Protein 8GO9 (pdb70)

Radius of gyration: 50.5 Å; Cα contacts (8 Å, |Δi|>4): 3661; chains: 8; bounding box: 167×71×104 Å

Solvent-accessible surface area: 73003 Å² total

Nearest PDB structures (foldseek):
  8go9-assembly1_F  TM=1.003E+00  e=4.851E-69  Bos taurus
  8j8v-assembly1_F  TM=9.963E-01  e=6.528E-62  Bos taurus
  8j8r-assembly1_A  TM=9.821E-01  e=1.612E-58  Bos taurus
  8as2-assembly1_A  TM=9.523E-01  e=1.683E-49  Homo sapiens
  7srs-assembly1_C  TM=9.488E-01  e=3.362E-49  Homo sapiens

GO terms:
  GO:0002029 desensitization of G protein-coupled receptor signaling pathway (P, IDA)
  GO:0001664 G protein-coupled receptor binding (F, IDA)
  GO:0005547 phosphatidylinositol-3,4,5-trisphosphate binding (F, IDA)
  GO:0000822 inositol hexakisphosphate binding (F, IDA)
  GO:0002029 desensitization of G protein-coupled receptor signaling pathway (P, TAS)
  GO:0002031 G protein-coupled receptor internalization (P, TAS)
  GO:0031623 receptor internalization (P, TAS)
  GO:0035091 phosphatidylinositol binding (F, IMP)
  GO:0031623 receptor internalization (P, IMP)

InterPro domains:
  IPR000698 Arrestin [PR00309] (25-47)
  IPR000698 Arrestin [PR00309] (62-80)
  IPR000698 Arrestin [PR00309] (156-173)
  IPR000698 Arrestin [PR00309] (281-299)
  IPR000698 Arrestin [PR00309] (394-408)
  IPR000698 Arrestin [PTHR11792] (8-417)
  IPR011021 Arrestin-like, N-terminal [PF00339] (20-174)
  IPR011022 Arrestin-like, C-terminal domain [PF02752] (195-348)
  IPR011022 Arrestin-like, C-terminal domain [SM01017] (194-349)
  IPR014752 Arrestin-like, C-terminal domain superfamily [G3DSA:2.60.40.640] (181-397)
  IPR014753 Arrestin, N-terminal [G3DSA:2.60.40.840] (1-177)
  IPR014756 Immunoglobulin E-set [SSF81296] (7-176)
  IPR014756 Immunoglobulin E-set [SSF81296] (178-403)
  IPR017864 Arrestin, conserved site [PS00295] (62-80)

Secondary structure (DSSP, 8-state):
-----EEEE-TTSS-EEEES-SEEEE-SS-B--EEEEEE--HHHHSSSEEEEEEEEEEE-S-SS--SSS----EEEEEEEEE-SS---S-SSS--HHHHHHHHHH-TTEEEEEE---SS----EEEPPPSSS-S---EEEEEEEEEEESSTTSPP-TTT-EEEEEEEEE---SS--PPPEEEEEE--SSSS--EEEEEE-S-SEE-TT--EEEEEEEEE-SS--EEEEEEEEEEEEEEESSS-EEEEEEEEEEEE---B-TTEEEEEEEEE---STT-SS-TT-EEEPPSSS----BPPP----SS------EEEEEEEEEEEEEESSS--EEEEEEEEE-PPPP---HHHHHHHHHHHHHH-/-EEEEE--EEE-TT-EEEEEEEEESS-SSSEEEEEEEE-TTS-EEEEEEEETTTTEEEE-TTSTTTEEEEEETTTTEEEEEEES--GGG-EEEEE-BEESSS-----B----EEEEE-S---B--EEEEE---EEEEEEEEEBSS--EEESTTTT--TTEEEPPPEE-TTS-EEEEEEEE-S---EEEETTTTEEEE-----/----EEEE-SEEEE-TT--EEEEEEESS--SS-EEEEEE-TTS--EEEEETTTEEPTT--TTEEEEEETTEEEEEESS--TT--SEEEEEE-SSSSPB-----EEEE---------EEEPPPHHHHHTTEEEEEEEEEEESSS----------SEEEEE----TTTS-EEEEEEEEEEHHHHHH-/-EEEEE--EEE-TT-EEEEEEEEESS-SSSEEEEEEEE-TTS-EEEEEEEETTTTEEEE-TTSTTTEEEEEETTTTEEEEEEES--GGG-EEEEE-BEESSS-----B----EEEEE-S---B--EEEEE---EEEEEEEEEBSS--EEESTTTT--TTEEEPPPEE-TTS-EEEEEEEE-S---EEEETTTTEEEE-----/----EEEE-SEEEE-TT--EEEEEEESS--SS-EEEEEE-TTS--EEEEETTTEEPTT--TTEEEEEETTEEEEEESS--TT--SEEEEEE-SSSSPB-----EEEE---------EEEPPPHHHHHTTEEEEEEEEEEESSS----------SEEEEE----TTTS-EEEEEEEEEEHHHHHH-/-----EEEE-TTSS-EEEES-SEEEE-SS-B--EEEEEE--HHHHSSSEEEEEEEEEEE-S-SS--SSS----EEEEEEEEE-SS---S-SSS--HHHHHHHHHH-TTEEEEEE---SS----EEEPPPSSS-S---EEEEEEEEEEESSTTSPP-TTT-EEEEEEEEE---SS--PPPEEEEEE--SSSS--EEEEEE-S-SEE-TT--EEEEEEEEE-SS--EEEEEEEEEEEEEEESSS-EEEEEEEEEEEE---B-TTEEEEEEEEE---STT-SS-TT-EEEPPSSS----BPPP----SS------EEEEEEEEEEEEEESSS--EEEEEEEEE-PPPP---HHHHHHHHHHHHHH-/------/------

Structure (mmCIF, N/CA/C/O backbone):
data_8GO9
#
_entry.id   8GO9
#
_cell.length_a   1.00
_cell.length_b   1.00
_cell.length_c   1.00
_cell.angle_alpha   90.00
_cell.angle_beta   90.00
_cell.angle_gamma   90.00
#
_symmetry.space_group_name_H-M   'P 1'
#
loop_
_entity.id
_entity.type
_entity.pdbx_description
1 polymer Beta-arrestin-2
2 polymer 'Fab30 Heavy Chain'
3 polymer 'Fab30 Light Chain'
4 polymer 'Atypical chemokine receptor 2'
#
loop_
_atom_site.group_PDB
_atom_site.id
_atom_site.type_symbol
_atom_site.label_atom_id
_atom_site.label_alt_id
_atom_site.label_comp_id
_atom_site.label_asym_id
_atom_site.label_entity_id
_atom_site.label_seq_id
_atom_site.pdbx_PDB_ins_code
_atom_site.Cartn_x
_atom_site.Cartn_y
_atom_site.Cartn_z
_atom_site.occupancy
_atom_site.B_iso_or_equiv
_atom_site.auth_seq_id
_atom_site.auth_comp_id
_atom_site.auth_asym_id
_atom_site.auth_atom_id
_atom_site.pdbx_PDB_model_num
ATOM 1 N N . PRO A 1 5 ? 224.575 218.737 192.338 1.00 94.77 5 PRO A N 1
ATOM 2 C CA . PRO A 1 5 ? 223.874 219.971 192.697 1.00 94.77 5 PRO A CA 1
ATOM 3 C C . PRO A 1 5 ? 222.367 219.771 192.815 1.00 94.77 5 PRO A C 1
ATOM 4 O O . PRO A 1 5 ? 221.619 220.746 192.883 1.00 94.77 5 PRO A O 1
ATOM 8 N N . GLY A 1 6 ? 221.931 218.514 192.837 1.00 86.12 6 GLY A N 1
ATOM 9 C CA . GLY A 1 6 ? 220.520 218.206 192.955 1.00 86.12 6 GLY A CA 1
ATOM 10 C C . GLY A 1 6 ? 220.158 217.593 194.291 1.00 86.12 6 GLY A C 1
ATOM 11 O O . GLY A 1 6 ? 220.627 216.502 194.629 1.00 86.12 6 GLY A O 1
ATOM 12 N N . THR A 1 7 ? 219.324 218.286 195.060 1.00 76.07 7 THR A N 1
ATOM 13 C CA . THR A 1 7 ? 218.921 217.790 196.367 1.00 76.07 7 THR A CA 1
ATOM 14 C C . THR A 1 7 ? 217.989 216.591 196.224 1.00 76.07 7 THR A C 1
ATOM 15 O O . THR A 1 7 ? 217.273 216.440 195.231 1.00 76.07 7 THR A O 1
ATOM 19 N N . ARG A 1 8 ? 218.007 215.732 197.237 1.00 48.17 8 ARG A N 1
ATOM 20 C CA . ARG A 1 8 ? 217.168 214.545 197.270 1.00 48.17 8 ARG A CA 1
ATOM 21 C C . ARG A 1 8 ? 215.855 214.837 197.987 1.00 48.17 8 ARG A C 1
ATOM 22 O O . ARG A 1 8 ? 215.722 215.820 198.720 1.00 48.17 8 ARG A O 1
ATOM 30 N N . VAL A 1 9 ? 214.877 213.962 197.763 1.00 42.64 9 VAL A N 1
ATOM 31 C CA . VAL A 1 9 ? 213.567 214.084 198.389 1.00 42.64 9 VAL A CA 1
ATOM 32 C C . VAL A 1 9 ? 213.028 212.683 198.638 1.00 42.64 9 VAL A C 1
ATOM 33 O O . VAL A 1 9 ? 213.336 211.739 197.904 1.00 42.64 9 VAL A O 1
ATOM 37 N N . PHE A 1 10 ? 212.235 212.546 199.696 1.00 35.68 10 PHE A N 1
ATOM 38 C CA . PHE A 1 10 ? 211.674 211.266 200.101 1.00 35.68 10 PHE A CA 1
ATOM 39 C C . PHE A 1 10 ? 210.185 211.230 199.789 1.00 35.68 10 PHE A C 1
ATOM 40 O O . PHE A 1 10 ? 209.475 212.224 199.970 1.00 35.68 10 PHE A O 1
ATOM 48 N N . LYS A 1 11 ? 209.716 210.077 199.319 1.00 45.01 11 LYS A N 1
ATOM 49 C CA . LYS A 1 11 ? 208.328 209.938 198.908 1.00 45.01 11 LYS A CA 1
ATOM 50 C C . LYS A 1 11 ? 207.841 208.531 199.218 1.00 45.01 11 LYS A C 1
ATOM 51 O O . LYS A 1 11 ? 208.624 207.581 199.290 1.00 45.01 11 LYS A O 1
ATOM 57 N N . LYS A 1 12 ? 206.528 208.413 199.399 1.00 51.19 12 LYS A N 1
ATOM 58 C CA . LYS A 1 12 ? 205.885 207.127 199.618 1.00 51.19 12 LYS A CA 1
ATOM 59 C C . LYS A 1 12 ? 204.510 207.159 198.971 1.00 51.19 12 LYS A C 1
ATOM 60 O O . LYS A 1 12 ? 203.777 208.142 199.108 1.00 51.19 12 LYS A O 1
ATOM 66 N N . SER A 1 13 ? 204.166 206.082 198.274 1.00 70.82 13 SER A N 1
ATOM 67 C CA . SER A 1 13 ? 202.932 206.010 197.509 1.00 70.82 13 SER A CA 1
ATOM 68 C C . SER A 1 13 ? 201.886 205.175 198.236 1.00 70.82 13 SER A C 1
ATOM 69 O O . SER A 1 13 ? 202.209 204.263 199.001 1.00 70.82 13 SER A O 1
ATOM 72 N N . SER A 1 14 ? 200.619 205.503 197.985 1.00 79.28 14 SER A N 1
ATOM 73 C CA . SER A 1 14 ? 199.512 204.735 198.523 1.00 79.28 14 SER A CA 1
ATOM 74 C C . SER A 1 14 ? 199.486 203.346 197.888 1.00 79.28 14 SER A C 1
ATOM 75 O O . SER A 1 14 ? 200.010 203.147 196.790 1.00 79.28 14 SER A O 1
ATOM 78 N N . PRO A 1 15 ? 198.897 202.360 198.574 1.00 83.33 15 PRO A N 1
ATOM 79 C CA . PRO A 1 15 ? 198.788 201.022 197.969 1.00 83.33 15 PRO A CA 1
ATOM 80 C C . PRO A 1 15 ? 198.098 201.020 196.616 1.00 83.33 15 PRO A C 1
ATOM 81 O O . PRO A 1 15 ? 198.458 200.211 195.752 1.00 83.33 15 PRO A O 1
ATOM 85 N N . ASN A 1 16 ? 197.119 201.898 196.400 1.00 86.15 16 ASN A N 1
ATOM 86 C CA . ASN A 1 16 ? 196.508 202.036 195.085 1.00 86.15 16 ASN A CA 1
ATOM 87 C C . ASN A 1 16 ? 197.336 202.889 194.133 1.00 86.15 16 ASN A C 1
ATOM 88 O O . ASN A 1 16 ? 197.088 202.856 192.923 1.00 86.15 16 ASN A O 1
ATOM 93 N N . GLY A 1 17 ? 198.308 203.644 194.646 1.00 83.56 17 GLY A N 1
ATOM 94 C CA . GLY A 1 17 ? 199.158 204.476 193.824 1.00 83.56 17 GLY A CA 1
ATOM 95 C C . GLY A 1 17 ? 198.625 205.862 193.535 1.00 83.56 17 GLY A C 1
ATOM 96 O O . GLY A 1 17 ? 199.335 206.663 192.915 1.00 83.56 17 GLY A O 1
ATOM 97 N N . LYS A 1 18 ? 197.400 206.173 193.960 1.00 84.18 18 LYS A N 1
ATOM 98 C CA . LYS A 1 18 ? 196.819 207.481 193.684 1.00 84.18 18 LYS A CA 1
ATOM 99 C C . LYS A 1 18 ? 197.384 208.567 194.594 1.00 84.18 18 LYS A C 1
ATOM 100 O O . LYS A 1 18 ? 197.558 209.710 194.159 1.00 84.18 18 LYS A O 1
ATOM 106 N N . LEU A 1 19 ? 197.674 208.233 195.848 1.00 72.71 19 LEU A N 1
ATOM 107 C CA . LEU A 1 19 ? 198.119 209.206 196.837 1.00 72.71 19 LEU A CA 1
ATOM 108 C C . LEU A 1 19 ? 199.611 209.036 197.095 1.00 72.71 19 LEU A C 1
ATOM 109 O O . LEU A 1 19 ? 200.079 207.922 197.353 1.00 72.71 19 LEU A O 1
ATOM 114 N N . THR A 1 20 ? 200.350 210.141 197.026 1.00 61.02 20 THR A N 1
ATOM 115 C CA . THR A 1 20 ? 201.782 210.142 197.287 1.00 61.02 20 THR A CA 1
ATOM 116 C C . THR A 1 20 ? 202.140 211.399 198.065 1.00 61.02 20 THR A C 1
ATOM 117 O O . THR A 1 20 ? 201.606 212.478 197.793 1.00 61.02 20 THR A O 1
ATOM 121 N N . VAL A 1 21 ? 203.043 211.255 199.033 1.00 50.41 21 VAL A N 1
ATOM 122 C CA . VAL A 1 21 ? 203.449 212.346 199.912 1.00 50.41 21 VAL A CA 1
ATOM 123 C C . VAL A 1 21 ? 204.938 212.589 199.723 1.00 50.41 21 VAL A C 1
ATOM 124 O O . VAL A 1 21 ? 205.739 211.651 199.796 1.00 50.41 21 VAL A O 1
ATOM 128 N N . TYR A 1 22 ? 205.306 213.845 199.485 1.00 48.77 22 TYR A N 1
ATOM 129 C CA . TYR A 1 22 ? 206.696 214.244 199.311 1.00 48.77 22 TYR A CA 1
ATOM 130 C C . TYR A 1 22 ? 207.171 214.965 200.564 1.00 48.77 22 TYR A C 1
ATOM 131 O O . TYR A 1 22 ? 206.517 215.904 201.029 1.00 48.77 22 TYR A O 1
ATOM 140 N N . LEU A 1 23 ? 208.304 214.527 201.106 1.00 30.78 23 LEU A N 1
ATOM 141 C CA . LEU A 1 23 ? 208.896 215.142 202.285 1.00 30.78 23 LEU A CA 1
ATOM 142 C C . LEU A 1 23 ? 210.342 215.509 201.996 1.00 30.78 23 LEU A C 1
ATOM 143 O O . LEU A 1 23 ? 211.110 214.688 201.485 1.00 30.78 23 LEU A O 1
ATOM 148 N N . GLY A 1 24 ? 210.710 216.747 202.332 1.00 28.16 24 GLY A N 1
ATOM 149 C CA . GLY A 1 24 ? 212.062 217.213 202.083 1.00 28.16 24 GLY A CA 1
ATOM 150 C C . GLY A 1 24 ? 213.105 216.628 203.012 1.00 28.16 24 GLY A C 1
ATOM 151 O O . GLY A 1 24 ? 214.282 216.572 202.645 1.00 28.16 24 GLY A O 1
ATOM 152 N N . LYS A 1 25 ? 212.702 216.186 204.201 1.00 23.76 25 LYS A N 1
ATOM 153 C CA . LYS A 1 25 ? 213.635 215.659 205.187 1.00 23.76 25 LYS A CA 1
ATOM 154 C C . LYS A 1 25 ? 212.948 214.555 205.978 1.00 23.76 25 LYS A C 1
ATOM 155 O O . LYS A 1 25 ? 211.728 214.381 205.915 1.00 23.76 25 LYS A O 1
ATOM 161 N N . ARG A 1 26 ? 213.750 213.806 206.732 1.00 24.12 26 ARG A N 1
ATOM 162 C CA . ARG A 1 26 ? 213.237 212.820 207.674 1.00 24.12 26 ARG A CA 1
ATOM 163 C C . ARG A 1 26 ? 213.664 213.064 209.112 1.00 24.12 26 ARG A C 1
ATOM 164 O O . ARG A 1 26 ? 212.975 212.592 210.024 1.00 24.12 26 ARG A O 1
ATOM 172 N N . ASP A 1 27 ? 214.764 213.775 209.349 1.00 24.68 27 ASP A N 1
ATOM 173 C CA . ASP A 1 27 ? 215.206 214.146 210.688 1.00 24.68 27 ASP A CA 1
ATOM 174 C C . ASP A 1 27 ? 215.043 215.654 210.832 1.00 24.68 27 ASP A C 1
ATOM 175 O O . ASP A 1 27 ? 215.637 216.423 210.070 1.00 24.68 27 ASP A O 1
ATOM 180 N N . PHE A 1 28 ? 214.244 216.074 211.809 1.00 22.37 28 PHE A N 1
ATOM 181 C CA . PHE A 1 28 ? 213.957 217.488 212.042 1.00 22.37 28 PHE A CA 1
ATOM 182 C C . PHE A 1 28 ? 214.708 217.927 213.293 1.00 22.37 28 PHE A C 1
ATOM 183 O O . PHE A 1 28 ? 214.331 217.579 214.415 1.00 22.37 28 PHE A O 1
ATOM 191 N N . VAL A 1 29 ? 215.777 218.699 213.093 1.00 24.00 29 VAL A N 1
ATOM 192 C CA . VAL A 1 29 ? 216.641 219.093 214.197 1.00 24.00 29 VAL A CA 1
ATOM 193 C C . VAL A 1 29 ? 215.939 220.122 215.070 1.00 24.00 29 VAL A C 1
ATOM 194 O O . VAL A 1 29 ? 215.278 221.044 214.575 1.00 24.00 29 VAL A O 1
ATOM 198 N N . ASP A 1 30 ? 216.077 219.964 216.383 1.00 30.67 30 ASP A N 1
ATOM 199 C CA . ASP A 1 30 ? 215.556 220.914 217.355 1.00 30.67 30 ASP A CA 1
ATOM 200 C C . ASP A 1 30 ? 216.688 221.827 217.810 1.00 30.67 30 ASP A C 1
ATOM 201 O O . ASP A 1 30 ? 217.784 221.354 218.126 1.00 30.67 30 ASP A O 1
ATOM 206 N N . HIS A 1 31 ? 216.420 223.133 217.842 1.00 31.37 31 HIS A N 1
ATOM 207 C CA . HIS A 1 31 ? 217.431 224.133 218.160 1.00 31.37 31 HIS A CA 1
ATOM 208 C C . HIS A 1 31 ? 217.276 224.702 219.567 1.00 31.37 31 HIS A C 1
ATOM 209 O O . HIS A 1 31 ? 217.775 225.799 219.840 1.00 31.37 31 HIS A O 1
ATOM 216 N N . LEU A 1 32 ? 216.574 223.990 220.452 1.00 37.16 32 LEU A N 1
ATOM 217 C CA . LEU A 1 32 ? 216.346 224.362 221.848 1.00 37.16 32 LEU A CA 1
ATOM 218 C C . LEU A 1 32 ? 215.455 225.592 221.985 1.00 37.16 32 LEU A C 1
ATOM 219 O O . LEU A 1 32 ? 215.108 225.975 223.107 1.00 37.16 32 LEU A O 1
ATOM 224 N N . ASP A 1 33 ? 215.077 226.220 220.874 1.00 40.07 33 ASP A N 1
ATOM 225 C CA . ASP A 1 33 ? 214.119 227.317 220.879 1.00 40.07 33 ASP A CA 1
ATOM 226 C C . ASP A 1 33 ? 213.043 227.194 219.812 1.00 40.07 33 ASP A C 1
ATOM 227 O O . ASP A 1 33 ? 211.981 227.811 219.963 1.00 40.07 33 ASP A O 1
ATOM 232 N N . LYS A 1 34 ? 213.275 226.428 218.750 1.00 36.70 34 LYS A N 1
ATOM 233 C CA . LYS A 1 34 ? 212.283 226.199 217.712 1.00 36.70 34 LYS A CA 1
ATOM 234 C C . LYS A 1 34 ? 212.613 224.885 217.022 1.00 36.70 34 LYS A C 1
ATOM 235 O O . LYS A 1 34 ? 213.738 224.385 217.105 1.00 36.70 34 LYS A O 1
ATOM 241 N N . VAL A 1 35 ? 211.617 224.332 216.339 1.00 34.89 35 VAL A N 1
ATOM 242 C CA . VAL A 1 35 ? 211.752 223.075 215.615 1.00 34.89 35 VAL A CA 1
ATOM 243 C C . VAL A 1 35 ? 211.626 223.365 214.128 1.00 34.89 35 VAL A C 1
ATOM 244 O O . VAL A 1 35 ? 210.818 224.206 213.718 1.00 34.89 35 VAL A O 1
ATOM 248 N N . ASP A 1 36 ? 212.433 222.682 213.325 1.00 36.55 36 ASP A N 1
ATOM 249 C CA . ASP A 1 36 ? 212.368 222.848 211.882 1.00 36.55 36 ASP A CA 1
ATOM 250 C C . ASP A 1 36 ? 210.983 222.452 211.385 1.00 36.55 36 ASP A C 1
ATOM 251 O O . ASP A 1 36 ? 210.532 221.330 211.659 1.00 36.55 36 ASP A O 1
ATOM 256 N N . PRO A 1 37 ? 210.279 223.327 210.671 1.00 38.66 37 PRO A N 1
ATOM 257 C CA . PRO A 1 37 ? 208.897 223.025 210.286 1.00 38.66 37 PRO A CA 1
ATOM 258 C C . PRO A 1 37 ? 208.813 221.851 209.324 1.00 38.66 37 PRO A C 1
ATOM 259 O O . PRO A 1 37 ? 209.720 221.600 208.527 1.00 38.66 37 PRO A O 1
ATOM 263 N N . VAL A 1 38 ? 207.698 221.129 209.412 1.00 40.71 38 VAL A N 1
ATOM 264 C CA . VAL A 1 38 ? 207.451 219.967 208.557 1.00 40.71 38 VAL A CA 1
ATOM 265 C C . VAL A 1 38 ? 206.730 220.487 207.317 1.00 40.71 38 VAL A C 1
ATOM 266 O O . VAL A 1 38 ? 205.510 220.648 207.298 1.00 40.71 38 VAL A O 1
ATOM 270 N N . ASP A 1 39 ? 207.500 220.753 206.267 1.00 59.23 39 ASP A N 1
ATOM 271 C CA . ASP A 1 39 ? 206.960 221.217 204.996 1.00 59.23 39 ASP A CA 1
ATOM 272 C C . ASP A 1 39 ? 206.993 220.085 203.977 1.00 59.23 39 ASP A C 1
ATOM 273 O O . ASP A 1 39 ? 208.018 219.415 203.815 1.00 59.23 39 ASP A O 1
ATOM 278 N N . GLY A 1 40 ? 205.867 219.868 203.302 1.00 56.67 40 GLY A N 1
ATOM 279 C CA . GLY A 1 40 ? 205.758 218.789 202.344 1.00 56.67 40 GLY A CA 1
ATOM 280 C C . GLY A 1 40 ? 204.731 219.085 201.273 1.00 56.67 40 GLY A C 1
ATOM 281 O O . GLY A 1 40 ? 204.098 220.143 201.270 1.00 56.67 40 GLY A O 1
ATOM 282 N N . VAL A 1 41 ? 204.568 218.139 200.353 1.00 57.07 41 VAL A N 1
ATOM 283 C CA . VAL A 1 41 ? 203.657 218.281 199.224 1.00 57.07 41 VAL A CA 1
ATOM 284 C C . VAL A 1 41 ? 202.916 216.965 199.025 1.00 57.07 41 VAL A C 1
ATOM 285 O O . VAL A 1 41 ? 203.522 215.889 199.054 1.00 57.07 41 VAL A O 1
ATOM 289 N N . VAL A 1 42 ? 201.603 217.053 198.825 1.00 64.21 42 VAL A N 1
ATOM 290 C CA . VAL A 1 42 ? 200.746 215.891 198.621 1.00 64.21 42 VAL A CA 1
ATOM 291 C C . VAL A 1 42 ? 200.259 215.895 197.179 1.00 64.21 42 VAL A C 1
ATOM 292 O O . VAL A 1 42 ? 199.716 216.900 196.702 1.00 64.21 42 VAL A O 1
ATOM 296 N N . LEU A 1 43 ? 200.453 214.776 196.488 1.00 74.16 43 LEU A N 1
ATOM 297 C CA . LEU A 1 43 ? 200.001 214.608 195.114 1.00 74.16 43 LEU A CA 1
ATOM 298 C C . LEU A 1 43 ? 198.759 213.729 195.097 1.00 74.16 43 LEU A C 1
ATOM 299 O O . LEU A 1 43 ? 198.773 212.615 195.632 1.00 74.16 43 LEU A O 1
ATOM 304 N N . VAL A 1 44 ? 197.690 214.229 194.483 1.00 91.33 44 VAL A N 1
ATOM 305 C CA . VAL A 1 44 ? 196.421 213.510 194.428 1.00 91.33 44 VAL A CA 1
ATOM 306 C C . VAL A 1 44 ? 195.718 213.872 193.128 1.00 91.33 44 VAL A C 1
ATOM 307 O O . VAL A 1 44 ? 195.824 215.001 192.641 1.00 91.33 44 VAL A O 1
ATOM 311 N N . ASP A 1 45 ? 195.012 212.898 192.556 1.00 117.25 45 ASP A N 1
ATOM 312 C CA . ASP A 1 45 ? 194.244 213.122 191.339 1.00 117.25 45 ASP A CA 1
ATOM 313 C C . ASP A 1 45 ? 192.829 213.548 191.706 1.00 117.25 45 ASP A C 1
ATOM 314 O O . ASP A 1 45 ? 192.120 212.782 192.373 1.00 117.25 45 ASP A O 1
ATOM 319 N N . PRO A 1 46 ? 192.384 214.744 191.312 1.00 124.35 46 PRO A N 1
ATOM 320 C CA . PRO A 1 46 ? 191.023 215.173 191.677 1.00 124.35 46 PRO A CA 1
ATOM 321 C C . PRO A 1 46 ? 189.932 214.269 191.134 1.00 124.35 46 PRO A C 1
ATOM 322 O O . PRO A 1 46 ? 188.880 214.135 191.772 1.00 124.35 46 PRO A O 1
ATOM 326 N N . ASP A 1 47 ? 190.146 213.644 189.974 1.00 126.57 47 ASP A N 1
ATOM 327 C CA . ASP A 1 47 ? 189.114 212.789 189.395 1.00 126.57 47 ASP A CA 1
ATOM 328 C C . ASP A 1 47 ? 188.873 211.539 190.233 1.00 126.57 47 ASP A C 1
ATOM 329 O O . ASP A 1 47 ? 187.777 210.968 190.186 1.00 126.57 47 ASP A O 1
ATOM 334 N N . TYR A 1 48 ? 189.876 211.097 190.993 1.00 114.53 48 TYR A N 1
ATOM 335 C CA . TYR A 1 48 ? 189.725 209.890 191.800 1.00 114.53 48 TYR A CA 1
ATOM 336 C C . TYR A 1 48 ? 188.677 210.078 192.891 1.00 114.53 48 TYR A C 1
ATOM 337 O O . TYR A 1 48 ? 187.745 209.276 193.021 1.00 114.53 48 TYR A O 1
ATOM 346 N N . LEU A 1 49 ? 188.817 211.135 193.693 1.00 119.81 49 LEU A N 1
ATOM 347 C CA . LEU A 1 49 ? 187.898 211.343 194.808 1.00 119.81 49 LEU A CA 1
ATOM 348 C C . LEU A 1 49 ? 186.691 212.177 194.388 1.00 119.81 49 LEU A C 1
ATOM 349 O O . LEU A 1 49 ? 185.543 211.769 194.592 1.00 119.81 49 LEU A O 1
ATOM 354 N N . LYS A 1 50 ? 186.938 213.385 193.871 1.00 129.17 50 LYS A N 1
ATOM 355 C CA . LYS A 1 50 ? 185.984 214.278 193.209 1.00 129.17 50 LYS A CA 1
ATOM 356 C C . LYS A 1 50 ? 184.821 214.683 194.111 1.00 129.17 50 LYS A C 1
ATOM 357 O O . LYS A 1 50 ? 183.963 215.472 193.701 1.00 129.17 50 LYS A O 1
ATOM 363 N N . ASP A 1 51 ? 184.776 214.157 195.335 1.00 124.14 51 ASP A N 1
ATOM 364 C CA . ASP A 1 51 ? 183.813 214.619 196.331 1.00 124.14 51 ASP A CA 1
ATOM 365 C C . ASP A 1 51 ? 184.373 214.721 197.741 1.00 124.14 51 ASP A C 1
ATOM 366 O O . ASP A 1 51 ? 183.728 215.346 198.590 1.00 124.14 51 ASP A O 1
ATOM 371 N N . ARG A 1 52 ? 185.534 214.142 198.030 1.00 109.17 52 ARG A N 1
ATOM 372 C CA . ARG A 1 52 ? 186.077 214.082 199.375 1.00 109.17 52 ARG A CA 1
ATOM 373 C C . ARG A 1 52 ? 187.110 215.188 199.578 1.00 109.17 52 ARG A C 1
ATOM 374 O O . ARG A 1 52 ? 187.303 216.060 198.725 1.00 109.17 52 ARG A O 1
ATOM 382 N N . LYS A 1 53 ? 187.786 215.154 200.724 1.00 97.99 53 LYS A N 1
ATOM 383 C CA . LYS A 1 53 ? 188.821 216.117 201.060 1.00 97.99 53 LYS A CA 1
ATOM 384 C C . LYS A 1 53 ? 190.084 215.373 201.468 1.00 97.99 53 LYS A C 1
ATOM 385 O O . LYS A 1 53 ? 190.025 214.253 201.983 1.00 97.99 53 LYS A O 1
ATOM 391 N N . VAL A 1 54 ? 191.230 216.007 201.233 1.00 87.73 54 VAL A N 1
ATOM 392 C CA . VAL A 1 54 ? 192.532 215.423 201.534 1.00 87.73 54 VAL A CA 1
ATOM 393 C C . VAL A 1 54 ? 193.003 215.970 202.873 1.00 87.73 54 VAL A C 1
ATOM 394 O O . VAL A 1 54 ? 193.076 217.190 203.064 1.00 87.73 54 VAL A O 1
ATOM 398 N N . PHE A 1 55 ? 193.324 215.071 203.799 1.00 78.73 55 PHE A N 1
ATOM 399 C CA . PHE A 1 55 ? 193.762 215.436 205.137 1.00 78.73 55 PHE A CA 1
ATOM 400 C C . PHE A 1 55 ? 195.129 214.831 205.422 1.00 78.73 55 PHE A C 1
ATOM 401 O O . PHE A 1 55 ? 195.409 213.690 205.041 1.00 78.73 55 PHE A O 1
ATOM 409 N N . VAL A 1 56 ? 195.978 215.605 206.094 1.00 53.68 56 VAL A N 1
ATOM 410 C CA . VAL A 1 56 ? 197.283 215.142 206.548 1.00 53.68 56 VAL A CA 1
ATOM 411 C C . VAL A 1 56 ? 197.372 215.370 208.050 1.00 53.68 56 VAL A C 1
ATOM 412 O O . VAL A 1 56 ? 197.023 216.448 208.544 1.00 53.68 56 VAL A O 1
ATOM 416 N N . THR A 1 57 ? 197.823 214.350 208.776 1.00 42.13 57 THR A N 1
ATOM 417 C CA . THR A 1 57 ? 197.838 214.371 210.232 1.00 42.13 57 THR A CA 1
ATOM 418 C C . THR A 1 57 ? 199.249 214.141 210.749 1.00 42.13 57 THR A C 1
ATOM 419 O O . THR A 1 57 ? 199.958 213.252 210.267 1.00 42.13 57 THR A O 1
ATOM 423 N N . LEU A 1 58 ? 199.649 214.945 211.730 1.00 30.70 58 LEU A N 1
ATOM 424 C CA . LEU A 1 58 ? 200.898 214.763 212.456 1.00 30.70 58 LEU A CA 1
ATOM 425 C C . LEU A 1 58 ? 200.579 214.266 213.858 1.00 30.70 58 LEU A C 1
ATOM 426 O O . LEU A 1 58 ? 199.755 214.863 214.558 1.00 30.70 58 LEU A O 1
ATOM 431 N N . THR A 1 59 ? 201.226 213.177 214.264 1.00 26.27 59 THR A N 1
ATOM 432 C CA . THR A 1 59 ? 200.931 212.556 215.548 1.00 26.27 59 THR A CA 1
ATOM 433 C C . THR A 1 59 ? 202.210 212.067 216.208 1.00 26.27 59 THR A C 1
ATOM 434 O O . THR A 1 59 ? 203.106 211.547 215.535 1.00 26.27 59 THR A O 1
ATOM 438 N N . VAL A 1 60 ? 202.295 212.258 217.522 1.00 21.36 60 VAL A N 1
ATOM 439 C CA . VAL A 1 60 ? 203.331 211.663 218.356 1.00 21.36 60 VAL A CA 1
ATOM 440 C C . VAL A 1 60 ? 202.638 210.860 219.450 1.00 21.36 60 VAL A C 1
ATOM 441 O O . VAL A 1 60 ? 201.708 211.354 220.097 1.00 21.36 60 VAL A O 1
ATOM 445 N N . ALA A 1 61 ? 203.062 209.612 219.626 1.00 16.80 61 ALA A N 1
ATOM 446 C CA . ALA A 1 61 ? 202.361 208.685 220.500 1.00 16.80 61 ALA A CA 1
ATOM 447 C C . ALA A 1 61 ? 203.340 207.958 221.407 1.00 16.80 61 ALA A C 1
ATOM 448 O O . ALA A 1 61 ? 204.470 207.660 221.008 1.00 16.80 61 ALA A O 1
ATOM 450 N N . PHE A 1 62 ? 202.894 207.678 222.630 1.00 18.96 62 PHE A N 1
ATOM 451 C CA . PHE A 1 62 ? 203.654 206.882 223.591 1.00 18.96 62 PHE A CA 1
ATOM 452 C C . PHE A 1 62 ? 203.211 205.435 223.420 1.00 18.96 62 PHE A C 1
ATOM 453 O O . PHE A 1 62 ? 202.448 204.896 224.221 1.00 18.96 62 PHE A O 1
ATOM 461 N N . ARG A 1 63 ? 203.703 204.798 222.362 1.00 22.55 63 ARG A N 1
ATOM 462 C CA . ARG A 1 63 ? 203.249 203.477 221.954 1.00 22.55 63 ARG A CA 1
ATOM 463 C C . ARG A 1 63 ? 203.961 202.380 222.731 1.00 22.55 63 ARG A C 1
ATOM 464 O O . ARG A 1 63 ? 205.147 202.491 223.049 1.00 22.55 63 ARG A O 1
ATOM 472 N N . TYR A 1 64 ? 203.221 201.318 223.031 1.00 23.45 64 TYR A N 1
ATOM 473 C CA . TYR A 1 64 ? 203.760 200.074 223.555 1.00 23.45 64 TYR A CA 1
ATOM 474 C C . TYR A 1 64 ? 203.576 198.977 222.510 1.00 23.45 64 TYR A C 1
ATOM 475 O O . TYR A 1 64 ? 203.014 199.198 221.436 1.00 23.45 64 TYR A O 1
ATOM 484 N N . GLY A 1 65 ? 204.086 197.789 222.810 1.00 27.15 65 GLY A N 1
ATOM 485 C CA . GLY A 1 65 ? 203.842 196.639 221.961 1.00 27.15 65 GLY A CA 1
ATOM 486 C C . GLY A 1 65 ? 204.554 196.722 220.625 1.00 27.15 65 GLY A C 1
ATOM 487 O O . GLY A 1 65 ? 205.244 197.694 220.313 1.00 27.15 65 GLY A O 1
ATOM 488 N N . ARG A 1 66 ? 204.366 195.683 219.816 1.00 55.24 66 ARG A N 1
ATOM 489 C CA . ARG A 1 66 ? 205.024 195.566 218.525 1.00 55.24 66 ARG A CA 1
ATOM 490 C C . ARG A 1 66 ? 204.220 196.326 217.470 1.00 55.24 66 ARG A C 1
ATOM 491 O O . ARG A 1 66 ? 203.235 197.003 217.774 1.00 55.24 66 ARG A O 1
ATOM 499 N N . GLU A 1 67 ? 204.638 196.221 216.209 1.00 68.35 67 GLU A N 1
ATOM 500 C CA . GLU A 1 67 ? 203.917 196.844 215.106 1.00 68.35 67 GLU A CA 1
ATOM 501 C C . GLU A 1 67 ? 202.766 195.981 214.603 1.00 68.35 67 GLU A C 1
ATOM 502 O O . GLU A 1 67 ? 201.685 196.502 214.311 1.00 68.35 67 GLU A O 1
ATOM 508 N N . ASP A 1 68 ? 202.976 194.671 214.496 1.00 73.10 68 ASP A N 1
ATOM 509 C CA . ASP A 1 68 ? 201.939 193.760 214.032 1.00 73.10 68 ASP A CA 1
ATOM 510 C C . ASP A 1 68 ? 201.066 193.329 215.211 1.00 73.10 68 ASP A C 1
ATOM 511 O O . ASP A 1 68 ? 201.114 193.908 216.300 1.00 73.10 68 ASP A O 1
ATOM 516 N N . CYS A 1 69 ? 200.253 192.296 215.002 1.00 66.62 69 CYS A N 1
ATOM 517 C CA . CYS A 1 69 ? 199.306 191.821 216.011 1.00 66.62 69 CYS A CA 1
ATOM 518 C C . CYS A 1 69 ? 200.061 191.041 217.083 1.00 66.62 69 CYS A C 1
ATOM 519 O O . CYS A 1 69 ? 200.396 189.867 216.914 1.00 66.62 69 CYS A O 1
ATOM 522 N N . ASP A 1 70 ? 200.338 191.707 218.201 1.00 49.48 70 ASP A N 1
ATOM 523 C CA . ASP A 1 70 ? 200.933 191.038 219.346 1.00 49.48 70 ASP A CA 1
ATOM 524 C C . ASP A 1 70 ? 199.907 190.119 220.010 1.00 49.48 70 ASP A C 1
ATOM 525 O O . ASP A 1 70 ? 198.696 190.253 219.824 1.00 49.48 70 ASP A O 1
ATOM 530 N N . VAL A 1 71 ? 200.411 189.179 220.807 1.00 33.40 71 VAL A N 1
ATOM 531 C CA . VAL A 1 71 ? 199.570 188.152 221.411 1.00 33.40 71 VAL A CA 1
ATOM 532 C C . VAL A 1 71 ? 199.584 188.372 222.921 1.00 33.40 71 VAL A C 1
ATOM 533 O O . VAL A 1 71 ? 199.468 187.428 223.709 1.00 33.40 71 VAL A O 1
ATOM 537 N N . LEU A 1 72 ? 199.722 189.628 223.332 1.00 34.06 72 LEU A N 1
ATOM 538 C CA . LEU A 1 72 ? 199.793 189.978 224.745 1.00 34.06 72 LEU A CA 1
ATOM 539 C C . LEU A 1 72 ? 199.237 191.392 224.907 1.00 34.06 72 LEU A C 1
ATOM 540 O O . LEU A 1 72 ? 198.543 191.896 224.016 1.00 34.06 72 LEU A O 1
ATOM 545 N N . GLY A 1 73 ? 199.516 192.018 226.051 1.00 26.54 73 GLY A N 1
ATOM 546 C CA . GLY A 1 73 ? 199.116 193.394 226.282 1.00 26.54 73 GLY A CA 1
ATOM 547 C C . GLY A 1 73 ? 199.604 194.310 225.179 1.00 26.54 73 GLY A C 1
ATOM 548 O O . GLY A 1 73 ? 200.808 194.552 225.047 1.00 26.54 73 GLY A O 1
ATOM 549 N N . LEU A 1 74 ? 198.676 194.822 224.381 1.00 23.34 74 LEU A N 1
ATOM 550 C CA . LEU A 1 74 ? 198.997 195.480 223.125 1.00 23.34 74 LEU A CA 1
ATOM 551 C C . LEU A 1 74 ? 199.198 196.982 223.351 1.00 23.34 74 LEU A C 1
ATOM 552 O O . LEU A 1 74 ? 199.281 197.454 224.489 1.00 23.34 74 LEU A O 1
ATOM 557 N N . SER A 1 75 ? 199.273 197.735 222.257 1.00 27.54 75 SER A N 1
ATOM 558 C CA . SER A 1 75 ? 199.836 199.084 222.234 1.00 27.54 75 SER A CA 1
ATOM 559 C C . SER A 1 75 ? 198.955 200.082 222.980 1.00 27.54 75 SER A C 1
ATOM 560 O O . SER A 1 75 ? 197.983 200.624 222.452 1.00 27.54 75 SER A O 1
ATOM 563 N N . PHE A 1 76 ? 199.322 200.329 224.235 1.00 26.42 76 PHE A N 1
ATOM 564 C CA . PHE A 1 76 ? 198.856 201.529 224.914 1.00 26.42 76 PHE A CA 1
ATOM 565 C C . PHE A 1 76 ? 199.331 202.743 224.128 1.00 26.42 76 PHE A C 1
ATOM 566 O O . PHE A 1 76 ? 200.536 202.946 223.960 1.00 26.42 76 PHE A O 1
ATOM 574 N N . ARG A 1 77 ? 198.393 203.546 223.635 1.00 25.05 77 ARG A N 1
ATOM 575 C CA . ARG A 1 77 ? 198.681 204.530 222.594 1.00 25.05 77 ARG A CA 1
ATOM 576 C C . ARG A 1 77 ? 198.235 205.922 223.028 1.00 25.05 77 ARG A C 1
ATOM 577 O O . ARG A 1 77 ? 197.512 206.617 222.311 1.00 25.05 77 ARG A O 1
ATOM 585 N N . LYS A 1 78 ? 198.646 206.333 224.224 1.00 22.92 78 LYS A N 1
ATOM 586 C CA . LYS A 1 78 ? 198.427 207.706 224.659 1.00 22.92 78 LYS A CA 1
ATOM 587 C C . LYS A 1 78 ? 199.077 208.671 223.676 1.00 22.92 78 LYS A C 1
ATOM 588 O O . LYS A 1 78 ? 200.235 208.495 223.287 1.00 22.92 78 LYS A O 1
ATOM 594 N N . ASP A 1 79 ? 198.327 209.694 223.278 1.00 27.82 79 ASP A N 1
ATOM 595 C CA . ASP A 1 79 ? 198.771 210.650 222.274 1.00 27.82 79 ASP A CA 1
ATOM 596 C C . ASP A 1 79 ? 199.211 211.943 222.946 1.00 27.82 79 ASP A C 1
ATOM 597 O O . ASP A 1 79 ? 198.510 212.464 223.820 1.00 27.82 79 ASP A O 1
ATOM 602 N N . LEU A 1 80 ? 200.369 212.457 222.532 1.00 27.55 80 LEU A N 1
ATOM 603 C CA . LEU A 1 80 ? 200.924 213.674 223.107 1.00 27.55 80 LEU A CA 1
ATOM 604 C C . LEU A 1 80 ? 200.645 214.919 222.276 1.00 27.55 80 LEU A C 1
ATOM 605 O O . LEU A 1 80 ? 200.599 216.018 222.837 1.00 27.55 80 LEU A O 1
ATOM 610 N N . PHE A 1 81 ? 200.458 214.777 220.964 1.00 30.89 81 PHE A N 1
ATOM 611 C CA . PHE A 1 81 ? 200.182 215.919 220.102 1.00 30.89 81 PHE A CA 1
ATOM 612 C C . PHE A 1 81 ? 199.528 215.472 218.801 1.00 30.89 81 PHE A C 1
ATOM 613 O O . PHE A 1 81 ? 200.055 214.601 218.101 1.00 30.89 81 PHE A O 1
ATOM 621 N N . ILE A 1 82 ? 198.382 216.062 218.470 1.00 29.34 82 ILE A N 1
ATOM 622 C CA . ILE A 1 82 ? 197.636 215.732 217.262 1.00 29.34 82 ILE A CA 1
ATOM 623 C C . ILE A 1 82 ? 197.404 217.012 216.473 1.00 29.34 82 ILE A C 1
ATOM 624 O O . ILE A 1 82 ? 196.956 218.018 217.034 1.00 29.34 82 ILE A O 1
ATOM 629 N N . ALA A 1 83 ? 197.707 216.974 215.178 1.00 32.63 83 ALA A N 1
ATOM 630 C CA . ALA A 1 83 ? 197.492 218.105 214.289 1.00 32.63 83 ALA A CA 1
ATOM 631 C C . ALA A 1 83 ? 196.772 217.637 213.033 1.00 32.63 83 ALA A C 1
ATOM 632 O O . ALA A 1 83 ? 196.949 216.502 212.583 1.00 32.63 83 ALA A O 1
ATOM 634 N N . ASN A 1 84 ? 195.952 218.524 212.473 1.00 44.80 84 ASN A N 1
ATOM 635 C CA . ASN A 1 84 ? 195.178 218.231 211.274 1.00 44.80 84 ASN A CA 1
ATOM 636 C C . ASN A 1 84 ? 195.344 219.364 210.274 1.00 44.80 84 ASN A C 1
ATOM 637 O O . ASN A 1 84 ? 195.318 220.540 210.649 1.00 44.80 84 ASN A O 1
ATOM 642 N N . TYR A 1 85 ? 195.511 219.005 209.003 1.00 52.57 85 TYR A N 1
ATOM 643 C CA . TYR A 1 85 ? 195.696 219.976 207.935 1.00 52.57 85 TYR A CA 1
ATOM 644 C C . TYR A 1 85 ? 195.026 219.461 206.671 1.00 52.57 85 TYR A C 1
ATOM 645 O O . TYR A 1 85 ? 195.062 218.260 206.387 1.00 52.57 85 TYR A O 1
ATOM 654 N N . GLN A 1 86 ? 194.416 220.371 205.918 1.00 71.63 86 GLN A N 1
ATOM 655 C CA . GLN A 1 86 ? 193.707 220.036 204.691 1.00 71.63 86 GLN A CA 1
ATOM 656 C C . GLN A 1 86 ? 194.510 220.513 203.488 1.00 71.63 86 GLN A C 1
ATOM 657 O O . GLN A 1 86 ? 194.902 221.683 203.423 1.00 71.63 86 GLN A O 1
ATOM 663 N N . ALA A 1 87 ? 194.750 219.607 202.541 1.00 78.76 87 ALA A N 1
ATOM 664 C CA . ALA A 1 87 ? 195.516 219.934 201.342 1.00 78.76 87 ALA A CA 1
ATOM 665 C C . ALA A 1 87 ? 194.605 220.321 200.179 1.00 78.76 87 ALA A C 1
ATOM 666 O O . ALA A 1 87 ? 194.702 221.432 199.649 1.00 78.76 87 ALA A O 1
ATOM 668 N N . PHE A 1 88 ? 193.716 219.412 199.774 1.00 89.27 88 PHE A N 1
ATOM 669 C CA . PHE A 1 88 ? 192.784 219.657 198.686 1.00 89.27 88 PHE A CA 1
ATOM 670 C C . PHE A 1 88 ? 191.380 219.241 199.112 1.00 89.27 88 PHE A C 1
ATOM 671 O O . PHE A 1 88 ? 191.179 218.085 199.511 1.00 89.27 88 PHE A O 1
ATOM 679 N N . PRO A 1 89 ? 190.387 220.146 199.048 1.00 91.17 89 PRO A N 1
ATOM 680 C CA . PRO A 1 89 ? 190.430 221.544 198.596 1.00 91.17 89 PRO A CA 1
ATOM 681 C C . PRO A 1 89 ? 191.314 222.431 199.472 1.00 91.17 89 PRO A C 1
ATOM 682 O O . PRO A 1 89 ? 191.484 222.137 200.655 1.00 91.17 89 PRO A O 1
ATOM 686 N N . PRO A 1 90 ? 191.867 223.503 198.898 1.00 93.23 90 PRO A N 1
ATOM 687 C CA . PRO A 1 90 ? 192.898 224.266 199.615 1.00 93.23 90 PRO A CA 1
ATOM 688 C C . PRO A 1 90 ? 192.351 225.099 200.762 1.00 93.23 90 PRO A C 1
ATOM 689 O O . PRO A 1 90 ? 191.136 225.213 200.953 1.00 93.23 90 PRO A O 1
ATOM 693 N N . THR A 1 91 ? 193.264 225.685 201.530 1.00 109.49 91 THR A N 1
ATOM 694 C CA . THR A 1 91 ? 192.964 226.502 202.697 1.00 109.49 91 THR A CA 1
ATOM 695 C C . THR A 1 91 ? 193.565 227.888 202.481 1.00 109.49 91 THR A C 1
ATOM 696 O O . THR A 1 91 ? 194.225 228.111 201.457 1.00 109.49 91 THR A O 1
ATOM 700 N N . PRO A 1 92 ? 193.340 228.857 203.391 1.00 123.81 92 PRO A N 1
ATOM 701 C CA . PRO A 1 92 ? 194.026 230.152 203.269 1.00 123.81 92 PRO A CA 1
ATOM 702 C C . PRO A 1 92 ? 195.533 230.043 203.073 1.00 123.81 92 PRO A C 1
ATOM 703 O O . PRO A 1 92 ? 196.150 229.030 203.418 1.00 123.81 92 PRO A O 1
ATOM 707 N N . ASN A 1 93 ? 196.123 231.100 202.514 1.00 133.69 93 ASN A N 1
ATOM 708 C CA . ASN A 1 93 ? 197.545 231.081 202.173 1.00 133.69 93 ASN A CA 1
ATOM 709 C C . ASN A 1 93 ? 198.481 230.774 203.341 1.00 133.69 93 ASN A C 1
ATOM 710 O O . ASN A 1 93 ? 199.436 230.005 203.133 1.00 133.69 93 ASN A O 1
ATOM 715 N N . PRO A 1 94 ? 198.304 231.321 204.546 1.00 131.34 94 PRO A N 1
ATOM 716 C CA . PRO A 1 94 ? 199.276 231.069 205.626 1.00 131.34 94 PRO A CA 1
ATOM 717 C C . PRO A 1 94 ? 199.356 229.593 205.975 1.00 131.34 94 PRO A C 1
ATOM 718 O O . PRO A 1 94 ? 198.479 228.806 205.587 1.00 131.34 94 PRO A O 1
ATOM 722 N N . PRO A 1 95 ? 200.393 229.170 206.722 1.00 119.69 95 PRO A N 1
ATOM 723 C CA . PRO A 1 95 ? 201.515 229.990 207.190 1.00 119.69 95 PRO A CA 1
ATOM 724 C C . PRO A 1 95 ? 202.887 229.755 206.538 1.00 119.69 95 PRO A C 1
ATOM 725 O O . PRO A 1 95 ? 203.203 228.651 206.094 1.00 119.69 95 PRO A O 1
ATOM 729 N N . ARG A 1 96 ? 203.686 230.819 206.484 1.00 128.47 96 ARG A N 1
ATOM 730 C CA . ARG A 1 96 ? 203.126 232.160 206.383 1.00 128.47 96 ARG A CA 1
ATOM 731 C C . ARG A 1 96 ? 202.883 232.447 204.871 1.00 128.47 96 ARG A C 1
ATOM 732 O O . ARG A 1 96 ? 201.738 232.660 204.473 1.00 128.47 96 ARG A O 1
ATOM 740 N N . PRO A 1 97 ? 203.932 232.462 204.040 1.00 116.70 97 PRO A N 1
ATOM 741 C CA . PRO A 1 97 ? 203.768 232.030 202.646 1.00 116.70 97 PRO A CA 1
ATOM 742 C C . PRO A 1 97 ? 204.103 230.556 202.497 1.00 116.70 97 PRO A C 1
ATOM 743 O O . PRO A 1 97 ? 204.558 229.916 203.456 1.00 116.70 97 PRO A O 1
ATOM 747 N N . PRO A 1 98 ? 203.893 229.976 201.315 1.00 97.07 98 PRO A N 1
ATOM 748 C CA . PRO A 1 98 ? 204.527 228.686 201.014 1.00 97.07 98 PRO A CA 1
ATOM 749 C C . PRO A 1 98 ? 206.043 228.829 200.970 1.00 97.07 98 PRO A C 1
ATOM 750 O O . PRO A 1 98 ? 206.578 229.880 200.612 1.00 97.07 98 PRO A O 1
ATOM 754 N N . THR A 1 99 ? 206.736 227.756 201.344 1.00 87.99 99 THR A N 1
ATOM 755 C CA . THR A 1 99 ? 208.186 227.778 201.457 1.00 87.99 99 THR A CA 1
ATOM 756 C C . THR A 1 99 ? 208.847 227.536 200.101 1.00 87.99 99 THR A C 1
ATOM 757 O O . THR A 1 99 ? 208.195 227.215 199.105 1.00 87.99 99 THR A O 1
ATOM 761 N N . ARG A 1 100 ? 210.173 227.703 200.074 1.00 86.31 100 ARG A N 1
ATOM 762 C CA . ARG A 1 100 ? 210.933 227.514 198.841 1.00 86.31 100 ARG A CA 1
ATOM 763 C C . ARG A 1 100 ? 210.881 226.066 198.369 1.00 86.31 100 ARG A C 1
ATOM 764 O O . ARG A 1 100 ? 210.723 225.798 197.172 1.00 86.31 100 ARG A O 1
ATOM 772 N N . LEU A 1 101 ? 211.029 225.117 199.297 1.00 77.47 101 LEU A N 1
ATOM 773 C CA . LEU A 1 101 ? 210.982 223.707 198.926 1.00 77.47 101 LEU A CA 1
ATOM 774 C C . LEU A 1 101 ? 209.614 223.335 198.371 1.00 77.47 101 LEU A C 1
ATOM 775 O O . LEU A 1 101 ? 209.513 222.579 197.396 1.00 77.47 101 LEU A O 1
ATOM 780 N N . GLN A 1 102 ? 208.547 223.860 198.978 1.00 79.34 102 GLN A N 1
ATOM 781 C CA . GLN A 1 102 ? 207.207 223.622 198.455 1.00 79.34 102 GLN A CA 1
ATOM 782 C C . GLN A 1 102 ? 207.052 224.203 197.056 1.00 79.34 102 GLN A C 1
ATOM 783 O O . GLN A 1 102 ? 206.429 223.585 196.187 1.00 79.34 102 GLN A O 1
ATOM 789 N N . GLU A 1 103 ? 207.606 225.395 196.821 1.00 88.63 103 GLU A N 1
ATOM 790 C CA . GLU A 1 103 ? 207.534 225.992 195.491 1.00 88.63 103 GLU A CA 1
ATOM 791 C C . GLU A 1 103 ? 208.268 225.141 194.461 1.00 88.63 103 GLU A C 1
ATOM 792 O O . GLU A 1 103 ? 207.770 224.932 193.348 1.00 88.63 103 GLU A O 1
ATOM 798 N N . ARG A 1 104 ? 209.456 224.643 194.813 1.00 83.94 104 ARG A N 1
ATOM 799 C CA . ARG A 1 104 ? 210.197 223.789 193.890 1.00 83.94 104 ARG A CA 1
ATOM 800 C C . ARG A 1 104 ? 209.444 222.496 193.608 1.00 83.94 104 ARG A C 1
ATOM 801 O O . ARG A 1 104 ? 209.406 222.028 192.464 1.00 83.94 104 ARG A O 1
ATOM 809 N N . LEU A 1 105 ? 208.838 221.902 194.638 1.00 82.33 105 LEU A N 1
ATOM 810 C CA . LEU A 1 105 ? 208.074 220.675 194.433 1.00 82.33 105 LEU A CA 1
ATOM 811 C C . LEU A 1 105 ? 206.849 220.925 193.559 1.00 82.33 105 LEU A C 1
ATOM 812 O O . LEU A 1 105 ? 206.505 220.093 192.711 1.00 82.33 105 LEU A O 1
ATOM 817 N N . LEU A 1 106 ? 206.175 222.061 193.757 1.00 87.43 106 LEU A N 1
ATOM 818 C CA . LEU A 1 106 ? 205.043 222.415 192.905 1.00 87.43 106 LEU A CA 1
ATOM 819 C C . LEU A 1 106 ? 205.478 222.609 191.459 1.00 87.43 106 LEU A C 1
ATOM 820 O O . LEU A 1 106 ? 204.789 222.169 190.531 1.00 87.43 106 LEU A O 1
ATOM 825 N N . ARG A 1 107 ? 206.617 223.273 191.248 1.00 90.02 107 ARG A N 1
ATOM 826 C CA . ARG A 1 107 ? 207.130 223.445 189.893 1.00 90.02 107 ARG A CA 1
ATOM 827 C C . ARG A 1 107 ? 207.462 222.101 189.258 1.00 90.02 107 ARG A C 1
ATOM 828 O O . ARG A 1 107 ? 207.186 221.879 188.073 1.00 90.02 107 ARG A O 1
ATOM 836 N N . LYS A 1 108 ? 207.964 221.171 190.063 1.00 91.48 108 LYS A N 1
ATOM 837 C CA . LYS A 1 108 ? 208.377 219.847 189.537 1.00 91.48 108 LYS A CA 1
ATOM 838 C C . LYS A 1 108 ? 207.150 219.002 189.221 1.00 91.48 108 LYS A C 1
ATOM 839 O O . LYS A 1 108 ? 207.205 218.218 188.261 1.00 91.48 108 LYS A O 1
ATOM 845 N N . LEU A 1 109 ? 206.088 219.151 190.004 1.00 91.14 109 LEU A N 1
ATOM 846 C CA . LEU A 1 109 ? 204.890 218.334 189.832 1.00 91.14 109 LEU A CA 1
ATOM 847 C C . LEU A 1 109 ? 203.846 219.020 188.954 1.00 91.14 109 LEU A C 1
ATOM 848 O O . LEU A 1 109 ? 203.466 218.490 187.906 1.00 91.14 109 LEU A O 1
ATOM 853 N N . GLY A 1 110 ? 203.373 220.195 189.369 1.00 98.03 110 GLY A N 1
ATOM 854 C CA . GLY A 1 110 ? 202.380 220.928 188.611 1.00 98.03 110 GLY A CA 1
ATOM 855 C C . GLY A 1 110 ? 201.135 221.216 189.430 1.00 98.03 110 GLY A C 1
ATOM 856 O O . GLY A 1 110 ? 201.204 221.422 190.648 1.00 98.03 110 GLY A O 1
ATOM 857 N N . GLN A 1 111 ? 199.987 221.231 188.748 1.00 97.86 111 GLN A N 1
ATOM 858 C CA . GLN A 1 111 ? 198.729 221.568 189.406 1.00 97.86 111 GLN A CA 1
ATOM 859 C C . GLN A 1 111 ? 198.251 220.466 190.342 1.00 97.86 111 GLN A C 1
ATOM 860 O O . GLN A 1 111 ? 197.498 220.746 191.282 1.00 97.86 111 GLN A O 1
ATOM 866 N N . HIS A 1 112 ? 198.669 219.223 190.113 1.00 100.44 112 HIS A N 1
ATOM 867 C CA . HIS A 1 112 ? 198.217 218.090 190.911 1.00 100.44 112 HIS A CA 1
ATOM 868 C C . HIS A 1 112 ? 198.937 217.976 192.249 1.00 100.44 112 HIS A C 1
ATOM 869 O O . HIS A 1 112 ? 198.853 216.925 192.893 1.00 100.44 112 HIS A O 1
ATOM 876 N N . ALA A 1 113 ? 199.636 219.022 192.679 1.00 84.27 113 ALA A N 1
ATOM 877 C CA . ALA A 1 113 ? 200.367 219.024 193.936 1.00 84.27 113 ALA A CA 1
ATOM 878 C C . ALA A 1 113 ? 199.747 220.033 194.893 1.00 84.27 113 ALA A C 1
ATOM 879 O O . ALA A 1 113 ? 199.397 221.148 194.493 1.00 84.27 113 ALA A O 1
ATOM 881 N N . HIS A 1 114 ? 199.610 219.636 196.160 1.00 75.76 114 HIS A N 1
ATOM 882 C CA . HIS A 1 114 ? 199.025 220.492 197.180 1.00 75.76 114 HIS A CA 1
ATOM 883 C C . HIS A 1 114 ? 199.920 220.457 198.415 1.00 75.76 114 HIS A C 1
ATOM 884 O O . HIS A 1 114 ? 200.153 219.371 198.977 1.00 75.76 114 HIS A O 1
ATOM 891 N N . PRO A 1 115 ? 200.429 221.601 198.859 1.00 64.85 115 PRO A N 1
ATOM 892 C CA . PRO A 1 115 ? 201.349 221.613 199.999 1.00 64.85 115 PRO A CA 1
ATOM 893 C C . PRO A 1 115 ? 200.620 221.537 201.333 1.00 64.85 115 PRO A C 1
ATOM 894 O O . PRO A 1 115 ? 199.415 221.774 201.438 1.00 64.85 115 PRO A O 1
ATOM 898 N N . PHE A 1 116 ? 201.390 221.195 202.364 1.00 50.43 116 PHE A N 1
ATOM 899 C CA . PHE A 1 116 ? 200.903 221.194 203.735 1.00 50.43 116 PHE A CA 1
ATOM 900 C C . PHE A 1 116 ? 202.036 221.634 204.651 1.00 50.43 116 PHE A C 1
ATOM 901 O O . PHE A 1 116 ? 203.214 221.454 204.332 1.00 50.43 116 PHE A O 1
ATOM 909 N N . PHE A 1 117 ? 201.668 222.208 205.794 1.00 51.83 117 PHE A N 1
ATOM 910 C CA . PHE A 1 117 ? 202.636 222.814 206.697 1.00 51.83 117 PHE A CA 1
ATOM 911 C C . PHE A 1 117 ? 202.319 222.408 208.128 1.00 51.83 117 PHE A C 1
ATOM 912 O O . PHE A 1 117 ? 201.154 222.420 208.536 1.00 51.83 117 PHE A O 1
ATOM 920 N N . PHE A 1 118 ? 203.355 222.053 208.884 1.00 37.80 118 PHE A N 1
ATOM 921 C CA . PHE A 1 118 ? 203.207 221.671 210.283 1.00 37.80 118 PHE A CA 1
ATOM 922 C C . PHE A 1 118 ? 204.324 222.303 211.097 1.00 37.80 118 PHE A C 1
ATOM 923 O O . PHE A 1 118 ? 205.482 222.304 210.669 1.00 37.80 118 PHE A O 1
ATOM 931 N N . THR A 1 119 ? 203.976 222.834 212.266 1.00 34.32 119 THR A N 1
ATOM 932 C CA . THR A 1 119 ? 204.938 223.431 213.187 1.00 34.32 119 THR A CA 1
ATOM 933 C C . THR A 1 119 ? 204.972 222.589 214.456 1.00 34.32 119 THR A C 1
ATOM 934 O O . THR A 1 119 ? 203.985 222.532 215.197 1.00 34.32 119 THR A O 1
ATOM 938 N N . ILE A 1 120 ? 206.102 221.941 214.704 1.00 34.36 120 ILE A N 1
ATOM 939 C CA . ILE A 1 120 ? 206.239 221.104 215.901 1.00 34.36 120 ILE A CA 1
ATOM 940 C C . ILE A 1 120 ? 206.455 221.999 217.117 1.00 34.36 120 ILE A C 1
ATOM 941 O O . ILE A 1 120 ? 207.376 222.835 217.112 1.00 34.36 120 ILE A O 1
ATOM 946 N N . PRO A 1 121 ? 205.646 221.874 218.165 1.00 37.36 121 PRO A N 1
ATOM 947 C CA . PRO A 1 121 ? 205.847 222.704 219.357 1.00 37.36 121 PRO A CA 1
ATOM 948 C C . PRO A 1 121 ? 207.123 222.327 220.093 1.00 37.36 121 PRO A C 1
ATOM 949 O O . PRO A 1 121 ? 207.636 221.211 219.985 1.00 37.36 121 PRO A O 1
ATOM 953 N N . GLN A 1 122 ? 207.639 223.296 220.852 1.00 46.44 122 GLN A N 1
ATOM 954 C CA . GLN A 1 122 ? 208.867 223.074 221.608 1.00 46.44 122 GLN A CA 1
ATOM 955 C C . GLN A 1 122 ? 208.661 222.052 222.719 1.00 46.44 122 GLN A C 1
ATOM 956 O O . GLN A 1 122 ? 209.583 221.304 223.063 1.00 46.44 122 GLN A O 1
ATOM 962 N N . ASN A 1 123 ? 207.458 222.005 223.293 1.00 56.39 123 ASN A N 1
ATOM 963 C CA . ASN A 1 123 ? 207.174 221.153 224.448 1.00 56.39 123 ASN A CA 1
ATOM 964 C C . ASN A 1 123 ? 206.845 219.735 223.978 1.00 56.39 123 ASN A C 1
ATOM 965 O O . ASN A 1 123 ? 205.731 219.229 224.127 1.00 56.39 123 ASN A O 1
ATOM 970 N N . LEU A 1 124 ? 207.852 219.086 223.397 1.00 39.43 124 LEU A N 1
ATOM 971 C CA . LEU A 1 124 ? 207.698 217.723 222.916 1.00 39.43 124 LEU A CA 1
ATOM 972 C C . LEU A 1 124 ? 208.982 216.942 223.150 1.00 39.43 124 LEU A C 1
ATOM 973 O O . LEU A 1 124 ? 210.077 217.509 223.072 1.00 39.43 124 LEU A O 1
ATOM 978 N N . PRO A 1 125 ? 208.877 215.649 223.439 1.00 29.91 125 PRO A N 1
ATOM 979 C CA . PRO A 1 125 ? 210.073 214.828 223.645 1.00 29.91 125 PRO A CA 1
ATOM 980 C C . PRO A 1 125 ? 210.725 214.424 222.330 1.00 29.91 125 PRO A C 1
ATOM 981 O O . PRO A 1 125 ? 210.148 214.543 221.248 1.00 29.91 125 PRO A O 1
ATOM 985 N N . SER A 1 126 ? 211.954 213.933 222.449 1.00 19.25 126 SER A N 1
ATOM 986 C CA . SER A 1 126 ? 212.688 213.397 221.314 1.00 19.25 126 SER A CA 1
ATOM 987 C C . SER A 1 126 ? 212.358 211.920 221.120 1.00 19.25 126 SER A C 1
ATOM 988 O O . SER A 1 126 ? 211.855 211.247 222.022 1.00 19.25 126 SER A O 1
ATOM 991 N N . SER A 1 127 ? 212.654 211.419 219.923 1.00 11.71 127 SER A N 1
ATOM 992 C CA . SER A 1 127 ? 212.323 210.043 219.569 1.00 11.71 127 SER A CA 1
ATOM 993 C C . SER A 1 127 ? 213.325 209.089 220.208 1.00 11.71 127 SER A C 1
ATOM 994 O O . SER A 1 127 ? 214.513 209.108 219.873 1.00 11.71 127 SER A O 1
ATOM 997 N N . VAL A 1 128 ? 212.847 208.252 221.127 1.00 9.60 128 VAL A N 1
ATOM 998 C CA . VAL A 1 128 ? 213.660 207.236 221.782 1.00 9.60 128 VAL A CA 1
ATOM 999 C C . VAL A 1 128 ? 212.888 205.922 221.782 1.00 9.60 128 VAL A C 1
ATOM 1000 O O . VAL A 1 128 ? 211.731 205.865 221.361 1.00 9.60 128 VAL A O 1
ATOM 1004 N N . THR A 1 129 ? 213.533 204.859 222.257 1.00 8.19 129 THR A N 1
ATOM 1005 C CA . THR A 1 129 ? 212.913 203.536 222.267 1.00 8.19 129 THR A CA 1
ATOM 1006 C C . THR A 1 129 ? 213.562 202.696 223.354 1.00 8.19 129 THR A C 1
ATOM 1007 O O . THR A 1 129 ? 214.788 202.556 223.376 1.00 8.19 129 THR A O 1
ATOM 1011 N N . LEU A 1 130 ? 212.748 202.146 224.251 1.00 10.28 130 LEU A N 1
ATOM 1012 C CA . LEU A 1 130 ? 213.252 201.239 225.272 1.00 10.28 130 LEU A CA 1
ATOM 1013 C C . LEU A 1 130 ? 213.662 199.913 224.641 1.00 10.28 130 LEU A C 1
ATOM 1014 O O . LEU A 1 130 ? 212.980 199.394 223.754 1.00 10.28 130 LEU A O 1
ATOM 1019 N N . GLN A 1 131 ? 214.782 199.369 225.100 1.00 14.74 131 GLN A N 1
ATOM 1020 C CA . GLN A 1 131 ? 215.292 198.132 224.519 1.00 14.74 131 GLN A CA 1
ATOM 1021 C C . GLN A 1 131 ? 214.465 196.944 224.998 1.00 14.74 131 GLN A C 1
ATOM 1022 O O . GLN A 1 131 ? 214.245 196.796 226.204 1.00 14.74 131 GLN A O 1
ATOM 1028 N N . PRO A 1 132 ? 213.993 196.089 224.095 1.00 22.66 132 PRO A N 1
ATOM 1029 C CA . PRO A 1 132 ? 213.235 194.908 224.519 1.00 22.66 132 PRO A CA 1
ATOM 1030 C C . PRO A 1 132 ? 214.112 193.916 225.264 1.00 22.66 132 PRO A C 1
ATOM 1031 O O . PRO A 1 132 ? 215.330 193.863 225.080 1.00 22.66 132 PRO A O 1
ATOM 1035 N N . GLY A 1 133 ? 213.473 193.121 226.117 1.00 42.19 133 GLY A N 1
ATOM 1036 C CA . GLY A 1 133 ? 214.158 192.075 226.837 1.00 42.19 133 GLY A CA 1
ATOM 1037 C C . GLY A 1 133 ? 214.073 190.742 226.122 1.00 42.19 133 GLY A C 1
ATOM 1038 O O . GLY A 1 133 ? 213.205 190.523 225.271 1.00 42.19 133 GLY A O 1
ATOM 1039 N N . PRO A 1 134 ? 214.987 189.826 226.449 1.00 48.37 134 PRO A N 1
ATOM 1040 C CA . PRO A 1 134 ? 214.946 188.496 225.819 1.00 48.37 134 PRO A CA 1
ATOM 1041 C C . PRO A 1 134 ? 213.671 187.726 226.109 1.00 48.37 134 PRO A C 1
ATOM 1042 O O . PRO A 1 134 ? 213.218 186.952 225.256 1.00 48.37 134 PRO A O 1
ATOM 1046 N N . GLU A 1 135 ? 213.080 187.906 227.292 1.00 55.65 135 GLU A N 1
ATOM 1047 C CA . GLU A 1 135 ? 211.856 187.182 227.616 1.00 55.65 135 GLU A CA 1
ATOM 1048 C C . GLU A 1 135 ? 210.656 187.755 226.872 1.00 55.65 135 GLU A C 1
ATOM 1049 O O . GLU A 1 135 ? 209.699 187.028 226.582 1.00 55.65 135 GLU A O 1
ATOM 1055 N N . ASP A 1 136 ? 210.684 189.046 226.556 1.00 49.60 136 ASP A N 1
ATOM 1056 C CA . ASP A 1 136 ? 209.598 189.673 225.822 1.00 49.60 136 ASP A CA 1
ATOM 1057 C C . ASP A 1 136 ? 209.763 189.433 224.323 1.00 49.60 136 ASP A C 1
ATOM 1058 O O . ASP A 1 136 ? 210.778 188.911 223.856 1.00 49.60 136 ASP A O 1
ATOM 1063 N N . THR A 1 137 ? 208.740 189.815 223.560 1.00 50.12 137 THR A N 1
ATOM 1064 C CA . THR A 1 137 ? 208.742 189.657 222.114 1.00 50.12 137 THR A CA 1
ATOM 1065 C C . THR A 1 137 ? 208.531 191.002 221.430 1.00 50.12 137 THR A C 1
ATOM 1066 O O . THR A 1 137 ? 207.868 191.881 221.990 1.00 50.12 137 THR A O 1
ATOM 1070 N N . GLY A 1 138 ? 209.085 191.178 220.234 1.00 51.09 138 GLY A N 1
ATOM 1071 C CA . GLY A 1 138 ? 208.972 192.435 219.522 1.00 51.09 138 GLY A CA 1
ATOM 1072 C C . GLY A 1 138 ? 209.686 193.574 220.223 1.00 51.09 138 GLY A C 1
ATOM 1073 O O . GLY A 1 138 ? 210.811 193.432 220.705 1.00 51.09 138 GLY A O 1
ATOM 1074 N N . LYS A 1 139 ? 209.019 194.724 220.282 1.00 38.29 139 LYS A N 1
ATOM 1075 C CA . LYS A 1 139 ? 209.621 195.920 220.853 1.00 38.29 139 LYS A CA 1
ATOM 1076 C C . LYS A 1 139 ? 208.873 196.306 222.128 1.00 38.29 139 LYS A C 1
ATOM 1077 O O . LYS A 1 139 ? 207.930 195.634 222.555 1.00 38.29 139 LYS A O 1
ATOM 1083 N N . ALA A 1 140 ? 209.304 197.408 222.740 1.00 20.05 140 ALA A N 1
ATOM 1084 C CA . ALA A 1 140 ? 208.754 197.892 223.999 1.00 20.05 140 ALA A CA 1
ATOM 1085 C C . ALA A 1 140 ? 208.283 199.332 223.824 1.00 20.05 140 ALA A C 1
ATOM 1086 O O . ALA A 1 140 ? 208.221 199.858 222.709 1.00 20.05 140 ALA A O 1
ATOM 1088 N N . LEU A 1 141 ? 207.949 199.970 224.943 1.00 15.79 141 LEU A N 1
ATOM 1089 C CA . LEU A 1 141 ? 207.403 201.319 224.908 1.00 15.79 141 LEU A CA 1
ATOM 1090 C C . LEU A 1 141 ? 208.443 202.317 224.412 1.00 15.79 141 LEU A C 1
ATOM 1091 O O . LEU A 1 141 ? 209.626 202.230 224.748 1.00 15.79 141 LEU A O 1
ATOM 1096 N N . GLY A 1 142 ? 207.989 203.266 223.596 1.00 12.68 142 GLY A N 1
ATOM 1097 C CA . GLY A 1 142 ? 208.856 204.300 223.069 1.00 12.68 142 GLY A CA 1
ATOM 1098 C C . GLY A 1 142 ? 208.111 205.306 222.218 1.00 12.68 142 GLY A C 1
ATOM 1099 O O . GLY A 1 142 ? 207.300 204.926 221.368 1.00 12.68 142 GLY A O 1
ATOM 1100 N N . VAL A 1 143 ? 208.375 206.596 222.436 1.00 13.95 143 VAL A N 1
ATOM 1101 C CA . VAL A 1 143 ? 207.700 207.631 221.663 1.00 13.95 143 VAL A CA 1
ATOM 1102 C C . VAL A 1 143 ? 208.227 207.644 220.233 1.00 13.95 143 VAL A C 1
ATOM 1103 O O . VAL A 1 143 ? 209.369 207.260 219.954 1.00 13.95 143 VAL A O 1
ATOM 1107 N N . ASP A 1 144 ? 207.377 208.093 219.313 1.00 17.52 144 ASP A N 1
ATOM 1108 C CA . ASP A 1 144 ? 207.750 208.182 217.908 1.00 17.52 144 ASP A CA 1
ATOM 1109 C C . ASP A 1 144 ? 206.858 209.208 217.226 1.00 17.52 144 ASP A C 1
ATOM 1110 O O . ASP A 1 144 ? 205.789 209.561 217.730 1.00 17.52 144 ASP A O 1
ATOM 1115 N N . PHE A 1 145 ? 207.310 209.674 216.067 1.00 20.90 145 PHE A N 1
ATOM 1116 C CA . PHE A 1 145 ? 206.575 210.637 215.264 1.00 20.90 145 PHE A CA 1
ATOM 1117 C C . PHE A 1 145 ? 206.072 209.967 213.993 1.00 20.90 145 PHE A C 1
ATOM 1118 O O . PHE A 1 145 ? 206.663 209.002 213.502 1.00 20.90 145 PHE A O 1
ATOM 1126 N N . GLU A 1 146 ? 204.967 210.486 213.464 1.00 32.63 146 GLU A N 1
ATOM 1127 C CA . GLU A 1 146 ? 204.325 209.862 212.318 1.00 32.63 146 GLU A CA 1
ATOM 1128 C C . GLU A 1 146 ? 203.546 210.911 211.539 1.00 32.63 146 GLU A C 1
ATOM 1129 O O . GLU A 1 146 ? 203.006 211.858 212.116 1.00 32.63 146 GLU A O 1
ATOM 1135 N N . ILE A 1 147 ? 203.497 210.729 210.221 1.00 37.99 147 ILE A N 1
ATOM 1136 C CA . ILE A 1 147 ? 202.716 211.574 209.327 1.00 37.99 147 ILE A CA 1
ATOM 1137 C C . ILE A 1 147 ? 201.838 210.675 208.469 1.00 37.99 147 ILE A C 1
ATOM 1138 O O . ILE A 1 147 ? 202.324 209.697 207.889 1.00 37.99 147 ILE A O 1
ATOM 1143 N N . ARG A 1 148 ? 200.553 211.005 208.388 1.00 49.87 148 ARG A N 1
ATOM 1144 C CA . ARG A 1 148 ? 199.593 210.252 207.600 1.00 49.87 148 ARG A CA 1
ATOM 1145 C C . ARG A 1 148 ? 198.887 211.179 206.622 1.00 49.87 148 ARG A C 1
ATOM 1146 O O . ARG A 1 148 ? 198.787 212.388 206.846 1.00 49.87 148 ARG A O 1
ATOM 1154 N N . ALA A 1 149 ? 198.404 210.599 205.526 1.00 63.12 149 ALA A N 1
ATOM 1155 C CA . ALA A 1 149 ? 197.638 211.333 204.529 1.00 63.12 149 ALA A CA 1
ATOM 1156 C C . ALA A 1 149 ? 196.541 210.429 203.994 1.00 63.12 149 ALA A C 1
ATOM 1157 O O . ALA A 1 149 ? 196.813 209.297 203.585 1.00 63.12 149 ALA A O 1
ATOM 1159 N N . PHE A 1 150 ? 195.308 210.930 203.992 1.00 76.14 150 PHE A N 1
ATOM 1160 C CA . PHE A 1 150 ? 194.165 210.132 203.579 1.00 76.14 150 PHE A CA 1
ATOM 1161 C C . PHE A 1 150 ? 193.098 211.046 202.998 1.00 76.14 150 PHE A C 1
ATOM 1162 O O . PHE A 1 150 ? 193.110 212.262 203.208 1.00 76.14 150 PHE A O 1
ATOM 1170 N N . VAL A 1 151 ? 192.170 210.442 202.260 1.00 91.47 151 VAL A N 1
ATOM 1171 C CA . VAL A 1 151 ? 191.050 211.150 201.652 1.00 91.47 151 VAL A CA 1
ATOM 1172 C C . VAL A 1 151 ? 189.768 210.714 202.350 1.00 91.47 151 VAL A C 1
ATOM 1173 O O . VAL A 1 151 ? 189.513 209.513 202.508 1.00 91.47 151 VAL A O 1
ATOM 1177 N N . ALA A 1 152 ? 188.979 211.689 202.793 1.00 100.12 152 ALA A N 1
ATOM 1178 C CA . ALA A 1 152 ? 187.733 211.408 203.490 1.00 100.12 152 ALA A CA 1
ATOM 1179 C C . ALA A 1 152 ? 186.836 212.634 203.415 1.00 100.12 152 ALA A C 1
ATOM 1180 O O . ALA A 1 152 ? 187.291 213.746 203.137 1.00 100.12 152 ALA A O 1
ATOM 1182 N N . LYS A 1 153 ? 185.545 212.412 203.666 1.00 109.88 153 LYS A N 1
ATOM 1183 C CA . LYS A 1 153 ? 184.578 213.501 203.691 1.00 109.88 153 LYS A CA 1
ATOM 1184 C C . LYS A 1 153 ? 184.584 214.269 205.005 1.00 109.88 153 LYS A C 1
ATOM 1185 O O . LYS A 1 153 ? 184.020 215.367 205.063 1.00 109.88 153 LYS A O 1
ATOM 1191 N N . SER A 1 154 ? 185.201 213.726 206.051 1.00 107.56 154 SER A N 1
ATOM 1192 C CA . SER A 1 154 ? 185.245 214.389 207.346 1.00 107.56 154 SER A CA 1
ATOM 1193 C C . SER A 1 154 ? 186.411 213.827 208.146 1.00 107.56 154 SER A C 1
ATOM 1194 O O . SER A 1 154 ? 186.950 212.763 207.829 1.00 107.56 154 SER A O 1
ATOM 1197 N N . LEU A 1 155 ? 186.793 214.563 209.192 1.00 100.91 155 LEU A N 1
ATOM 1198 C CA . LEU A 1 155 ? 187.877 214.110 210.058 1.00 100.91 155 LEU A CA 1
ATOM 1199 C C . LEU A 1 155 ? 187.479 212.882 210.866 1.00 100.91 155 LEU A C 1
ATOM 1200 O O . LEU A 1 155 ? 188.337 212.056 211.199 1.00 100.91 155 LEU A O 1
ATOM 1205 N N . GLU A 1 156 ? 186.194 212.745 211.192 1.00 114.48 156 GLU A N 1
ATOM 1206 C CA . GLU A 1 156 ? 185.719 211.617 211.984 1.00 114.48 156 GLU A CA 1
ATOM 1207 C C . GLU A 1 156 ? 185.508 210.356 211.158 1.00 114.48 156 GLU A C 1
ATOM 1208 O O . GLU A 1 156 ? 185.177 209.312 211.730 1.00 114.48 156 GLU A O 1
ATOM 1214 N N . GLU A 1 157 ? 185.680 210.427 209.840 1.00 115.54 157 GLU A N 1
ATOM 1215 C CA . GLU A 1 157 ? 185.500 209.253 208.997 1.00 115.54 157 GLU A CA 1
ATOM 1216 C C . GLU A 1 157 ? 186.542 208.191 209.326 1.00 115.54 157 GLU A C 1
ATOM 1217 O O . GLU A 1 157 ? 187.682 208.503 209.680 1.00 115.54 157 GLU A O 1
ATOM 1223 N N . LYS A 1 158 ? 186.140 206.928 209.212 1.00 115.94 158 LYS A N 1
ATOM 1224 C CA . LYS A 1 158 ? 187.032 205.822 209.520 1.00 115.94 158 LYS A CA 1
ATOM 1225 C C . LYS A 1 158 ? 188.185 205.762 208.522 1.00 115.94 158 LYS A C 1
ATOM 1226 O O . LYS A 1 158 ? 188.076 206.209 207.377 1.00 115.94 158 LYS A O 1
ATOM 1232 N N . SER A 1 159 ? 189.307 205.213 208.979 1.00 109.49 159 SER A N 1
ATOM 1233 C CA . SER A 1 159 ? 190.491 205.114 208.141 1.00 109.49 159 SER A CA 1
ATOM 1234 C C . SER A 1 159 ? 190.295 204.073 207.042 1.00 109.49 159 SER A C 1
ATOM 1235 O O . SER A 1 159 ? 189.591 203.074 207.213 1.00 109.49 159 SER A O 1
ATOM 1238 N N . HIS A 1 160 ? 190.932 204.322 205.900 1.00 109.36 160 HIS A N 1
ATOM 1239 C CA . HIS A 1 160 ? 190.897 203.417 204.760 1.00 109.36 160 HIS A CA 1
ATOM 1240 C C . HIS A 1 160 ? 192.309 202.937 204.465 1.00 109.36 160 HIS A C 1
ATOM 1241 O O . HIS A 1 160 ? 193.230 203.749 204.339 1.00 109.36 160 HIS A O 1
ATOM 1248 N N . LYS A 1 161 ? 192.477 201.618 204.355 1.00 99.84 161 LYS A N 1
ATOM 1249 C CA . LYS A 1 161 ? 193.792 201.062 204.061 1.00 99.84 161 LYS A CA 1
ATOM 1250 C C . LYS A 1 161 ? 194.195 201.275 202.608 1.00 99.84 161 LYS A C 1
ATOM 1251 O O . LYS A 1 161 ? 195.388 201.403 202.314 1.00 99.84 161 LYS A O 1
ATOM 1257 N N . ARG A 1 162 ? 193.225 201.318 201.694 1.00 100.80 162 ARG A N 1
ATOM 1258 C CA . ARG A 1 162 ? 193.530 201.423 200.273 1.00 100.80 162 ARG A CA 1
ATOM 1259 C C . ARG A 1 162 ? 193.993 202.814 199.862 1.00 100.80 162 ARG A C 1
ATOM 1260 O O . ARG A 1 162 ? 194.658 202.947 198.830 1.00 100.80 162 ARG A O 1
ATOM 1268 N N . ASN A 1 163 ? 193.667 203.845 200.636 1.00 94.80 163 ASN A N 1
ATOM 1269 C CA . ASN A 1 163 ? 193.980 205.221 200.267 1.00 94.80 163 ASN A CA 1
ATOM 1270 C C . ASN A 1 163 ? 195.002 205.881 201.177 1.00 94.80 163 ASN A C 1
ATOM 1271 O O . ASN A 1 163 ? 195.831 206.658 200.699 1.00 94.80 163 ASN A O 1
ATOM 1276 N N . SER A 1 164 ? 194.966 205.598 202.475 1.00 80.92 164 SER A N 1
ATOM 1277 C CA . SER A 1 164 ? 195.862 206.262 203.410 1.00 80.92 164 SER A CA 1
ATOM 1278 C C . SER A 1 164 ? 197.299 205.787 203.226 1.00 80.92 164 SER A C 1
ATOM 1279 O O . SER A 1 164 ? 197.561 204.631 202.884 1.00 80.92 164 SER A O 1
ATOM 1282 N N . VAL A 1 165 ? 198.236 206.704 203.456 1.00 60.74 165 VAL A N 1
ATOM 1283 C CA . VAL A 1 165 ? 199.664 206.419 203.398 1.00 60.74 165 VAL A CA 1
ATOM 1284 C C . VAL A 1 165 ? 200.291 206.837 204.721 1.00 60.74 165 VAL A C 1
ATOM 1285 O O . VAL A 1 165 ? 200.003 207.920 205.242 1.00 60.74 165 VAL A O 1
ATOM 1289 N N . ARG A 1 166 ? 201.134 205.968 205.273 1.00 48.31 166 ARG A N 1
ATOM 1290 C CA . ARG A 1 166 ? 201.755 206.188 206.571 1.00 48.31 166 ARG A CA 1
ATOM 1291 C C . ARG A 1 166 ? 203.252 206.390 206.392 1.00 48.31 166 ARG A C 1
ATOM 1292 O O . ARG A 1 166 ? 203.915 205.590 205.724 1.00 48.31 166 ARG A O 1
ATOM 1300 N N . LEU A 1 167 ? 203.779 207.455 206.992 1.00 32.44 167 LEU A N 1
ATOM 1301 C CA . LEU A 1 167 ? 205.198 207.768 206.935 1.00 32.44 167 LEU A CA 1
ATOM 1302 C C . LEU A 1 167 ? 205.709 208.060 208.338 1.00 32.44 167 LEU A C 1
ATOM 1303 O O . LEU A 1 167 ? 204.975 208.567 209.190 1.00 32.44 167 LEU A O 1
ATOM 1308 N N . VAL A 1 168 ? 206.979 207.738 208.569 1.00 24.05 168 VAL A N 1
ATOM 1309 C CA . VAL A 1 168 ? 207.609 207.873 209.877 1.00 24.05 168 VAL A CA 1
ATOM 1310 C C . VAL A 1 168 ? 208.736 208.889 209.774 1.00 24.05 168 VAL A C 1
ATOM 1311 O O . VAL A 1 168 ? 209.594 208.787 208.890 1.00 24.05 168 VAL A O 1
ATOM 1315 N N . ILE A 1 169 ? 208.732 209.866 210.679 1.00 19.39 169 ILE A N 1
ATOM 1316 C CA . ILE A 1 169 ? 209.794 210.862 210.758 1.00 19.39 169 ILE A CA 1
ATOM 1317 C C . ILE A 1 169 ? 210.406 210.806 212.150 1.00 19.39 169 ILE A C 1
ATOM 1318 O O . ILE A 1 169 ? 209.993 209.996 212.987 1.00 19.39 169 ILE A O 1
ATOM 1323 N N . ARG A 1 170 ? 211.395 211.659 212.409 1.00 17.64 170 ARG A N 1
ATOM 1324 C CA . ARG A 1 170 ? 212.072 211.677 213.696 1.00 17.64 170 ARG A CA 1
ATOM 1325 C C . ARG A 1 170 ? 212.384 213.112 214.093 1.00 17.64 170 ARG A C 1
ATOM 1326 O O . ARG A 1 170 ? 212.514 214.001 213.248 1.00 17.64 170 ARG A O 1
ATOM 1334 N N . LYS A 1 171 ? 212.503 213.325 215.400 1.00 16.46 171 LYS A N 1
ATOM 1335 C CA . LYS A 1 171 ? 212.937 214.596 215.967 1.00 16.46 171 LYS A CA 1
ATOM 1336 C C . LYS A 1 171 ? 214.226 214.349 216.735 1.00 16.46 171 LYS A C 1
ATOM 1337 O O . LYS A 1 171 ? 214.255 213.520 217.651 1.00 16.46 171 LYS A O 1
ATOM 1343 N N . VAL A 1 172 ? 215.287 215.064 216.364 1.00 17.54 172 VAL A N 1
ATOM 1344 C CA . VAL A 1 172 ? 216.613 214.824 216.914 1.00 17.54 172 VAL A CA 1
ATOM 1345 C C . VAL A 1 172 ? 217.185 216.127 217.455 1.00 17.54 172 VAL A C 1
ATOM 1346 O O . VAL A 1 172 ? 216.742 217.224 217.109 1.00 17.54 172 VAL A O 1
ATOM 1350 N N . GLN A 1 173 ? 218.183 215.984 218.322 1.00 21.28 173 GLN A N 1
ATOM 1351 C CA . GLN A 1 173 ? 218.914 217.106 218.888 1.00 21.28 173 GLN A CA 1
ATOM 1352 C C . GLN A 1 173 ? 220.405 216.856 218.713 1.00 21.28 173 GLN A C 1
ATOM 1353 O O . GLN A 1 173 ? 220.855 215.712 218.609 1.00 21.28 173 GLN A O 1
ATOM 1359 N N . PHE A 1 174 ? 221.175 217.940 218.681 1.00 19.93 174 PHE A N 1
ATOM 1360 C CA . PHE A 1 174 ? 222.605 217.857 218.436 1.00 19.93 174 PHE A CA 1
ATOM 1361 C C . PHE A 1 174 ? 223.366 218.656 219.484 1.00 19.93 174 PHE A C 1
ATOM 1362 O O . PHE A 1 174 ? 222.789 219.432 220.250 1.00 19.93 174 PHE A O 1
ATOM 1370 N N . ALA A 1 175 ? 224.677 218.448 219.505 1.00 20.49 175 ALA A N 1
ATOM 1371 C CA . ALA A 1 175 ? 225.520 219.030 220.539 1.00 20.49 175 ALA A CA 1
ATOM 1372 C C . ALA A 1 175 ? 225.553 220.550 220.419 1.00 20.49 175 ALA A C 1
ATOM 1373 O O . ALA A 1 175 ? 225.816 221.077 219.329 1.00 20.49 175 ALA A O 1
ATOM 1375 N N . PRO A 1 176 ? 225.293 221.285 221.498 1.00 35.27 176 PRO A N 1
ATOM 1376 C CA . PRO A 1 176 ? 225.474 222.739 221.459 1.00 35.27 176 PRO A CA 1
ATOM 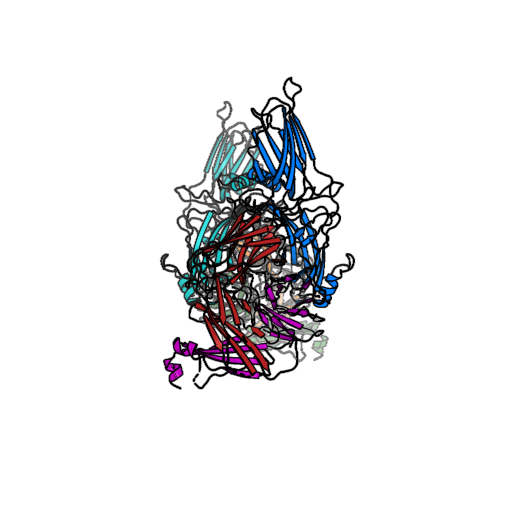1377 C C . PRO A 1 176 ? 226.945 223.107 221.354 1.00 35.27 176 PRO A C 1
ATOM 1378 O O . PRO A 1 176 ? 227.829 222.372 221.798 1.00 35.27 176 PRO A O 1
ATOM 1382 N N . GLU A 1 177 ? 227.200 224.270 220.753 1.00 53.05 177 GLU A N 1
ATOM 1383 C CA . GLU A 1 177 ? 228.573 224.718 220.552 1.00 53.05 177 GLU A CA 1
ATOM 1384 C C . GLU A 1 177 ? 229.205 225.250 221.832 1.00 53.05 177 GLU A C 1
ATOM 1385 O O . GLU A 1 177 ? 230.424 225.136 222.008 1.00 53.05 177 GLU A O 1
ATOM 1391 N N . LYS A 1 178 ? 228.412 225.824 222.726 1.00 62.19 178 LYS A N 1
ATOM 1392 C CA . LYS A 1 178 ? 228.958 226.435 223.933 1.00 62.19 178 LYS A CA 1
ATOM 1393 C C . LYS A 1 178 ? 229.345 225.361 224.944 1.00 62.19 178 LYS A C 1
ATOM 1394 O O . LYS A 1 178 ? 228.497 224.545 225.325 1.00 62.19 178 LYS A O 1
ATOM 1400 N N . PRO A 1 179 ? 230.597 225.321 225.394 1.00 63.18 179 PRO A N 1
ATOM 1401 C CA . PRO A 1 179 ? 230.982 224.341 226.415 1.00 63.18 179 PRO A CA 1
ATOM 1402 C C . PRO A 1 179 ? 230.370 224.671 227.767 1.00 63.18 179 PRO A C 1
ATOM 1403 O O . PRO A 1 179 ? 230.034 225.821 228.063 1.00 63.18 179 PRO A O 1
ATOM 1407 N N . GLY A 1 180 ? 230.227 223.638 228.593 1.00 47.09 180 GLY A N 1
ATOM 1408 C CA . GLY A 1 180 ? 229.655 223.788 229.910 1.00 47.09 180 GLY A CA 1
ATOM 1409 C C . GLY A 1 180 ? 230.705 223.890 230.998 1.00 47.09 180 GLY A C 1
ATOM 1410 O O . GLY A 1 180 ? 231.908 223.755 230.752 1.00 47.09 180 GLY A O 1
ATOM 1411 N N . PRO A 1 181 ? 230.264 224.133 232.231 1.00 36.20 181 PRO A N 1
ATOM 1412 C CA . PRO A 1 181 ? 231.211 224.238 233.346 1.00 36.20 181 PRO A CA 1
ATOM 1413 C C . PRO A 1 181 ? 231.834 222.890 233.676 1.00 36.20 181 PRO A C 1
ATOM 1414 O O . PRO A 1 181 ? 231.281 221.834 233.367 1.00 36.20 181 PRO A O 1
ATOM 1418 N N . GLN A 1 182 ? 232.997 222.937 234.309 1.00 36.36 182 GLN A N 1
ATOM 1419 C CA . GLN A 1 182 ? 233.704 221.715 234.672 1.00 36.36 182 GLN A CA 1
ATOM 1420 C C . GLN A 1 182 ? 232.907 220.938 235.714 1.00 36.36 182 GLN A C 1
ATOM 1421 O O . GLN A 1 182 ? 232.605 221.485 236.784 1.00 36.36 182 GLN A O 1
ATOM 1427 N N . PRO A 1 183 ? 232.548 219.679 235.454 1.00 33.88 183 PRO A N 1
ATOM 1428 C CA . PRO A 1 183 ? 231.771 218.907 236.435 1.00 33.88 183 PRO A CA 1
ATOM 1429 C C . PRO A 1 183 ? 232.684 218.248 237.460 1.00 33.88 183 PRO A C 1
ATOM 1430 O O . PRO A 1 183 ? 233.614 217.520 237.106 1.00 33.88 183 PRO A O 1
ATOM 1434 N N . SER A 1 184 ? 232.413 218.508 238.737 1.00 48.48 184 SER A N 1
ATOM 1435 C CA . SER A 1 184 ? 233.195 217.931 239.819 1.00 48.48 184 SER A CA 1
ATOM 1436 C C . SER A 1 184 ? 232.312 217.789 241.048 1.00 48.48 184 SER A C 1
ATOM 1437 O O . SER A 1 184 ? 231.294 218.472 241.189 1.00 48.48 184 SER A O 1
ATOM 1440 N N . ALA A 1 185 ? 232.715 216.890 241.943 1.00 64.14 185 ALA A N 1
ATOM 1441 C CA . ALA A 1 185 ? 231.976 216.655 243.173 1.00 64.14 185 ALA A CA 1
ATOM 1442 C C . ALA A 1 185 ? 232.931 216.156 244.246 1.00 64.14 185 ALA A C 1
ATOM 1443 O O . ALA A 1 185 ? 234.002 215.618 243.953 1.00 64.14 185 ALA A O 1
ATOM 1445 N N . GLU A 1 186 ? 232.528 216.346 245.501 1.00 87.76 186 GLU A N 1
ATOM 1446 C CA . GLU A 1 186 ? 233.307 215.902 246.647 1.00 87.76 186 GLU A CA 1
ATOM 1447 C C . GLU A 1 186 ? 232.368 215.323 247.694 1.00 87.76 186 GLU A C 1
ATOM 1448 O O . GLU A 1 186 ? 231.183 215.660 247.751 1.00 87.76 186 GLU A O 1
ATOM 1454 N N . THR A 1 187 ? 232.914 214.442 248.529 1.00 92.04 187 THR A N 1
ATOM 1455 C CA . THR A 1 187 ? 232.133 213.813 249.593 1.00 92.04 187 THR A CA 1
ATOM 1456 C C . THR A 1 187 ? 233.080 213.403 250.708 1.00 92.04 187 THR A C 1
ATOM 1457 O O . THR A 1 187 ? 234.070 212.710 250.454 1.00 92.04 187 THR A O 1
ATOM 1461 N N . THR A 1 188 ? 232.779 213.826 251.932 1.00 107.44 188 THR A N 1
ATOM 1462 C CA . THR A 1 188 ? 233.586 213.506 253.099 1.00 107.44 188 THR A CA 1
ATOM 1463 C C . THR A 1 188 ? 232.784 212.660 254.078 1.00 107.44 188 THR A C 1
ATOM 1464 O O . THR A 1 188 ? 231.575 212.849 254.244 1.00 107.44 188 THR A O 1
ATOM 1468 N N . ARG A 1 189 ? 233.469 211.720 254.727 1.00 118.82 189 ARG A N 1
ATOM 1469 C CA . ARG A 1 189 ? 232.851 210.865 255.735 1.00 118.82 189 ARG A CA 1
ATOM 1470 C C . ARG A 1 189 ? 233.777 210.792 256.939 1.00 118.82 189 ARG A C 1
ATOM 1471 O O . ARG A 1 189 ? 234.891 210.270 256.835 1.00 118.82 189 ARG A O 1
ATOM 1479 N N . HIS A 1 190 ? 233.316 211.309 258.075 1.00 134.57 190 HIS A N 1
ATOM 1480 C CA . HIS A 1 190 ? 234.073 211.247 259.312 1.00 134.57 190 HIS A CA 1
ATOM 1481 C C . HIS A 1 190 ? 233.775 209.937 260.041 1.00 134.57 190 HIS A C 1
ATOM 1482 O O . HIS A 1 190 ? 233.136 209.027 259.506 1.00 134.57 190 HIS A O 1
ATOM 1489 N N . PHE A 1 191 ? 234.243 209.840 261.282 1.00 140.87 191 PHE A N 1
ATOM 1490 C CA . PHE A 1 191 ? 234.076 208.630 262.077 1.00 140.87 191 PHE A CA 1
ATOM 1491 C C . PHE A 1 191 ? 233.438 208.962 263.423 1.00 140.87 191 PHE A C 1
ATOM 1492 O O . PHE A 1 191 ? 232.939 210.072 263.634 1.00 140.87 191 PHE A O 1
ATOM 1500 N N . LEU A 1 192 ? 233.445 207.982 264.330 1.00 143.39 192 LEU A N 1
ATOM 1501 C CA . LEU A 1 192 ? 232.735 208.115 265.599 1.00 143.39 192 LEU A CA 1
ATOM 1502 C C . LEU A 1 192 ? 233.246 209.305 266.405 1.00 143.39 192 LEU A C 1
ATOM 1503 O O . LEU A 1 192 ? 232.505 210.259 266.668 1.00 143.39 192 LEU A O 1
ATOM 1508 N N . MET A 1 193 ? 234.514 209.266 266.806 1.00 150.29 193 MET A N 1
ATOM 1509 C CA . MET A 1 193 ? 235.062 210.323 267.650 1.00 150.29 193 MET A CA 1
ATOM 1510 C C . MET A 1 193 ? 236.322 210.949 267.071 1.00 150.29 193 MET A C 1
ATOM 1511 O O . MET A 1 193 ? 236.566 212.142 267.279 1.00 150.29 193 MET A O 1
ATOM 1516 N N . SER A 1 194 ? 237.129 210.174 266.352 1.00 145.01 194 SER A N 1
ATOM 1517 C CA . SER A 1 194 ? 238.370 210.695 265.798 1.00 145.01 194 SER A CA 1
ATOM 1518 C C . SER A 1 194 ? 238.086 211.703 264.691 1.00 145.01 194 SER A C 1
ATOM 1519 O O . SER A 1 194 ? 237.119 211.569 263.937 1.00 145.01 194 SER A O 1
ATOM 1522 N N . ASP A 1 195 ? 238.943 212.722 264.598 1.00 143.05 195 ASP A N 1
ATOM 1523 C CA . ASP A 1 195 ? 238.830 213.709 263.531 1.00 143.05 195 ASP A CA 1
ATOM 1524 C C . ASP A 1 195 ? 239.213 213.146 262.171 1.00 143.05 195 ASP A C 1
ATOM 1525 O O . ASP A 1 195 ? 239.004 213.824 261.159 1.00 143.05 195 ASP A O 1
ATOM 1530 N N . ARG A 1 196 ? 239.777 211.940 262.126 1.00 139.21 196 ARG A N 1
ATOM 1531 C CA . ARG A 1 196 ? 240.111 211.305 260.859 1.00 139.21 196 ARG A CA 1
ATOM 1532 C C . ARG A 1 196 ? 238.856 211.110 260.018 1.00 139.21 196 ARG A C 1
ATOM 1533 O O . ARG A 1 196 ? 237.825 210.649 260.516 1.00 139.21 196 ARG A O 1
ATOM 1541 N N . SER A 1 197 ? 238.946 211.463 258.738 1.00 132.45 197 SER A N 1
ATOM 1542 C CA . SER A 1 197 ? 237.807 211.376 257.834 1.00 132.45 197 SER A CA 1
ATOM 1543 C C . SER A 1 197 ? 238.218 210.673 256.547 1.00 132.45 197 SER A C 1
ATOM 1544 O O . SER A 1 197 ? 239.364 210.241 256.391 1.00 132.45 197 SER A O 1
ATOM 1547 N N . LEU A 1 198 ? 237.271 210.554 255.618 1.00 111.27 198 LEU A N 1
ATOM 1548 C CA . LEU A 1 198 ? 237.509 209.942 254.314 1.00 111.27 198 LEU A CA 1
ATOM 1549 C C . LEU A 1 198 ? 237.091 210.942 253.246 1.00 111.27 198 LEU A C 1
ATOM 1550 O O . LEU A 1 198 ? 235.895 211.165 253.033 1.00 111.27 198 LEU A O 1
ATOM 1555 N N . HIS A 1 199 ? 238.072 211.540 252.577 1.00 96.67 199 HIS A N 1
ATOM 1556 C CA . HIS A 1 199 ? 237.839 212.580 251.585 1.00 96.67 199 HIS A CA 1
ATOM 1557 C C . HIS A 1 199 ? 238.218 212.060 250.207 1.00 96.67 199 HIS A C 1
ATOM 1558 O O . HIS A 1 199 ? 239.327 211.551 250.015 1.00 96.67 199 HIS A O 1
ATOM 1565 N N . LEU A 1 200 ? 237.298 212.186 249.253 1.00 82.34 200 LEU A N 1
ATOM 1566 C CA . LEU A 1 200 ? 237.565 211.833 247.866 1.00 82.34 200 LEU A CA 1
ATOM 1567 C C . LEU A 1 200 ? 237.100 212.966 246.964 1.00 82.34 200 LEU A C 1
ATOM 1568 O O . LEU A 1 200 ? 236.112 213.643 247.266 1.00 82.34 200 LEU A O 1
ATOM 1573 N N . GLU A 1 201 ? 237.816 213.169 245.861 1.00 75.58 201 GLU A N 1
ATOM 1574 C CA . GLU A 1 201 ? 237.467 214.178 244.872 1.00 75.58 201 GLU A CA 1
ATOM 1575 C C . GLU A 1 201 ? 237.434 213.529 243.498 1.00 75.58 201 GLU A C 1
ATOM 1576 O O . GLU A 1 201 ? 238.393 212.859 243.102 1.00 75.58 201 GLU A O 1
ATOM 1582 N N . ALA A 1 202 ? 236.335 213.728 242.775 1.00 51.37 202 ALA A N 1
ATOM 1583 C CA . ALA A 1 202 ? 236.174 213.178 241.439 1.00 51.37 202 ALA A CA 1
ATOM 1584 C C . ALA A 1 202 ? 235.717 214.276 240.492 1.00 51.37 202 ALA A C 1
ATOM 1585 O O . ALA A 1 202 ? 234.937 215.156 240.867 1.00 51.37 202 ALA A O 1
ATOM 1587 N N . SER A 1 203 ? 236.212 214.217 239.258 1.00 38.33 203 SER A N 1
ATOM 1588 C CA . SER A 1 203 ? 235.860 215.211 238.255 1.00 38.33 203 SER A CA 1
ATOM 1589 C C . SER A 1 203 ? 236.029 214.604 236.872 1.00 38.33 203 SER A C 1
ATOM 1590 O O . SER A 1 203 ? 236.799 213.660 236.676 1.00 38.33 203 SER A O 1
ATOM 1593 N N . LEU A 1 204 ? 235.297 215.164 235.916 1.00 27.65 204 LEU A N 1
ATOM 1594 C CA . LEU A 1 204 ? 235.384 214.780 234.519 1.00 27.65 204 LEU A CA 1
ATOM 1595 C C . LEU A 1 204 ? 236.267 215.777 233.774 1.00 27.65 204 LEU A C 1
ATOM 1596 O O . LEU A 1 204 ? 236.900 216.652 234.372 1.00 27.65 204 LEU A O 1
ATOM 1601 N N . ASP A 1 205 ? 236.318 215.647 232.451 1.00 27.18 205 ASP A N 1
ATOM 1602 C CA . ASP A 1 205 ? 237.047 216.588 231.611 1.00 27.18 205 ASP A CA 1
ATOM 1603 C C . ASP A 1 205 ? 236.136 217.568 230.887 1.00 27.18 205 ASP A C 1
ATOM 1604 O O . ASP A 1 205 ? 236.514 218.728 230.699 1.00 27.18 205 ASP A O 1
ATOM 1609 N N . LYS A 1 206 ? 234.946 217.130 230.480 1.00 19.40 206 LYS A N 1
ATOM 1610 C CA . LYS A 1 206 ? 234.007 217.972 229.754 1.00 19.40 206 LYS A CA 1
ATOM 1611 C C . LYS A 1 206 ? 232.591 217.620 230.183 1.00 19.40 206 LYS A C 1
ATOM 1612 O O . LYS A 1 206 ? 232.340 216.562 230.766 1.00 19.40 206 LYS A O 1
ATOM 1618 N N . GLU A 1 207 ? 231.659 218.532 229.899 1.00 22.52 207 GLU A N 1
ATOM 1619 C CA . GLU A 1 207 ? 230.246 218.217 230.077 1.00 22.52 207 GLU A CA 1
ATOM 1620 C C . GLU A 1 207 ? 229.746 217.267 228.999 1.00 22.52 207 GLU A C 1
ATOM 1621 O O . GLU A 1 207 ? 228.955 216.360 229.283 1.00 22.52 207 GLU A O 1
ATOM 1627 N N . LEU A 1 208 ? 230.189 217.459 227.761 1.00 12.12 208 LEU A N 1
ATOM 1628 C CA . LEU A 1 208 ? 229.622 216.774 226.610 1.00 12.12 208 LEU A CA 1
ATOM 1629 C C . LEU A 1 208 ? 230.648 215.823 226.014 1.00 12.12 208 LEU A C 1
ATOM 1630 O O . LEU A 1 208 ? 231.770 216.231 225.695 1.00 12.12 208 LEU A O 1
ATOM 1635 N N . TYR A 1 209 ? 230.257 214.561 225.865 1.00 11.67 209 TYR A N 1
ATOM 1636 C CA . TYR A 1 209 ? 231.070 213.543 225.216 1.00 11.67 209 TYR A CA 1
ATOM 1637 C C . TYR A 1 209 ? 230.317 213.020 224.002 1.00 11.67 209 TYR A C 1
ATOM 1638 O O . TYR A 1 209 ? 229.135 212.676 224.103 1.00 11.67 209 TYR A O 1
ATOM 1647 N N . TYR A 1 210 ? 230.995 212.967 222.861 1.00 9.43 210 TYR A N 1
ATOM 1648 C CA . TYR A 1 210 ? 230.379 212.408 221.671 1.00 9.43 210 TYR A CA 1
ATOM 1649 C C . TYR A 1 210 ? 230.231 210.897 221.815 1.00 9.43 210 TYR A C 1
ATOM 1650 O O . TYR A 1 210 ? 230.907 210.252 222.622 1.00 9.43 210 TYR A O 1
ATOM 1659 N N . HIS A 1 211 ? 229.325 210.334 221.021 1.00 6.34 211 HIS A N 1
ATOM 1660 C CA . HIS A 1 211 ? 229.016 208.913 221.119 1.00 6.34 211 HIS A CA 1
ATOM 1661 C C . HIS A 1 211 ? 230.235 208.081 220.740 1.00 6.34 211 HIS A C 1
ATOM 1662 O O . HIS A 1 211 ? 230.681 208.104 219.589 1.00 6.34 211 HIS A O 1
ATOM 1669 N N . GLY A 1 212 ? 230.767 207.340 221.712 1.00 6.20 212 GLY A N 1
ATOM 1670 C CA . GLY A 1 212 ? 231.946 206.530 221.528 1.00 6.20 212 GLY A CA 1
ATOM 1671 C C . GLY A 1 212 ? 233.217 207.124 222.099 1.00 6.20 212 GLY A C 1
ATOM 1672 O O . GLY A 1 212 ? 234.200 206.397 222.272 1.00 6.20 212 GLY A O 1
ATOM 1673 N N . GLU A 1 213 ? 233.221 208.416 222.398 1.00 9.62 213 GLU A N 1
ATOM 1674 C CA . GLU A 1 213 ? 234.411 209.050 222.953 1.00 9.62 213 GLU A CA 1
ATOM 1675 C C . GLU A 1 213 ? 234.630 208.578 224.386 1.00 9.62 213 GLU A C 1
ATOM 1676 O O . GLU A 1 213 ? 233.683 208.570 225.182 1.00 9.62 213 GLU A O 1
ATOM 1682 N N . PRO A 1 214 ? 235.844 208.172 224.750 1.00 12.10 214 PRO A N 1
ATOM 1683 C CA . PRO A 1 214 ? 236.082 207.681 226.111 1.00 12.10 214 PRO A CA 1
ATOM 1684 C C . PRO A 1 214 ? 235.942 208.780 227.150 1.00 12.10 214 PRO A C 1
ATOM 1685 O O . PRO A 1 214 ? 236.152 209.964 226.875 1.00 12.10 214 PRO A O 1
ATOM 1689 N N . LEU A 1 215 ? 235.583 208.367 228.361 1.00 15.67 215 LEU A N 1
ATOM 1690 C CA . LEU A 1 215 ? 235.456 209.267 229.499 1.00 15.67 215 LEU A CA 1
ATOM 1691 C C . LEU A 1 215 ? 236.650 209.076 230.424 1.00 15.67 215 LEU A C 1
ATOM 1692 O O . LEU A 1 215 ? 236.927 207.955 230.864 1.00 15.67 215 LEU A O 1
ATOM 1697 N N . ASN A 1 216 ? 237.351 210.167 230.718 1.00 30.38 216 ASN A N 1
ATOM 1698 C CA . ASN A 1 216 ? 238.506 210.149 231.610 1.00 30.38 216 ASN A CA 1
ATOM 1699 C C . ASN A 1 216 ? 238.107 210.825 232.915 1.00 30.38 216 ASN A C 1
ATOM 1700 O O . ASN A 1 216 ? 237.804 212.022 232.933 1.00 30.38 216 ASN A O 1
ATOM 1705 N N . VAL A 1 217 ? 238.111 210.060 234.003 1.00 33.09 217 VAL A N 1
ATOM 1706 C CA . VAL A 1 217 ? 237.736 210.560 235.320 1.00 33.09 217 VAL A CA 1
ATOM 1707 C C . VAL A 1 217 ? 239.000 210.793 236.135 1.00 33.09 217 VAL A C 1
ATOM 1708 O O . VAL A 1 217 ? 239.952 210.005 236.069 1.00 33.09 217 VAL A O 1
ATOM 1712 N N . ASN A 1 218 ? 239.023 211.893 236.881 1.00 43.33 218 ASN A N 1
ATOM 1713 C CA . ASN A 1 218 ? 240.133 212.227 237.765 1.00 43.33 218 ASN A CA 1
ATOM 1714 C C . ASN A 1 218 ? 239.671 212.002 239.198 1.00 43.33 218 ASN A C 1
ATOM 1715 O O . ASN A 1 218 ? 238.868 212.777 239.726 1.00 43.33 218 ASN A O 1
ATOM 1720 N N . VAL A 1 219 ? 240.180 210.946 239.828 1.00 61.03 219 VAL A N 1
ATOM 1721 C CA . VAL A 1 219 ? 239.787 210.569 241.180 1.00 61.03 219 VAL A CA 1
ATOM 1722 C C . VAL A 1 219 ? 240.961 210.818 242.118 1.00 61.03 219 VAL A C 1
ATOM 1723 O O . VAL A 1 219 ? 242.089 210.389 241.845 1.00 61.03 219 VAL A O 1
ATOM 1727 N N . HIS A 1 220 ? 240.697 211.536 243.207 1.00 75.09 220 HIS A N 1
ATOM 1728 C CA . HIS A 1 220 ? 241.685 211.805 244.242 1.00 75.09 220 HIS A CA 1
ATOM 1729 C C . HIS A 1 220 ? 241.100 211.369 245.574 1.00 75.09 220 HIS A C 1
ATOM 1730 O O . HIS A 1 220 ? 240.039 211.856 245.973 1.00 75.09 220 HIS A O 1
ATOM 1737 N N . VAL A 1 221 ? 241.789 210.462 246.261 1.00 90.45 221 VAL A N 1
ATOM 1738 C CA . VAL A 1 221 ? 241.317 209.898 247.520 1.00 90.45 221 VAL A CA 1
ATOM 1739 C C . VAL A 1 221 ? 242.271 210.328 248.624 1.00 90.45 221 VAL A C 1
ATOM 1740 O O . VAL A 1 221 ? 243.483 210.097 248.531 1.00 90.45 221 VAL A O 1
ATOM 1744 N N . THR A 1 222 ? 241.726 210.951 249.665 1.00 103.91 222 THR A N 1
ATOM 1745 C CA . THR A 1 222 ? 242.493 211.383 250.831 1.00 103.91 222 THR A CA 1
ATOM 1746 C C . THR A 1 222 ? 241.998 210.569 252.024 1.00 103.91 222 THR A C 1
ATOM 1747 O O . THR A 1 222 ? 241.107 210.997 252.761 1.00 103.91 222 THR A O 1
ATOM 1751 N N . ASN A 1 223 ? 242.583 209.388 252.208 1.00 122.34 223 ASN A N 1
ATOM 1752 C CA . ASN A 1 223 ? 242.184 208.486 253.286 1.00 122.34 223 ASN A CA 1
ATOM 1753 C C . ASN A 1 223 ? 243.100 208.687 254.492 1.00 122.34 223 ASN A C 1
ATOM 1754 O O . ASN A 1 223 ? 243.924 207.843 254.844 1.00 122.34 223 ASN A O 1
ATOM 1759 N N . ASN A 1 224 ? 242.933 209.845 255.132 1.00 129.92 224 ASN A N 1
ATOM 1760 C CA . ASN A 1 224 ? 243.670 210.171 256.353 1.00 129.92 224 ASN A CA 1
ATOM 1761 C C . ASN A 1 224 ? 242.953 209.617 257.588 1.00 129.92 224 ASN A C 1
ATOM 1762 O O . ASN A 1 224 ? 242.738 210.295 258.592 1.00 129.92 224 ASN A O 1
ATOM 1767 N N . SER A 1 225 ? 242.619 208.331 257.507 1.00 128.42 225 SER A N 1
ATOM 1768 C CA . SER A 1 225 ? 241.856 207.651 258.545 1.00 128.42 225 SER A CA 1
ATOM 1769 C C . SER A 1 225 ? 242.509 206.299 258.811 1.00 128.42 225 SER A C 1
ATOM 1770 O O . SER A 1 225 ? 243.627 206.027 258.363 1.00 128.42 225 SER A O 1
ATOM 1773 N N . THR A 1 226 ? 241.803 205.444 259.552 1.00 129.81 226 THR A N 1
ATOM 1774 C CA . THR A 1 226 ? 242.328 204.142 259.940 1.00 129.81 226 THR A CA 1
ATOM 1775 C C . THR A 1 226 ? 241.818 202.996 259.078 1.00 129.81 226 THR A C 1
ATOM 1776 O O . THR A 1 226 ? 242.496 201.968 258.979 1.00 129.81 226 THR A O 1
ATOM 1780 N N . LYS A 1 227 ? 240.651 203.141 258.456 1.00 127.84 227 LYS A N 1
ATOM 1781 C CA . LYS A 1 227 ? 240.101 202.066 257.646 1.00 127.84 227 LYS A CA 1
ATOM 1782 C C . LYS A 1 227 ? 240.850 201.956 256.319 1.00 127.84 227 LYS A C 1
ATOM 1783 O O . LYS A 1 227 ? 241.580 202.859 255.902 1.00 127.84 227 LYS A O 1
ATOM 1789 N N . THR A 1 228 ? 240.659 200.821 255.650 1.00 123.03 228 THR A N 1
ATOM 1790 C CA . THR A 1 228 ? 241.369 200.494 254.421 1.00 123.03 228 THR A CA 1
ATOM 1791 C C . THR A 1 228 ? 240.368 200.279 253.295 1.00 123.03 228 THR A C 1
ATOM 1792 O O . THR A 1 228 ? 239.347 199.610 253.485 1.00 123.03 228 THR A O 1
ATOM 1796 N N . VAL A 1 229 ? 240.663 200.847 252.128 1.00 111.60 229 VAL A N 1
ATOM 1797 C CA . VAL A 1 229 ? 239.821 200.712 250.946 1.00 111.60 229 VAL A CA 1
ATOM 1798 C C . VAL A 1 229 ? 240.338 199.545 250.116 1.00 111.60 229 VAL A C 1
ATOM 1799 O O . VAL A 1 229 ? 241.530 199.483 249.792 1.00 111.60 229 VAL A O 1
ATOM 1803 N N . LYS A 1 230 ? 239.444 198.619 249.768 1.00 106.47 230 LYS A N 1
ATOM 1804 C CA . LYS A 1 230 ? 239.827 197.415 249.037 1.00 106.47 230 LYS A CA 1
ATOM 1805 C C . LYS A 1 230 ? 239.661 197.566 247.528 1.00 106.47 230 LYS A C 1
ATOM 1806 O O . LYS A 1 230 ? 240.596 197.296 246.770 1.00 106.47 230 LYS A O 1
ATOM 1812 N N . LYS A 1 231 ? 238.481 197.985 247.076 1.00 86.85 231 LYS A N 1
ATOM 1813 C CA . LYS A 1 231 ? 238.172 198.049 245.656 1.00 86.85 231 LYS A CA 1
ATOM 1814 C C . LYS A 1 231 ? 237.652 199.430 245.284 1.00 86.85 231 LYS A C 1
ATOM 1815 O O . LYS A 1 231 ? 237.051 200.130 246.104 1.00 86.85 231 LYS A O 1
ATOM 1821 N N . ILE A 1 232 ? 237.895 199.813 244.033 1.00 70.25 232 ILE A N 1
ATOM 1822 C CA . ILE A 1 232 ? 237.399 201.061 243.464 1.00 70.25 232 ILE A CA 1
ATOM 1823 C C . ILE A 1 232 ? 236.553 200.714 242.249 1.00 70.25 232 ILE A C 1
ATOM 1824 O O . ILE A 1 232 ? 237.010 199.990 241.356 1.00 70.25 232 ILE A O 1
ATOM 1829 N N . LYS A 1 233 ? 235.326 201.227 242.213 1.00 49.11 233 LYS A N 1
ATOM 1830 C CA . LYS A 1 233 ? 234.392 200.941 241.133 1.00 49.11 233 LYS A CA 1
ATOM 1831 C C . LYS A 1 233 ? 233.969 202.240 240.467 1.00 49.11 233 LYS A C 1
ATOM 1832 O O . LYS A 1 233 ? 233.591 203.197 241.149 1.00 49.11 233 LYS A O 1
ATOM 1838 N N . VAL A 1 234 ? 234.035 202.267 239.139 1.00 28.80 234 VAL A N 1
ATOM 1839 C CA . VAL A 1 234 ? 233.577 203.396 238.338 1.00 28.80 234 VAL A CA 1
ATOM 1840 C C . VAL A 1 234 ? 232.493 202.887 237.400 1.00 28.80 234 VAL A C 1
ATOM 1841 O O . VAL A 1 234 ? 232.721 201.941 236.637 1.00 28.80 234 VAL A O 1
ATOM 1845 N N . SER A 1 235 ? 231.320 203.511 237.455 1.00 20.32 235 SER A N 1
ATOM 1846 C CA . SER A 1 235 ? 230.170 203.069 236.683 1.00 20.32 235 SER A CA 1
ATOM 1847 C C . SER A 1 235 ? 229.512 204.255 235.995 1.00 20.32 235 SER A C 1
ATOM 1848 O O . SER A 1 235 ? 229.520 205.377 236.509 1.00 20.32 235 SER A O 1
ATOM 1851 N N . VAL A 1 236 ? 228.941 203.992 234.824 1.00 12.97 236 VAL A N 1
ATOM 1852 C CA . VAL A 1 236 ? 228.167 204.972 234.071 1.00 12.97 236 VAL A CA 1
ATOM 1853 C C . VAL A 1 236 ? 226.723 204.494 234.055 1.00 12.97 236 VAL A C 1
ATOM 1854 O O . VAL A 1 236 ? 226.424 203.412 233.536 1.00 12.97 236 VAL A O 1
ATOM 1858 N N . ARG A 1 237 ? 225.828 205.295 234.620 1.00 13.53 237 ARG A N 1
ATOM 1859 C CA . ARG A 1 237 ? 224.427 204.927 234.749 1.00 13.53 237 ARG A CA 1
ATOM 1860 C C . ARG A 1 237 ? 223.569 205.739 233.788 1.00 13.53 237 ARG A C 1
ATOM 1861 O O . ARG A 1 237 ? 223.855 206.903 233.501 1.00 13.53 237 ARG A O 1
ATOM 1869 N N . GLN A 1 238 ? 222.511 205.107 233.290 1.00 10.76 238 GLN A N 1
ATOM 1870 C CA . GLN A 1 238 ? 221.543 205.750 232.416 1.00 10.76 238 GLN A CA 1
ATOM 1871 C C . GLN A 1 238 ? 220.205 205.845 233.132 1.00 10.76 238 GLN A C 1
ATOM 1872 O O . GLN A 1 238 ? 219.707 204.851 233.670 1.00 10.76 238 GLN A O 1
ATOM 1878 N N . TYR A 1 239 ? 219.626 207.042 233.137 1.00 14.58 239 TYR A N 1
ATOM 1879 C CA . TYR A 1 239 ? 218.357 207.302 233.804 1.00 14.58 239 TYR A CA 1
ATOM 1880 C C . TYR A 1 239 ? 217.276 207.509 232.754 1.00 14.58 239 TYR A C 1
ATOM 1881 O O . TYR A 1 239 ? 217.346 208.456 231.964 1.00 14.58 239 TYR A O 1
ATOM 1890 N N . ALA A 1 240 ? 216.281 206.626 232.749 1.00 17.71 240 ALA A N 1
ATOM 1891 C CA . ALA A 1 240 ? 215.132 206.726 231.857 1.00 17.71 240 ALA A CA 1
ATOM 1892 C C . ALA A 1 240 ? 213.945 207.205 232.683 1.00 17.71 240 ALA A C 1
ATOM 1893 O O . ALA A 1 240 ? 213.440 206.469 233.538 1.00 17.71 240 ALA A O 1
ATOM 1895 N N . ASP A 1 241 ? 213.503 208.435 232.429 1.00 20.47 241 ASP A N 1
ATOM 1896 C CA . ASP A 1 241 ? 212.450 209.069 233.219 1.00 20.47 241 ASP A CA 1
ATOM 1897 C C . ASP A 1 241 ? 211.137 208.973 232.448 1.00 20.47 241 ASP A C 1
ATOM 1898 O O . ASP A 1 241 ? 210.777 209.857 231.671 1.00 20.47 241 ASP A O 1
ATOM 1903 N N . ILE A 1 242 ? 210.411 207.877 232.673 1.00 21.90 242 ILE A N 1
ATOM 1904 C CA . ILE A 1 242 ? 209.098 207.717 232.062 1.00 21.90 242 ILE A CA 1
ATOM 1905 C C . ILE A 1 242 ? 208.118 208.660 232.743 1.00 21.90 242 ILE A C 1
ATOM 1906 O O . ILE A 1 242 ? 207.945 208.623 233.968 1.00 21.90 242 ILE A O 1
ATOM 1911 N N . VAL A 1 243 ? 207.470 209.514 231.953 1.00 28.86 243 VAL A N 1
ATOM 1912 C CA . VAL A 1 243 ? 206.575 210.538 232.483 1.00 28.86 243 VAL A CA 1
ATOM 1913 C C . VAL A 1 243 ? 205.298 210.536 231.652 1.00 28.86 243 VAL A C 1
ATOM 1914 O O . VAL A 1 243 ? 205.293 211.025 230.517 1.00 28.86 243 VAL A O 1
ATOM 1918 N N . LEU A 1 244 ? 204.220 209.985 232.209 1.00 34.23 244 LEU A N 1
ATOM 1919 C CA . LEU A 1 244 ? 202.887 210.146 231.643 1.00 34.23 244 LEU A CA 1
ATOM 1920 C C . LEU A 1 244 ? 201.983 210.939 232.577 1.00 34.23 244 LEU A C 1
ATOM 1921 O O . LEU A 1 244 ? 201.515 212.022 232.216 1.00 34.23 244 LEU A O 1
ATOM 1926 N N . PHE A 1 245 ? 201.763 210.436 233.793 1.00 43.39 245 PHE A N 1
ATOM 1927 C CA . PHE A 1 245 ? 201.098 211.170 234.864 1.00 43.39 245 PHE A CA 1
ATOM 1928 C C . PHE A 1 245 ? 201.920 211.192 236.143 1.00 43.39 245 PHE A C 1
ATOM 1929 O O . PHE A 1 245 ? 201.850 212.171 236.894 1.00 43.39 245 PHE A O 1
ATOM 1937 N N . SER A 1 246 ? 202.694 210.142 236.409 1.00 35.66 246 SER A N 1
ATOM 1938 C CA . SER A 1 246 ? 203.573 210.070 237.568 1.00 35.66 246 SER A CA 1
ATOM 1939 C C . SER A 1 246 ? 204.976 209.732 237.089 1.00 35.66 246 SER A C 1
ATOM 1940 O O . SER A 1 246 ? 205.166 208.754 236.359 1.00 35.66 246 SER A O 1
ATOM 1943 N N . THR A 1 247 ? 205.952 210.540 237.496 1.00 32.89 247 THR A N 1
ATOM 1944 C CA . THR A 1 247 ? 207.324 210.337 237.051 1.00 32.89 247 THR A CA 1
ATOM 1945 C C . THR A 1 247 ? 207.892 209.049 237.632 1.00 32.89 247 THR A C 1
ATOM 1946 O O . THR A 1 247 ? 207.732 208.764 238.823 1.00 32.89 247 THR A O 1
ATOM 1950 N N . ALA A 1 248 ? 208.556 208.268 236.783 1.00 25.87 248 ALA A N 1
ATOM 1951 C CA . ALA A 1 248 ? 209.221 207.038 237.195 1.00 25.87 248 ALA A CA 1
ATOM 1952 C C . ALA A 1 248 ? 210.658 207.080 236.703 1.00 25.87 248 ALA A C 1
ATOM 1953 O O . ALA A 1 248 ? 210.899 207.199 235.497 1.00 25.87 248 ALA A O 1
ATOM 1955 N N . GLN A 1 249 ? 211.607 206.980 237.629 1.00 24.53 249 GLN A N 1
ATOM 1956 C CA . GLN A 1 249 ? 213.027 207.025 237.305 1.00 24.53 249 GLN A CA 1
ATOM 1957 C C . GLN A 1 249 ? 213.598 205.614 237.350 1.00 24.53 249 GLN A C 1
ATOM 1958 O O . GLN A 1 249 ? 213.481 204.924 238.369 1.00 24.53 249 GLN A O 1
ATOM 1964 N N . TYR A 1 250 ? 214.215 205.193 236.250 1.00 23.64 250 TYR A N 1
ATOM 1965 C CA . TYR A 1 250 ? 214.748 203.845 236.104 1.00 23.64 250 TYR A CA 1
ATOM 1966 C C . TYR A 1 250 ? 216.251 203.922 235.886 1.00 23.64 250 TYR A C 1
ATOM 1967 O O . TYR A 1 250 ? 216.719 204.691 235.041 1.00 23.64 250 TYR A O 1
ATOM 1976 N N . LYS A 1 251 ? 217.000 203.127 236.643 1.00 18.33 251 LYS A N 1
ATOM 1977 C CA . LYS A 1 251 ? 218.451 203.101 236.551 1.00 18.33 251 LYS A CA 1
ATOM 1978 C C . LYS A 1 251 ? 218.914 201.849 235.816 1.00 18.33 251 LYS A C 1
ATOM 1979 O O . LYS A 1 251 ? 218.517 200.729 236.147 1.00 18.33 251 LYS A O 1
ATOM 1985 N N . VAL A 1 252 ? 219.760 202.051 234.811 1.00 12.15 252 VAL A N 1
ATOM 1986 C CA . VAL A 1 252 ? 220.310 200.949 234.024 1.00 12.15 252 VAL A CA 1
ATOM 1987 C C . VAL A 1 252 ? 221.801 201.186 233.815 1.00 12.15 252 VAL A C 1
ATOM 1988 O O . VAL A 1 252 ? 222.181 202.056 233.018 1.00 12.15 252 VAL A O 1
ATOM 1992 N N . PRO A 1 253 ? 222.676 200.461 234.510 1.00 12.13 253 PRO A N 1
ATOM 1993 C CA . PRO A 1 253 ? 224.114 200.610 234.261 1.00 12.13 253 PRO A CA 1
ATOM 1994 C C . PRO A 1 253 ? 224.473 200.181 232.846 1.00 12.13 253 PRO A C 1
ATOM 1995 O O . PRO A 1 253 ? 223.900 199.236 232.301 1.00 12.13 253 PRO A O 1
ATOM 1999 N N . VAL A 1 254 ? 225.432 200.886 232.252 1.00 12.27 254 VAL A N 1
ATOM 2000 C CA . VAL A 1 254 ? 225.851 200.611 230.884 1.00 12.27 254 VAL A CA 1
ATOM 2001 C C . VAL A 1 254 ? 227.335 200.296 230.763 1.00 12.27 254 VAL A C 1
ATOM 2002 O O . VAL A 1 254 ? 227.737 199.670 229.770 1.00 12.27 254 VAL A O 1
ATOM 2006 N N . ALA A 1 255 ? 228.165 200.698 231.723 1.00 13.70 255 ALA A N 1
ATOM 2007 C CA . ALA A 1 255 ? 229.592 200.415 231.665 1.00 13.70 255 ALA A CA 1
ATOM 2008 C C . ALA A 1 255 ? 230.160 200.475 233.074 1.00 13.70 255 ALA A C 1
ATOM 2009 O O . ALA A 1 255 ? 229.848 201.395 233.834 1.00 13.70 255 ALA A O 1
ATOM 2011 N N . GLN A 1 256 ? 230.990 199.491 233.414 1.00 29.15 256 GLN A N 1
ATOM 2012 C CA . GLN A 1 256 ? 231.595 199.407 234.736 1.00 29.15 256 GLN A CA 1
ATOM 2013 C C . GLN A 1 256 ? 233.054 199.002 234.598 1.00 29.15 256 GLN A C 1
ATOM 2014 O O . GLN A 1 256 ? 233.387 198.129 233.792 1.00 29.15 256 GLN A O 1
ATOM 2020 N N . VAL A 1 257 ? 233.918 199.639 235.385 1.00 36.59 257 VAL A N 1
ATOM 2021 C CA . VAL A 1 257 ? 235.345 199.336 235.410 1.00 36.59 257 VAL A CA 1
ATOM 2022 C C . VAL A 1 257 ? 235.767 199.182 236.865 1.00 36.59 257 VAL A C 1
ATOM 2023 O O . VAL A 1 257 ? 235.529 200.081 237.681 1.00 36.59 257 VAL A O 1
ATOM 2027 N N . GLU A 1 258 ? 236.391 198.052 237.188 1.00 53.58 258 GLU A N 1
ATOM 2028 C CA . GLU A 1 258 ? 236.841 197.758 238.542 1.00 53.58 258 GLU A CA 1
ATOM 2029 C C . GLU A 1 258 ? 238.331 197.451 238.528 1.00 53.58 258 GLU A C 1
ATOM 2030 O O . GLU A 1 258 ? 238.826 196.780 237.617 1.00 53.58 258 GLU A O 1
ATOM 2036 N N . GLN A 1 259 ? 239.041 197.945 239.540 1.00 79.14 259 GLN A N 1
ATOM 2037 C CA . GLN A 1 259 ? 240.455 197.659 239.718 1.00 79.14 259 GLN A CA 1
ATOM 2038 C C . GLN A 1 259 ? 240.719 197.287 241.169 1.00 79.14 259 GLN A C 1
ATOM 2039 O O . GLN A 1 259 ? 240.070 197.797 242.087 1.00 79.14 259 GLN A O 1
ATOM 2045 N N . ASP A 1 260 ? 241.682 196.389 241.368 1.00 94.51 260 ASP A N 1
ATOM 2046 C CA . ASP A 1 260 ? 242.033 195.909 242.705 1.00 94.51 260 ASP A CA 1
ATOM 2047 C C . ASP A 1 260 ? 243.156 196.759 243.304 1.00 94.51 260 ASP A C 1
ATOM 2048 O O . ASP A 1 260 ? 244.258 196.291 243.587 1.00 94.51 260 ASP A O 1
ATOM 2053 N N . ASP A 1 261 ? 242.848 198.039 243.496 1.00 105.89 261 ASP A N 1
ATOM 2054 C CA . ASP A 1 261 ? 243.796 198.987 244.063 1.00 105.89 261 ASP A CA 1
ATOM 2055 C C . ASP A 1 261 ? 243.538 199.150 245.556 1.00 105.89 261 ASP A C 1
ATOM 2056 O O . ASP A 1 261 ? 242.392 199.338 245.977 1.00 105.89 261 ASP A O 1
ATOM 2061 N N . GLN A 1 262 ? 244.603 199.080 246.348 1.00 109.96 262 GLN A N 1
ATOM 2062 C CA . GLN A 1 262 ? 244.519 199.193 247.797 1.00 109.96 262 GLN A CA 1
ATOM 2063 C C . GLN A 1 262 ? 245.021 200.561 248.237 1.00 109.96 262 GLN A C 1
ATOM 2064 O O . GLN A 1 262 ? 246.077 201.018 247.787 1.00 109.96 262 GLN A O 1
ATOM 2070 N N . VAL A 1 263 ? 244.262 201.210 249.115 1.00 115.62 263 VAL A N 1
ATOM 2071 C CA . VAL A 1 263 ? 244.609 202.521 249.651 1.00 115.62 263 VAL A CA 1
ATOM 2072 C C . VAL A 1 263 ? 245.022 202.340 251.104 1.00 115.62 263 VAL A C 1
ATOM 2073 O O . VAL A 1 263 ? 244.219 201.898 251.935 1.00 115.62 263 VAL A O 1
ATOM 2077 N N . SER A 1 264 ? 246.271 202.681 251.409 1.00 133.18 264 SER A N 1
ATOM 2078 C CA . SER A 1 264 ? 246.777 202.543 252.763 1.00 133.18 264 SER A CA 1
ATOM 2079 C C . SER A 1 264 ? 246.253 203.668 253.654 1.00 133.18 264 SER A C 1
ATOM 2080 O O . SER A 1 264 ? 245.978 204.772 253.176 1.00 133.18 264 SER A O 1
ATOM 2083 N N . PRO A 1 265 ? 246.096 203.405 254.952 1.00 133.33 265 PRO A N 1
ATOM 2084 C CA . PRO A 1 265 ? 245.630 204.455 255.865 1.00 133.33 265 PRO A CA 1
ATOM 2085 C C . PRO A 1 265 ? 246.610 205.617 255.936 1.00 133.33 265 PRO A C 1
ATOM 2086 O O . PRO A 1 265 ? 247.824 205.444 255.808 1.00 133.33 265 PRO A O 1
ATOM 2090 N N . SER A 1 266 ? 246.057 206.815 256.143 1.00 129.95 266 SER A N 1
ATOM 2091 C CA . SER A 1 266 ? 246.840 208.047 256.263 1.00 129.95 266 SER A CA 1
ATOM 2092 C C . SER A 1 266 ? 247.715 208.275 255.031 1.00 129.95 266 SER A C 1
ATOM 2093 O O . SER A 1 266 ? 248.893 208.622 255.134 1.00 129.95 266 SER A O 1
ATOM 2096 N N . SER A 1 267 ? 247.128 208.076 253.853 1.00 128.87 267 SER A N 1
ATOM 2097 C CA . SER A 1 267 ? 247.842 208.269 252.600 1.00 128.87 267 SER A CA 1
ATOM 2098 C C . SER A 1 267 ? 246.851 208.674 251.521 1.00 128.87 267 SER A C 1
ATOM 2099 O O . SER A 1 267 ? 245.642 208.465 251.653 1.00 128.87 267 SER A O 1
ATOM 2102 N N . THR A 1 268 ? 247.380 209.258 250.450 1.00 120.38 268 THR A N 1
ATOM 2103 C CA . THR A 1 268 ? 246.578 209.720 249.329 1.00 120.38 268 THR A CA 1
ATOM 2104 C C . THR A 1 268 ? 246.801 208.824 248.115 1.00 120.38 268 THR A C 1
ATOM 2105 O O . THR A 1 268 ? 247.755 208.045 248.056 1.00 120.38 268 THR A O 1
ATOM 2109 N N . PHE A 1 269 ? 245.903 208.942 247.138 1.00 101.15 269 PHE A N 1
ATOM 2110 C CA . PHE A 1 269 ? 245.985 208.154 245.916 1.00 101.15 269 PHE A CA 1
ATOM 2111 C C . PHE A 1 269 ? 245.478 208.985 244.748 1.00 101.15 269 PHE A C 1
ATOM 2112 O O . PHE A 1 269 ? 244.479 209.698 244.879 1.00 101.15 269 PHE A O 1
ATOM 2120 N N . SER A 1 270 ? 246.168 208.891 243.613 1.00 91.92 270 SER A N 1
ATOM 2121 C CA . SER A 1 270 ? 245.788 209.600 242.401 1.00 91.92 270 SER A CA 1
ATOM 2122 C C . SER A 1 270 ? 245.861 208.652 241.214 1.00 91.92 270 SER A C 1
ATOM 2123 O O . SER A 1 270 ? 246.840 207.915 241.060 1.00 91.92 270 SER A O 1
ATOM 2126 N N . LYS A 1 271 ? 244.826 208.678 240.379 1.00 63.16 271 LYS A N 1
ATOM 2127 C CA . LYS A 1 271 ? 244.789 207.852 239.180 1.00 63.16 271 LYS A CA 1
ATOM 2128 C C . LYS A 1 271 ? 243.719 208.404 238.248 1.00 63.16 271 LYS A C 1
ATOM 2129 O O . LYS A 1 271 ? 242.773 209.064 238.685 1.00 63.16 271 LYS A O 1
ATOM 2135 N N . VAL A 1 272 ? 243.887 208.128 236.957 1.00 45.02 272 VAL A N 1
ATOM 2136 C CA . VAL A 1 272 ? 242.936 208.526 235.926 1.00 45.02 272 VAL A CA 1
ATOM 2137 C C . VAL A 1 272 ? 242.455 207.265 235.223 1.00 45.02 272 VAL A C 1
ATOM 2138 O O . VAL A 1 272 ? 243.268 206.492 234.701 1.00 45.02 272 VAL A O 1
ATOM 2142 N N . TYR A 1 273 ? 241.143 207.059 235.208 1.00 42.21 273 TYR A N 1
ATOM 2143 C CA . TYR A 1 273 ? 240.539 205.893 234.581 1.00 42.21 273 TYR A CA 1
ATOM 2144 C C . TYR A 1 273 ? 240.016 206.243 233.192 1.00 42.21 273 TYR A C 1
ATOM 2145 O O . TYR A 1 273 ? 240.003 207.402 232.774 1.00 42.21 273 TYR A O 1
ATOM 2154 N N . THR A 1 274 ? 239.582 205.210 232.472 1.00 25.98 274 THR A N 1
ATOM 2155 C CA . THR A 1 274 ? 239.013 205.365 231.135 1.00 25.98 274 THR A CA 1
ATOM 2156 C C . THR A 1 274 ? 237.835 204.411 231.004 1.00 25.98 274 THR A C 1
ATOM 2157 O O . THR A 1 274 ? 238.017 203.189 231.031 1.00 25.98 274 THR A O 1
ATOM 2161 N N . ILE A 1 275 ? 236.633 204.964 230.860 1.00 15.58 275 ILE A N 1
ATOM 2162 C CA . ILE A 1 275 ? 235.412 204.180 230.729 1.00 15.58 275 ILE A CA 1
ATOM 2163 C C . ILE A 1 275 ? 234.639 204.685 229.518 1.00 15.58 275 ILE A C 1
ATOM 2164 O O . ILE A 1 275 ? 234.556 205.895 229.281 1.00 15.58 275 ILE A O 1
ATOM 2169 N N . THR A 1 276 ? 234.089 203.754 228.741 1.00 8.58 276 THR A N 1
ATOM 2170 C CA . THR A 1 276 ? 233.386 204.105 227.514 1.00 8.58 276 THR A CA 1
ATOM 2171 C C . THR A 1 276 ? 232.070 203.345 227.410 1.00 8.58 276 THR A C 1
ATOM 2172 O O . THR A 1 276 ? 232.069 202.109 227.396 1.00 8.58 276 THR A O 1
ATOM 2176 N N . PRO A 1 277 ? 230.935 204.037 227.351 1.00 9.24 277 PRO A N 1
ATOM 2177 C CA . PRO A 1 277 ? 229.666 203.343 227.113 1.00 9.24 277 PRO A CA 1
ATOM 2178 C C . PRO A 1 277 ? 229.549 202.884 225.669 1.00 9.24 277 PRO A C 1
ATOM 2179 O O . PRO A 1 277 ? 229.902 203.605 224.732 1.00 9.24 277 PRO A O 1
ATOM 2183 N N . PHE A 1 278 ? 229.039 201.668 225.496 1.00 10.26 278 PHE A N 1
ATOM 2184 C CA . PHE A 1 278 ? 228.797 201.123 224.166 1.00 10.26 278 PHE A CA 1
ATOM 2185 C C . PHE A 1 278 ? 227.760 200.013 224.274 1.00 10.26 278 PHE A C 1
ATOM 2186 O O . PHE A 1 278 ? 227.473 199.504 225.359 1.00 10.26 278 PHE A O 1
ATOM 2194 N N . LEU A 1 279 ? 227.198 199.647 223.121 1.00 12.34 279 LEU A N 1
ATOM 2195 C CA . LEU A 1 279 ? 226.048 198.755 223.052 1.00 12.34 279 LEU A CA 1
ATOM 2196 C C . LEU A 1 279 ? 226.418 197.280 222.951 1.00 12.34 279 LEU A C 1
ATOM 2197 O O . LEU A 1 279 ? 225.524 196.430 223.029 1.00 12.34 279 LEU A O 1
ATOM 2202 N N . ALA A 1 280 ? 227.700 196.949 222.788 1.00 10.54 280 ALA A N 1
ATOM 2203 C CA . ALA A 1 280 ? 228.075 195.554 222.575 1.00 10.54 280 ALA A CA 1
ATOM 2204 C C . ALA A 1 280 ? 227.758 194.686 223.787 1.00 10.54 280 ALA A C 1
ATOM 2205 O O . ALA A 1 280 ? 227.259 193.566 223.633 1.00 10.54 280 ALA A O 1
ATOM 2207 N N . ASN A 1 281 ? 228.038 195.175 224.994 1.00 9.92 281 ASN A N 1
ATOM 2208 C CA . ASN A 1 281 ? 227.825 194.389 226.203 1.00 9.92 281 ASN A CA 1
ATOM 2209 C C . ASN A 1 281 ? 226.501 194.691 226.897 1.00 9.92 281 ASN A C 1
ATOM 2210 O O . ASN A 1 281 ? 226.251 194.153 227.980 1.00 9.92 281 ASN A O 1
ATOM 2215 N N . ASN A 1 282 ? 225.653 195.530 226.308 1.00 13.85 282 ASN A N 1
ATOM 2216 C CA . ASN A 1 282 ? 224.348 195.858 226.873 1.00 13.85 282 ASN A CA 1
ATOM 2217 C C . ASN A 1 282 ? 223.231 195.496 225.904 1.00 13.85 282 ASN A C 1
ATOM 2218 O O . ASN A 1 282 ? 222.267 196.245 225.731 1.00 13.85 282 ASN A O 1
ATOM 2223 N N . ARG A 1 283 ? 223.345 194.340 225.258 1.00 20.67 283 ARG A N 1
ATOM 2224 C CA . ARG A 1 283 ? 222.333 193.879 224.318 1.00 20.67 283 ARG A CA 1
ATOM 2225 C C . ARG A 1 283 ? 221.286 192.980 224.963 1.00 20.67 283 ARG A C 1
ATOM 2226 O O . ARG A 1 283 ? 220.387 192.503 224.263 1.00 20.67 283 ARG A O 1
ATOM 2234 N N . GLU A 1 284 ? 221.378 192.737 226.270 1.00 42.69 284 GLU A N 1
ATOM 2235 C CA . GLU A 1 284 ? 220.437 191.873 226.965 1.00 42.69 284 GLU A CA 1
ATOM 2236 C C . GLU A 1 284 ? 219.783 192.535 228.169 1.00 42.69 284 GLU A C 1
ATOM 2237 O O . GLU A 1 284 ? 219.008 191.876 228.871 1.00 42.69 284 GLU A O 1
ATOM 2243 N N . LYS A 1 285 ? 220.064 193.809 228.429 1.00 28.69 285 LYS A N 1
ATOM 2244 C CA . LYS A 1 285 ? 219.545 194.492 229.605 1.00 28.69 285 LYS A CA 1
ATOM 2245 C C . LYS A 1 285 ? 218.178 195.095 229.309 1.00 28.69 285 LYS A C 1
ATOM 2246 O O . LYS A 1 285 ? 218.009 195.812 228.318 1.00 28.69 285 LYS A O 1
ATOM 2252 N N . ARG A 1 286 ? 217.208 194.797 230.168 1.00 31.98 286 ARG A N 1
ATOM 2253 C CA . ARG A 1 286 ? 215.899 195.427 230.075 1.00 31.98 286 ARG A CA 1
ATOM 2254 C C . ARG A 1 286 ? 215.976 196.871 230.550 1.00 31.98 286 ARG A C 1
ATOM 2255 O O . ARG A 1 286 ? 216.760 197.207 231.442 1.00 31.98 286 ARG A O 1
ATOM 2263 N N . GLY A 1 287 ? 215.155 197.728 229.950 1.00 16.41 287 GLY A N 1
ATOM 2264 C CA . GLY A 1 287 ? 215.090 199.116 230.354 1.00 16.41 287 GLY A CA 1
ATOM 2265 C C . GLY A 1 287 ? 216.122 200.027 229.729 1.00 16.41 287 GLY A C 1
ATOM 2266 O O . GLY A 1 287 ? 216.179 201.207 230.093 1.00 16.41 287 GLY A O 1
ATOM 2267 N N . LEU A 1 288 ? 216.940 199.525 228.809 1.00 12.23 288 LEU A N 1
ATOM 2268 C CA . LEU A 1 288 ? 217.893 200.380 228.116 1.00 12.23 288 LEU A CA 1
ATOM 2269 C C . LEU A 1 288 ? 217.175 201.240 227.084 1.00 12.23 288 LEU A C 1
ATOM 2270 O O . LEU A 1 288 ? 216.231 200.791 226.428 1.00 12.23 288 LEU A O 1
ATOM 2275 N N . ALA A 1 289 ? 217.627 202.482 226.940 1.00 9.16 289 ALA A N 1
ATOM 2276 C CA . ALA A 1 289 ? 217.027 203.440 226.021 1.00 9.16 289 ALA A CA 1
ATOM 2277 C C . ALA A 1 289 ? 217.964 203.682 224.847 1.00 9.16 289 ALA A C 1
ATOM 2278 O O . ALA A 1 289 ? 219.149 203.968 225.044 1.00 9.16 289 ALA A O 1
ATOM 2280 N N . LEU A 1 290 ? 217.432 203.569 223.636 1.00 7.16 290 LEU A N 1
ATOM 2281 C CA . LEU A 1 290 ? 218.182 203.794 222.410 1.00 7.16 290 LEU A CA 1
ATOM 2282 C C . LEU A 1 290 ? 217.540 204.914 221.602 1.00 7.16 290 LEU A C 1
ATOM 2283 O O . LEU A 1 290 ? 216.396 205.309 221.837 1.00 7.16 290 LEU A O 1
ATOM 2288 N N . ASP A 1 291 ? 218.298 205.427 220.637 1.00 8.09 291 ASP A N 1
ATOM 2289 C CA . ASP A 1 291 ? 217.773 206.441 219.736 1.00 8.09 291 ASP A CA 1
ATOM 2290 C C . ASP A 1 291 ? 216.664 205.858 218.868 1.00 8.09 291 ASP A C 1
ATOM 2291 O O . ASP A 1 291 ? 216.644 204.662 218.565 1.00 8.09 291 ASP A O 1
ATOM 2296 N N . GLY A 1 292 ? 215.729 206.719 218.477 1.00 17.63 292 GLY A N 1
ATOM 2297 C CA . GLY A 1 292 ? 214.614 206.273 217.664 1.00 17.63 292 GLY A CA 1
ATOM 2298 C C . GLY A 1 292 ? 215.069 205.733 216.321 1.00 17.63 292 GLY A C 1
ATOM 2299 O O . GLY A 1 292 ? 215.972 206.270 215.679 1.00 17.63 292 GLY A O 1
ATOM 2300 N N . LYS A 1 293 ? 214.428 204.650 215.896 1.00 19.92 293 LYS A N 1
ATOM 2301 C CA . LYS A 1 293 ? 214.730 203.998 214.632 1.00 19.92 293 LYS A CA 1
ATOM 2302 C C . LYS A 1 293 ? 213.729 204.427 213.568 1.00 19.92 293 LYS A C 1
ATOM 2303 O O . LYS A 1 293 ? 212.592 204.796 213.869 1.00 19.92 293 LYS A O 1
ATOM 2309 N N . LEU A 1 294 ? 214.166 204.375 212.309 1.00 25.74 294 LEU A N 1
ATOM 2310 C CA . LEU A 1 294 ? 213.272 204.725 211.210 1.00 25.74 294 LEU A CA 1
ATOM 2311 C C . LEU A 1 294 ? 212.349 203.561 210.866 1.00 25.74 294 LEU A C 1
ATOM 2312 O O . LEU A 1 294 ? 211.129 203.659 211.027 1.00 25.74 294 LEU A O 1
ATOM 2317 N N . LYS A 1 295 ? 212.948 202.439 210.486 1.00 37.27 295 LYS A N 1
ATOM 2318 C CA . LYS A 1 295 ? 212.165 201.220 210.193 1.00 37.27 295 LYS A CA 1
ATOM 2319 C C . LYS A 1 295 ? 212.677 200.123 211.118 1.00 37.27 295 LYS A C 1
ATOM 2320 O O . LYS A 1 295 ? 211.953 199.758 212.054 1.00 37.27 295 LYS A O 1
ATOM 2326 N N . HIS A 1 296 ? 213.899 199.646 210.883 1.00 37.36 296 HIS A N 1
ATOM 2327 C CA . HIS A 1 296 ? 214.466 198.626 211.759 1.00 37.36 296 HIS A CA 1
ATOM 2328 C C . HIS A 1 296 ? 215.961 198.803 212.011 1.00 37.36 296 HIS A C 1
ATOM 2329 O O . HIS A 1 296 ? 216.580 197.893 212.577 1.00 37.36 296 HIS A O 1
ATOM 2336 N N . GLU A 1 297 ? 216.563 199.922 211.616 1.00 40.65 297 GLU A N 1
ATOM 2337 C CA . GLU A 1 297 ? 218.014 200.024 211.604 1.00 40.65 297 GLU A CA 1
ATOM 2338 C C . GLU A 1 297 ? 218.573 200.034 213.025 1.00 40.65 297 GLU A C 1
ATOM 2339 O O . GLU A 1 297 ? 217.880 200.341 214.000 1.00 40.65 297 GLU A O 1
ATOM 2345 N N . ASP A 1 298 ? 219.851 199.684 213.132 1.00 35.34 298 ASP A N 1
ATOM 2346 C CA . ASP A 1 298 ? 220.549 199.701 214.408 1.00 35.34 298 ASP A CA 1
ATOM 2347 C C . ASP A 1 298 ? 220.824 201.135 214.837 1.00 35.34 298 ASP A C 1
ATOM 2348 O O . ASP A 1 298 ? 221.201 201.981 214.020 1.00 35.34 298 ASP A O 1
ATOM 2353 N N . THR A 1 299 ? 220.633 201.404 216.125 1.00 20.33 299 THR A N 1
ATOM 2354 C CA . THR A 1 299 ? 220.842 202.732 216.678 1.00 20.33 299 THR A CA 1
ATOM 2355 C C . THR A 1 299 ? 221.689 202.630 217.937 1.00 20.33 299 THR A C 1
ATOM 2356 O O . THR A 1 299 ? 221.715 201.601 218.616 1.00 20.33 299 THR A O 1
ATOM 2360 N N . ASN A 1 300 ? 222.383 203.722 218.241 1.00 10.80 300 ASN A N 1
ATOM 2361 C CA . ASN A 1 300 ? 223.260 203.791 219.397 1.00 10.80 300 ASN A CA 1
ATOM 2362 C C . ASN A 1 300 ? 222.443 204.001 220.670 1.00 10.80 300 ASN A C 1
ATOM 2363 O O . ASN A 1 300 ? 221.211 203.932 220.673 1.00 10.80 300 ASN A O 1
ATOM 2368 N N . LEU A 1 301 ? 223.143 204.257 221.771 1.00 7.59 301 LEU A N 1
ATOM 2369 C CA . LEU A 1 301 ? 222.474 204.598 223.016 1.00 7.59 301 LEU A CA 1
ATOM 2370 C C . LEU A 1 301 ? 221.745 205.929 222.873 1.00 7.59 301 LEU A C 1
ATOM 2371 O O . LEU A 1 301 ? 222.148 206.803 222.101 1.00 7.59 301 LEU A O 1
ATOM 2376 N N . ALA A 1 302 ? 220.654 206.072 223.620 1.00 7.89 302 ALA A N 1
ATOM 2377 C CA . ALA A 1 302 ? 219.844 207.278 223.529 1.00 7.89 302 ALA A CA 1
ATOM 2378 C C . ALA A 1 302 ? 220.648 208.498 223.957 1.00 7.89 302 ALA A C 1
ATOM 2379 O O . ALA A 1 302 ? 221.307 208.489 225.000 1.00 7.89 302 ALA A O 1
ATOM 2381 N N . SER A 1 303 ? 220.592 209.547 223.142 1.00 8.57 303 SER A N 1
ATOM 2382 C CA . SER A 1 303 ? 221.281 210.785 223.467 1.00 8.57 303 SER A CA 1
ATOM 2383 C C . SER 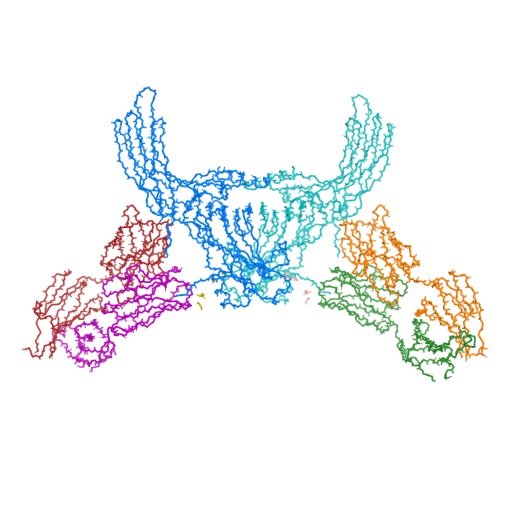A 1 303 ? 220.598 211.480 224.639 1.00 8.57 303 SER A C 1
ATOM 2384 O O . SER A 1 303 ? 219.399 211.315 224.875 1.00 8.57 303 SER A O 1
ATOM 2387 N N . SER A 1 304 ? 221.380 212.261 225.380 1.00 9.13 304 SER A N 1
ATOM 2388 C CA . SER A 1 304 ? 220.834 212.993 226.511 1.00 9.13 304 SER A CA 1
ATOM 2389 C C . SER A 1 304 ? 219.803 214.011 226.036 1.00 9.13 304 SER A C 1
ATOM 2390 O O . SER A 1 304 ? 219.885 214.553 224.932 1.00 9.13 304 SER A O 1
ATOM 2393 N N . THR A 1 305 ? 218.813 214.259 226.887 1.00 13.25 305 THR A N 1
ATOM 2394 C CA . THR A 1 305 ? 217.749 215.215 226.605 1.00 13.25 305 THR A CA 1
ATOM 2395 C C . THR A 1 305 ? 218.050 216.496 227.372 1.00 13.25 305 THR A C 1
ATOM 2396 O O . THR A 1 305 ? 218.027 216.507 228.607 1.00 13.25 305 THR A O 1
ATOM 2400 N N . ILE A 1 306 ? 218.334 217.569 226.640 1.00 31.57 306 ILE A N 1
ATOM 2401 C CA . ILE A 1 306 ? 218.657 218.864 227.225 1.00 31.57 306 ILE A CA 1
ATOM 2402 C C . ILE A 1 306 ? 217.483 219.806 227.008 1.00 31.57 306 ILE A C 1
ATOM 2403 O O . ILE A 1 306 ? 216.866 219.818 225.936 1.00 31.57 306 ILE A O 1
ATOM 2408 N N . VAL A 1 307 ? 217.156 220.580 228.041 1.00 66.23 307 VAL A N 1
ATOM 2409 C CA . VAL A 1 307 ? 216.018 221.490 227.994 1.00 66.23 307 VAL A CA 1
ATOM 2410 C C . VAL A 1 307 ? 216.511 222.927 228.081 1.00 66.23 307 VAL A C 1
ATOM 2411 O O . VAL A 1 307 ? 217.712 223.178 228.230 1.00 66.23 307 VAL A O 1
ATOM 2415 N N . LYS A 1 308 ? 215.585 223.878 227.987 1.00 94.98 308 LYS A N 1
ATOM 2416 C CA . LYS A 1 308 ? 215.937 225.286 228.056 1.00 94.98 308 LYS A CA 1
ATOM 2417 C C . LYS A 1 308 ? 216.323 225.673 229.483 1.00 94.98 308 LYS A C 1
ATOM 2418 O O . LYS A 1 308 ? 216.144 224.911 230.437 1.00 94.98 308 LYS A O 1
ATOM 2424 N N . GLU A 1 309 ? 216.872 226.884 229.615 1.00 117.00 309 GLU A N 1
ATOM 2425 C CA . GLU A 1 309 ? 217.320 227.357 230.922 1.00 117.00 309 GLU A CA 1
ATOM 2426 C C . GLU A 1 309 ? 216.157 227.480 231.898 1.00 117.00 309 GLU A C 1
ATOM 2427 O O . GLU A 1 309 ? 216.277 227.101 233.069 1.00 117.00 309 GLU A O 1
ATOM 2433 N N . GLY A 1 310 ? 215.025 228.008 231.439 1.00 126.66 310 GLY A N 1
ATOM 2434 C CA . GLY A 1 310 ? 213.852 228.113 232.284 1.00 126.66 310 GLY A CA 1
ATOM 2435 C C . GLY A 1 310 ? 212.959 226.895 232.183 1.00 126.66 310 GLY A C 1
ATOM 2436 O O . GLY A 1 310 ? 212.160 226.778 231.249 1.00 126.66 310 GLY A O 1
ATOM 2437 N N . ALA A 1 311 ? 213.077 225.984 233.145 1.00 139.85 311 ALA A N 1
ATOM 2438 C CA . ALA A 1 311 ? 212.347 224.724 233.116 1.00 139.85 311 ALA A CA 1
ATOM 2439 C C . ALA A 1 311 ? 210.924 224.945 233.616 1.00 139.85 311 ALA A C 1
ATOM 2440 O O . ALA A 1 311 ? 210.707 225.159 234.814 1.00 139.85 311 ALA A O 1
ATOM 2442 N N . ASN A 1 312 ? 209.963 224.889 232.700 1.00 130.25 312 ASN A N 1
ATOM 2443 C CA . ASN A 1 312 ? 208.545 225.018 233.016 1.00 130.25 312 ASN A CA 1
ATOM 2444 C C . ASN A 1 312 ? 207.723 223.827 232.555 1.00 130.25 312 ASN A C 1
ATOM 2445 O O . ASN A 1 312 ? 206.692 223.523 233.160 1.00 130.25 312 ASN A O 1
ATOM 2450 N N . LYS A 1 313 ? 208.156 223.143 231.498 1.00 98.44 313 LYS A N 1
ATOM 2451 C CA . LYS A 1 313 ? 207.388 222.057 230.903 1.00 98.44 313 LYS A CA 1
ATOM 2452 C C . LYS A 1 313 ? 208.319 221.021 230.285 1.00 98.44 313 LYS A C 1
ATOM 2453 O O . LYS A 1 313 ? 209.482 220.911 230.688 1.00 98.44 313 LYS A O 1
ATOM 2459 N N . GLU A 1 314 ? 207.791 220.235 229.342 1.00 77.39 314 GLU A N 1
ATOM 2460 C CA . GLU A 1 314 ? 208.441 219.090 228.701 1.00 77.39 314 GLU A CA 1
ATOM 2461 C C . GLU A 1 314 ? 208.476 217.865 229.602 1.00 77.39 314 GLU A C 1
ATOM 2462 O O . GLU A 1 314 ? 209.334 216.993 229.425 1.00 77.39 314 GLU A O 1
ATOM 2468 N N . VAL A 1 315 ? 207.565 217.768 230.565 1.00 54.88 315 VAL A N 1
ATOM 2469 C CA . VAL A 1 315 ? 207.432 216.545 231.372 1.00 54.88 315 VAL A CA 1
ATOM 2470 C C . VAL A 1 315 ? 206.455 215.650 230.616 1.00 54.88 315 VAL A C 1
ATOM 2471 O O . VAL A 1 315 ? 205.267 215.542 230.929 1.00 54.88 315 VAL A O 1
ATOM 2475 N N . LEU A 1 316 ? 206.985 214.964 229.607 1.00 36.05 316 LEU A N 1
ATOM 2476 C CA . LEU A 1 316 ? 206.205 214.087 228.746 1.00 36.05 316 LEU A CA 1
ATOM 2477 C C . LEU A 1 316 ? 207.143 213.073 228.112 1.00 36.05 316 LEU A C 1
ATOM 2478 O O . LEU A 1 316 ? 208.355 213.290 228.044 1.00 36.05 316 LEU A O 1
ATOM 2483 N N . GLY A 1 317 ? 206.568 211.970 227.644 1.00 22.69 317 GLY A N 1
ATOM 2484 C CA . GLY A 1 317 ? 207.350 210.973 226.944 1.00 22.69 317 GLY A CA 1
ATOM 2485 C C . GLY A 1 317 ? 208.432 210.368 227.817 1.00 22.69 317 GLY A C 1
ATOM 2486 O O . GLY A 1 317 ? 208.229 210.056 228.995 1.00 22.69 317 GLY A O 1
ATOM 2487 N N . ILE A 1 318 ? 209.611 210.200 227.223 1.00 15.62 318 ILE A N 1
ATOM 2488 C CA . ILE A 1 318 ? 210.744 209.544 227.863 1.00 15.62 318 ILE A CA 1
ATOM 2489 C C . ILE A 1 318 ? 211.916 210.514 227.879 1.00 15.62 318 ILE A C 1
ATOM 2490 O O . ILE A 1 318 ? 212.246 211.116 226.850 1.00 15.62 318 ILE A O 1
ATOM 2495 N N . LEU A 1 319 ? 212.544 210.665 229.043 1.00 15.29 319 LEU A N 1
ATOM 2496 C CA . LEU A 1 319 ? 213.686 211.553 229.218 1.00 15.29 319 LEU A CA 1
ATOM 2497 C C . LEU A 1 319 ? 214.895 210.731 229.638 1.00 15.29 319 LEU A C 1
ATOM 2498 O O . LEU A 1 319 ? 214.798 209.899 230.546 1.00 15.29 319 LEU A O 1
ATOM 2503 N N . VAL A 1 320 ? 216.029 210.968 228.982 1.00 4.59 320 VAL A N 1
ATOM 2504 C CA . VAL A 1 320 ? 217.251 210.209 229.219 1.00 4.59 320 VAL A CA 1
ATOM 2505 C C . VAL A 1 320 ? 218.316 211.139 229.782 1.00 4.59 320 VAL A C 1
ATOM 2506 O O . VAL A 1 320 ? 218.456 212.291 229.356 1.00 4.59 320 VAL A O 1
ATOM 2510 N N . SER A 1 321 ? 219.069 210.632 230.756 1.00 6.77 321 SER A N 1
ATOM 2511 C CA . SER A 1 321 ? 220.158 211.387 231.360 1.00 6.77 321 SER A CA 1
ATOM 2512 C C . SER A 1 321 ? 221.215 210.409 231.851 1.00 6.77 321 SER A C 1
ATOM 2513 O O . SER A 1 321 ? 220.893 209.278 232.222 1.00 6.77 321 SER A O 1
ATOM 2516 N N . TYR A 1 322 ? 222.470 210.852 231.854 1.00 6.71 322 TYR A N 1
ATOM 2517 C CA . TYR A 1 322 ? 223.595 210.016 232.242 1.00 6.71 322 TYR A CA 1
ATOM 2518 C C . TYR A 1 322 ? 224.327 210.625 233.429 1.00 6.71 322 TYR A C 1
ATOM 2519 O O . TYR A 1 322 ? 224.418 211.848 233.567 1.00 6.71 322 TYR A O 1
ATOM 2528 N N . ARG A 1 323 ? 224.853 209.753 234.287 1.00 13.11 323 ARG A N 1
ATOM 2529 C CA . ARG A 1 323 ? 225.651 210.174 235.429 1.00 13.11 323 ARG A CA 1
ATOM 2530 C C . ARG A 1 323 ? 226.723 209.129 235.692 1.00 13.11 323 ARG A C 1
ATOM 2531 O O . ARG A 1 323 ? 226.458 207.928 235.613 1.00 13.11 323 ARG A O 1
ATOM 2539 N N . VAL A 1 324 ? 227.930 209.594 236.005 1.00 16.74 324 VAL A N 1
ATOM 2540 C CA . VAL A 1 324 ? 229.058 208.721 236.310 1.00 16.74 324 VAL A CA 1
ATOM 2541 C C . VAL A 1 324 ? 229.158 208.563 237.820 1.00 16.74 324 VAL A C 1
ATOM 2542 O O . VAL A 1 324 ? 229.213 209.557 238.554 1.00 16.74 324 VAL A O 1
ATOM 2546 N N . LYS A 1 325 ? 229.190 207.318 238.284 1.00 26.35 325 LYS A N 1
ATOM 2547 C CA . LYS A 1 325 ? 229.265 207.009 239.705 1.00 26.35 325 LYS A CA 1
ATOM 2548 C C . LYS A 1 325 ? 230.627 206.414 240.032 1.00 26.35 325 LYS A C 1
ATOM 2549 O O . LYS A 1 325 ? 231.069 205.465 239.376 1.00 26.35 325 LYS A O 1
ATOM 2555 N N . VAL A 1 326 ? 231.284 206.974 241.043 1.00 35.97 326 VAL A N 1
ATOM 2556 C CA . VAL A 1 326 ? 232.545 206.458 241.562 1.00 35.97 326 VAL A CA 1
ATOM 2557 C C . VAL A 1 326 ? 232.306 206.025 243.000 1.00 35.97 326 VAL A C 1
ATOM 2558 O O . VAL A 1 326 ? 231.879 206.834 243.832 1.00 35.97 326 VAL A O 1
ATOM 2562 N N . LYS A 1 327 ? 232.582 204.757 243.291 1.00 52.94 327 LYS A N 1
ATOM 2563 C CA . LYS A 1 327 ? 232.286 204.175 244.591 1.00 52.94 327 LYS A CA 1
ATOM 2564 C C . LYS A 1 327 ? 233.558 203.635 245.225 1.00 52.94 327 LYS A C 1
ATOM 2565 O O . LYS A 1 327 ? 234.394 203.024 244.552 1.00 52.94 327 LYS A O 1
ATOM 2571 N N . LEU A 1 328 ? 233.695 203.866 246.527 1.00 75.47 328 LEU A N 1
ATOM 2572 C CA . LEU A 1 328 ? 234.817 203.371 247.312 1.00 75.47 328 LEU A CA 1
ATOM 2573 C C . LEU A 1 328 ? 234.320 202.260 248.226 1.00 75.47 328 LEU A C 1
ATOM 2574 O O . LEU A 1 328 ? 233.328 202.439 248.941 1.00 75.47 328 LEU A O 1
ATOM 2579 N N . VAL A 1 329 ? 235.005 201.122 248.203 1.00 92.94 329 VAL A N 1
ATOM 2580 C CA . VAL A 1 329 ? 234.645 199.978 249.032 1.00 92.94 329 VAL A CA 1
ATOM 2581 C C . VAL A 1 329 ? 235.385 200.095 250.357 1.00 92.94 329 VAL A C 1
ATOM 2582 O O . VAL A 1 329 ? 236.622 200.095 250.392 1.00 92.94 329 VAL A O 1
ATOM 2586 N N . VAL A 1 330 ? 234.630 200.188 251.447 1.00 108.47 330 VAL A N 1
ATOM 2587 C CA . VAL A 1 330 ? 235.181 200.380 252.782 1.00 108.47 330 VAL A CA 1
ATOM 2588 C C . VAL A 1 330 ? 234.758 199.206 253.653 1.00 108.47 330 VAL A C 1
ATOM 2589 O O . VAL A 1 330 ? 233.608 198.757 253.589 1.00 108.47 330 VAL A O 1
ATOM 2593 N N . SER A 1 331 ? 235.694 198.705 254.457 1.00 115.05 331 SER A N 1
ATOM 2594 C CA . SER A 1 331 ? 235.418 197.560 255.314 1.00 115.05 331 SER A CA 1
ATOM 2595 C C . SER A 1 331 ? 234.338 197.896 256.335 1.00 115.05 331 SER A C 1
ATOM 2596 O O . SER A 1 331 ? 234.341 198.980 256.927 1.00 115.05 331 SER A O 1
ATOM 2599 N N . ARG A 1 332 ? 233.413 196.954 256.535 1.00 115.93 332 ARG A N 1
ATOM 2600 C CA . ARG A 1 332 ? 232.314 197.099 257.492 1.00 115.93 332 ARG A CA 1
ATOM 2601 C C . ARG A 1 332 ? 231.475 198.340 257.189 1.00 115.93 332 ARG A C 1
ATOM 2602 O O . ARG A 1 332 ? 231.364 199.260 258.002 1.00 115.93 332 ARG A O 1
ATOM 2610 N N . GLY A 1 333 ? 230.876 198.355 256.000 1.00 116.51 333 GLY A N 1
ATOM 2611 C CA . GLY A 1 333 ? 230.023 199.463 255.614 1.00 116.51 333 GLY A CA 1
ATOM 2612 C C . GLY A 1 333 ? 230.809 200.740 255.362 1.00 116.51 333 GLY A C 1
ATOM 2613 O O . GLY A 1 333 ? 231.981 200.719 254.983 1.00 116.51 333 GLY A O 1
ATOM 2614 N N . GLY A 1 334 ? 230.142 201.868 255.582 1.00 110.06 334 GLY A N 1
ATOM 2615 C CA . GLY A 1 334 ? 230.765 203.163 255.366 1.00 110.06 334 GLY A CA 1
ATOM 2616 C C . GLY A 1 334 ? 231.110 203.447 253.921 1.00 110.06 334 GLY A C 1
ATOM 2617 O O . GLY A 1 334 ? 232.154 204.050 253.642 1.00 110.06 334 GLY A O 1
ATOM 2618 N N . ASP A 1 335 ? 230.259 203.023 252.991 1.00 91.42 335 ASP A N 1
ATOM 2619 C CA . ASP A 1 335 ? 230.507 203.275 251.579 1.00 91.42 335 ASP A CA 1
ATOM 2620 C C . ASP A 1 335 ? 230.318 204.752 251.257 1.00 91.42 335 ASP A C 1
ATOM 2621 O O . ASP A 1 335 ? 229.385 205.398 251.742 1.00 91.42 335 ASP A O 1
ATOM 2626 N N . VAL A 1 336 ? 231.214 205.284 250.431 1.00 71.34 336 VAL A N 1
ATOM 2627 C CA . VAL A 1 336 ? 231.172 206.673 249.991 1.00 71.34 336 VAL A CA 1
ATOM 2628 C C . VAL A 1 336 ? 231.191 206.699 248.469 1.00 71.34 336 VAL A C 1
ATOM 2629 O O . VAL A 1 336 ? 231.976 205.983 247.836 1.00 71.34 336 VAL A O 1
ATOM 2633 N N . SER A 1 337 ? 230.310 207.508 247.883 1.00 53.48 337 SER A N 1
ATOM 2634 C CA . SER A 1 337 ? 230.164 207.566 246.438 1.00 53.48 337 SER A CA 1
ATOM 2635 C C . SER A 1 337 ? 229.821 208.984 246.007 1.00 53.48 337 SER A C 1
ATOM 2636 O O . SER A 1 337 ? 229.277 209.774 246.783 1.00 53.48 337 SER A O 1
ATOM 2639 N N . VAL A 1 338 ? 230.147 209.297 244.753 1.00 39.68 338 VAL A N 1
ATOM 2640 C CA . VAL A 1 338 ? 229.817 210.577 244.142 1.00 39.68 338 VAL A CA 1
ATOM 2641 C C . VAL A 1 338 ? 229.232 210.321 242.762 1.00 39.68 338 VAL A C 1
ATOM 2642 O O . VAL A 1 338 ? 229.468 209.278 242.146 1.00 39.68 338 VAL A O 1
ATOM 2646 N N . GLU A 1 339 ? 228.462 211.290 242.275 1.00 28.07 339 GLU A N 1
ATOM 2647 C CA . GLU A 1 339 ? 227.860 211.218 240.953 1.00 28.07 339 GLU A CA 1
ATOM 2648 C C . GLU A 1 339 ? 228.250 212.450 240.151 1.00 28.07 339 GLU A C 1
ATOM 2649 O O . GLU A 1 339 ? 228.174 213.577 240.651 1.00 28.07 339 GLU A O 1
ATOM 2655 N N . LEU A 1 340 ? 228.665 212.229 238.907 1.00 18.85 340 LEU A N 1
ATOM 2656 C CA . LEU A 1 340 ? 229.150 213.296 238.033 1.00 18.85 340 LEU A CA 1
ATOM 2657 C C . LEU A 1 340 ? 228.258 213.381 236.802 1.00 18.85 340 LEU A C 1
ATOM 2658 O O . LEU A 1 340 ? 228.418 212.585 235.861 1.00 18.85 340 LEU A O 1
ATOM 2663 N N . PRO A 1 341 ? 227.311 214.315 236.771 1.00 11.17 341 PRO A N 1
ATOM 2664 C CA . PRO A 1 341 ? 226.432 214.432 235.603 1.00 11.17 341 PRO A CA 1
ATOM 2665 C C . PRO A 1 341 ? 227.192 214.869 234.362 1.00 11.17 341 PRO A C 1
ATOM 2666 O O . PRO A 1 341 ? 228.163 215.627 234.430 1.00 11.17 341 PRO A O 1
ATOM 2670 N N . PHE A 1 342 ? 226.731 214.377 233.215 1.00 9.85 342 PHE A N 1
ATOM 2671 C CA . PHE A 1 342 ? 227.295 214.749 231.926 1.00 9.85 342 PHE A CA 1
ATOM 2672 C C . PHE A 1 342 ? 226.275 214.419 230.848 1.00 9.85 342 PHE A C 1
ATOM 2673 O O . PHE A 1 342 ? 225.370 213.607 231.056 1.00 9.85 342 PHE A O 1
ATOM 2681 N N . VAL A 1 343 ? 226.432 215.054 229.694 1.00 8.34 343 VAL A N 1
ATOM 2682 C CA . VAL A 1 343 ? 225.546 214.832 228.570 1.00 8.34 343 VAL A CA 1
ATOM 2683 C C . VAL A 1 343 ? 226.273 214.009 227.512 1.00 8.34 343 VAL A C 1
ATOM 2684 O O . VAL A 1 343 ? 227.496 213.907 227.502 1.00 8.34 343 VAL A O 1
ATOM 2688 N N . LEU A 1 344 ? 225.504 213.414 226.603 1.00 9.46 344 LEU A N 1
ATOM 2689 C CA . LEU A 1 344 ? 226.054 212.538 225.571 1.00 9.46 344 LEU A CA 1
ATOM 2690 C C . LEU A 1 344 ? 225.277 212.801 224.289 1.00 9.46 344 LEU A C 1
ATOM 2691 O O . LEU A 1 344 ? 224.121 212.386 224.172 1.00 9.46 344 LEU A O 1
ATOM 2696 N N . MET A 1 345 ? 225.904 213.483 223.333 1.00 11.01 345 MET A N 1
ATOM 2697 C CA . MET A 1 345 ? 225.195 213.925 222.143 1.00 11.01 345 MET A CA 1
ATOM 2698 C C . MET A 1 345 ? 226.097 213.798 220.925 1.00 11.01 345 MET A C 1
ATOM 2699 O O . MET A 1 345 ? 227.325 213.800 221.031 1.00 11.01 345 MET A O 1
ATOM 2704 N N . HIS A 1 346 ? 225.463 213.684 219.760 1.00 11.91 346 HIS A N 1
ATOM 2705 C CA . HIS A 1 346 ? 226.177 213.679 218.496 1.00 11.91 346 HIS A CA 1
ATOM 2706 C C . HIS A 1 346 ? 226.622 215.091 218.126 1.00 11.91 346 HIS A C 1
ATOM 2707 O O . HIS A 1 346 ? 225.968 216.073 218.484 1.00 11.91 346 HIS A O 1
ATOM 2714 N N . PRO A 1 347 ? 227.731 215.219 217.406 1.00 15.22 347 PRO A N 1
ATOM 2715 C CA . PRO A 1 347 ? 228.146 216.535 216.915 1.00 15.22 347 PRO A CA 1
ATOM 2716 C C . PRO A 1 347 ? 227.241 217.021 215.792 1.00 15.22 347 PRO A C 1
ATOM 2717 O O . PRO A 1 347 ? 226.579 216.243 215.104 1.00 15.22 347 PRO A O 1
ATOM 2721 N N . LYS A 1 348 ? 227.223 218.335 215.620 1.00 28.95 348 LYS A N 1
ATOM 2722 C CA . LYS A 1 348 ? 226.379 218.949 214.603 1.00 28.95 348 LYS A CA 1
ATOM 2723 C C . LYS A 1 348 ? 226.899 218.606 213.212 1.00 28.95 348 LYS A C 1
ATOM 2724 O O . LYS A 1 348 ? 228.069 218.883 212.912 1.00 28.95 348 LYS A O 1
ATOM 2730 N N . PRO A 1 349 ? 226.086 218.006 212.345 1.00 40.83 349 PRO A N 1
ATOM 2731 C CA . PRO A 1 349 ? 226.554 217.690 210.992 1.00 40.83 349 PRO A CA 1
ATOM 2732 C C . PRO A 1 349 ? 226.845 218.948 210.190 1.00 40.83 349 PRO A C 1
ATOM 2733 O O . PRO A 1 349 ? 226.225 219.997 210.383 1.00 40.83 349 PRO A O 1
ATOM 2737 N N . HIS A 1 350 ? 227.804 218.830 209.279 1.00 62.16 350 HIS A N 1
ATOM 2738 C CA . HIS A 1 350 ? 228.191 219.948 208.427 1.00 62.16 350 HIS A CA 1
ATOM 2739 C C . HIS A 1 350 ? 227.298 220.027 207.194 1.00 62.16 350 HIS A C 1
ATOM 2740 O O . HIS A 1 350 ? 227.473 219.271 206.239 1.00 62.16 350 HIS A O 1
ATOM 2747 N N . ALA A 1 392 ? 193.419 211.551 234.018 1.00 66.14 392 ALA A N 1
ATOM 2748 C CA . ALA A 1 392 ? 193.425 210.449 234.972 1.00 66.14 392 ALA A CA 1
ATOM 2749 C C . ALA A 1 392 ? 192.584 209.285 234.459 1.00 66.14 392 ALA A C 1
ATOM 2750 O O . ALA A 1 392 ? 191.712 208.779 235.165 1.00 66.14 392 ALA A O 1
ATOM 2752 N N . THR A 1 393 ? 192.852 208.867 233.225 1.00 58.87 393 THR A N 1
ATOM 2753 C CA . THR A 1 393 ? 192.110 207.768 232.630 1.00 58.87 393 THR A CA 1
ATOM 2754 C C . THR A 1 393 ? 192.459 206.458 233.334 1.00 58.87 393 THR A C 1
ATOM 2755 O O . THR A 1 393 ? 193.592 206.243 233.775 1.00 58.87 393 THR A O 1
ATOM 2759 N N . ASP A 1 394 ? 191.459 205.582 233.447 1.00 56.47 394 ASP A N 1
ATOM 2760 C CA . ASP A 1 394 ? 191.604 204.358 234.230 1.00 56.47 394 ASP A CA 1
ATOM 2761 C C . ASP A 1 394 ? 192.692 203.453 233.661 1.00 56.47 394 ASP A C 1
ATOM 2762 O O . ASP A 1 394 ? 193.609 203.026 234.377 1.00 56.47 394 ASP A O 1
ATOM 2767 N N . ASP A 1 395 ? 192.611 203.151 232.363 1.00 44.45 395 ASP A N 1
ATOM 2768 C CA . ASP A 1 395 ? 193.585 202.244 231.771 1.00 44.45 395 ASP A CA 1
ATOM 2769 C C . ASP A 1 395 ? 194.974 202.861 231.694 1.00 44.45 395 ASP A C 1
ATOM 2770 O O . ASP A 1 395 ? 195.961 202.123 231.670 1.00 44.45 395 ASP A O 1
ATOM 2775 N N . ASP A 1 396 ? 195.077 204.192 231.668 1.00 45.87 396 ASP A N 1
ATOM 2776 C CA . ASP A 1 396 ? 196.390 204.821 231.755 1.00 45.87 396 ASP A CA 1
ATOM 2777 C C . ASP A 1 396 ? 197.043 204.542 233.104 1.00 45.87 396 ASP A C 1
ATOM 2778 O O . ASP A 1 396 ? 198.236 204.225 233.170 1.00 45.87 396 ASP A O 1
ATOM 2783 N N . ILE A 1 397 ? 196.273 204.644 234.190 1.00 45.31 397 ILE A N 1
ATOM 2784 C CA . ILE A 1 397 ? 196.794 204.295 235.510 1.00 45.31 397 ILE A CA 1
ATOM 2785 C C . ILE A 1 397 ? 197.152 202.816 235.563 1.00 45.31 397 ILE A C 1
ATOM 2786 O O . ILE A 1 397 ? 198.176 202.426 236.142 1.00 45.31 397 ILE A O 1
ATOM 2791 N N . VAL A 1 398 ? 196.312 201.969 234.961 1.00 41.97 398 VAL A N 1
ATOM 2792 C CA . VAL A 1 398 ? 196.593 200.536 234.937 1.00 41.97 398 VAL A CA 1
ATOM 2793 C C . VAL A 1 398 ? 197.909 200.260 234.217 1.00 41.97 398 VAL A C 1
ATOM 2794 O O . VAL A 1 398 ? 198.743 199.483 234.696 1.00 41.97 398 VAL A O 1
ATOM 2798 N N . PHE A 1 399 ? 198.122 200.901 233.066 1.00 34.75 399 PHE A N 1
ATOM 2799 C CA . PHE A 1 399 ? 199.355 200.696 232.312 1.00 34.75 399 PHE A CA 1
ATOM 2800 C C . PHE A 1 399 ? 200.562 201.249 233.058 1.00 34.75 399 PHE A C 1
ATOM 2801 O O . PHE A 1 399 ? 201.651 200.671 232.994 1.00 34.75 399 PHE A O 1
ATOM 2809 N N . GLU A 1 400 ? 200.400 202.381 233.746 1.00 41.90 400 GLU A N 1
ATOM 2810 C CA . GLU A 1 400 ? 201.504 202.921 234.532 1.00 41.90 400 GLU A CA 1
ATOM 2811 C C . GLU A 1 400 ? 201.911 201.953 235.636 1.00 41.90 400 GLU A C 1
ATOM 2812 O O . GLU A 1 400 ? 203.105 201.690 235.836 1.00 41.90 400 GLU A O 1
ATOM 2818 N N . ASP A 1 401 ? 200.929 201.398 236.350 1.00 41.48 401 ASP A N 1
ATOM 2819 C CA . ASP A 1 401 ? 201.233 200.406 237.376 1.00 41.48 401 ASP A CA 1
ATOM 2820 C C . ASP A 1 401 ? 201.871 199.164 236.767 1.00 41.48 401 ASP A C 1
ATOM 2821 O O . ASP A 1 401 ? 202.801 198.587 237.343 1.00 41.48 401 ASP A O 1
ATOM 2826 N N . PHE A 1 402 ? 201.382 198.740 235.600 1.00 36.07 402 PHE A N 1
ATOM 2827 C CA . PHE A 1 402 ? 201.934 197.566 234.932 1.00 36.07 402 PHE A CA 1
ATOM 2828 C C . PHE A 1 402 ? 203.394 197.778 234.551 1.00 36.07 402 PHE A C 1
ATOM 2829 O O . PHE A 1 402 ? 204.235 196.898 234.771 1.00 36.07 402 PHE A O 1
ATOM 2837 N N . ALA A 1 403 ? 203.718 198.945 233.991 1.00 35.76 403 ALA A N 1
ATOM 2838 C CA . ALA A 1 403 ? 205.100 199.235 233.621 1.00 35.76 403 ALA A CA 1
ATOM 2839 C C . ALA A 1 403 ? 205.992 199.344 234.851 1.00 35.76 403 ALA A C 1
ATOM 2840 O O . ALA A 1 403 ? 207.132 198.859 234.843 1.00 35.76 403 ALA A O 1
ATOM 2842 N N . ARG A 1 404 ? 205.494 199.981 235.916 1.00 38.99 404 ARG A N 1
ATOM 2843 C CA . ARG A 1 404 ? 206.274 200.078 237.145 1.00 38.99 404 ARG A CA 1
ATOM 2844 C C . ARG A 1 404 ? 206.563 198.701 237.727 1.00 38.99 404 ARG A C 1
ATOM 2845 O O . ARG A 1 404 ? 207.677 198.443 238.196 1.00 38.99 404 ARG A O 1
ATOM 2853 N N . LEU A 1 405 ? 205.575 197.806 237.705 1.00 41.00 405 LEU A N 1
ATOM 2854 C CA . LEU A 1 405 ? 205.792 196.456 238.213 1.00 41.00 405 LEU A CA 1
ATOM 2855 C C . LEU A 1 405 ? 206.745 195.678 237.313 1.00 41.00 405 LEU A C 1
ATOM 2856 O O . LEU A 1 405 ? 207.559 194.886 237.801 1.00 41.00 405 LEU A O 1
ATOM 2861 N N . ARG A 1 406 ? 206.655 195.884 235.996 1.00 39.51 406 ARG A N 1
ATOM 2862 C CA . ARG A 1 406 ? 207.553 195.200 235.070 1.00 39.51 406 ARG A CA 1
ATOM 2863 C C . ARG A 1 406 ? 209.002 195.611 235.298 1.00 39.51 406 ARG A C 1
ATOM 2864 O O . ARG A 1 406 ? 209.845 194.786 235.667 1.00 39.51 406 ARG A O 1
ATOM 2872 N N . LEU A 1 407 ? 209.311 196.891 235.083 1.00 35.98 407 LEU A N 1
ATOM 2873 C CA . LEU A 1 407 ? 210.708 197.313 235.093 1.00 35.98 407 LEU A CA 1
ATOM 2874 C C . LEU A 1 407 ? 211.288 197.386 236.500 1.00 35.98 407 LEU A C 1
ATOM 2875 O O . LEU A 1 407 ? 212.514 197.406 236.652 1.00 35.98 407 LEU A O 1
ATOM 2880 N N . LYS A 1 408 ? 210.444 197.417 237.526 1.00 35.13 408 LYS A N 1
ATOM 2881 C CA . LYS A 1 408 ? 210.917 197.395 238.906 1.00 35.13 408 LYS A CA 1
ATOM 2882 C C . LYS A 1 408 ? 210.344 196.199 239.659 1.00 35.13 408 LYS A C 1
ATOM 2883 O O . LYS A 1 408 ? 210.793 195.067 239.478 1.00 35.13 408 LYS A O 1
ATOM 2889 N N . VAL B 2 5 ? 146.712 182.345 213.746 1.00 15.29 5 VAL B N 1
ATOM 2890 C CA . VAL B 2 5 ? 147.342 183.592 213.333 1.00 15.29 5 VAL B CA 1
ATOM 2891 C C . VAL B 2 5 ? 146.386 184.408 212.473 1.00 15.29 5 VAL B C 1
ATOM 2892 O O . VAL B 2 5 ? 145.874 183.920 211.466 1.00 15.29 5 VAL B O 1
ATOM 2896 N N . GLN B 2 6 ? 146.147 185.654 212.876 1.00 13.56 6 GLN B N 1
ATOM 2897 C CA . GLN B 2 6 ? 145.242 186.535 212.154 1.00 13.56 6 GLN B CA 1
ATOM 2898 C C . GLN B 2 6 ? 145.780 187.957 212.210 1.00 13.56 6 GLN B C 1
ATOM 2899 O O . GLN B 2 6 ? 146.306 188.387 213.240 1.00 13.56 6 GLN B O 1
ATOM 2905 N N . LEU B 2 7 ? 145.644 188.679 211.098 1.00 13.33 7 LEU B N 1
ATOM 2906 C CA . LEU B 2 7 ? 146.072 190.075 210.989 1.00 13.33 7 LEU B CA 1
ATOM 2907 C C . LEU B 2 7 ? 144.837 190.904 210.647 1.00 13.33 7 LEU B C 1
ATOM 2908 O O . LEU B 2 7 ? 144.545 191.144 209.472 1.00 13.33 7 LEU B O 1
ATOM 2913 N N . VAL B 2 8 ? 144.119 191.341 211.670 1.00 13.74 8 VAL B N 1
ATOM 2914 C CA . VAL B 2 8 ? 142.915 192.143 211.491 1.00 13.74 8 VAL B CA 1
ATOM 2915 C C . VAL B 2 8 ? 143.281 193.617 211.575 1.00 13.74 8 VAL B C 1
ATOM 2916 O O . VAL B 2 8 ? 144.063 194.035 212.438 1.00 13.74 8 VAL B O 1
ATOM 2920 N N . GLU B 2 9 ? 142.733 194.409 210.658 1.00 13.79 9 GLU B N 1
ATOM 2921 C CA . GLU B 2 9 ? 143.004 195.837 210.627 1.00 13.79 9 GLU B CA 1
ATOM 2922 C C . GLU B 2 9 ? 141.756 196.580 210.177 1.00 13.79 9 GLU B C 1
ATOM 2923 O O . GLU B 2 9 ? 140.867 196.015 209.534 1.00 13.79 9 GLU B O 1
ATOM 2929 N N . SER B 2 10 ? 141.705 197.861 210.524 1.00 18.10 10 SER B N 1
ATOM 2930 C CA . SER B 2 10 ? 140.598 198.739 210.161 1.00 18.10 10 SER B CA 1
ATOM 2931 C C . SER B 2 10 ? 141.060 200.175 210.373 1.00 18.10 10 SER B C 1
ATOM 2932 O O . SER B 2 10 ? 142.215 200.430 210.730 1.00 18.10 10 SER B O 1
ATOM 2935 N N . GLY B 2 11 ? 140.147 201.115 210.149 1.00 20.85 11 GLY B N 1
ATOM 2936 C CA . GLY B 2 11 ? 140.424 202.521 210.351 1.00 20.85 11 GLY B CA 1
ATOM 2937 C C . GLY B 2 11 ? 140.566 203.357 209.096 1.00 20.85 11 GLY B C 1
ATOM 2938 O O . GLY B 2 11 ? 140.924 204.535 209.200 1.00 20.85 11 GLY B O 1
ATOM 2939 N N . GLY B 2 12 ? 140.299 202.795 207.919 1.00 24.94 12 GLY B N 1
ATOM 2940 C CA . GLY B 2 12 ? 140.394 203.528 206.676 1.00 24.94 12 GLY B CA 1
ATOM 2941 C C . GLY B 2 12 ? 139.104 204.247 206.332 1.00 24.94 12 GLY B C 1
ATOM 2942 O O . GLY B 2 12 ? 138.169 204.338 207.129 1.00 24.94 12 GLY B O 1
ATOM 2943 N N . GLY B 2 13 ? 139.063 204.769 205.109 1.00 32.53 13 GLY B N 1
ATOM 2944 C CA . GLY B 2 13 ? 137.888 205.468 204.629 1.00 32.53 13 GLY B CA 1
ATOM 2945 C C . GLY B 2 13 ? 138.205 206.661 203.751 1.00 32.53 13 GLY B C 1
ATOM 2946 O O . GLY B 2 13 ? 139.073 206.585 202.877 1.00 32.53 13 GLY B O 1
ATOM 2947 N N . LEU B 2 14 ? 137.507 207.771 203.977 1.00 48.41 14 LEU B N 1
ATOM 2948 C CA . LEU B 2 14 ? 137.681 208.990 203.199 1.00 48.41 14 LEU B CA 1
ATOM 2949 C C . LEU B 2 14 ? 138.232 210.088 204.096 1.00 48.41 14 LEU B C 1
ATOM 2950 O O . LEU B 2 14 ? 137.683 210.350 205.171 1.00 48.41 14 LEU B O 1
ATOM 2955 N N . VAL B 2 15 ? 139.311 210.725 203.651 1.00 51.33 15 VAL B N 1
ATOM 2956 C CA . VAL B 2 15 ? 139.961 211.797 204.395 1.00 51.33 15 VAL B CA 1
ATOM 2957 C C . VAL B 2 15 ? 140.203 212.962 203.446 1.00 51.33 15 VAL B C 1
ATOM 2958 O O . VAL B 2 15 ? 140.669 212.769 202.319 1.00 51.33 15 VAL B O 1
ATOM 2962 N N . GLN B 2 16 ? 139.875 214.168 203.900 1.00 57.85 16 GLN B N 1
ATOM 2963 C CA . GLN B 2 16 ? 140.102 215.353 203.087 1.00 57.85 16 GLN B CA 1
ATOM 2964 C C . GLN B 2 16 ? 141.597 215.537 202.837 1.00 57.85 16 GLN B C 1
ATOM 2965 O O . GLN B 2 16 ? 142.414 215.231 203.712 1.00 57.85 16 GLN B O 1
ATOM 2971 N N . PRO B 2 17 ? 141.988 216.016 201.656 1.00 53.33 17 PRO B N 1
ATOM 2972 C CA . PRO B 2 17 ? 143.416 216.208 201.377 1.00 53.33 17 PRO B CA 1
ATOM 2973 C C . PRO B 2 17 ? 144.043 217.188 202.357 1.00 53.33 17 PRO B C 1
ATOM 2974 O O . PRO B 2 17 ? 143.438 218.194 202.734 1.00 53.33 17 PRO B O 1
ATOM 2978 N N . GLY B 2 18 ? 145.271 216.883 202.768 1.00 45.98 18 GLY B N 1
ATOM 2979 C CA . GLY B 2 18 ? 145.942 217.653 203.791 1.00 45.98 18 GLY B CA 1
ATOM 2980 C C . GLY B 2 18 ? 145.549 217.305 205.209 1.00 45.98 18 GLY B C 1
ATOM 2981 O O . GLY B 2 18 ? 146.083 217.910 206.148 1.00 45.98 18 GLY B O 1
ATOM 2982 N N . GLY B 2 19 ? 144.640 216.353 205.397 1.00 48.96 19 GLY B N 1
ATOM 2983 C CA . GLY B 2 19 ? 144.199 215.955 206.717 1.00 48.96 19 GLY B CA 1
ATOM 2984 C C . GLY B 2 19 ? 145.075 214.872 207.309 1.00 48.96 19 GLY B C 1
ATOM 2985 O O . GLY B 2 19 ? 146.220 214.661 206.901 1.00 48.96 19 GLY B O 1
ATOM 2986 N N . SER B 2 20 ? 144.519 214.172 208.296 1.00 40.68 20 SER B N 1
ATOM 2987 C CA . SER B 2 20 ? 145.233 213.111 208.988 1.00 40.68 20 SER B CA 1
ATOM 2988 C C . SER B 2 20 ? 144.337 211.890 209.114 1.00 40.68 20 SER B C 1
ATOM 2989 O O . SER B 2 20 ? 143.110 212.003 209.180 1.00 40.68 20 SER B O 1
ATOM 2992 N N . LEU B 2 21 ? 144.966 210.716 209.148 1.00 33.21 21 LEU B N 1
ATOM 2993 C CA . LEU B 2 21 ? 144.251 209.460 209.312 1.00 33.21 21 LEU B CA 1
ATOM 2994 C C . LEU B 2 21 ? 145.134 208.496 210.090 1.00 33.21 21 LEU B C 1
ATOM 2995 O O . LEU B 2 21 ? 146.363 208.532 209.981 1.00 33.21 21 LEU B O 1
ATOM 3000 N N . ARG B 2 22 ? 144.496 207.632 210.875 1.00 23.13 22 ARG B N 1
ATOM 3001 C CA . ARG B 2 22 ? 145.188 206.715 211.769 1.00 23.13 22 ARG B CA 1
ATOM 3002 C C . ARG B 2 22 ? 144.763 205.288 211.454 1.00 23.13 22 ARG B C 1
ATOM 3003 O O . ARG B 2 22 ? 143.568 204.973 211.480 1.00 23.13 22 ARG B O 1
ATOM 3011 N N . LEU B 2 23 ? 145.738 204.428 211.171 1.00 15.00 23 LEU B N 1
ATOM 3012 C CA . LEU B 2 23 ? 145.491 203.037 210.815 1.00 15.00 23 LEU B CA 1
ATOM 3013 C C . LEU B 2 23 ? 146.064 202.128 211.892 1.00 15.00 23 LEU B C 1
ATOM 3014 O O . LEU B 2 23 ? 147.193 202.336 212.348 1.00 15.00 23 LEU B O 1
ATOM 3019 N N . SER B 2 24 ? 145.286 201.126 212.293 1.00 13.61 24 SER B N 1
ATOM 3020 C CA . SER B 2 24 ? 145.689 200.174 213.317 1.00 13.61 24 SER B CA 1
ATOM 3021 C C . SER B 2 24 ? 145.649 198.762 212.753 1.00 13.61 24 SER B C 1
ATOM 3022 O O . SER B 2 24 ? 144.735 198.410 212.001 1.00 13.61 24 SER B O 1
ATOM 3025 N N . CYS B 2 25 ? 146.645 197.956 213.120 1.00 11.55 25 CYS B N 1
ATOM 3026 C CA . CYS B 2 25 ? 146.750 196.560 212.693 1.00 11.55 25 CYS B CA 1
ATOM 3027 C C . CYS B 2 25 ? 146.911 195.709 213.949 1.00 11.55 25 CYS B C 1
ATOM 3028 O O . CYS B 2 25 ? 148.018 195.563 214.473 1.00 11.55 25 CYS B O 1
ATOM 3031 N N . ALA B 2 26 ? 145.803 195.145 214.426 1.00 11.85 26 ALA B N 1
ATOM 3032 C CA . ALA B 2 26 ? 145.797 194.357 215.658 1.00 11.85 26 ALA B CA 1
ATOM 3033 C C . ALA B 2 26 ? 146.254 192.941 215.336 1.00 11.85 26 ALA B C 1
ATOM 3034 O O . ALA B 2 26 ? 145.457 192.063 215.008 1.00 11.85 26 ALA B O 1
ATOM 3036 N N . ALA B 2 27 ? 147.561 192.719 215.433 1.00 13.15 27 ALA B N 1
ATOM 3037 C CA . ALA B 2 27 ? 148.119 191.400 215.180 1.00 13.15 27 ALA B CA 1
ATOM 3038 C C . ALA B 2 27 ? 147.708 190.423 216.276 1.00 13.15 27 ALA B C 1
ATOM 3039 O O . ALA B 2 27 ? 147.567 190.787 217.445 1.00 13.15 27 ALA B O 1
ATOM 3041 N N . SER B 2 28 ? 147.510 189.167 215.882 1.00 11.77 28 SER B N 1
ATOM 3042 C CA . SER B 2 28 ? 147.125 188.125 216.820 1.00 11.77 28 SER B CA 1
ATOM 3043 C C . SER B 2 28 ? 147.727 186.803 216.371 1.00 11.77 28 SER B C 1
ATOM 3044 O O . SER B 2 28 ? 147.941 186.576 215.178 1.00 11.77 28 SER B O 1
ATOM 3047 N N . GLY B 2 29 ? 147.994 185.933 217.342 1.00 13.34 29 GLY B N 1
ATOM 3048 C CA . GLY B 2 29 ? 148.540 184.621 217.088 1.00 13.34 29 GLY B CA 1
ATOM 3049 C C . GLY B 2 29 ? 150.044 184.518 217.242 1.00 13.34 29 GLY B C 1
ATOM 3050 O O . GLY B 2 29 ? 150.568 183.400 217.316 1.00 13.34 29 GLY B O 1
ATOM 3051 N N . PHE B 2 30 ? 150.749 185.645 217.291 1.00 10.87 30 PHE B N 1
ATOM 3052 C CA . PHE B 2 30 ? 152.196 185.644 217.462 1.00 10.87 30 PHE B CA 1
ATOM 3053 C C . PHE B 2 30 ? 152.572 186.799 218.384 1.00 10.87 30 PHE B C 1
ATOM 3054 O O . PHE B 2 30 ? 151.721 187.387 219.057 1.00 10.87 30 PHE B O 1
ATOM 3062 N N . ASN B 2 31 ? 153.861 187.124 218.410 1.00 10.19 31 ASN B N 1
ATOM 3063 C CA . ASN B 2 31 ? 154.409 188.118 219.318 1.00 10.19 31 ASN B CA 1
ATOM 3064 C C . ASN B 2 31 ? 154.959 189.299 218.529 1.00 10.19 31 ASN B C 1
ATOM 3065 O O . ASN B 2 31 ? 155.411 189.150 217.391 1.00 10.19 31 ASN B O 1
ATOM 3070 N N . VAL B 2 32 ? 154.910 190.482 219.147 1.00 7.79 32 VAL B N 1
ATOM 3071 C CA . VAL B 2 32 ? 155.410 191.689 218.493 1.00 7.79 32 VAL B CA 1
ATOM 3072 C C . VAL B 2 32 ? 156.921 191.821 218.586 1.00 7.79 32 VAL B C 1
ATOM 3073 O O . VAL B 2 32 ? 157.516 192.577 217.807 1.00 7.79 32 VAL B O 1
ATOM 3077 N N . TYR B 2 33 ? 157.564 191.098 219.502 1.00 6.10 33 TYR B N 1
ATOM 3078 C CA . TYR B 2 33 ? 159.013 191.157 219.636 1.00 6.10 33 TYR B CA 1
ATOM 3079 C C . TYR B 2 33 ? 159.731 190.183 218.715 1.00 6.10 33 TYR B C 1
ATOM 3080 O O . TYR B 2 33 ? 160.860 190.458 218.296 1.00 6.10 33 TYR B O 1
ATOM 3089 N N . SER B 2 34 ? 159.105 189.056 218.388 1.00 4.78 34 SER B N 1
ATOM 3090 C CA . SER B 2 34 ? 159.691 188.064 217.499 1.00 4.78 34 SER B CA 1
ATOM 3091 C C . SER B 2 34 ? 159.313 188.283 216.041 1.00 4.78 34 SER B C 1
ATOM 3092 O O . SER B 2 34 ? 159.710 187.487 215.184 1.00 4.78 34 SER B O 1
ATOM 3095 N N . SER B 2 35 ? 158.557 189.337 215.741 1.00 4.67 35 SER B N 1
ATOM 3096 C CA . SER B 2 35 ? 158.135 189.626 214.380 1.00 4.67 35 SER B CA 1
ATOM 3097 C C . SER B 2 35 ? 158.272 191.118 214.116 1.00 4.67 35 SER B C 1
ATOM 3098 O O . SER B 2 35 ? 158.224 191.941 215.033 1.00 4.67 35 SER B O 1
ATOM 3101 N N . SER B 2 36 ? 158.449 191.456 212.841 1.00 6.06 36 SER B N 1
ATOM 3102 C CA . SER B 2 36 ? 158.539 192.840 212.396 1.00 6.06 36 SER B CA 1
ATOM 3103 C C . SER B 2 36 ? 157.328 193.137 211.527 1.00 6.06 36 SER B C 1
ATOM 3104 O O . SER B 2 36 ? 157.090 192.442 210.534 1.00 6.06 36 SER B O 1
ATOM 3107 N N . ILE B 2 37 ? 156.569 194.164 211.895 1.00 8.96 37 ILE B N 1
ATOM 3108 C CA . ILE B 2 37 ? 155.317 194.498 211.226 1.00 8.96 37 ILE B CA 1
ATOM 3109 C C . ILE B 2 37 ? 155.598 195.558 210.171 1.00 8.96 37 ILE B C 1
ATOM 3110 O O . ILE B 2 37 ? 156.087 196.649 210.487 1.00 8.96 37 ILE B O 1
ATOM 3115 N N . HIS B 2 38 ? 155.284 195.239 208.920 1.00 23.99 38 HIS B N 1
ATOM 3116 C CA . HIS B 2 38 ? 155.485 196.133 207.792 1.00 23.99 38 HIS B CA 1
ATOM 3117 C C . HIS B 2 38 ? 154.142 196.616 207.260 1.00 23.99 38 HIS B C 1
ATOM 3118 O O . HIS B 2 38 ? 153.103 195.983 207.462 1.00 23.99 38 HIS B O 1
ATOM 3125 N N . TRP B 2 39 ? 154.177 197.753 206.572 1.00 8.93 39 TRP B N 1
ATOM 3126 C CA . TRP B 2 39 ? 153.009 198.305 205.902 1.00 8.93 39 TRP B CA 1
ATOM 3127 C C . TRP B 2 39 ? 153.289 198.413 204.411 1.00 8.93 39 TRP B C 1
ATOM 3128 O O . TRP B 2 39 ? 154.343 198.910 204.002 1.00 8.93 39 TRP B O 1
ATOM 3139 N N . VAL B 2 40 ? 152.347 197.936 203.603 1.00 7.32 40 VAL B N 1
ATOM 3140 C CA . VAL B 2 40 ? 152.477 197.944 202.150 1.00 7.32 40 VAL B CA 1
ATOM 3141 C C . VAL B 2 40 ? 151.187 198.492 201.558 1.00 7.32 40 VAL B C 1
ATOM 3142 O O . VAL B 2 40 ? 150.094 198.060 201.935 1.00 7.32 40 VAL B O 1
ATOM 3146 N N . ARG B 2 41 ? 151.313 199.440 200.635 1.00 11.13 41 ARG B N 1
ATOM 3147 C CA . ARG B 2 41 ? 150.170 200.036 199.963 1.00 11.13 41 ARG B CA 1
ATOM 3148 C C . ARG B 2 41 ? 150.191 199.675 198.484 1.00 11.13 41 ARG B C 1
ATOM 3149 O O . ARG B 2 41 ? 151.253 199.455 197.894 1.00 11.13 41 ARG B O 1
ATOM 3157 N N . GLN B 2 42 ? 149.002 199.596 197.891 1.00 10.94 42 GLN B N 1
ATOM 3158 C CA . GLN B 2 42 ? 148.841 199.220 196.490 1.00 10.94 42 GLN B CA 1
ATOM 3159 C C . GLN B 2 42 ? 147.935 200.239 195.816 1.00 10.94 42 GLN B C 1
ATOM 3160 O O . GLN B 2 42 ? 146.740 200.311 196.123 1.00 10.94 42 GLN B O 1
ATOM 3166 N N . ALA B 2 43 ? 148.500 201.025 194.903 1.00 10.96 43 ALA B N 1
ATOM 3167 C CA . ALA B 2 43 ? 147.707 201.992 194.166 1.00 10.96 43 ALA B CA 1
ATOM 3168 C C . ALA B 2 43 ? 146.697 201.266 193.278 1.00 10.96 43 ALA B C 1
ATOM 3169 O O . ALA B 2 43 ? 146.958 200.154 192.809 1.00 10.96 43 ALA B O 1
ATOM 3171 N N . PRO B 2 44 ? 145.528 201.863 193.046 1.00 13.11 44 PRO B N 1
ATOM 3172 C CA . PRO B 2 44 ? 144.507 201.199 192.219 1.00 13.11 44 PRO B CA 1
ATOM 3173 C C . PRO B 2 44 ? 145.017 200.937 190.811 1.00 13.11 44 PRO B C 1
ATOM 3174 O O . PRO B 2 44 ? 145.315 201.863 190.054 1.00 13.11 44 PRO B O 1
ATOM 3178 N N . GLY B 2 45 ? 145.118 199.655 190.463 1.00 10.03 45 GLY B N 1
ATOM 3179 C CA . GLY B 2 45 ? 145.598 199.249 189.161 1.00 10.03 45 GLY B CA 1
ATOM 3180 C C . GLY B 2 45 ? 147.102 199.184 189.017 1.00 10.03 45 GLY B C 1
ATOM 3181 O O . GLY B 2 45 ? 147.587 198.859 187.926 1.00 10.03 45 GLY B O 1
ATOM 3182 N N . LYS B 2 46 ? 147.855 199.477 190.071 1.00 12.89 46 LYS B N 1
ATOM 3183 C CA . LYS B 2 46 ? 149.309 199.475 190.037 1.00 12.89 46 LYS B CA 1
ATOM 3184 C C . LYS B 2 46 ? 149.852 198.334 190.892 1.00 12.89 46 LYS B C 1
ATOM 3185 O O . LYS B 2 46 ? 149.104 197.515 191.434 1.00 12.89 46 LYS B O 1
ATOM 3191 N N . GLY B 2 47 ? 151.181 198.284 191.006 1.00 11.73 47 GLY B N 1
ATOM 3192 C CA . GLY B 2 47 ? 151.842 197.272 191.800 1.00 11.73 47 GLY B CA 1
ATOM 3193 C C . GLY B 2 47 ? 151.960 197.663 193.262 1.00 11.73 47 GLY B C 1
ATOM 3194 O O . GLY B 2 47 ? 151.552 198.742 193.690 1.00 11.73 47 GLY B O 1
ATOM 3195 N N . LEU B 2 48 ? 152.539 196.751 194.039 1.00 3.97 48 LEU B N 1
ATOM 3196 C CA . LEU B 2 48 ? 152.717 196.984 195.463 1.00 3.97 48 LEU B CA 1
ATOM 3197 C C . LEU B 2 48 ? 153.819 198.011 195.707 1.00 3.97 48 LEU B C 1
ATOM 3198 O O . LEU B 2 48 ? 154.660 198.282 194.846 1.00 3.97 48 LEU B O 1
ATOM 3203 N N . GLU B 2 49 ? 153.801 198.590 196.905 1.00 4.87 49 GLU B N 1
ATOM 3204 C CA . GLU B 2 49 ? 154.787 199.589 197.289 1.00 4.87 49 GLU B CA 1
ATOM 3205 C C . GLU B 2 49 ? 154.968 199.553 198.799 1.00 4.87 49 GLU B C 1
ATOM 3206 O O . GLU B 2 49 ? 154.011 199.354 199.550 1.00 4.87 49 GLU B O 1
ATOM 3212 N N . TRP B 2 50 ? 156.209 199.752 199.233 1.00 9.42 50 TRP B N 1
ATOM 3213 C CA . TRP B 2 50 ? 156.571 199.735 200.642 1.00 9.42 50 TRP B CA 1
ATOM 3214 C C . TRP B 2 50 ? 156.612 201.158 201.183 1.00 9.42 50 TRP B C 1
ATOM 3215 O O . TRP B 2 50 ? 157.141 202.063 200.532 1.00 9.42 50 TRP B O 1
ATOM 3226 N N . VAL B 2 51 ? 156.048 201.356 202.378 1.00 9.48 51 VAL B N 1
ATOM 3227 C CA . VAL B 2 51 ? 155.910 202.679 202.975 1.00 9.48 51 VAL B CA 1
ATOM 3228 C C . VAL B 2 51 ? 156.608 202.771 204.329 1.00 9.48 51 VAL B C 1
ATOM 3229 O O . VAL B 2 51 ? 157.326 203.737 204.602 1.00 9.48 51 VAL B O 1
ATOM 3233 N N . ALA B 2 52 ? 156.413 201.774 205.192 1.00 5.83 52 ALA B N 1
ATOM 3234 C CA . ALA B 2 52 ? 156.933 201.866 206.549 1.00 5.83 52 ALA B CA 1
ATOM 3235 C C . ALA B 2 52 ? 157.182 200.476 207.113 1.00 5.83 52 ALA B C 1
ATOM 3236 O O . ALA B 2 52 ? 156.649 199.477 206.625 1.00 5.83 52 ALA B O 1
ATOM 3238 N N . SER B 2 53 ? 158.005 200.431 208.160 1.00 6.56 53 SER B N 1
ATOM 3239 C CA . SER B 2 53 ? 158.312 199.197 208.867 1.00 6.56 53 SER B CA 1
ATOM 3240 C C . SER B 2 53 ? 158.744 199.532 210.285 1.00 6.56 53 SER B C 1
ATOM 3241 O O . SER B 2 53 ? 159.276 200.614 210.547 1.00 6.56 53 SER B O 1
ATOM 3244 N N . ILE B 2 54 ? 158.513 198.592 211.199 1.00 5.59 54 ILE B N 1
ATOM 3245 C CA . ILE B 2 54 ? 158.901 198.748 212.595 1.00 5.59 54 ILE B CA 1
ATOM 3246 C C . ILE B 2 54 ? 159.458 197.424 213.101 1.00 5.59 54 ILE B C 1
ATOM 3247 O O . ILE B 2 54 ? 158.939 196.352 212.774 1.00 5.59 54 ILE B O 1
ATOM 3252 N N . SER B 2 55 ? 160.532 197.501 213.883 1.00 7.79 55 SER B N 1
ATOM 3253 C CA . SER B 2 55 ? 161.152 196.336 214.508 1.00 7.79 55 SER B CA 1
ATOM 3254 C C . SER B 2 55 ? 161.136 196.562 216.015 1.00 7.79 55 SER B C 1
ATOM 3255 O O . SER B 2 55 ? 161.939 197.338 216.542 1.00 7.79 55 SER B O 1
ATOM 3258 N N . SER B 2 56 ? 160.219 195.883 216.709 1.00 6.67 56 SER B N 1
ATOM 3259 C CA . SER B 2 56 ? 160.052 196.113 218.140 1.00 6.67 56 SER B CA 1
ATOM 3260 C C . SER B 2 56 ? 161.245 195.614 218.944 1.00 6.67 56 SER B C 1
ATOM 3261 O O . SER B 2 56 ? 161.539 196.160 220.013 1.00 6.67 56 SER B O 1
ATOM 3264 N N . TYR B 2 57 ? 161.935 194.579 218.460 1.00 6.49 57 TYR B N 1
ATOM 3265 C CA . TYR B 2 57 ? 163.069 194.036 219.201 1.00 6.49 57 TYR B CA 1
ATOM 3266 C C . TYR B 2 57 ? 164.212 195.041 219.274 1.00 6.49 57 TYR B C 1
ATOM 3267 O O . TYR B 2 57 ? 164.739 195.319 220.356 1.00 6.49 57 TYR B O 1
ATOM 3276 N N . TYR B 2 58 ? 164.607 195.599 218.132 1.00 7.79 58 TYR B N 1
ATOM 3277 C CA . TYR B 2 58 ? 165.693 196.567 218.085 1.00 7.79 58 TYR B CA 1
ATOM 3278 C C . TYR B 2 58 ? 165.226 198.005 218.260 1.00 7.79 58 TYR B C 1
ATOM 3279 O O . TYR B 2 58 ? 166.067 198.897 218.405 1.00 7.79 58 TYR B O 1
ATOM 3288 N N . GLY B 2 59 ? 163.921 198.251 218.258 1.00 8.52 59 GLY B N 1
ATOM 3289 C CA . GLY B 2 59 ? 163.417 199.613 218.315 1.00 8.52 59 GLY B CA 1
ATOM 3290 C C . GLY B 2 59 ? 163.784 200.448 217.107 1.00 8.52 59 GLY B C 1
ATOM 3291 O O . GLY B 2 59 ? 164.125 201.628 217.255 1.00 8.52 59 GLY B O 1
ATOM 3292 N N . TYR B 2 60 ? 163.719 199.865 215.914 1.00 19.16 60 TYR B N 1
ATOM 3293 C CA . TYR B 2 60 ? 164.108 200.533 214.679 1.00 19.16 60 TYR B CA 1
ATOM 3294 C C . TYR B 2 60 ? 162.887 200.720 213.791 1.00 19.16 60 TYR B C 1
ATOM 3295 O O . TYR B 2 60 ? 162.093 199.790 213.618 1.00 19.16 60 TYR B O 1
ATOM 3304 N N . THR B 2 61 ? 162.742 201.918 213.232 1.00 13.89 61 THR B N 1
ATOM 3305 C CA . THR B 2 61 ? 161.671 202.233 212.298 1.00 13.89 61 THR B CA 1
ATOM 3306 C C . THR B 2 61 ? 162.266 202.779 211.009 1.00 13.89 61 THR B C 1
ATOM 3307 O O . THR B 2 61 ? 163.212 203.572 211.038 1.00 13.89 61 THR B O 1
ATOM 3311 N N . TYR B 2 62 ? 161.710 202.350 209.878 1.00 13.55 62 TYR B N 1
ATOM 3312 C CA . TYR B 2 62 ? 162.152 202.804 208.570 1.00 13.55 62 TYR B CA 1
ATOM 3313 C C . TYR B 2 62 ? 160.955 203.311 207.780 1.00 13.55 62 TYR B C 1
ATOM 3314 O O . TYR B 2 62 ? 159.816 202.891 207.998 1.00 13.55 62 TYR B O 1
ATOM 3323 N N . TYR B 2 63 ? 161.226 204.229 206.854 1.00 13.85 63 TYR B N 1
ATOM 3324 C CA . TYR B 2 63 ? 160.185 204.826 206.033 1.00 13.85 63 TYR B CA 1
ATOM 3325 C C . TYR B 2 63 ? 160.664 204.919 204.593 1.00 13.85 63 TYR B C 1
ATOM 3326 O O . TYR B 2 63 ? 161.865 204.954 204.315 1.00 13.85 63 TYR B O 1
ATOM 3335 N N . ALA B 2 64 ? 159.703 204.955 203.675 1.00 16.53 64 ALA B N 1
ATOM 3336 C CA . ALA B 2 64 ? 160.018 205.170 202.271 1.00 16.53 64 ALA B CA 1
ATOM 3337 C C . ALA B 2 64 ? 160.386 206.629 202.028 1.00 16.53 64 ALA B C 1
ATOM 3338 O O . ALA B 2 64 ? 160.000 207.525 202.783 1.00 16.53 64 ALA B O 1
ATOM 3340 N N . ASP B 2 65 ? 161.147 206.861 200.955 1.00 29.50 65 ASP B N 1
ATOM 3341 C CA . ASP B 2 65 ? 161.584 208.218 200.640 1.00 29.50 65 ASP B CA 1
ATOM 3342 C C . ASP B 2 65 ? 160.411 209.125 200.295 1.00 29.50 65 ASP B C 1
ATOM 3343 O O . ASP B 2 65 ? 160.479 210.339 200.520 1.00 29.50 65 ASP B O 1
ATOM 3348 N N . SER B 2 66 ? 159.332 208.563 199.750 1.00 28.24 66 SER B N 1
ATOM 3349 C CA . SER B 2 66 ? 158.176 209.365 199.372 1.00 28.24 66 SER B CA 1
ATOM 3350 C C . SER B 2 66 ? 157.283 209.713 200.555 1.00 28.24 66 SER B C 1
ATOM 3351 O O . SER B 2 66 ? 156.417 210.585 200.422 1.00 28.24 66 SER B O 1
ATOM 3354 N N . VAL B 2 67 ? 157.467 209.060 201.703 1.00 20.99 67 VAL B N 1
ATOM 3355 C CA . VAL B 2 67 ? 156.645 209.300 202.880 1.00 20.99 67 VAL B CA 1
ATOM 3356 C C . VAL B 2 67 ? 157.474 209.740 204.079 1.00 20.99 67 VAL B C 1
ATOM 3357 O O . VAL B 2 67 ? 156.964 209.778 205.199 1.00 20.99 67 VAL B O 1
ATOM 3361 N N . LYS B 2 68 ? 158.746 210.070 203.871 1.00 26.09 68 LYS B N 1
ATOM 3362 C CA . LYS B 2 68 ? 159.600 210.481 204.976 1.00 26.09 68 LYS B CA 1
ATOM 3363 C C . LYS B 2 68 ? 159.161 211.839 205.508 1.00 26.09 68 LYS B C 1
ATOM 3364 O O . LYS B 2 68 ? 158.951 212.782 204.739 1.00 26.09 68 LYS B O 1
ATOM 3370 N N . GLY B 2 69 ? 159.021 211.937 206.829 1.00 27.99 69 GLY B N 1
ATOM 3371 C CA . GLY B 2 69 ? 158.614 213.167 207.471 1.00 27.99 69 GLY B CA 1
ATOM 3372 C C . GLY B 2 69 ? 157.122 213.391 207.554 1.00 27.99 69 GLY B C 1
ATOM 3373 O O . GLY B 2 69 ? 156.694 214.361 208.193 1.00 27.99 69 GLY B O 1
ATOM 3374 N N . ARG B 2 70 ? 156.312 212.533 206.936 1.00 25.68 70 ARG B N 1
ATOM 3375 C CA . ARG B 2 70 ? 154.862 212.655 206.982 1.00 25.68 70 ARG B CA 1
ATOM 3376 C C . ARG B 2 70 ? 154.175 211.477 207.649 1.00 25.68 70 ARG B C 1
ATOM 3377 O O . ARG B 2 70 ? 153.114 211.657 208.249 1.00 25.68 70 ARG B O 1
ATOM 3385 N N . PHE B 2 71 ? 154.750 210.282 207.559 1.00 22.49 71 PHE B N 1
ATOM 3386 C CA . PHE B 2 71 ? 154.183 209.078 208.149 1.00 22.49 71 PHE B CA 1
ATOM 3387 C C . PHE B 2 71 ? 154.999 208.696 209.375 1.00 22.49 71 PHE B C 1
ATOM 3388 O O . PHE B 2 71 ? 156.233 208.676 209.321 1.00 22.49 71 PHE B O 1
ATOM 3396 N N . THR B 2 72 ? 154.313 208.406 210.478 1.00 19.28 72 THR B N 1
ATOM 3397 C CA . THR B 2 72 ? 154.957 207.959 211.708 1.00 19.28 72 THR B CA 1
ATOM 3398 C C . THR B 2 72 ? 154.341 206.633 212.121 1.00 19.28 72 THR B C 1
ATOM 3399 O O . THR B 2 72 ? 153.117 206.531 212.254 1.00 19.28 72 THR B O 1
ATOM 3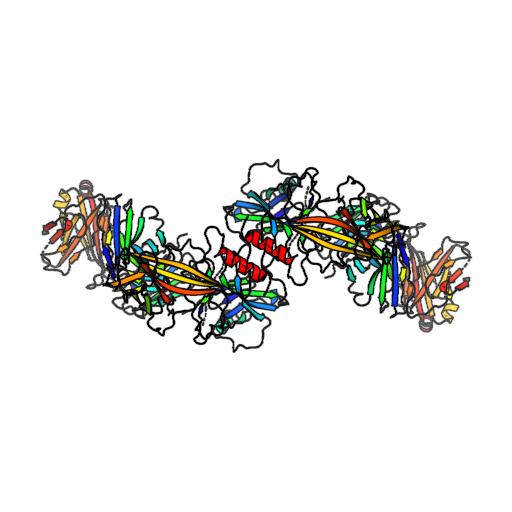403 N N . ILE B 2 73 ? 155.183 205.625 212.325 1.00 13.09 73 ILE B N 1
ATOM 3404 C CA . ILE B 2 73 ? 154.736 204.287 212.694 1.00 13.09 73 ILE B CA 1
ATOM 3405 C C . ILE B 2 73 ? 155.093 204.031 214.151 1.00 13.09 73 ILE B C 1
ATOM 3406 O O . ILE B 2 73 ? 156.170 204.420 214.622 1.00 13.09 73 ILE B O 1
ATOM 3411 N N . SER B 2 74 ? 154.175 203.397 214.875 1.00 13.34 74 SER B N 1
ATOM 3412 C CA . SER B 2 74 ? 154.390 203.070 216.276 1.00 13.34 74 SER B CA 1
ATOM 3413 C C . SER B 2 74 ? 153.604 201.811 216.605 1.00 13.34 74 SER B C 1
ATOM 3414 O O . SER B 2 74 ? 152.674 201.428 215.891 1.00 13.34 74 SER B O 1
ATOM 3417 N N . ALA B 2 75 ? 153.990 201.164 217.702 1.00 15.06 75 ALA B N 1
ATOM 3418 C CA . ALA B 2 75 ? 153.339 199.935 218.124 1.00 15.06 75 ALA B CA 1
ATOM 3419 C C . ALA B 2 75 ? 153.220 199.921 219.639 1.00 15.06 75 ALA B C 1
ATOM 3420 O O . ALA B 2 75 ? 154.061 200.480 220.348 1.00 15.06 75 ALA B O 1
ATOM 3422 N N . ASP B 2 76 ? 152.164 199.277 220.125 1.00 15.21 76 ASP B N 1
ATOM 3423 C CA . ASP B 2 76 ? 151.934 199.083 221.552 1.00 15.21 76 ASP B CA 1
ATOM 3424 C C . ASP B 2 76 ? 152.146 197.607 221.860 1.00 15.21 76 ASP B C 1
ATOM 3425 O O . ASP B 2 76 ? 151.338 196.762 221.463 1.00 15.21 76 ASP B O 1
ATOM 3430 N N . THR B 2 77 ? 153.236 197.301 222.567 1.00 16.08 77 THR B N 1
ATOM 3431 C CA . THR B 2 77 ? 153.581 195.908 222.829 1.00 16.08 77 THR B CA 1
ATOM 3432 C C . THR B 2 77 ? 152.574 195.233 223.751 1.00 16.08 77 THR B C 1
ATOM 3433 O O . THR B 2 77 ? 152.338 194.026 223.628 1.00 16.08 77 THR B O 1
ATOM 3437 N N . SER B 2 78 ? 151.980 195.985 224.680 1.00 16.15 78 SER B N 1
ATOM 3438 C CA . SER B 2 78 ? 151.018 195.394 225.605 1.00 16.15 78 SER B CA 1
ATOM 3439 C C . SER B 2 78 ? 149.778 194.893 224.876 1.00 16.15 78 SER B C 1
ATOM 3440 O O . SER B 2 78 ? 149.281 193.798 225.166 1.00 16.15 78 SER B O 1
ATOM 3443 N N . LYS B 2 79 ? 149.265 195.674 223.930 1.00 14.96 79 LYS B N 1
ATOM 3444 C CA . LYS B 2 79 ? 148.066 195.309 223.187 1.00 14.96 79 LYS B CA 1
ATOM 3445 C C . LYS B 2 79 ? 148.366 194.544 221.905 1.00 14.96 79 LYS B C 1
ATOM 3446 O O . LYS B 2 79 ? 147.427 194.104 221.234 1.00 14.96 79 LYS B O 1
ATOM 3452 N N . ASN B 2 80 ? 149.643 194.376 221.554 1.00 14.18 80 ASN B N 1
ATOM 3453 C CA . ASN B 2 80 ? 150.061 193.634 220.364 1.00 14.18 80 ASN B CA 1
ATOM 3454 C C . ASN B 2 80 ? 149.420 194.214 219.100 1.00 14.18 80 ASN B C 1
ATOM 3455 O O . ASN B 2 80 ? 148.800 193.510 218.301 1.00 14.18 80 ASN B O 1
ATOM 3460 N N . THR B 2 81 ? 149.582 195.525 218.933 1.00 14.65 81 THR B N 1
ATOM 3461 C CA . THR B 2 81 ? 149.021 196.237 217.794 1.00 14.65 81 THR B CA 1
ATOM 3462 C C . THR B 2 81 ? 150.077 197.156 217.200 1.00 14.65 81 THR B C 1
ATOM 3463 O O . THR B 2 81 ? 151.026 197.558 217.878 1.00 14.65 81 THR B O 1
ATOM 3467 N N . ALA B 2 82 ? 149.903 197.481 215.923 1.00 12.92 82 ALA B N 1
ATOM 3468 C CA . ALA B 2 82 ? 150.768 198.414 215.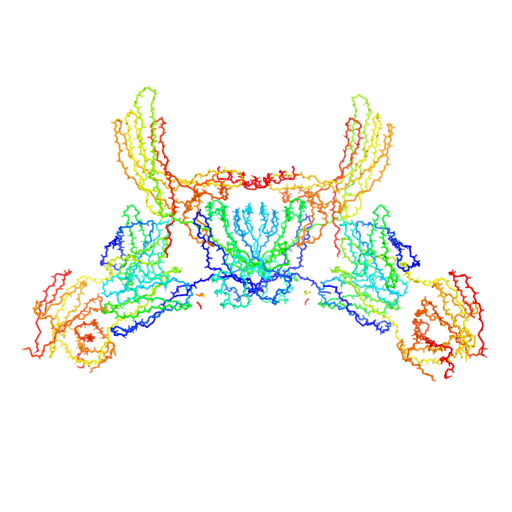217 1.00 12.92 82 ALA B CA 1
ATOM 3469 C C . ALA B 2 82 ? 149.932 199.567 214.685 1.00 12.92 82 ALA B C 1
ATOM 3470 O O . ALA B 2 82 ? 148.842 199.357 214.144 1.00 12.92 82 ALA B O 1
ATOM 3472 N N . TYR B 2 83 ? 150.442 200.784 214.838 1.00 14.73 83 TYR B N 1
ATOM 3473 C CA . TYR B 2 83 ? 149.720 201.990 214.459 1.00 14.73 83 TYR B CA 1
ATOM 3474 C C . TYR B 2 83 ? 150.514 202.767 213.422 1.00 14.73 83 TYR B C 1
ATOM 3475 O O . TYR B 2 83 ? 151.706 203.030 213.615 1.00 14.73 83 TYR B O 1
ATOM 3484 N N . LEU B 2 84 ? 149.850 203.139 212.332 1.00 15.34 84 LEU B N 1
ATOM 3485 C CA . LEU B 2 84 ? 150.424 203.998 211.305 1.00 15.34 84 LEU B CA 1
ATOM 3486 C C . LEU B 2 84 ? 149.660 205.313 211.279 1.00 15.34 84 LEU B C 1
ATOM 3487 O O . LEU B 2 84 ? 148.431 205.317 211.150 1.00 15.34 84 LEU B O 1
ATOM 3492 N N . GLN B 2 85 ? 150.385 206.421 211.395 1.00 24.22 85 GLN B N 1
ATOM 3493 C CA . GLN B 2 85 ? 149.793 207.752 211.439 1.00 24.22 85 GLN B CA 1
ATOM 3494 C C . GLN B 2 85 ? 150.102 208.477 210.137 1.00 24.22 85 GLN B C 1
ATOM 3495 O O . GLN B 2 85 ? 151.269 208.596 209.750 1.00 24.22 85 GLN B O 1
ATOM 3501 N N . MET B 2 86 ? 149.059 208.963 209.472 1.00 34.20 86 MET B N 1
ATOM 3502 C CA . MET B 2 86 ? 149.191 209.659 208.200 1.00 34.20 86 MET B CA 1
ATOM 3503 C C . MET B 2 86 ? 149.014 211.155 208.415 1.00 34.20 86 MET B C 1
ATOM 3504 O O . MET B 2 86 ? 148.066 211.584 209.080 1.00 34.20 86 MET B O 1
ATOM 3509 N N . ASN B 2 87 ? 149.933 211.942 207.862 1.00 36.79 87 ASN B N 1
ATOM 3510 C CA . ASN B 2 87 ? 149.878 213.392 207.951 1.00 36.79 87 ASN B CA 1
ATOM 3511 C C . ASN B 2 87 ? 150.172 213.995 206.586 1.00 36.79 87 ASN B C 1
ATOM 3512 O O . ASN B 2 87 ? 150.942 213.437 205.799 1.00 36.79 87 ASN B O 1
ATOM 3517 N N . SER B 2 88 ? 149.551 215.145 206.318 1.00 37.21 88 SER B N 1
ATOM 3518 C CA . SER B 2 88 ? 149.728 215.869 205.058 1.00 37.21 88 SER B CA 1
ATOM 3519 C C . SER B 2 88 ? 149.419 214.975 203.858 1.00 37.21 88 SER B C 1
ATOM 3520 O O . SER B 2 88 ? 150.201 214.871 202.910 1.00 37.21 88 SER B O 1
ATOM 3523 N N . LEU B 2 89 ? 148.265 214.313 203.913 1.00 35.09 89 LEU B N 1
ATOM 3524 C CA . LEU B 2 89 ? 147.860 213.419 202.836 1.00 35.09 89 LEU B CA 1
ATOM 3525 C C . LEU B 2 89 ? 147.665 214.192 201.538 1.00 35.09 89 LEU B C 1
ATOM 3526 O O . LEU B 2 89 ? 147.024 215.246 201.516 1.00 35.09 89 LEU B O 1
ATOM 3531 N N . ARG B 2 90 ? 148.222 213.660 200.455 1.00 32.33 90 ARG B N 1
ATOM 3532 C CA . ARG B 2 90 ? 148.095 214.236 199.126 1.00 32.33 90 ARG B CA 1
ATOM 3533 C C . ARG B 2 90 ? 147.416 213.236 198.200 1.00 32.33 90 ARG B C 1
ATOM 3534 O O . ARG B 2 90 ? 147.180 212.081 198.561 1.00 32.33 90 ARG B O 1
ATOM 3542 N N . ALA B 2 91 ? 147.115 213.694 196.983 1.00 30.96 91 ALA B N 1
ATOM 3543 C CA . ALA B 2 91 ? 146.395 212.862 196.025 1.00 30.96 91 ALA B CA 1
ATOM 3544 C C . ALA B 2 91 ? 147.178 211.619 195.624 1.00 30.96 91 ALA B C 1
ATOM 3545 O O . ALA B 2 91 ? 146.587 210.674 195.090 1.00 30.96 91 ALA B O 1
ATOM 3547 N N . GLU B 2 92 ? 148.488 211.596 195.862 1.00 30.55 92 GLU B N 1
ATOM 3548 C CA . GLU B 2 92 ? 149.305 210.430 195.553 1.00 30.55 92 GLU B CA 1
ATOM 3549 C C . GLU B 2 92 ? 149.309 209.394 196.668 1.00 30.55 92 GLU B C 1
ATOM 3550 O O . GLU B 2 92 ? 149.939 208.343 196.510 1.00 30.55 92 GLU B O 1
ATOM 3556 N N . ASP B 2 93 ? 148.629 209.658 197.783 1.00 24.08 93 ASP B N 1
ATOM 3557 C CA . ASP B 2 93 ? 148.637 208.767 198.935 1.00 24.08 93 ASP B CA 1
ATOM 3558 C C . ASP B 2 93 ? 147.396 207.888 199.018 1.00 24.08 93 ASP B C 1
ATOM 3559 O O . ASP B 2 93 ? 147.205 207.203 200.027 1.00 24.08 93 ASP B O 1
ATOM 3564 N N . THR B 2 94 ? 146.550 207.890 197.992 1.00 20.31 94 THR B N 1
ATOM 3565 C CA . THR B 2 94 ? 145.361 207.049 197.981 1.00 20.31 94 THR B CA 1
ATOM 3566 C C . THR B 2 94 ? 145.707 205.673 197.426 1.00 20.31 94 THR B C 1
ATOM 3567 O O . THR B 2 94 ? 146.260 205.557 196.327 1.00 20.31 94 THR B O 1
ATOM 3571 N N . ALA B 2 95 ? 145.394 204.638 198.195 1.00 12.20 95 ALA B N 1
ATOM 3572 C CA . ALA B 2 95 ? 145.710 203.256 197.841 1.00 12.20 95 ALA B CA 1
ATOM 3573 C C . ALA B 2 95 ? 145.010 202.346 198.845 1.00 12.20 95 ALA B C 1
ATOM 3574 O O . ALA B 2 95 ? 144.254 202.810 199.707 1.00 12.20 95 ALA B O 1
ATOM 3576 N N . VAL B 2 96 ? 145.261 201.045 198.729 1.00 11.33 96 VAL B N 1
ATOM 3577 C CA . VAL B 2 96 ? 144.809 200.057 199.701 1.00 11.33 96 VAL B CA 1
ATOM 3578 C C . VAL B 2 96 ? 146.015 199.626 200.522 1.00 11.33 96 VAL B C 1
ATOM 3579 O O . VAL B 2 96 ? 147.019 199.166 199.967 1.00 11.33 96 VAL B O 1
ATOM 3583 N N . TYR B 2 97 ? 145.918 199.768 201.841 1.00 12.13 97 TYR B N 1
ATOM 3584 C CA . TYR B 2 97 ? 147.050 199.574 202.738 1.00 12.13 97 TYR B CA 1
ATOM 3585 C C . TYR B 2 97 ? 146.941 198.213 203.411 1.00 12.13 97 TYR B C 1
ATOM 3586 O O . TYR B 2 97 ? 145.925 197.909 204.046 1.00 12.13 97 TYR B O 1
ATOM 3595 N N . TYR B 2 98 ? 147.984 197.401 203.269 1.00 11.05 98 TYR B N 1
ATOM 3596 C CA . TYR B 2 98 ? 148.072 196.097 203.906 1.00 11.05 98 TYR B CA 1
ATOM 3597 C C . TYR B 2 98 ? 149.024 196.151 205.095 1.00 11.05 98 TYR B C 1
ATOM 3598 O O . TYR B 2 98 ? 149.860 197.050 205.212 1.00 11.05 98 TYR B O 1
ATOM 3607 N N . CYS B 2 99 ? 148.891 195.165 205.980 1.00 9.64 99 CYS B N 1
ATOM 3608 C CA . CYS B 2 99 ? 149.733 195.048 207.171 1.00 9.64 99 CYS B CA 1
ATOM 3609 C C . CYS B 2 99 ? 150.427 193.691 207.116 1.00 9.64 99 CYS B C 1
ATOM 3610 O O . CYS B 2 99 ? 149.833 192.669 207.470 1.00 9.64 99 CYS B O 1
ATOM 3613 N N . ALA B 2 100 ? 151.681 193.685 206.678 1.00 6.92 100 ALA B N 1
ATOM 3614 C CA . ALA B 2 100 ? 152.424 192.447 206.521 1.00 6.92 100 ALA B CA 1
ATOM 3615 C C . ALA B 2 100 ? 153.058 192.030 207.846 1.00 6.92 100 ALA B C 1
ATOM 3616 O O . ALA B 2 100 ? 152.881 192.672 208.885 1.00 6.92 100 ALA B O 1
ATOM 3618 N N . ARG B 2 101 ? 153.810 190.933 207.807 1.00 5.66 101 ARG B N 1
ATOM 3619 C CA . ARG B 2 101 ? 154.496 190.424 208.991 1.00 5.66 101 ARG B CA 1
ATOM 3620 C C . ARG B 2 101 ? 155.643 189.540 208.531 1.00 5.66 101 ARG B C 1
ATOM 3621 O O . ARG B 2 101 ? 155.433 188.628 207.726 1.00 5.66 101 ARG B O 1
ATOM 3629 N N . SER B 2 102 ? 156.844 189.803 209.036 1.00 5.91 102 SER B N 1
ATOM 3630 C CA . SER B 2 102 ? 158.023 189.025 208.687 1.00 5.91 102 SER B CA 1
ATOM 3631 C C . SER B 2 102 ? 158.738 188.595 209.957 1.00 5.91 102 SER B C 1
ATOM 3632 O O . SER B 2 102 ? 158.757 189.332 210.947 1.00 5.91 102 SER B O 1
ATOM 3635 N N . ARG B 2 103 ? 159.318 187.397 209.926 1.00 5.71 103 ARG B N 1
ATOM 3636 C CA . ARG B 2 103 ? 160.027 186.884 211.089 1.00 5.71 103 ARG B CA 1
ATOM 3637 C C . ARG B 2 103 ? 161.239 187.752 211.402 1.00 5.71 103 ARG B C 1
ATOM 3638 O O . ARG B 2 103 ? 161.953 188.209 210.506 1.00 5.71 103 ARG B O 1
ATOM 3646 N N . GLN B 2 104 ? 161.467 187.982 212.695 1.00 4.83 104 GLN B N 1
ATOM 3647 C CA . GLN B 2 104 ? 162.607 188.793 213.104 1.00 4.83 104 GLN B CA 1
ATOM 3648 C C . GLN B 2 104 ? 163.909 188.005 213.041 1.00 4.83 104 GLN B C 1
ATOM 3649 O O . GLN B 2 104 ? 164.951 188.555 212.667 1.00 4.83 104 GLN B O 1
ATOM 3655 N N . PHE B 2 105 ? 163.873 186.722 213.395 1.00 3.48 105 PHE B N 1
ATOM 3656 C CA . PHE B 2 105 ? 165.051 185.856 213.381 1.00 3.48 105 PHE B CA 1
ATOM 3657 C C . PHE B 2 105 ? 164.733 184.619 212.544 1.00 3.48 105 PHE B C 1
ATOM 3658 O O . PHE B 2 105 ? 164.307 183.594 213.081 1.00 3.48 105 PHE B O 1
ATOM 3666 N N . TRP B 2 106 ? 164.937 184.710 211.232 1.00 3.69 106 TRP B N 1
ATOM 3667 C CA . TRP B 2 106 ? 165.351 185.944 210.575 1.00 3.69 106 TRP B CA 1
ATOM 3668 C C . TRP B 2 106 ? 164.371 186.273 209.457 1.00 3.69 106 TRP B C 1
ATOM 3669 O O . TRP B 2 106 ? 163.350 185.603 209.308 1.00 3.69 106 TRP B O 1
ATOM 3680 N N . TYR B 2 107 ? 164.679 187.306 208.676 1.00 3.97 107 TYR B N 1
ATOM 3681 C CA . TYR B 2 107 ? 163.777 187.723 207.611 1.00 3.97 107 TYR B CA 1
ATOM 3682 C C . TYR B 2 107 ? 163.636 186.621 206.569 1.00 3.97 107 TYR B C 1
ATOM 3683 O O . TYR B 2 107 ? 164.631 186.084 206.074 1.00 3.97 107 TYR B O 1
ATOM 3692 N N . SER B 2 108 ? 162.388 186.283 206.240 1.00 23.99 108 SER B N 1
ATOM 3693 C CA . SER B 2 108 ? 162.103 185.269 205.233 1.00 23.99 108 SER B CA 1
ATOM 3694 C C . SER B 2 108 ? 160.919 185.670 204.361 1.00 23.99 108 SER B C 1
ATOM 3695 O O . SER B 2 108 ? 160.181 184.806 203.876 1.00 23.99 108 SER B O 1
ATOM 3698 N N . GLY B 2 109 ? 160.722 186.968 204.155 1.00 1.54 109 GLY B N 1
ATOM 3699 C CA . GLY B 2 109 ? 159.614 187.443 203.352 1.00 1.54 109 GLY B CA 1
ATOM 3700 C C . GLY B 2 109 ? 158.354 187.667 204.161 1.00 1.54 109 GLY B C 1
ATOM 3701 O O . GLY B 2 109 ? 158.190 187.091 205.240 1.00 1.54 109 GLY B O 1
ATOM 3702 N N . LEU B 2 110 ? 157.453 188.502 203.647 1.00 4.33 110 LEU B N 1
ATOM 3703 C CA . LEU B 2 110 ? 156.198 188.785 204.331 1.00 4.33 110 LEU B CA 1
ATOM 3704 C C . LEU B 2 110 ? 155.233 187.618 204.169 1.00 4.33 110 LEU B C 1
ATOM 3705 O O . LEU B 2 110 ? 154.434 187.590 203.228 1.00 4.33 110 LEU B O 1
ATOM 3710 N N . ASP B 2 111 ? 155.299 186.651 205.083 1.00 3.20 111 ASP B N 1
ATOM 3711 C CA . ASP B 2 111 ? 154.510 185.433 204.967 1.00 3.20 111 ASP B CA 1
ATOM 3712 C C . ASP B 2 111 ? 153.071 185.592 205.439 1.00 3.20 111 ASP B C 1
ATOM 3713 O O . ASP B 2 111 ? 152.245 184.721 205.145 1.00 3.20 111 ASP B O 1
ATOM 3718 N N . TYR B 2 112 ? 152.745 186.666 206.155 1.00 6.24 112 TYR B N 1
ATOM 3719 C CA . TYR B 2 112 ? 151.392 186.892 206.646 1.00 6.24 112 TYR B CA 1
ATOM 3720 C C . TYR B 2 112 ? 150.951 188.301 206.285 1.00 6.24 112 TYR B C 1
ATOM 3721 O O . TYR B 2 112 ? 151.693 189.263 206.506 1.00 6.24 112 TYR B O 1
ATOM 3730 N N . TRP B 2 113 ? 149.745 188.418 205.735 1.00 5.79 113 TRP B N 1
ATOM 3731 C CA . TRP B 2 113 ? 149.191 189.693 205.306 1.00 5.79 113 TRP B CA 1
ATOM 3732 C C . TRP B 2 113 ? 147.807 189.885 205.906 1.00 5.79 113 TRP B C 1
ATOM 3733 O O . TRP B 2 113 ? 147.130 188.921 206.271 1.00 5.79 113 TRP B O 1
ATOM 3744 N N . GLY B 2 114 ? 147.393 191.144 206.000 1.00 6.72 114 GLY B N 1
ATOM 3745 C CA . GLY B 2 114 ? 146.049 191.475 206.421 1.00 6.72 114 GLY B CA 1
ATOM 3746 C C . GLY B 2 114 ? 145.072 191.368 205.269 1.00 6.72 114 GLY B C 1
ATOM 3747 O O . GLY B 2 114 ? 145.300 190.638 204.301 1.00 6.72 114 GLY B O 1
ATOM 3748 N N . GLN B 2 115 ? 143.965 192.102 205.372 1.00 15.01 115 GLN B N 1
ATOM 3749 C CA . GLN B 2 115 ? 142.952 192.105 204.328 1.00 15.01 115 GLN B CA 1
ATOM 3750 C C . GLN B 2 115 ? 142.882 193.410 203.549 1.00 15.01 115 GLN B C 1
ATOM 3751 O O . GLN B 2 115 ? 142.240 193.446 202.494 1.00 15.01 115 GLN B O 1
ATOM 3757 N N . GLY B 2 116 ? 143.517 194.474 204.031 1.00 14.27 116 GLY B N 1
ATOM 3758 C CA . GLY B 2 116 ? 143.548 195.725 203.301 1.00 14.27 116 GLY B CA 1
ATOM 3759 C C . GLY B 2 116 ? 142.391 196.652 203.608 1.00 14.27 116 GLY B C 1
ATOM 3760 O O . GLY B 2 116 ? 141.225 196.256 203.520 1.00 14.27 116 GLY B O 1
ATOM 3761 N N . THR B 2 117 ? 142.705 197.894 203.972 1.00 16.38 117 THR B N 1
ATOM 3762 C CA . THR B 2 117 ? 141.709 198.932 204.198 1.00 16.38 117 THR B CA 1
ATOM 3763 C C . THR B 2 117 ? 141.875 200.012 203.141 1.00 16.38 117 THR B C 1
ATOM 3764 O O . THR B 2 117 ? 142.974 200.545 202.959 1.00 16.38 117 THR B O 1
ATOM 3768 N N . LEU B 2 118 ? 140.785 200.329 202.452 1.00 17.19 118 LEU B N 1
ATOM 3769 C CA . LEU B 2 118 ? 140.816 201.326 201.393 1.00 17.19 118 LEU B CA 1
ATOM 3770 C C . LEU B 2 118 ? 140.960 202.725 201.977 1.00 17.19 118 LEU B C 1
ATOM 3771 O O . LEU B 2 118 ? 140.283 203.084 202.944 1.00 17.19 118 LEU B O 1
ATOM 3776 N N . VAL B 2 119 ? 141.853 203.514 201.384 1.00 18.90 119 VAL B N 1
ATOM 3777 C CA . VAL B 2 119 ? 142.101 204.887 201.810 1.00 18.90 119 VAL B CA 1
ATOM 3778 C C . VAL B 2 119 ? 142.089 205.781 200.579 1.00 18.90 119 VAL B C 1
ATOM 3779 O O . VAL B 2 119 ? 142.842 205.545 199.628 1.00 18.90 119 VAL B O 1
ATOM 3783 N N . THR B 2 120 ? 141.240 206.806 200.595 1.00 31.63 120 THR B N 1
ATOM 3784 C CA . THR B 2 120 ? 141.133 207.749 199.493 1.00 31.63 120 THR B CA 1
ATOM 3785 C C . THR B 2 120 ? 141.136 209.175 200.022 1.00 31.63 120 THR B C 1
ATOM 3786 O O . THR B 2 120 ? 140.645 209.451 201.119 1.00 31.63 120 THR B O 1
ATOM 3790 N N . VAL B 2 121 ? 141.698 210.077 199.223 1.00 42.43 121 VAL B N 1
ATOM 3791 C CA . VAL B 2 121 ? 141.716 211.504 199.517 1.00 42.43 121 VAL B CA 1
ATOM 3792 C C . VAL B 2 121 ? 141.115 212.239 198.328 1.00 42.43 121 VAL B C 1
ATOM 3793 O O . VAL B 2 121 ? 141.487 211.979 197.178 1.00 42.43 121 VAL B O 1
ATOM 3797 N N . SER B 2 122 ? 140.178 213.142 198.604 1.00 76.04 122 SER B N 1
ATOM 3798 C CA . SER B 2 122 ? 139.506 213.883 197.546 1.00 76.04 122 SER B CA 1
ATOM 3799 C C . SER B 2 122 ? 138.796 215.081 198.154 1.00 76.04 122 SER B C 1
ATOM 3800 O O . SER B 2 122 ? 138.229 214.983 199.244 1.00 76.04 122 SER B O 1
ATOM 3803 N N . SER B 2 123 ? 138.833 216.207 197.441 1.00 93.54 123 SER B N 1
ATOM 3804 C CA . SER B 2 123 ? 138.116 217.400 197.867 1.00 93.54 123 SER B CA 1
ATOM 3805 C C . SER B 2 123 ? 136.631 217.345 197.537 1.00 93.54 123 SER B C 1
ATOM 3806 O O . SER B 2 123 ? 135.863 218.150 198.076 1.00 93.54 123 SER B O 1
ATOM 3809 N N . ALA B 2 124 ? 136.211 216.426 196.672 1.00 100.40 124 ALA B N 1
ATOM 3810 C CA . ALA B 2 124 ? 134.803 216.311 196.323 1.00 100.40 124 ALA B CA 1
ATOM 3811 C C . ALA B 2 124 ? 134.005 215.741 197.489 1.00 100.40 124 ALA B C 1
ATOM 3812 O O . ALA B 2 124 ? 134.494 214.898 198.247 1.00 100.40 124 ALA B O 1
ATOM 3814 N N . SER B 2 125 ? 132.769 216.208 197.629 1.00 107.24 125 SER B N 1
ATOM 3815 C CA . SER B 2 125 ? 131.878 215.738 198.677 1.00 107.24 125 SER B CA 1
ATOM 3816 C C . SER B 2 125 ? 131.088 214.531 198.171 1.00 107.24 125 SER B C 1
ATOM 3817 O O . SER B 2 125 ? 131.376 213.971 197.110 1.00 107.24 125 SER B O 1
ATOM 3820 N N . THR B 2 126 ? 130.078 214.118 198.931 1.00 110.07 126 THR B N 1
ATOM 3821 C CA . THR B 2 126 ? 129.234 212.993 198.553 1.00 110.07 126 THR B CA 1
ATOM 3822 C C . THR B 2 126 ? 128.105 213.480 197.653 1.00 110.07 126 THR B C 1
ATOM 3823 O O . THR B 2 126 ? 127.382 214.418 198.005 1.00 110.07 126 THR B O 1
ATOM 3827 N N . LYS B 2 127 ? 127.957 212.840 196.496 1.00 117.48 127 LYS B N 1
ATOM 3828 C CA . LYS B 2 127 ? 126.955 213.219 195.513 1.00 117.48 127 LYS B CA 1
ATOM 3829 C C . LYS B 2 127 ? 126.190 211.985 195.056 1.00 117.48 127 LYS B C 1
ATOM 3830 O O . LYS B 2 127 ? 126.665 210.853 195.174 1.00 117.48 127 LYS B O 1
ATOM 3832 N N . GLY B 2 128 ? 124.990 212.221 194.531 1.00 124.44 128 GLY B N 1
ATOM 3833 C CA . GLY B 2 128 ? 124.141 211.153 194.059 1.00 124.44 128 GLY B CA 1
ATOM 3834 C C . GLY B 2 128 ? 124.338 210.864 192.585 1.00 124.44 128 GLY B C 1
ATOM 3835 O O . GLY B 2 128 ? 124.648 211.754 191.787 1.00 124.44 128 GLY B O 1
ATOM 3836 N N . PRO B 2 129 ? 124.162 209.604 192.197 1.00 127.45 129 PRO B N 1
ATOM 3837 C CA . PRO B 2 129 ? 124.343 209.232 190.791 1.00 127.45 129 PRO B CA 1
ATOM 3838 C C . PRO B 2 129 ? 123.196 209.726 189.923 1.00 127.45 129 PRO B C 1
ATOM 3839 O O . PRO B 2 129 ? 122.091 210.005 190.393 1.00 127.45 129 PRO B O 1
ATOM 3843 N N . SER B 2 130 ? 123.482 209.831 188.628 1.00 133.21 130 SER B N 1
ATOM 3844 C CA . SER B 2 130 ? 122.494 210.212 187.627 1.00 133.21 130 SER B CA 1
ATOM 3845 C C . SER B 2 130 ? 122.449 209.133 186.556 1.00 133.21 130 SER B C 1
ATOM 3846 O O . SER B 2 130 ? 123.492 208.735 186.030 1.00 133.21 130 SER B O 1
ATOM 3849 N N . VAL B 2 131 ? 121.245 208.671 186.230 1.00 133.01 131 VAL B N 1
ATOM 3850 C CA . VAL B 2 131 ? 121.051 207.566 185.298 1.00 133.01 131 VAL B CA 1
ATOM 3851 C C . VAL B 2 131 ? 120.711 208.139 183.930 1.00 133.01 131 VAL B C 1
ATOM 3852 O O . VAL B 2 131 ? 119.739 208.890 183.784 1.00 133.01 131 VAL B O 1
ATOM 3856 N N . PHE B 2 132 ? 121.511 207.784 182.927 1.00 135.43 132 PHE B N 1
ATOM 3857 C CA . PHE B 2 132 ? 121.291 208.199 181.554 1.00 135.43 132 PHE B CA 1
ATOM 3858 C C . PHE B 2 132 ? 121.027 206.976 180.685 1.00 135.43 132 PHE B C 1
ATOM 3859 O O . PHE B 2 132 ? 121.905 206.110 180.562 1.00 135.43 132 PHE B O 1
ATOM 3867 N N . PRO B 2 133 ? 119.850 206.862 180.076 1.00 141.59 133 PRO B N 1
ATOM 3868 C CA . PRO B 2 133 ? 119.563 205.695 179.237 1.00 141.59 133 PRO B CA 1
ATOM 3869 C C . PRO B 2 133 ? 120.400 205.697 177.967 1.00 141.59 133 PRO B C 1
ATOM 3870 O O . PRO B 2 133 ? 120.835 206.738 177.471 1.00 141.59 133 PRO B O 1
ATOM 3874 N N . LEU B 2 134 ? 120.624 204.493 177.442 1.00 137.26 134 LEU B N 1
ATOM 3875 C CA . LEU B 2 134 ? 121.392 204.284 176.213 1.00 137.26 134 LEU B CA 1
ATOM 3876 C C . LEU B 2 134 ? 120.494 203.539 175.229 1.00 137.26 134 LEU B C 1
ATOM 3877 O O . LEU B 2 134 ? 120.486 202.306 175.193 1.00 137.26 134 LEU B O 1
ATOM 3882 N N . ALA B 2 135 ? 119.734 204.292 174.439 1.00 138.54 135 ALA B N 1
ATOM 3883 C CA . ALA B 2 135 ? 118.854 203.684 173.456 1.00 138.54 135 ALA B CA 1
ATOM 3884 C C . ALA B 2 135 ? 119.669 203.071 172.318 1.00 138.54 135 ALA B C 1
ATOM 3885 O O . ALA B 2 135 ? 120.687 203.629 171.901 1.00 138.54 135 ALA B O 1
ATOM 3887 N N . PRO B 2 136 ? 119.239 201.911 171.795 1.00 136.29 136 PRO B N 1
ATOM 3888 C CA . PRO B 2 136 ? 119.929 201.237 170.689 1.00 136.29 136 PRO B CA 1
ATOM 3889 C C . PRO B 2 136 ? 119.950 202.072 169.412 1.00 136.29 136 PRO B C 1
ATOM 3890 O O . PRO B 2 136 ? 120.041 201.500 168.325 1.00 136.29 136 PRO B O 1
ATOM 3894 N N . ALA B 2 146 ? 120.738 192.866 169.293 1.00 140.51 146 ALA B N 1
ATOM 3895 C CA . ALA B 2 146 ? 120.699 194.272 169.677 1.00 140.51 146 ALA B CA 1
ATOM 3896 C C . ALA B 2 146 ? 121.439 194.498 170.991 1.00 140.51 146 ALA B C 1
ATOM 3897 O O . ALA B 2 146 ? 121.711 193.552 171.731 1.00 140.51 146 ALA B O 1
ATOM 3899 N N . ALA B 2 147 ? 121.763 195.757 171.275 1.00 133.60 147 ALA B N 1
ATOM 3900 C CA . ALA B 2 147 ? 122.481 196.127 172.485 1.00 133.60 147 ALA B CA 1
ATOM 3901 C C . ALA B 2 147 ? 121.771 197.284 173.172 1.00 133.60 147 ALA B C 1
ATOM 3902 O O . ALA B 2 147 ? 121.178 198.147 172.519 1.00 133.60 147 ALA B O 1
ATOM 3904 N N . LEU B 2 148 ? 121.836 197.289 174.501 1.00 134.04 148 LEU B N 1
ATOM 3905 C CA . LEU B 2 148 ? 121.201 198.323 175.304 1.00 134.04 148 LEU B CA 1
ATOM 3906 C C . LEU B 2 148 ? 121.894 198.372 176.658 1.00 134.04 148 LEU B C 1
ATOM 3907 O O . LEU B 2 148 ? 122.492 197.390 177.105 1.00 134.04 148 LEU B O 1
ATOM 3912 N N . GLY B 2 149 ? 121.815 199.528 177.306 1.00 132.47 149 GLY B N 1
ATOM 3913 C CA . GLY B 2 149 ? 122.448 199.672 178.604 1.00 132.47 149 GLY B CA 1
ATOM 3914 C C . GLY B 2 149 ? 122.050 200.969 179.269 1.00 132.47 149 GLY B C 1
ATOM 3915 O O . GLY B 2 149 ? 121.208 201.721 178.771 1.00 132.47 149 GLY B O 1
ATOM 3916 N N . CYS B 2 150 ? 122.675 201.218 180.418 1.00 135.24 150 CYS B N 1
ATOM 3917 C CA . CYS B 2 150 ? 122.446 202.421 181.201 1.00 135.24 150 CYS B CA 1
ATOM 3918 C C . CYS B 2 150 ? 123.783 203.047 181.567 1.00 135.24 150 CYS B C 1
ATOM 3919 O O . CYS B 2 150 ? 124.794 202.352 181.706 1.00 135.24 150 CYS B O 1
ATOM 3922 N N . LEU B 2 151 ? 123.781 204.368 181.722 1.00 128.76 151 LEU B N 1
ATOM 3923 C CA . LEU B 2 151 ? 124.977 205.121 182.072 1.00 128.76 151 LEU B CA 1
ATOM 3924 C C . LEU B 2 151 ? 124.733 205.865 183.376 1.00 128.76 151 LEU B C 1
ATOM 3925 O O . LEU B 2 151 ? 123.736 206.583 183.510 1.00 128.76 151 LEU B O 1
ATOM 3930 N N . VAL B 2 152 ? 125.643 205.692 184.331 1.00 124.80 152 VAL B N 1
ATOM 3931 C CA . VAL B 2 152 ? 125.608 206.402 185.604 1.00 124.80 152 VAL B CA 1
ATOM 3932 C C . VAL B 2 152 ? 126.919 207.164 185.752 1.00 124.80 152 VAL B C 1
ATOM 3933 O O . VAL B 2 152 ? 128.003 206.593 185.576 1.00 124.80 152 VAL B O 1
ATOM 3937 N N . LYS B 2 153 ? 126.821 208.456 186.053 1.00 123.98 153 LYS B N 1
ATOM 3938 C CA . LYS B 2 153 ? 127.985 209.325 186.127 1.00 123.98 153 LYS B CA 1
ATOM 3939 C C . LYS B 2 153 ? 127.833 210.313 187.274 1.00 123.98 153 LYS B C 1
ATOM 3940 O O . LYS B 2 153 ? 126.724 210.569 187.754 1.00 123.98 153 LYS B O 1
ATOM 3942 N N . ASP B 2 154 ? 128.969 210.861 187.708 1.00 120.21 154 ASP B N 1
ATOM 3943 C CA . ASP B 2 154 ? 129.027 211.883 188.753 1.00 120.21 154 ASP B CA 1
ATOM 3944 C C . ASP B 2 154 ? 128.414 211.377 190.061 1.00 120.21 154 ASP B C 1
ATOM 3945 O O . ASP B 2 154 ? 127.409 211.891 190.555 1.00 120.21 154 ASP B O 1
ATOM 3950 N N . TYR B 2 155 ? 129.047 210.346 190.616 1.00 121.17 155 TYR B N 1
ATOM 3951 C CA . TYR B 2 155 ? 128.672 209.801 191.911 1.00 121.17 155 TYR B CA 1
ATOM 3952 C C . TYR B 2 155 ? 129.922 209.633 192.763 1.00 121.17 155 TYR B C 1
ATOM 3953 O O . TYR B 2 155 ? 131.039 209.526 192.251 1.00 121.17 155 TYR B O 1
ATOM 3962 N N . PHE B 2 156 ? 129.718 209.607 194.078 1.00 114.70 156 PHE B N 1
ATOM 3963 C CA . PHE B 2 156 ? 130.816 209.454 195.023 1.00 114.70 156 PHE B CA 1
ATOM 3964 C C . PHE B 2 156 ? 130.274 209.062 196.391 1.00 114.70 156 PHE B C 1
ATOM 3965 O O . PHE B 2 156 ? 129.265 209.621 196.841 1.00 114.70 156 PHE B O 1
ATOM 3973 N N . PRO B 2 157 ? 130.907 208.105 197.087 1.00 120.50 157 PRO B N 1
ATOM 3974 C CA . PRO B 2 157 ? 132.040 207.307 196.615 1.00 120.50 157 PRO B CA 1
ATOM 3975 C C . PRO B 2 157 ? 131.629 205.930 196.100 1.00 120.50 157 PRO B C 1
ATOM 3976 O O . PRO B 2 157 ? 130.442 205.659 195.915 1.00 120.50 157 PRO B O 1
ATOM 3980 N N . GLU B 2 158 ? 132.621 205.074 195.871 1.00 128.14 158 GLU B N 1
ATOM 3981 C CA . GLU B 2 158 ? 132.362 203.705 195.459 1.00 128.14 158 GLU B CA 1
ATOM 3982 C C . GLU B 2 158 ? 131.739 202.912 196.609 1.00 128.14 158 GLU B C 1
ATOM 3983 O O . GLU B 2 158 ? 131.921 203.257 197.780 1.00 128.14 158 GLU B O 1
ATOM 3989 N N . PRO B 2 159 ? 130.994 201.835 196.303 1.00 137.14 159 PRO B N 1
ATOM 3990 C CA . PRO B 2 159 ? 130.616 201.352 194.974 1.00 137.14 159 PRO B CA 1
ATOM 3991 C C . PRO B 2 159 ? 129.144 201.584 194.638 1.00 137.14 159 PRO B C 1
ATOM 3992 O O . PRO B 2 159 ? 128.400 202.129 195.453 1.00 137.14 159 PRO B O 1
ATOM 3996 N N . VAL B 2 160 ? 128.737 201.171 193.439 1.00 132.65 160 VAL B N 1
ATOM 3997 C CA . VAL B 2 160 ? 127.345 201.217 193.009 1.00 132.65 160 VAL B CA 1
ATOM 3998 C C . VAL B 2 160 ? 126.966 199.846 192.468 1.00 132.65 160 VAL B C 1
ATOM 3999 O O . VAL B 2 160 ? 127.680 199.287 191.628 1.00 132.65 160 VAL B O 1
ATOM 4003 N N . THR B 2 161 ? 125.848 199.308 192.947 1.00 131.00 161 THR B N 1
ATOM 4004 C CA . THR B 2 161 ? 125.335 198.022 192.494 1.00 131.00 161 THR B CA 1
ATOM 4005 C C . THR B 2 161 ? 124.300 198.262 191.403 1.00 131.00 161 THR B C 1
ATOM 4006 O O . THR B 2 161 ? 123.317 198.978 191.621 1.00 131.00 161 THR B O 1
ATOM 4008 N N . VAL B 2 162 ? 124.521 197.664 190.235 1.00 127.30 162 VAL B N 1
ATOM 4009 C CA . VAL B 2 162 ? 123.646 197.823 189.080 1.00 127.30 162 VAL B CA 1
ATOM 4010 C C . VAL B 2 162 ? 122.929 196.504 188.835 1.00 127.30 162 VAL B C 1
ATOM 4011 O O . VAL B 2 162 ? 123.571 195.454 188.708 1.00 127.30 162 VAL B O 1
ATOM 4013 N N . SER B 2 163 ? 121.602 196.559 188.769 1.00 131.83 163 SER B N 1
ATOM 4014 C CA . SER B 2 163 ? 120.771 195.388 188.534 1.00 131.83 163 SER B CA 1
ATOM 4015 C C . SER B 2 163 ? 119.854 195.639 187.347 1.00 131.83 163 SER B C 1
ATOM 4016 O O . SER B 2 163 ? 119.358 196.754 187.158 1.00 131.83 163 SER B O 1
ATOM 4018 N N . TRP B 2 164 ? 119.633 194.598 186.549 1.00 132.70 164 TRP B N 1
ATOM 4019 C CA . TRP B 2 164 ? 118.766 194.663 185.379 1.00 132.70 164 TRP B CA 1
ATOM 4020 C C . TRP B 2 164 ? 117.497 193.874 185.666 1.00 132.70 164 TRP B C 1
ATOM 4021 O O . TRP B 2 164 ? 117.563 192.676 185.962 1.00 132.70 164 TRP B O 1
ATOM 4032 N N . ASN B 2 165 ? 116.348 194.548 185.570 1.00 130.43 165 ASN B N 1
ATOM 4033 C CA . ASN B 2 165 ? 115.049 193.944 185.868 1.00 130.43 165 ASN B CA 1
ATOM 4034 C C . ASN B 2 165 ? 115.042 193.318 187.260 1.00 130.43 165 ASN B C 1
ATOM 4035 O O . ASN B 2 165 ? 114.531 192.215 187.467 1.00 130.43 165 ASN B O 1
ATOM 4040 N N . SER B 2 166 ? 115.620 194.039 188.224 1.00 131.01 166 SER B N 1
ATOM 4041 C CA . SER B 2 166 ? 115.770 193.558 189.599 1.00 131.01 166 SER B CA 1
ATOM 4042 C C . SER B 2 166 ? 116.535 192.236 189.642 1.00 131.01 166 SER B C 1
ATOM 4043 O O . SER B 2 166 ? 116.233 191.347 190.440 1.00 131.01 166 SER B O 1
ATOM 4045 N N . GLY B 2 167 ? 117.536 192.109 188.774 1.00 135.24 167 GLY B N 1
ATOM 4046 C CA . GLY B 2 167 ? 118.339 190.903 188.730 1.00 135.24 167 GLY B CA 1
ATOM 4047 C C . GLY B 2 167 ? 117.657 189.703 188.116 1.00 135.24 167 GLY B C 1
ATOM 4048 O O . GLY B 2 167 ? 118.101 188.574 188.337 1.00 135.24 167 GLY B O 1
ATOM 4049 N N . ALA B 2 168 ? 116.582 189.913 187.353 1.00 136.71 168 ALA B N 1
ATOM 4050 C CA . ALA B 2 168 ? 115.887 188.791 186.731 1.00 136.71 168 ALA B CA 1
ATOM 4051 C C . ALA B 2 168 ? 116.754 188.114 185.676 1.00 136.71 168 ALA B C 1
ATOM 4052 O O . ALA B 2 168 ? 116.794 186.880 185.597 1.00 136.71 168 ALA B O 1
ATOM 4054 N N . LEU B 2 169 ? 117.452 188.899 184.859 1.00 139.08 169 LEU B N 1
ATOM 4055 C CA . LEU B 2 169 ? 118.289 188.379 183.779 1.00 139.08 169 LEU B CA 1
ATOM 4056 C C . LEU B 2 169 ? 119.736 188.770 184.061 1.00 139.08 169 LEU B C 1
ATOM 4057 O O . LEU B 2 169 ? 120.149 189.899 183.776 1.00 139.08 169 LEU B O 1
ATOM 4059 N N . THR B 2 170 ? 120.503 187.837 184.620 1.00 140.60 170 THR B N 1
ATOM 4060 C CA . THR B 2 170 ? 121.913 188.056 184.909 1.00 140.60 170 THR B CA 1
ATOM 4061 C C . THR B 2 170 ? 122.829 187.580 183.789 1.00 140.60 170 THR B C 1
ATOM 4062 O O . THR B 2 170 ? 124.051 187.715 183.909 1.00 140.60 170 THR B O 1
ATOM 4066 N N . SER B 2 171 ? 122.275 187.033 182.711 1.00 135.36 171 SER B N 1
ATOM 4067 C CA . SER B 2 171 ? 123.059 186.530 181.593 1.00 135.36 171 SER B CA 1
ATOM 4068 C C . SER B 2 171 ? 123.129 187.579 180.491 1.00 135.36 171 SER B C 1
ATOM 4069 O O . SER B 2 171 ? 122.156 188.296 180.238 1.00 135.36 171 SER B O 1
ATOM 4072 N N . GLY B 2 172 ? 124.285 187.662 179.838 1.00 132.26 172 GLY B N 1
ATOM 4073 C CA . GLY B 2 172 ? 124.474 188.641 178.785 1.00 132.26 172 GLY B CA 1
ATOM 4074 C C . GLY B 2 172 ? 124.579 190.067 179.273 1.00 132.26 172 GLY B C 1
ATOM 4075 O O . GLY B 2 172 ? 124.298 190.998 178.512 1.00 132.26 172 GLY B O 1
ATOM 4076 N N . VAL B 2 173 ? 124.976 190.265 180.528 1.00 130.19 173 VAL B N 1
ATOM 4077 C CA . VAL B 2 173 ? 125.107 191.588 181.124 1.00 130.19 173 VAL B CA 1
ATOM 4078 C C . VAL B 2 173 ? 126.560 191.788 181.528 1.00 130.19 173 VAL B C 1
ATOM 4079 O O . VAL B 2 173 ? 127.131 190.954 182.240 1.00 130.19 173 VAL B O 1
ATOM 4083 N N . HIS B 2 174 ? 127.154 192.888 181.073 1.00 123.43 174 HIS B N 1
ATOM 4084 C CA . HIS B 2 174 ? 128.533 193.234 181.392 1.00 123.43 174 HIS B CA 1
ATOM 4085 C C . HIS B 2 174 ? 128.545 194.577 182.105 1.00 123.43 174 HIS B C 1
ATOM 4086 O O . HIS B 2 174 ? 127.980 195.555 181.602 1.00 123.43 174 HIS B O 1
ATOM 4093 N N . THR B 2 175 ? 129.185 194.624 183.269 1.00 118.38 175 THR B N 1
ATOM 4094 C CA . THR B 2 175 ? 129.294 195.841 184.070 1.00 118.38 175 THR B CA 1
ATOM 4095 C C . THR B 2 175 ? 130.765 196.242 184.114 1.00 118.38 175 THR B C 1
ATOM 4096 O O . THR B 2 175 ? 131.559 195.649 184.850 1.00 118.38 175 THR B O 1
ATOM 4100 N N . PHE B 2 176 ? 131.122 197.249 183.322 1.00 110.28 176 PHE B N 1
ATOM 4101 C CA . PHE B 2 176 ? 132.501 197.700 183.264 1.00 110.28 176 PHE B CA 1
ATOM 4102 C C . PHE B 2 176 ? 132.896 198.385 184.572 1.00 110.28 176 PHE B C 1
ATOM 4103 O O . PHE B 2 176 ? 132.063 199.017 185.228 1.00 110.28 176 PHE B O 1
ATOM 4111 N N . PRO B 2 177 ? 134.160 198.265 184.977 1.00 105.13 177 PRO B N 1
ATOM 4112 C CA . PRO B 2 177 ? 134.606 198.936 186.203 1.00 105.13 177 PRO B CA 1
ATOM 4113 C C . PRO B 2 177 ? 134.549 200.450 186.063 1.00 105.13 177 PRO B C 1
ATOM 4114 O O . PRO B 2 177 ? 134.665 201.002 184.967 1.00 105.13 177 PRO B O 1
ATOM 4118 N N . ALA B 2 178 ? 134.364 201.118 187.198 1.00 108.11 178 ALA B N 1
ATOM 4119 C CA . ALA B 2 178 ? 134.253 202.568 187.209 1.00 108.11 178 ALA B CA 1
ATOM 4120 C C . ALA B 2 178 ? 135.587 203.219 186.855 1.00 108.11 178 ALA B C 1
ATOM 4121 O O . ALA B 2 178 ? 136.665 202.667 187.090 1.00 108.11 178 ALA B O 1
ATOM 4123 N N . VAL B 2 179 ? 135.498 204.415 186.278 1.00 115.88 179 VAL B N 1
ATOM 4124 C CA . VAL B 2 179 ? 136.665 205.186 185.872 1.00 115.88 179 VAL B CA 1
ATOM 4125 C C . VAL B 2 179 ? 136.539 206.595 186.436 1.00 115.88 179 VAL B C 1
ATOM 4126 O O . VAL B 2 179 ? 135.444 207.169 186.469 1.00 115.88 179 VAL B O 1
ATOM 4130 N N . LEU B 2 180 ? 137.658 207.141 186.902 1.00 122.41 180 LEU B N 1
ATOM 4131 C CA . LEU B 2 180 ? 137.672 208.472 187.492 1.00 122.41 180 LEU B CA 1
ATOM 4132 C C . LEU B 2 180 ? 138.154 209.492 186.468 1.00 122.41 180 LEU B C 1
ATOM 4133 O O . LEU B 2 180 ? 139.278 209.397 185.965 1.00 122.41 180 LEU B O 1
ATOM 4138 N N . GLN B 2 181 ? 137.303 210.465 186.160 1.00 127.29 181 GLN B N 1
ATOM 4139 C CA . GLN B 2 181 ? 137.665 211.534 185.244 1.00 127.29 181 GLN B CA 1
ATOM 4140 C C . GLN B 2 181 ? 138.217 212.739 186.005 1.00 127.29 181 GLN B C 1
ATOM 4141 O O . GLN B 2 181 ? 138.353 212.730 187.230 1.00 127.29 181 GLN B O 1
ATOM 4147 N N . SER B 2 182 ? 138.529 213.795 185.251 1.00 132.79 182 SER B N 1
ATOM 4148 C CA . SER B 2 182 ? 139.199 214.970 185.796 1.00 132.79 182 SER B CA 1
ATOM 4149 C C . SER B 2 182 ? 138.338 215.758 186.775 1.00 132.79 182 SER B C 1
ATOM 4150 O O . SER B 2 182 ? 138.867 216.639 187.462 1.00 132.79 182 SER B O 1
ATOM 4153 N N . SER B 2 183 ? 137.042 215.474 186.860 1.00 129.14 183 SER B N 1
ATOM 4154 C CA . SER B 2 183 ? 136.151 216.210 187.746 1.00 129.14 183 SER B CA 1
ATOM 4155 C C . SER B 2 183 ? 136.177 215.697 189.179 1.00 129.14 183 SER B C 1
ATOM 4156 O O . SER B 2 183 ? 135.488 216.262 190.035 1.00 129.14 183 SER B O 1
ATOM 4159 N N . GLY B 2 184 ? 136.948 214.650 189.463 1.00 119.03 184 GLY B N 1
ATOM 4160 C CA . GLY B 2 184 ? 136.995 214.091 190.798 1.00 119.03 184 GLY B CA 1
ATOM 4161 C C . GLY B 2 184 ? 135.834 213.195 191.158 1.00 119.03 184 GLY B C 1
ATOM 4162 O O . GLY B 2 184 ? 135.670 212.865 192.338 1.00 119.03 184 GLY B O 1
ATOM 4163 N N . LEU B 2 185 ? 135.022 212.792 190.186 1.00 118.94 185 LEU B N 1
ATOM 4164 C CA . LEU B 2 185 ? 133.874 211.928 190.417 1.00 118.94 185 LEU B CA 1
ATOM 4165 C C . LEU B 2 185 ? 134.096 210.595 189.718 1.00 118.94 185 LEU B C 1
ATOM 4166 O O . LEU B 2 185 ? 134.974 210.473 188.858 1.00 118.94 185 LEU B O 1
ATOM 4171 N N . TYR B 2 186 ? 133.315 209.593 190.107 1.00 117.90 186 TYR B N 1
ATOM 4172 C CA . TYR B 2 186 ? 133.383 208.278 189.491 1.00 117.90 186 TYR B CA 1
ATOM 4173 C C . TYR B 2 186 ? 132.211 208.075 188.538 1.00 117.90 186 TYR B C 1
ATOM 4174 O O . TYR B 2 186 ? 131.175 208.737 188.647 1.00 117.90 186 TYR B O 1
ATOM 4183 N N . SER B 2 187 ? 132.387 207.151 187.595 1.00 119.30 187 SER B N 1
ATOM 4184 C CA . SER B 2 187 ? 131.355 206.847 186.615 1.00 119.30 187 SER B CA 1
ATOM 4185 C C . SER B 2 187 ? 131.629 205.484 185.998 1.00 119.30 187 SER B C 1
ATOM 4186 O O . SER B 2 187 ? 132.772 205.166 185.661 1.00 119.30 187 SER B O 1
ATOM 4189 N N . LEU B 2 188 ? 130.572 204.685 185.852 1.00 116.70 188 LEU B N 1
ATOM 4190 C CA . LEU B 2 188 ? 130.651 203.392 185.188 1.00 116.70 188 LEU B CA 1
ATOM 4191 C C . LEU B 2 188 ? 129.398 203.204 184.344 1.00 116.70 188 LEU B C 1
ATOM 4192 O O . LEU B 2 188 ? 128.523 204.074 184.289 1.00 116.70 188 LEU B O 1
ATOM 4197 N N . SER B 2 189 ? 129.312 202.055 183.677 1.00 117.92 189 SER B N 1
ATOM 4198 C CA . SER B 2 189 ? 128.162 201.744 182.844 1.00 117.92 189 SER B CA 1
ATOM 4199 C C . SER B 2 189 ? 127.995 200.234 182.766 1.00 117.92 189 SER B C 1
ATOM 4200 O O . SER B 2 189 ? 128.933 199.470 183.007 1.00 117.92 189 SER B O 1
ATOM 4203 N N . SER B 2 190 ? 126.778 199.814 182.426 1.00 124.20 190 SER B N 1
ATOM 4204 C CA . SER B 2 190 ? 126.459 198.408 182.231 1.00 124.20 190 SER B CA 1
ATOM 4205 C C . SER B 2 190 ? 125.684 198.260 180.932 1.00 124.20 190 SER B C 1
ATOM 4206 O O . SER B 2 190 ? 124.870 199.121 180.588 1.00 124.20 190 SER B O 1
ATOM 4209 N N . VAL B 2 191 ? 125.941 197.170 180.213 1.00 126.12 191 VAL B N 1
ATOM 4210 C CA . VAL B 2 191 ? 125.335 196.924 178.910 1.00 126.12 191 VAL B CA 1
ATOM 4211 C C . VAL B 2 191 ? 124.735 195.526 178.904 1.00 126.12 191 VAL B C 1
ATOM 4212 O O . VAL B 2 191 ? 125.385 194.564 179.329 1.00 126.12 191 VAL B O 1
ATOM 4216 N N . VAL B 2 192 ? 123.497 195.415 178.426 1.00 134.98 192 VAL B N 1
ATOM 4217 C CA . VAL B 2 192 ? 122.811 194.138 178.269 1.00 134.98 192 VAL B CA 1
ATOM 4218 C C . VAL B 2 192 ? 122.516 193.924 176.790 1.00 134.98 192 VAL B C 1
ATOM 4219 O O . VAL B 2 192 ? 122.061 194.841 176.096 1.00 134.98 192 VAL B O 1
ATOM 4223 N N . THR B 2 193 ? 122.798 192.719 176.304 1.00 140.46 193 THR B N 1
ATOM 4224 C CA . THR B 2 193 ? 122.594 192.365 174.905 1.00 140.46 193 THR B CA 1
ATOM 4225 C C . THR B 2 193 ? 121.380 191.454 174.795 1.00 140.46 193 THR B C 1
ATOM 4226 O O . THR B 2 193 ? 121.349 190.378 175.403 1.00 140.46 193 THR B O 1
ATOM 4230 N N . VAL B 2 194 ? 120.386 191.886 174.025 1.00 135.52 194 VAL B N 1
ATOM 4231 C CA . VAL B 2 194 ? 119.170 191.105 173.806 1.00 135.52 194 VAL B CA 1
ATOM 4232 C C . VAL B 2 194 ? 118.971 190.929 172.305 1.00 135.52 194 VAL B C 1
ATOM 4233 O O . VAL B 2 194 ? 119.021 191.916 171.556 1.00 135.52 194 VAL B O 1
ATOM 4237 N N . PRO B 2 195 ? 118.757 189.702 171.822 1.00 134.18 195 PRO B N 1
ATOM 4238 C CA . PRO B 2 195 ? 118.609 189.513 170.366 1.00 134.18 195 PRO B CA 1
ATOM 4239 C C . PRO B 2 195 ? 117.398 190.219 169.777 1.00 134.18 195 PRO B C 1
ATOM 4240 O O . PRO B 2 195 ? 117.541 190.996 168.824 1.00 134.18 195 PRO B O 1
ATOM 4244 N N . SER B 2 196 ? 116.206 189.971 170.315 1.00 133.67 196 SER B N 1
ATOM 4245 C CA . SER B 2 196 ? 114.974 190.508 169.747 1.00 133.67 196 SER B CA 1
ATOM 4246 C C . SER B 2 196 ? 114.265 191.479 170.676 1.00 133.67 196 SER B C 1
ATOM 4247 O O . SER B 2 196 ? 113.920 192.589 170.253 1.00 133.67 196 SER B O 1
ATOM 4250 N N . SER B 2 197 ? 114.033 191.089 171.929 1.00 136.83 197 SER B N 1
ATOM 4251 C CA . SER B 2 197 ? 113.299 191.905 172.897 1.00 136.83 197 SER B CA 1
ATOM 4252 C C . SER B 2 197 ? 111.912 192.279 172.380 1.00 136.83 197 SER B C 1
ATOM 4253 O O . SER B 2 197 ? 110.987 191.467 172.414 1.00 136.83 197 SER B O 1
ATOM 4256 N N . CYS B 2 206 ? 116.826 199.526 184.355 1.00 130.24 206 CYS B N 1
ATOM 4257 C CA . CYS B 2 206 ? 118.033 199.261 185.129 1.00 130.24 206 CYS B CA 1
ATOM 4258 C C . CYS B 2 206 ? 117.904 199.800 186.550 1.00 130.24 206 CYS B C 1
ATOM 4259 O O . CYS B 2 206 ? 117.444 200.923 186.758 1.00 130.24 206 CYS B O 1
ATOM 4262 N N . ASN B 2 207 ? 118.310 198.991 187.525 1.00 131.80 207 ASN B N 1
ATOM 4263 C CA . ASN B 2 207 ? 118.242 199.357 188.936 1.00 131.80 207 ASN B CA 1
ATOM 4264 C C . ASN B 2 207 ? 119.644 199.716 189.414 1.00 131.80 207 ASN B C 1
ATOM 4265 O O . ASN B 2 207 ? 120.558 198.887 189.360 1.00 131.80 207 ASN B O 1
ATOM 4267 N N . VAL B 2 208 ? 119.811 200.951 189.883 1.00 133.72 208 VAL B N 1
ATOM 4268 C CA . VAL B 2 208 ? 121.087 201.448 190.383 1.00 133.72 208 VAL B CA 1
ATOM 4269 C C . VAL B 2 208 ? 120.896 201.883 191.828 1.00 133.72 208 VAL B C 1
ATOM 4270 O O . VAL B 2 208 ? 119.978 202.654 192.133 1.00 133.72 208 VAL B O 1
ATOM 4272 N N . ASN B 2 209 ? 121.760 201.391 192.712 1.00 130.39 209 ASN B N 1
ATOM 4273 C CA . ASN B 2 209 ? 121.706 201.709 194.132 1.00 130.39 209 ASN B CA 1
ATOM 4274 C C . ASN B 2 209 ? 123.039 202.296 194.570 1.00 130.39 209 ASN B C 1
ATOM 4275 O O . ASN B 2 209 ? 124.100 201.769 194.218 1.00 130.39 209 ASN B O 1
ATOM 4280 N N . HIS B 2 210 ? 122.981 203.382 195.336 1.00 131.27 210 HIS B N 1
ATOM 4281 C CA . HIS B 2 210 ? 124.161 204.042 195.890 1.00 131.27 210 HIS B CA 1
ATOM 4282 C C . HIS B 2 210 ? 124.006 204.038 197.408 1.00 131.27 210 HIS B C 1
ATOM 4283 O O . HIS B 2 210 ? 123.326 204.897 197.976 1.00 131.27 210 HIS B O 1
ATOM 4290 N N . LYS B 2 211 ? 124.637 203.061 198.060 1.00 131.57 211 LYS B N 1
ATOM 4291 C CA . LYS B 2 211 ? 124.487 202.908 199.506 1.00 131.57 211 LYS B CA 1
ATOM 4292 C C . LYS B 2 211 ? 124.973 204.117 200.298 1.00 131.57 211 LYS B C 1
ATOM 4293 O O . LYS B 2 211 ? 124.252 204.551 201.214 1.00 131.57 211 LYS B O 1
ATOM 4295 N N . PRO B 2 212 ? 126.158 204.693 200.038 1.00 133.49 212 PRO B N 1
ATOM 4296 C CA . PRO B 2 212 ? 126.571 205.862 200.838 1.00 133.49 212 PRO B CA 1
ATOM 4297 C C . PRO B 2 212 ? 125.609 207.035 200.754 1.00 133.49 212 PRO B C 1
ATOM 4298 O O . PRO B 2 212 ? 125.403 207.730 201.757 1.00 133.49 212 PRO B O 1
ATOM 4302 N N . SER B 2 213 ? 125.014 207.278 199.589 1.00 136.37 213 SER B N 1
ATOM 4303 C CA . SER B 2 213 ? 124.066 208.370 199.416 1.00 136.37 213 SER B CA 1
ATOM 4304 C C . SER B 2 213 ? 122.618 207.934 199.592 1.00 136.37 213 SER B C 1
ATOM 4305 O O . SER B 2 213 ? 121.721 208.781 199.525 1.00 136.37 213 SER B O 1
ATOM 4308 N N . ASN B 2 214 ? 122.373 206.640 199.818 1.00 139.09 214 ASN B N 1
ATOM 4309 C CA . ASN B 2 214 ? 121.022 206.105 200.008 1.00 139.09 214 ASN B CA 1
ATOM 4310 C C . ASN B 2 214 ? 120.108 206.465 198.839 1.00 139.09 214 ASN B C 1
ATOM 4311 O O . ASN B 2 214 ? 118.942 206.821 199.024 1.00 139.09 214 ASN B O 1
ATOM 4316 N N . THR B 2 215 ? 120.640 206.372 197.624 1.00 136.76 215 THR B N 1
ATOM 4317 C CA . THR B 2 215 ? 119.906 206.704 196.411 1.00 136.76 215 THR B CA 1
ATOM 4318 C C . THR B 2 215 ? 119.647 205.438 195.607 1.00 136.76 215 THR B C 1
ATOM 4319 O O . THR B 2 215 ? 120.576 204.672 195.329 1.00 136.76 215 THR B O 1
ATOM 4323 N N . LYS B 2 216 ? 118.386 205.223 195.237 1.00 130.74 216 LYS B N 1
ATOM 4324 C CA . LYS B 2 216 ? 117.979 204.082 194.423 1.00 130.74 216 LYS B CA 1
ATOM 4325 C C . LYS B 2 216 ? 117.109 204.600 193.286 1.00 130.74 216 LYS B C 1
ATOM 4326 O O . LYS B 2 216 ? 115.973 205.028 193.516 1.00 130.74 216 LYS B O 1
ATOM 4328 N N . VAL B 2 217 ? 117.637 204.561 192.066 1.00 130.50 217 VAL B N 1
ATOM 4329 C CA . VAL B 2 217 ? 116.957 205.087 190.888 1.00 130.50 217 VAL B CA 1
ATOM 4330 C C . VAL B 2 217 ? 116.746 203.948 189.901 1.00 130.50 217 VAL B C 1
ATOM 4331 O O . VAL B 2 217 ? 117.690 203.218 189.576 1.00 130.50 217 VAL B O 1
ATOM 4333 N N . ASP B 2 218 ? 115.512 203.801 189.428 1.00 126.04 218 ASP B N 1
ATOM 4334 C CA . ASP B 2 218 ? 115.156 202.800 188.432 1.00 126.04 218 ASP B CA 1
ATOM 4335 C C . ASP B 2 218 ? 114.779 203.502 187.135 1.00 126.04 218 ASP B C 1
ATOM 4336 O O . ASP B 2 218 ? 113.945 204.413 187.138 1.00 126.04 218 ASP B O 1
ATOM 4341 N N . LYS B 2 219 ? 115.392 203.078 186.033 1.00 122.19 219 LYS B N 1
ATOM 4342 C CA . LYS B 2 219 ? 115.159 203.683 184.732 1.00 122.19 219 LYS B CA 1
ATOM 4343 C C . LYS B 2 219 ? 114.982 202.598 183.680 1.00 122.19 219 LYS B C 1
ATOM 4344 O O . LYS B 2 219 ? 115.475 201.476 183.822 1.00 122.19 219 LYS B O 1
ATOM 4346 N N . LYS B 2 220 ? 114.265 202.951 182.615 1.00 120.37 220 LYS B N 1
ATOM 4347 C CA . LYS B 2 220 ? 114.028 202.060 181.489 1.00 120.37 220 LYS B CA 1
ATOM 4348 C C . LYS B 2 220 ? 114.475 202.745 180.207 1.00 120.37 220 LYS B C 1
ATOM 4349 O O . LYS B 2 220 ? 114.242 203.942 180.019 1.00 120.37 220 LYS B O 1
ATOM 4351 N N . VAL B 2 221 ? 115.116 201.980 179.327 1.00 132.77 221 VAL B N 1
ATOM 4352 C CA . VAL B 2 221 ? 115.653 202.492 178.072 1.00 132.77 221 VAL B CA 1
ATOM 4353 C C . VAL B 2 221 ? 114.930 201.807 176.922 1.00 132.77 221 VAL B C 1
ATOM 4354 O O . VAL B 2 221 ? 114.841 200.574 176.884 1.00 132.77 221 VAL B O 1
ATOM 4356 N N . GLU B 2 222 ? 114.416 202.605 175.992 1.00 141.01 222 GLU B N 1
ATOM 4357 C CA . GLU B 2 222 ? 113.718 202.111 174.818 1.00 141.01 222 GLU B CA 1
ATOM 4358 C C . GLU B 2 222 ? 114.235 202.819 173.575 1.00 141.01 222 GLU B C 1
ATOM 4359 O O . GLU B 2 222 ? 114.655 203.978 173.646 1.00 141.01 222 GLU B O 1
ATOM 4361 N N . PRO B 2 223 ? 114.220 202.141 172.416 1.00 142.40 223 PRO B N 1
ATOM 4362 C CA . PRO B 2 223 ? 114.672 202.746 171.157 1.00 142.40 223 PRO B CA 1
ATOM 4363 C C . PRO B 2 223 ? 113.804 203.926 170.727 1.00 142.40 223 PRO B C 1
ATOM 4364 O O . PRO B 2 223 ? 112.807 203.714 170.037 1.00 142.40 223 PRO B O 1
ATOM 4368 N N . SER C 3 1 ? 171.886 203.503 195.618 1.00 66.82 1 SER C N 1
ATOM 4369 C CA . SER C 3 1 ? 170.548 204.078 195.544 1.00 66.82 1 SER C CA 1
ATOM 4370 C C . SER C 3 1 ? 169.483 202.988 195.593 1.00 66.82 1 SER C C 1
ATOM 4371 O O . SER C 3 1 ? 169.766 201.846 195.955 1.00 66.82 1 SER C O 1
ATOM 4374 N N . ASP C 3 2 ? 168.255 203.352 195.230 1.00 52.51 2 ASP C N 1
ATOM 4375 C CA . ASP C 3 2 ? 167.170 202.382 195.197 1.00 52.51 2 ASP C CA 1
ATOM 4376 C C . ASP C 3 2 ? 167.418 201.349 194.105 1.00 52.51 2 ASP C C 1
ATOM 4377 O O . ASP C 3 2 ? 167.834 201.684 192.993 1.00 52.51 2 ASP C O 1
ATOM 4382 N N . ILE C 3 3 ? 167.161 200.086 194.429 1.00 23.16 3 ILE C N 1
ATOM 4383 C CA . ILE C 3 3 ? 167.372 198.987 193.495 1.00 23.16 3 ILE C CA 1
ATOM 4384 C C . ILE C 3 3 ? 166.075 198.769 192.724 1.00 23.16 3 ILE C C 1
ATOM 4385 O O . ILE C 3 3 ? 165.070 198.332 193.290 1.00 23.16 3 ILE C O 1
ATOM 4390 N N . GLN C 3 4 ? 166.095 199.080 191.432 1.00 19.05 4 GLN C N 1
ATOM 4391 C CA . GLN C 3 4 ? 164.942 198.836 190.580 1.00 19.05 4 GLN C CA 1
ATOM 4392 C C . GLN C 3 4 ? 164.875 197.360 190.212 1.00 19.05 4 GLN C C 1
ATOM 4393 O O . GLN C 3 4 ? 165.889 196.744 189.870 1.00 19.05 4 GLN C O 1
ATOM 4395 N N . MET C 3 5 ? 163.676 196.794 190.285 1.00 14.38 5 MET C N 1
ATOM 4396 C CA . MET C 3 5 ? 163.460 195.370 190.042 1.00 14.38 5 MET C CA 1
ATOM 4397 C C . MET C 3 5 ? 162.625 195.249 188.770 1.00 14.38 5 MET C C 1
ATOM 4398 O O . MET C 3 5 ? 161.395 195.202 188.818 1.00 14.38 5 MET C O 1
ATOM 4403 N N . THR C 3 6 ? 163.305 195.196 187.628 1.00 15.25 6 THR C N 1
ATOM 4404 C CA . THR C 3 6 ? 162.636 195.125 186.333 1.00 15.25 6 THR C CA 1
ATOM 4405 C C . THR C 3 6 ? 162.149 193.700 186.107 1.00 15.25 6 THR C C 1
ATOM 4406 O O . THR C 3 6 ? 162.953 192.765 186.030 1.00 15.25 6 THR C O 1
ATOM 4410 N N . GLN C 3 7 ? 160.834 193.531 185.999 1.00 11.01 7 GLN C N 1
ATOM 4411 C CA . GLN C 3 7 ? 160.214 192.223 185.831 1.00 11.01 7 GLN C CA 1
ATOM 4412 C C . GLN C 3 7 ? 159.534 192.172 184.471 1.00 11.01 7 GLN C C 1
ATOM 4413 O O . GLN C 3 7 ? 158.707 193.033 184.154 1.00 11.01 7 GLN C O 1
ATOM 4419 N N . SER C 3 8 ? 159.883 191.167 183.675 1.00 15.03 8 SER C N 1
ATOM 4420 C CA . SER C 3 8 ? 159.334 190.976 182.343 1.00 15.03 8 SER C CA 1
ATOM 4421 C C . SER C 3 8 ? 158.964 189.512 182.164 1.00 15.03 8 SER C C 1
ATOM 4422 O O . SER C 3 8 ? 159.590 188.635 182.772 1.00 15.03 8 SER C O 1
ATOM 4425 N N . PRO C 3 9 ? 157.951 189.212 181.335 1.00 17.63 9 PRO C N 1
ATOM 4426 C CA . PRO C 3 9 ? 157.108 190.154 180.589 1.00 17.63 9 PRO C CA 1
ATOM 4427 C C . PRO C 3 9 ? 156.009 190.775 181.445 1.00 17.63 9 PRO C C 1
ATOM 4428 O O . PRO C 3 9 ? 155.711 190.263 182.524 1.00 17.63 9 PRO C O 1
ATOM 4432 N N . SER C 3 10 ? 155.424 191.875 180.965 1.00 18.87 10 SER C N 1
ATOM 4433 C CA . SER C 3 10 ? 154.351 192.526 181.710 1.00 18.87 10 SER C CA 1
ATOM 4434 C C . SER C 3 10 ? 153.134 191.618 181.838 1.00 18.87 10 SER C C 1
ATOM 4435 O O . SER C 3 10 ? 152.511 191.550 182.904 1.00 18.87 10 SER C O 1
ATOM 4438 N N . SER C 3 11 ? 152.778 190.917 180.765 1.00 21.78 11 SER C N 1
ATOM 4439 C CA . SER C 3 11 ? 151.636 190.013 180.783 1.00 21.78 11 SER C CA 1
ATOM 4440 C C . SER C 3 11 ? 151.842 188.938 179.728 1.00 21.78 11 SER C C 1
ATOM 4441 O O . SER C 3 11 ? 152.266 189.240 178.609 1.00 21.78 11 SER C O 1
ATOM 4444 N N . LEU C 3 12 ? 151.541 187.692 180.087 1.00 22.57 12 LEU C N 1
ATOM 4445 C CA . LEU C 3 12 ? 151.693 186.562 179.186 1.00 22.57 12 LEU C CA 1
ATOM 4446 C C . LEU C 3 12 ? 150.432 185.711 179.211 1.00 22.57 12 LEU C C 1
ATOM 4447 O O . LEU C 3 12 ? 149.747 185.617 180.232 1.00 22.57 12 LEU C O 1
ATOM 4452 N N . SER C 3 13 ? 150.138 185.087 178.075 1.00 34.89 13 SER C N 1
ATOM 4453 C CA . SER C 3 13 ? 148.984 184.213 177.929 1.00 34.89 13 SER C CA 1
ATOM 4454 C C . SER C 3 13 ? 149.445 182.768 177.809 1.00 34.89 13 SER C C 1
ATOM 4455 O O . SER C 3 13 ? 150.380 182.465 177.060 1.00 34.89 13 SER C O 1
ATOM 4458 N N . ALA C 3 14 ? 148.786 181.879 178.548 1.00 36.46 14 ALA C N 1
ATOM 4459 C CA . ALA C 3 14 ? 149.155 180.472 178.555 1.00 36.46 14 ALA C CA 1
ATOM 4460 C C . ALA C 3 14 ? 147.903 179.626 178.731 1.00 36.46 14 ALA C C 1
ATOM 4461 O O . ALA C 3 14 ? 146.869 180.100 179.208 1.00 36.46 14 ALA C O 1
ATOM 4463 N N . SER C 3 15 ? 148.012 178.361 178.337 1.00 34.28 15 SER C N 1
ATOM 4464 C CA . SER C 3 15 ? 146.923 177.403 178.431 1.00 34.28 15 SER C CA 1
ATOM 4465 C C . SER C 3 15 ? 147.139 176.473 179.617 1.00 34.28 15 SER C C 1
ATOM 4466 O O . SER C 3 15 ? 148.227 176.407 180.195 1.00 34.28 15 SER C O 1
ATOM 4468 N N . VAL C 3 16 ? 146.076 175.748 179.974 1.00 33.28 16 VAL C N 1
ATOM 4469 C CA . VAL C 3 16 ? 146.145 174.827 181.102 1.00 33.28 16 VAL C CA 1
ATOM 4470 C C . VAL C 3 16 ? 147.110 173.697 180.779 1.00 33.28 16 VAL C C 1
ATOM 4471 O O . VAL C 3 16 ? 147.054 173.098 179.698 1.00 33.28 16 VAL C O 1
ATOM 4475 N N . GLY C 3 17 ? 148.004 173.400 181.721 1.00 32.41 17 GLY C N 1
ATOM 4476 C CA . GLY C 3 17 ? 148.974 172.341 181.558 1.00 32.41 17 GLY C CA 1
ATOM 4477 C C . GLY C 3 17 ? 150.274 172.750 180.900 1.00 32.41 17 GLY C C 1
ATOM 4478 O O . GLY C 3 17 ? 151.187 171.921 180.804 1.00 32.41 17 GLY C O 1
ATOM 4479 N N . ASP C 3 18 ? 150.391 173.995 180.444 1.00 34.38 18 ASP C N 1
ATOM 4480 C CA . ASP C 3 18 ? 151.607 174.460 179.799 1.00 34.38 18 ASP C CA 1
ATOM 4481 C C . ASP C 3 18 ? 152.628 174.902 180.848 1.00 34.38 18 ASP C C 1
ATOM 4482 O O . ASP C 3 18 ? 152.399 174.814 182.057 1.00 34.38 18 ASP C O 1
ATOM 4487 N N . ARG C 3 19 ? 153.773 175.382 180.375 1.00 29.82 19 ARG C N 1
ATOM 4488 C CA . ARG C 3 19 ? 154.835 175.877 181.238 1.00 29.82 19 ARG C CA 1
ATOM 4489 C C . ARG C 3 19 ? 154.879 177.398 181.185 1.00 29.82 19 ARG C C 1
ATOM 4490 O O . ARG C 3 19 ? 154.789 177.996 180.109 1.00 29.82 19 ARG C O 1
ATOM 4498 N N . VAL C 3 20 ? 155.017 178.018 182.354 1.00 23.05 20 VAL C N 1
ATOM 4499 C CA . VAL C 3 20 ? 155.052 179.469 182.482 1.00 23.05 20 VAL C CA 1
ATOM 4500 C C . VAL C 3 20 ? 156.370 179.867 183.130 1.00 23.05 20 VAL C C 1
ATOM 4501 O O . VAL C 3 20 ? 156.755 179.315 184.166 1.00 23.05 20 VAL C O 1
ATOM 4505 N N . THR C 3 21 ? 157.062 180.824 182.517 1.00 14.65 21 THR C N 1
ATOM 4506 C CA . THR C 3 21 ? 158.343 181.300 183.022 1.00 14.65 21 THR C CA 1
ATOM 4507 C C . THR C 3 21 ? 158.304 182.814 183.141 1.00 14.65 21 THR C C 1
ATOM 4508 O O . THR C 3 21 ? 157.959 183.507 182.179 1.00 14.65 21 THR C O 1
ATOM 4512 N N . ILE C 3 22 ? 158.657 183.322 184.320 1.00 10.99 22 ILE C N 1
ATOM 4513 C CA . ILE C 3 22 ? 158.705 184.753 184.592 1.00 10.99 22 ILE C CA 1
ATOM 4514 C C . ILE C 3 22 ? 160.110 185.099 185.059 1.00 10.99 22 ILE C C 1
ATOM 4515 O O . ILE C 3 22 ? 160.648 184.441 185.956 1.00 10.99 22 ILE C O 1
ATOM 4520 N N . THR C 3 23 ? 160.699 186.128 184.458 1.00 10.96 23 THR C N 1
ATOM 4521 C CA . THR C 3 23 ? 162.058 186.543 184.767 1.00 10.96 23 THR C CA 1
ATOM 4522 C C . THR C 3 23 ? 162.050 187.865 185.522 1.00 10.96 23 THR C C 1
ATOM 4523 O O . THR C 3 23 ? 161.246 188.758 185.239 1.00 10.96 23 THR C O 1
ATOM 4527 N N . CYS C 3 24 ? 162.958 187.981 186.489 1.00 11.82 24 CYS C N 1
ATOM 4528 C CA . CYS C 3 24 ? 163.097 189.187 187.294 1.00 11.82 24 CYS C CA 1
ATOM 4529 C C . CYS C 3 24 ? 164.533 189.675 187.192 1.00 11.82 24 CYS C C 1
ATOM 4530 O O . CYS C 3 24 ? 165.469 188.889 187.362 1.00 11.82 24 CYS C O 1
ATOM 4533 N N . ARG C 3 25 ? 164.703 190.966 186.913 1.00 16.60 25 ARG C N 1
ATOM 4534 C CA . ARG C 3 25 ? 166.018 191.563 186.717 1.00 16.60 25 ARG C CA 1
ATOM 4535 C C . ARG C 3 25 ? 166.289 192.583 187.811 1.00 16.60 25 ARG C C 1
ATOM 4536 O O . ARG C 3 25 ? 165.450 193.449 188.082 1.00 16.60 25 ARG C O 1
ATOM 4544 N N . ALA C 3 26 ? 167.461 192.482 188.429 1.00 16.29 26 ALA C N 1
ATOM 4545 C CA . ALA C 3 26 ? 167.883 193.399 189.478 1.00 16.29 26 ALA C CA 1
ATOM 4546 C C . ALA C 3 26 ? 168.998 194.293 188.955 1.00 16.29 26 ALA C C 1
ATOM 4547 O O . ALA C 3 26 ? 169.983 193.801 188.395 1.00 16.29 26 ALA C O 1
ATOM 4549 N N . SER C 3 27 ? 168.838 195.606 189.136 1.00 20.95 27 SER C N 1
ATOM 4550 C CA . SER C 3 27 ? 169.848 196.553 188.677 1.00 20.95 27 SER C CA 1
ATOM 4551 C C . SER C 3 27 ? 171.163 196.410 189.432 1.00 20.95 27 SER C C 1
ATOM 4552 O O . SER C 3 27 ? 172.226 196.647 188.849 1.00 20.95 27 SER C O 1
ATOM 4555 N N . GLN C 3 28 ? 171.116 196.031 190.706 1.00 21.67 28 GLN C N 1
ATOM 4556 C CA . GLN C 3 28 ? 172.314 195.791 191.496 1.00 21.67 28 GLN C CA 1
ATOM 4557 C C . GLN C 3 28 ? 172.262 194.375 192.049 1.00 21.67 28 GLN C C 1
ATOM 4558 O O . GLN C 3 28 ? 171.192 193.776 192.181 1.00 21.67 28 GLN C O 1
ATOM 4564 N N . SER C 3 29 ? 173.438 193.844 192.372 1.00 21.85 29 SER C N 1
ATOM 4565 C CA . SER C 3 29 ? 173.567 192.442 192.755 1.00 21.85 29 SER C CA 1
ATOM 4566 C C . SER C 3 29 ? 173.003 192.221 194.153 1.00 21.85 29 SER C C 1
ATOM 4567 O O . SER C 3 29 ? 173.522 192.761 195.136 1.00 21.85 29 SER C O 1
ATOM 4570 N N . VAL C 3 30 ? 171.939 191.427 194.241 1.00 14.61 30 VAL C N 1
ATOM 4571 C CA . VAL C 3 30 ? 171.429 190.912 195.506 1.00 14.61 30 VAL C CA 1
ATOM 4572 C C . VAL C 3 30 ? 171.709 189.415 195.547 1.00 14.61 30 VAL C C 1
ATOM 4573 O O . VAL C 3 30 ? 171.496 188.709 194.553 1.00 14.61 30 VAL C O 1
ATOM 4577 N N . SER C 3 31 ? 172.227 188.937 196.678 1.00 15.81 31 SER C N 1
ATOM 4578 C CA . SER C 3 31 ? 172.721 187.567 196.760 1.00 15.81 31 SER C CA 1
ATOM 4579 C C . SER C 3 31 ? 171.622 186.541 196.513 1.00 15.81 31 SER C C 1
ATOM 4580 O O . SER C 3 31 ? 171.653 185.817 195.514 1.00 15.81 31 SER C O 1
ATOM 4583 N N . SER C 3 32 ? 170.641 186.481 197.410 1.00 10.83 32 SER C N 1
ATOM 4584 C CA . SER C 3 32 ? 169.523 185.561 197.248 1.00 10.83 32 SER C CA 1
ATOM 4585 C C . SER C 3 32 ? 168.231 186.134 197.812 1.00 10.83 32 SER C C 1
ATOM 4586 O O . SER C 3 32 ? 167.238 185.402 197.914 1.00 10.83 32 SER C O 1
ATOM 4589 N N . ALA C 3 33 ? 168.212 187.414 198.180 1.00 5.73 33 ALA C N 1
ATOM 4590 C CA . ALA C 3 33 ? 167.040 188.039 198.785 1.00 5.73 33 ALA C CA 1
ATOM 4591 C C . ALA C 3 33 ? 166.038 188.368 197.684 1.00 5.73 33 ALA C C 1
ATOM 4592 O O . ALA C 3 33 ? 165.929 189.500 197.208 1.00 5.73 33 ALA C O 1
ATOM 4594 N N . VAL C 3 34 ? 165.303 187.344 197.260 1.00 4.12 34 VAL C N 1
ATOM 4595 C CA . VAL C 3 34 ? 164.219 187.500 196.299 1.00 4.12 34 VAL C CA 1
ATOM 4596 C C . VAL C 3 34 ? 163.040 186.655 196.759 1.00 4.12 34 VAL C C 1
ATOM 4597 O O . VAL C 3 34 ? 163.200 185.477 197.094 1.00 4.12 34 VAL C O 1
ATOM 4601 N N . ALA C 3 35 ? 161.856 187.260 196.783 1.00 8.59 35 ALA C N 1
ATOM 4602 C CA . ALA C 3 35 ? 160.633 186.569 197.157 1.00 8.59 35 ALA C CA 1
ATOM 4603 C C . ALA C 3 35 ? 159.584 186.766 196.073 1.00 8.59 35 ALA C C 1
ATOM 4604 O O . ALA C 3 35 ? 159.478 187.841 195.477 1.00 8.59 35 ALA C O 1
ATOM 4606 N N . TRP C 3 36 ? 158.808 185.714 195.823 1.00 35.38 36 TRP C N 1
ATOM 4607 C CA . TRP C 3 36 ? 157.780 185.715 194.789 1.00 35.38 36 TRP C CA 1
ATOM 4608 C C . TRP C 3 36 ? 156.415 185.584 195.446 1.00 35.38 36 TRP C C 1
ATOM 4609 O O . TRP C 3 36 ? 156.166 184.623 196.181 1.00 35.38 36 TRP C O 1
ATOM 4620 N N . TYR C 3 37 ? 155.534 186.541 195.174 1.00 6.74 37 TYR C N 1
ATOM 4621 C CA . TYR C 3 37 ? 154.185 186.558 195.715 1.00 6.74 37 TYR C CA 1
ATOM 4622 C C . TYR C 3 37 ? 153.171 186.334 194.603 1.00 6.74 37 TYR C C 1
ATOM 4623 O O . TYR C 3 37 ? 153.429 186.616 193.430 1.00 6.74 37 TYR C O 1
ATOM 4632 N N . GLN C 3 38 ? 152.008 185.812 194.984 1.00 7.29 38 GLN C N 1
ATOM 4633 C CA . GLN C 3 38 ? 150.895 185.609 194.066 1.00 7.29 38 GLN C CA 1
ATOM 4634 C C . GLN C 3 38 ? 149.685 186.353 194.608 1.00 7.29 38 GLN C C 1
ATOM 4635 O O . GLN C 3 38 ? 149.271 186.119 195.748 1.00 7.29 38 GLN C O 1
ATOM 4641 N N . GLN C 3 39 ? 149.122 187.243 193.797 1.00 9.82 39 GLN C N 1
ATOM 4642 C CA . GLN C 3 39 ? 147.994 188.077 194.206 1.00 9.82 39 GLN C CA 1
ATOM 4643 C C . GLN C 3 39 ? 146.841 187.862 193.233 1.00 9.82 39 GLN C C 1
ATOM 4644 O O . GLN C 3 39 ? 146.887 188.330 192.091 1.00 9.82 39 GLN C O 1
ATOM 4650 N N . LYS C 3 40 ? 145.810 187.156 193.684 1.00 16.22 40 LYS C N 1
ATOM 4651 C CA . LYS C 3 40 ? 144.588 187.057 192.912 1.00 16.22 40 LYS C CA 1
ATOM 4652 C C . LYS C 3 40 ? 143.855 188.395 192.939 1.00 16.22 40 LYS C C 1
ATOM 4653 O O . LYS C 3 40 ? 144.010 189.178 193.879 1.00 16.22 40 LYS C O 1
ATOM 4659 N N . PRO C 3 41 ? 143.061 188.689 191.910 1.00 21.97 41 PRO C N 1
ATOM 4660 C CA . PRO C 3 41 ? 142.363 189.985 191.866 1.00 21.97 41 PRO C CA 1
ATOM 4661 C C . PRO C 3 41 ? 141.374 190.126 193.012 1.00 21.97 41 PRO C C 1
ATOM 4662 O O . PRO C 3 41 ? 140.443 189.330 193.158 1.00 21.97 41 PRO C O 1
ATOM 4666 N N . GLY C 3 42 ? 141.585 191.155 193.832 1.00 27.05 42 GLY C N 1
ATOM 4667 C CA . GLY C 3 42 ? 140.713 191.472 194.938 1.00 27.05 42 GLY C CA 1
ATOM 4668 C C . GLY C 3 42 ? 141.193 190.986 196.291 1.00 27.05 42 GLY C C 1
ATOM 4669 O O . GLY C 3 42 ? 140.659 191.426 197.315 1.00 27.05 42 GLY C O 1
ATOM 4670 N N . LYS C 3 43 ? 142.182 190.100 196.325 1.00 20.47 43 LYS C N 1
ATOM 4671 C CA . LYS C 3 43 ? 142.676 189.533 197.567 1.00 20.47 43 LYS C CA 1
ATOM 4672 C C . LYS C 3 43 ? 144.055 190.104 197.894 1.00 20.47 43 LYS C C 1
ATOM 4673 O O . LYS C 3 43 ? 144.576 190.980 197.197 1.00 20.47 43 LYS C O 1
ATOM 4679 N N . ALA C 3 44 ? 144.655 189.605 198.974 1.00 19.07 44 ALA C N 1
ATOM 4680 C CA . ALA C 3 44 ? 145.984 189.990 199.420 1.00 19.07 44 ALA C CA 1
ATOM 4681 C C . ALA C 3 44 ? 147.037 189.055 198.833 1.00 19.07 44 ALA C C 1
ATOM 4682 O O . ALA C 3 44 ? 146.744 187.894 198.529 1.00 19.07 44 ALA C O 1
ATOM 4684 N N . PRO C 3 45 ? 148.266 189.535 198.657 1.00 23.99 45 PRO C N 1
ATOM 4685 C CA . PRO C 3 45 ? 149.326 188.677 198.114 1.00 23.99 45 PRO C CA 1
ATOM 4686 C C . PRO C 3 45 ? 149.631 187.512 199.043 1.00 23.99 45 PRO C C 1
ATOM 4687 O O . PRO C 3 45 ? 149.342 187.529 200.240 1.00 23.99 45 PRO C O 1
ATOM 4691 N N . LYS C 3 46 ? 150.233 186.477 198.463 1.00 7.84 46 LYS C N 1
ATOM 4692 C CA . LYS C 3 46 ? 150.553 185.259 199.199 1.00 7.84 46 LYS C CA 1
ATOM 4693 C C . LYS C 3 46 ? 151.974 184.845 198.853 1.00 7.84 46 LYS C C 1
ATOM 4694 O O . LYS C 3 46 ? 152.298 184.677 197.674 1.00 7.84 46 LYS C O 1
ATOM 4700 N N . LEU C 3 47 ? 152.814 184.689 199.874 1.00 3.75 47 LEU C N 1
ATOM 4701 C CA . LEU C 3 47 ? 154.202 184.313 199.645 1.00 3.75 47 LEU C CA 1
ATOM 4702 C C . LEU C 3 47 ? 154.289 182.905 199.068 1.00 3.75 47 LEU C C 1
ATOM 4703 O O . LEU C 3 47 ? 153.597 181.987 199.516 1.00 3.75 47 LEU C O 1
ATOM 4708 N N . LEU C 3 48 ? 155.145 182.742 198.059 1.00 4.00 48 LEU C N 1
ATOM 4709 C CA . LEU C 3 48 ? 155.366 181.445 197.428 1.00 4.00 48 LEU C CA 1
ATOM 4710 C C . LEU C 3 48 ? 156.812 180.989 197.561 1.00 4.00 48 LEU C C 1
ATOM 4711 O O . LEU C 3 48 ? 157.059 179.841 197.944 1.00 4.00 48 LEU C O 1
ATOM 4716 N N . ILE C 3 49 ? 157.776 181.853 197.255 1.00 7.61 49 ILE C N 1
ATOM 4717 C CA . ILE C 3 49 ? 159.192 181.514 197.275 1.00 7.61 49 ILE C CA 1
ATOM 4718 C C . ILE C 3 49 ? 159.917 182.516 198.160 1.00 7.61 49 ILE C C 1
ATOM 4719 O O . ILE C 3 49 ? 159.672 183.723 198.070 1.00 7.61 49 ILE C O 1
ATOM 4724 N N . TYR C 3 50 ? 160.798 182.016 199.022 1.00 2.61 50 TYR C N 1
ATOM 4725 C CA . TYR C 3 50 ? 161.696 182.866 199.787 1.00 2.61 50 TYR C CA 1
ATOM 4726 C C . TYR C 3 50 ? 163.122 182.372 199.598 1.00 2.61 50 TYR C C 1
ATOM 4727 O O . TYR C 3 50 ? 163.361 181.190 199.336 1.00 2.61 50 TYR C O 1
ATOM 4736 N N . SER C 3 51 ? 164.069 183.304 199.713 1.00 4.59 51 SER C N 1
ATOM 4737 C CA . SER C 3 51 ? 165.484 183.071 199.426 1.00 4.59 51 SER C CA 1
ATOM 4738 C C . SER C 3 51 ? 165.718 182.677 197.970 1.00 4.59 51 SER C C 1
ATOM 4739 O O . SER C 3 51 ? 166.764 182.108 197.640 1.00 4.59 51 SER C O 1
ATOM 4742 N N . ALA C 3 52 ? 164.735 182.946 197.106 1.00 7.43 52 ALA C N 1
ATOM 4743 C CA . ALA C 3 52 ? 164.827 182.787 195.656 1.00 7.43 52 ALA C CA 1
ATOM 4744 C C . ALA C 3 52 ? 164.918 181.330 195.218 1.00 7.43 52 ALA C C 1
ATOM 4745 O O . ALA C 3 52 ? 164.911 181.043 194.017 1.00 7.43 52 ALA C O 1
ATOM 4747 N N . SER C 3 53 ? 164.997 180.401 196.170 1.00 8.93 53 SER C N 1
ATOM 4748 C CA . SER C 3 53 ? 165.062 178.983 195.829 1.00 8.93 53 SER C CA 1
ATOM 4749 C C . SER C 3 53 ? 164.217 178.082 196.714 1.00 8.93 53 SER C C 1
ATOM 4750 O O . SER C 3 53 ? 163.982 176.931 196.331 1.00 8.93 53 SER C O 1
ATOM 4753 N N . SER C 3 54 ? 163.744 178.544 197.867 1.00 4.07 54 SER C N 1
ATOM 4754 C CA . SER C 3 54 ? 163.027 177.693 198.803 1.00 4.07 54 SER C CA 1
ATOM 4755 C C . SER C 3 54 ? 161.524 177.829 198.610 1.00 4.07 54 SER C C 1
ATOM 4756 O O . SER C 3 54 ? 161.011 178.925 198.367 1.00 4.07 54 SER C O 1
ATOM 4759 N N . LEU C 3 55 ? 160.822 176.705 198.719 1.00 5.18 55 LEU C N 1
ATOM 4760 C CA . LEU C 3 55 ? 159.374 176.676 198.583 1.00 5.18 55 LEU C CA 1
ATOM 4761 C C . LEU C 3 55 ? 158.727 176.915 199.941 1.00 5.18 55 LEU C C 1
ATOM 4762 O O . LEU C 3 55 ? 159.076 176.257 200.925 1.00 5.18 55 LEU C O 1
ATOM 4767 N N . TYR C 3 56 ? 157.791 177.859 199.990 1.00 5.88 56 TYR C N 1
ATOM 4768 C CA . TYR C 3 56 ? 157.100 178.160 201.235 1.00 5.88 56 TYR C CA 1
ATOM 4769 C C . TYR C 3 56 ? 156.225 176.985 201.656 1.00 5.88 56 TYR C C 1
ATOM 4770 O O . TYR C 3 56 ? 155.753 176.203 200.827 1.00 5.88 56 TYR C O 1
ATOM 4779 N N . SER C 3 57 ? 156.022 176.857 202.966 1.00 10.62 57 SER C N 1
ATOM 4780 C CA . SER C 3 57 ? 155.217 175.766 203.500 1.00 10.62 57 SER C CA 1
ATOM 4781 C C . SER C 3 57 ? 153.775 175.878 203.021 1.00 10.62 57 SER C C 1
ATOM 4782 O O . SER C 3 57 ? 153.221 176.977 202.926 1.00 10.62 57 SER C O 1
ATOM 4785 N N . GLY C 3 58 ? 153.167 174.734 202.727 1.00 13.39 58 GLY C N 1
ATOM 4786 C CA . GLY C 3 58 ? 151.809 174.717 202.216 1.00 13.39 58 GLY C CA 1
ATOM 4787 C C . GLY C 3 58 ? 151.657 175.297 200.828 1.00 13.39 58 GLY C C 1
ATOM 4788 O O . GLY C 3 58 ? 150.683 176.013 200.561 1.00 13.39 58 GLY C O 1
ATOM 4789 N N . VAL C 3 59 ? 152.595 175.007 199.932 1.00 12.94 59 VAL C N 1
ATOM 4790 C CA . VAL C 3 59 ? 152.558 175.509 198.561 1.00 12.94 59 VAL C CA 1
ATOM 4791 C C . VAL C 3 59 ? 152.757 174.330 197.615 1.00 12.94 59 VAL C C 1
ATOM 4792 O O . VAL C 3 59 ? 153.622 173.479 197.868 1.00 12.94 59 VAL C O 1
ATOM 4796 N N . PRO C 3 60 ? 151.982 174.227 196.534 1.00 14.79 60 PRO C N 1
ATOM 4797 C CA . PRO C 3 60 ? 152.158 173.104 195.606 1.00 14.79 60 PRO C CA 1
ATOM 4798 C C . PRO C 3 60 ? 153.554 173.091 194.999 1.00 14.79 60 PRO C C 1
ATOM 4799 O O . PRO C 3 60 ? 154.164 174.137 194.769 1.00 14.79 60 PRO C O 1
ATOM 4803 N N . SER C 3 61 ? 154.056 171.882 194.741 1.00 17.09 61 SER C N 1
ATOM 4804 C CA . SER C 3 61 ? 155.428 171.702 194.282 1.00 17.09 61 SER C CA 1
ATOM 4805 C C . SER C 3 61 ? 155.645 172.147 192.842 1.00 17.09 61 SER C C 1
ATOM 4806 O O . SER C 3 61 ? 156.799 172.196 192.402 1.00 17.09 61 SER C O 1
ATOM 4809 N N . ARG C 3 62 ? 154.581 172.461 192.099 1.00 17.87 62 ARG C N 1
ATOM 4810 C CA . ARG C 3 62 ? 154.757 172.885 190.713 1.00 17.87 62 ARG C CA 1
ATOM 4811 C C . ARG C 3 62 ? 155.520 174.200 190.620 1.00 17.87 62 ARG C C 1
ATOM 4812 O O . ARG C 3 62 ? 156.251 174.424 189.648 1.00 17.87 62 ARG C O 1
ATOM 4820 N N . PHE C 3 63 ? 155.365 175.077 191.607 1.00 15.77 63 PHE C N 1
ATOM 4821 C CA . PHE C 3 63 ? 156.139 176.309 191.637 1.00 15.77 63 PHE C CA 1
ATOM 4822 C C . PHE C 3 63 ? 157.597 176.013 191.970 1.00 15.77 63 PHE C C 1
ATOM 4823 O O . PHE C 3 63 ? 157.908 175.141 192.785 1.00 15.77 63 PHE C O 1
ATOM 4831 N N . SER C 3 64 ? 158.497 176.750 191.324 1.00 12.15 64 SER C N 1
ATOM 4832 C CA . SER C 3 64 ? 159.924 176.585 191.560 1.00 12.15 64 SER C CA 1
ATOM 4833 C C . SER C 3 64 ? 160.644 177.857 191.146 1.00 12.15 64 SER C C 1
ATOM 4834 O O . SER C 3 64 ? 160.218 178.555 190.222 1.00 12.15 64 SER C O 1
ATOM 4837 N N . GLY C 3 65 ? 161.748 178.147 191.839 1.00 11.64 65 GLY C N 1
ATOM 4838 C CA . GLY C 3 65 ? 162.554 179.313 191.563 1.00 11.64 65 GLY C CA 1
ATOM 4839 C C . GLY C 3 65 ? 163.987 178.931 191.225 1.00 11.64 65 GLY C C 1
ATOM 4840 O O . GLY C 3 65 ? 164.416 177.786 191.413 1.00 11.64 65 GLY C O 1
ATOM 4841 N N . SER C 3 66 ? 164.726 179.914 190.717 1.00 9.53 66 SER C N 1
ATOM 4842 C CA . SER C 3 66 ? 166.117 179.707 190.346 1.00 9.53 66 SER C CA 1
ATOM 4843 C C . SER C 3 66 ? 166.832 181.048 190.356 1.00 9.53 66 SER C C 1
ATOM 4844 O O . SER C 3 66 ? 166.203 182.108 190.309 1.00 9.53 66 SER C O 1
ATOM 4846 N N . ARG C 3 67 ? 168.160 180.986 190.418 1.00 17.33 67 ARG C N 1
ATOM 4847 C CA . ARG C 3 67 ? 168.999 182.174 190.399 1.00 17.33 67 ARG C CA 1
ATOM 4848 C C . ARG C 3 67 ? 170.112 182.002 189.377 1.00 17.33 67 ARG C C 1
ATOM 4849 O O . ARG C 3 67 ? 170.662 180.910 189.208 1.00 17.33 67 ARG C O 1
ATOM 4857 N N . SER C 3 68 ? 170.437 183.099 188.690 1.00 17.31 68 SER C N 1
ATOM 4858 C CA . SER C 3 68 ? 171.548 183.104 187.740 1.00 17.31 68 SER C CA 1
ATOM 4859 C C . SER C 3 68 ? 172.117 184.523 187.725 1.00 17.31 68 SER C C 1
ATOM 4860 O O . SER C 3 68 ? 171.602 185.387 187.012 1.00 17.31 68 SER C O 1
ATOM 4863 N N . GLY C 3 69 ? 173.173 184.743 188.506 1.00 17.75 69 GLY C N 1
ATOM 4864 C CA . GLY C 3 69 ? 173.730 186.072 188.655 1.00 17.75 69 GLY C CA 1
ATOM 4865 C C . GLY C 3 69 ? 172.742 187.030 189.285 1.00 17.75 69 GLY C C 1
ATOM 4866 O O . GLY C 3 69 ? 172.451 186.938 190.481 1.00 17.75 69 GLY C O 1
ATOM 4867 N N . THR C 3 70 ? 172.218 187.957 188.485 1.00 15.69 70 THR C N 1
ATOM 4868 C CA . THR C 3 70 ? 171.170 188.871 188.921 1.00 15.69 70 THR C CA 1
ATOM 4869 C C . THR C 3 70 ? 169.839 188.585 188.233 1.00 15.69 70 THR C C 1
ATOM 4870 O O . THR C 3 70 ? 168.947 189.439 188.236 1.00 15.69 70 THR C O 1
ATOM 4874 N N . ASP C 3 71 ? 169.688 187.401 187.644 1.00 15.06 71 ASP C N 1
ATOM 4875 C CA . ASP C 3 71 ? 168.485 187.018 186.909 1.00 15.06 71 ASP C CA 1
ATOM 4876 C C . ASP C 3 71 ? 167.742 185.959 187.718 1.00 15.06 71 ASP C C 1
ATOM 4877 O O . ASP C 3 71 ? 168.172 184.805 187.791 1.00 15.06 71 ASP C O 1
ATOM 4882 N N . PHE C 3 72 ? 166.624 186.353 188.317 1.00 9.22 72 PHE C N 1
ATOM 4883 C CA . PHE C 3 72 ? 165.795 185.454 189.106 1.00 9.22 72 PHE C CA 1
ATOM 4884 C C . PHE C 3 72 ? 164.577 185.034 188.293 1.00 9.22 72 PHE C C 1
ATOM 4885 O O . PHE C 3 72 ? 163.935 185.865 187.644 1.00 9.22 72 PHE C O 1
ATOM 4893 N N . THR C 3 73 ? 164.267 183.740 188.329 1.00 5.12 73 THR C N 1
ATOM 4894 C CA . THR C 3 73 ? 163.256 183.154 187.461 1.00 5.12 73 THR C CA 1
ATOM 4895 C C . THR C 3 73 ? 162.282 182.313 188.274 1.00 5.12 73 THR C C 1
ATOM 4896 O O . THR C 3 73 ? 162.689 181.552 189.156 1.00 5.12 73 THR C O 1
ATOM 4900 N N . LEU C 3 74 ? 160.994 182.460 187.972 1.00 8.14 74 LEU C N 1
ATOM 4901 C CA . LEU C 3 74 ? 159.936 181.642 188.553 1.00 8.14 74 LEU C CA 1
ATOM 4902 C C . LEU C 3 74 ? 159.367 180.752 187.457 1.00 8.14 74 LEU C C 1
ATOM 4903 O O . LEU C 3 74 ? 158.935 181.251 186.413 1.00 8.14 74 LEU C O 1
ATOM 4908 N N . THR C 3 75 ? 159.367 179.443 187.693 1.00 13.16 75 THR C N 1
ATOM 4909 C CA . THR C 3 75 ? 158.920 178.465 186.711 1.00 13.16 75 THR C CA 1
ATOM 4910 C C . THR C 3 75 ? 157.776 177.643 187.285 1.00 13.16 75 THR C C 1
ATOM 4911 O O . THR C 3 75 ? 157.851 177.181 188.428 1.00 13.16 75 THR C O 1
ATOM 4915 N N . ILE C 3 76 ? 156.726 177.462 186.491 1.00 21.53 76 ILE C N 1
ATOM 4916 C CA . ILE C 3 76 ? 155.595 176.610 186.841 1.00 21.53 76 ILE C CA 1
ATOM 4917 C C . ILE C 3 76 ? 155.582 175.438 185.870 1.00 21.53 76 ILE C C 1
ATOM 4918 O O . ILE C 3 76 ? 155.532 175.635 184.649 1.00 21.53 76 ILE C O 1
ATOM 4923 N N . SER C 3 77 ? 155.625 174.218 186.409 1.00 27.33 77 SER C N 1
ATOM 4924 C CA . SER C 3 77 ? 155.709 173.035 185.559 1.00 27.33 77 SER C CA 1
ATOM 4925 C C . SER C 3 77 ? 154.383 172.765 184.858 1.00 27.33 77 SER C C 1
ATOM 4926 O O . SER C 3 77 ? 154.300 172.793 183.625 1.00 27.33 77 SER C O 1
ATOM 4929 N N . SER C 3 78 ? 153.332 172.504 185.631 1.00 31.33 78 SER C N 1
ATOM 4930 C CA . SER C 3 78 ? 151.997 172.252 185.098 1.00 31.33 78 SER C CA 1
ATOM 4931 C C . SER C 3 78 ? 151.085 173.376 185.567 1.00 31.33 78 SER C C 1
ATOM 4932 O O . SER C 3 78 ? 150.814 173.502 186.766 1.00 31.33 78 SER C O 1
ATOM 4935 N N . LEU C 3 79 ? 150.613 174.188 184.627 1.00 27.92 79 LEU C N 1
ATOM 4936 C CA . LEU C 3 79 ? 149.790 175.349 184.954 1.00 27.92 79 LEU C CA 1
ATOM 4937 C C . LEU C 3 79 ? 148.404 174.877 185.371 1.00 27.92 79 LEU C C 1
ATOM 4938 O O . LEU C 3 79 ? 147.596 174.461 184.539 1.00 27.92 79 LEU C O 1
ATOM 4943 N N . GLN C 3 80 ? 148.127 174.940 186.671 1.00 31.41 80 GLN C N 1
ATOM 4944 C CA . GLN C 3 80 ? 146.825 174.560 187.186 1.00 31.41 80 GLN C CA 1
ATOM 4945 C C . GLN C 3 80 ? 145.768 175.566 186.737 1.00 31.41 80 GLN C C 1
ATOM 4946 O O . GLN C 3 80 ? 146.079 176.728 186.464 1.00 31.41 80 GLN C O 1
ATOM 4948 N N . PRO C 3 81 ? 144.502 175.142 186.648 1.00 33.70 81 PRO C N 1
ATOM 4949 C CA . PRO C 3 81 ? 143.449 176.067 186.199 1.00 33.70 81 PRO C CA 1
ATOM 4950 C C . PRO C 3 81 ? 143.134 177.175 187.191 1.00 33.70 81 PRO C C 1
ATOM 4951 O O . PRO C 3 81 ? 142.360 178.079 186.849 1.00 33.70 81 PRO C O 1
ATOM 4955 N N . GLU C 3 82 ? 143.695 177.136 188.400 1.00 33.93 82 GLU C N 1
ATOM 4956 C CA . GLU C 3 82 ? 143.462 178.161 189.409 1.00 33.93 82 GLU C CA 1
ATOM 4957 C C . GLU C 3 82 ? 144.692 179.033 189.648 1.00 33.93 82 GLU C C 1
ATOM 4958 O O . GLU C 3 82 ? 144.678 179.887 190.539 1.00 33.93 82 GLU C O 1
ATOM 4964 N N . ASP C 3 83 ? 145.749 178.848 188.856 1.00 27.00 83 ASP C N 1
ATOM 4965 C CA . ASP C 3 83 ? 146.996 179.587 189.018 1.00 27.00 83 ASP C CA 1
ATOM 4966 C C . ASP C 3 83 ? 147.062 180.822 188.126 1.00 27.00 83 ASP C C 1
ATOM 4967 O O . ASP C 3 83 ? 148.156 181.276 187.776 1.00 27.00 83 ASP C O 1
ATOM 4972 N N . PHE C 3 84 ? 145.912 181.376 187.750 1.00 29.29 84 PHE C N 1
ATOM 4973 C CA . PHE C 3 84 ? 145.860 182.545 186.872 1.00 29.29 84 PHE C CA 1
ATOM 4974 C C . PHE C 3 84 ? 145.680 183.788 187.735 1.00 29.29 84 PHE C C 1
ATOM 4975 O O . PHE C 3 84 ? 144.563 184.190 188.062 1.00 29.29 84 PHE C O 1
ATOM 4983 N N . ALA C 3 85 ? 146.797 184.405 188.101 1.00 13.87 85 ALA C N 1
ATOM 4984 C CA . ALA C 3 85 ? 146.787 185.591 188.948 1.00 13.87 85 ALA C CA 1
ATOM 4985 C C . ALA C 3 85 ? 147.990 186.450 188.572 1.00 13.87 85 ALA C C 1
ATOM 4986 O O . ALA C 3 85 ? 148.596 186.259 187.513 1.00 13.87 85 ALA C O 1
ATOM 4988 N N . THR C 3 86 ? 148.334 187.401 189.436 1.00 9.67 86 THR C N 1
ATOM 4989 C CA . THR C 3 86 ? 149.464 188.292 189.227 1.00 9.67 86 THR C CA 1
ATOM 4990 C C . THR C 3 86 ? 150.594 187.918 190.176 1.00 9.67 86 THR C C 1
ATOM 4991 O O . THR C 3 86 ? 150.360 187.651 191.358 1.00 9.67 86 THR C O 1
ATOM 4995 N N . TYR C 3 87 ? 151.819 187.900 189.655 1.00 8.93 87 TYR C N 1
ATOM 4996 C CA . TYR C 3 87 ? 152.994 187.495 190.415 1.00 8.93 87 TYR C CA 1
ATOM 4997 C C . TYR C 3 87 ? 153.974 188.656 190.495 1.00 8.93 87 TYR C C 1
ATOM 4998 O O . TYR C 3 87 ? 154.199 189.354 189.501 1.00 8.93 87 TYR C O 1
ATOM 5007 N N . TYR C 3 88 ? 154.556 188.856 191.675 1.00 7.27 88 TYR C N 1
ATOM 5008 C CA . TYR C 3 88 ? 155.459 189.966 191.933 1.00 7.27 88 TYR C CA 1
ATOM 5009 C C . TYR C 3 88 ? 156.830 189.447 192.346 1.00 7.27 88 TYR C C 1
ATOM 5010 O O . TYR C 3 88 ? 156.981 188.308 192.795 1.00 7.27 88 TYR C O 1
ATOM 5019 N N . CYS C 3 89 ? 157.835 190.307 192.189 1.00 4.43 89 CYS C N 1
ATOM 5020 C CA . CYS C 3 89 ? 159.215 189.991 192.534 1.00 4.43 89 CYS C CA 1
ATOM 5021 C C . CYS C 3 89 ? 159.718 191.049 193.503 1.00 4.43 89 CYS C C 1
ATOM 5022 O O . CYS C 3 89 ? 159.722 192.239 193.175 1.00 4.43 89 CYS C O 1
ATOM 5025 N N . GLN C 3 90 ? 160.141 190.619 194.690 1.00 3.48 90 GLN C N 1
ATOM 5026 C CA . GLN C 3 90 ? 160.554 191.524 195.754 1.00 3.48 90 GLN C CA 1
ATOM 5027 C C . GLN C 3 90 ? 161.953 191.168 196.232 1.00 3.48 90 GLN C C 1
ATOM 5028 O O . GLN C 3 90 ? 162.299 189.989 196.339 1.00 3.48 90 GLN C O 1
ATOM 5034 N N . GLN C 3 91 ? 162.754 192.190 196.522 1.00 7.85 91 GLN C N 1
ATOM 5035 C CA . GLN C 3 91 ? 164.075 192.016 197.107 1.00 7.85 91 GLN C CA 1
ATOM 5036 C C . GLN C 3 91 ? 164.105 192.635 198.498 1.00 7.85 91 GLN C C 1
ATOM 5037 O O . GLN C 3 91 ? 163.534 193.707 198.722 1.00 7.85 91 GLN C O 1
ATOM 5043 N N . TYR C 3 92 ? 164.764 191.953 199.436 1.00 6.27 92 TYR C N 1
ATOM 5044 C CA . TYR C 3 92 ? 164.796 192.407 200.822 1.00 6.27 92 TYR C CA 1
ATOM 5045 C C . TYR C 3 92 ? 166.209 192.392 201.394 1.00 6.27 92 TYR C C 1
ATOM 5046 O O . TYR C 3 92 ? 166.396 192.147 202.588 1.00 6.27 92 TYR C O 1
ATOM 5055 N N . LYS C 3 93 ? 167.215 192.658 200.563 1.00 18.65 93 LYS C N 1
ATOM 5056 C CA . LYS C 3 93 ? 168.584 192.727 201.057 1.00 18.65 93 LYS C CA 1
ATOM 5057 C C . LYS C 3 93 ? 169.003 194.140 201.434 1.00 18.65 93 LYS C C 1
ATOM 5058 O O . LYS C 3 93 ? 169.789 194.314 202.372 1.00 18.65 93 LYS C O 1
ATOM 5064 N N . TYR C 3 94 ? 168.498 195.152 200.732 1.00 27.28 94 TYR C N 1
ATOM 5065 C CA . TYR C 3 94 ? 168.819 196.544 201.011 1.00 27.28 94 TYR C CA 1
ATOM 5066 C C . TYR C 3 94 ? 167.537 197.332 201.232 1.00 27.28 94 TYR C C 1
ATOM 5067 O O . TYR C 3 94 ? 166.602 197.243 200.431 1.00 27.28 94 TYR C O 1
ATOM 5076 N N . VAL C 3 95 ? 167.500 198.096 202.315 1.00 46.08 95 VAL C N 1
ATOM 5077 C CA . VAL C 3 95 ? 166.385 199.019 202.556 1.00 46.08 95 VAL C CA 1
ATOM 5078 C C . VAL C 3 95 ? 166.503 200.196 201.593 1.00 46.08 95 VAL C C 1
ATOM 5079 O O . VAL C 3 95 ? 167.602 200.759 201.444 1.00 46.08 95 VAL C O 1
ATOM 5083 N N . PRO C 3 96 ? 165.419 200.611 200.916 1.00 41.84 96 PRO C N 1
ATOM 5084 C CA . PRO C 3 96 ? 164.059 200.068 200.985 1.00 41.84 96 PRO C CA 1
ATOM 5085 C C . PRO C 3 96 ? 163.847 198.826 200.127 1.00 41.84 96 PRO C C 1
ATOM 5086 O O . PRO C 3 96 ? 164.536 198.644 199.124 1.00 41.84 96 PRO C O 1
ATOM 5090 N N . VAL C 3 97 ? 162.892 197.984 200.522 1.00 14.57 97 VAL C N 1
ATOM 5091 C CA . VAL C 3 97 ? 162.527 196.835 199.706 1.00 14.57 97 VAL C CA 1
ATOM 5092 C C . VAL C 3 97 ? 161.705 197.304 198.513 1.00 14.57 97 VAL C C 1
ATOM 5093 O O . VAL C 3 97 ? 160.831 198.173 198.636 1.00 14.57 97 VAL C O 1
ATOM 5097 N N . THR C 3 98 ? 162.000 196.749 197.341 1.00 8.74 98 THR C N 1
ATOM 5098 C CA . THR C 3 98 ? 161.356 197.151 196.099 1.00 8.74 98 THR C CA 1
ATOM 5099 C C . THR C 3 98 ? 160.661 195.952 195.474 1.00 8.74 98 THR C C 1
ATOM 5100 O O . THR C 3 98 ? 161.250 194.870 195.374 1.00 8.74 98 THR C O 1
ATOM 5104 N N . PHE C 3 99 ? 159.417 196.148 195.054 1.00 3.96 99 PHE C N 1
ATOM 5105 C CA . PHE C 3 99 ? 158.646 195.107 194.397 1.00 3.96 99 PHE C CA 1
ATOM 5106 C C . PHE C 3 99 ? 158.752 195.245 192.880 1.00 3.96 99 PHE C C 1
ATOM 5107 O O . PHE C 3 99 ? 159.270 196.230 192.351 1.00 3.96 99 PHE C O 1
ATOM 5115 N N . GLY C 3 100 ? 158.248 194.236 192.178 1.00 7.26 100 GLY C N 1
ATOM 5116 C CA . GLY C 3 100 ? 158.224 194.249 190.731 1.00 7.26 100 GLY C CA 1
ATOM 5117 C C . GLY C 3 100 ? 157.024 195.002 190.197 1.00 7.26 100 GLY C C 1
ATOM 5118 O O . GLY C 3 100 ? 156.307 195.690 190.927 1.00 7.26 100 GLY C O 1
ATOM 5119 N N . GLN C 3 101 ? 156.806 194.867 188.891 1.00 15.23 101 GLN C N 1
ATOM 5120 C CA . GLN C 3 101 ? 155.687 195.513 188.220 1.00 15.23 101 GLN C CA 1
ATOM 5121 C C . GLN C 3 101 ? 154.521 194.570 187.959 1.00 15.23 101 GLN C C 1
ATOM 5122 O O . GLN C 3 101 ? 153.498 195.008 187.423 1.00 15.23 101 GLN C O 1
ATOM 5128 N N . GLY C 3 102 ? 154.642 193.302 188.316 1.00 8.91 102 GLY C N 1
ATOM 5129 C CA . GLY C 3 102 ? 153.541 192.370 188.130 1.00 8.91 102 GLY C CA 1
ATOM 5130 C C . GLY C 3 102 ? 153.610 191.648 186.800 1.00 8.91 102 GLY C C 1
ATOM 5131 O O . GLY C 3 102 ? 154.198 192.118 185.827 1.00 8.91 102 GLY C O 1
ATOM 5132 N N . THR C 3 103 ? 152.991 190.468 186.763 1.00 11.20 103 THR C N 1
ATOM 5133 C CA . THR C 3 103 ? 152.939 189.659 185.543 1.00 11.20 103 THR C CA 1
ATOM 5134 C C . THR C 3 103 ? 151.606 188.908 185.554 1.00 11.20 103 THR C C 1
ATOM 5135 O O . THR C 3 103 ? 151.483 187.846 186.167 1.00 11.20 103 THR C O 1
ATOM 5139 N N . LYS C 3 104 ? 150.617 189.474 184.868 1.00 14.27 104 LYS C N 1
ATOM 5140 C CA . LYS C 3 104 ? 149.296 188.861 184.813 1.00 14.27 104 LYS C CA 1
ATOM 5141 C C . LYS C 3 104 ? 149.338 187.621 183.929 1.00 14.27 104 LYS C C 1
ATOM 5142 O O . LYS C 3 104 ? 149.862 187.664 182.811 1.00 14.27 104 LYS C O 1
ATOM 5144 N N . VAL C 3 105 ? 148.789 186.518 184.428 1.00 19.49 105 VAL C N 1
ATOM 5145 C CA . VAL C 3 105 ? 148.703 185.267 183.685 1.00 19.49 105 VAL C CA 1
ATOM 5146 C C . VAL C 3 105 ? 147.230 184.966 183.451 1.00 19.49 105 VAL C C 1
ATOM 5147 O O . VAL C 3 105 ? 146.458 184.826 184.408 1.00 19.49 105 VAL C O 1
ATOM 5151 N N . GLU C 3 106 ? 146.840 184.865 182.184 1.00 35.42 106 GLU C N 1
ATOM 5152 C CA . GLU C 3 106 ? 145.453 184.651 181.804 1.00 35.42 106 GLU C CA 1
ATOM 5153 C C . GLU C 3 106 ? 145.345 183.425 180.909 1.00 35.42 106 GLU C C 1
ATOM 5154 O O . GLU C 3 106 ? 146.325 182.967 180.315 1.00 35.42 106 GLU C O 1
ATOM 5160 N N . ILE C 3 107 ? 144.125 182.892 180.820 1.00 49.40 107 ILE C N 1
ATOM 5161 C CA . ILE C 3 107 ? 143.872 181.724 179.988 1.00 49.40 107 ILE C CA 1
ATOM 5162 C C . ILE C 3 107 ? 143.916 182.120 178.519 1.00 49.40 107 ILE C C 1
ATOM 5163 O O . ILE C 3 107 ? 143.636 183.270 178.154 1.00 49.40 107 ILE C O 1
ATOM 5168 N N . LYS C 3 108 ? 144.276 181.166 177.666 1.00 59.58 108 LYS C N 1
ATOM 5169 C CA . LYS C 3 108 ? 144.425 181.403 176.239 1.00 59.58 108 LYS C CA 1
ATOM 5170 C C . LYS C 3 108 ? 143.315 180.706 175.462 1.00 59.58 108 LYS C C 1
ATOM 5171 O O . LYS C 3 108 ? 142.977 179.549 175.725 1.00 59.58 108 LYS C O 1
ATOM 5177 N N . ARG C 3 109 ? 142.750 181.425 174.499 1.00 88.08 109 ARG C N 1
ATOM 5178 C CA . ARG C 3 109 ? 141.699 180.887 173.643 1.00 88.08 109 ARG C CA 1
ATOM 5179 C C . ARG C 3 109 ? 141.940 181.392 172.224 1.00 88.08 109 ARG C C 1
ATOM 5180 O O . ARG C 3 109 ? 142.962 182.025 171.943 1.00 88.08 109 ARG C O 1
ATOM 5188 N N . THR C 3 110 ? 140.998 181.111 171.328 1.00 96.62 110 THR C N 1
ATOM 5189 C CA . THR C 3 110 ? 141.093 181.569 169.952 1.00 96.62 110 THR C CA 1
ATOM 5190 C C . THR C 3 110 ? 140.676 183.033 169.842 1.00 96.62 110 THR C C 1
ATOM 5191 O O . THR C 3 110 ? 140.037 183.597 170.734 1.00 96.62 110 THR C O 1
ATOM 5195 N N . VAL C 3 111 ? 141.049 183.646 168.723 1.00 103.26 111 VAL C N 1
ATOM 5196 C CA . VAL C 3 111 ? 140.752 185.054 168.480 1.00 103.26 111 VAL C CA 1
ATOM 5197 C C . VAL C 3 111 ? 139.290 185.197 168.081 1.00 103.26 111 VAL C C 1
ATOM 5198 O O . VAL C 3 111 ? 138.799 184.476 167.204 1.00 103.26 111 VAL C O 1
ATOM 5202 N N . ALA C 3 112 ? 138.590 186.128 168.725 1.00 108.21 112 ALA C N 1
ATOM 5203 C CA . ALA C 3 112 ? 137.187 186.398 168.450 1.00 108.21 112 ALA C CA 1
ATOM 5204 C C . ALA C 3 112 ? 137.028 187.821 167.934 1.00 108.21 112 ALA C C 1
ATOM 5205 O O . ALA C 3 112 ? 137.636 188.756 168.464 1.00 108.21 112 ALA C O 1
ATOM 5207 N N . ALA C 3 113 ? 136.211 187.978 166.897 1.00 114.75 113 ALA C N 1
ATOM 5208 C CA . ALA C 3 113 ? 135.993 189.294 166.315 1.00 114.75 113 ALA C CA 1
ATOM 5209 C C . ALA C 3 113 ? 135.176 190.166 167.266 1.00 114.75 113 ALA C C 1
ATOM 5210 O O . ALA C 3 113 ? 134.230 189.682 167.896 1.00 114.75 113 ALA C O 1
ATOM 5212 N N . PRO C 3 114 ? 135.513 191.450 167.392 1.00 114.34 114 PRO C N 1
ATOM 5213 C CA . PRO C 3 114 ? 134.753 192.339 168.286 1.00 114.34 114 PRO C CA 1
ATOM 5214 C C . PRO C 3 114 ? 133.434 192.753 167.648 1.00 114.34 114 PRO C C 1
ATOM 5215 O O . PRO C 3 114 ? 133.395 193.172 166.489 1.00 114.34 114 PRO C O 1
ATOM 5219 N N . SER C 3 115 ? 132.350 192.636 168.415 1.00 117.86 115 SER C N 1
ATOM 5220 C CA . SER C 3 115 ? 131.029 193.081 167.972 1.00 117.86 115 SER C CA 1
ATOM 5221 C C . SER C 3 115 ? 130.912 194.576 168.256 1.00 117.86 115 SER C C 1
ATOM 5222 O O . SER C 3 115 ? 130.334 195.017 169.252 1.00 117.86 115 SER C O 1
ATOM 5225 N N . VAL C 3 116 ? 131.481 195.370 167.348 1.00 110.68 116 VAL C N 1
ATOM 5226 C CA . VAL C 3 116 ? 131.552 196.812 167.546 1.00 110.68 116 VAL C CA 1
ATOM 5227 C C . VAL C 3 116 ? 130.160 197.422 167.453 1.00 110.68 116 VAL C C 1
ATOM 5228 O O . VAL C 3 116 ? 129.406 197.163 166.505 1.00 110.68 116 VAL C O 1
ATOM 5232 N N . PHE C 3 117 ? 129.816 198.244 168.442 1.00 118.09 117 PHE C N 1
ATOM 5233 C CA . PHE C 3 117 ? 128.550 198.958 168.476 1.00 118.09 117 PHE C CA 1
ATOM 5234 C C . PHE C 3 117 ? 128.806 200.429 168.768 1.00 118.09 117 PHE C C 1
ATOM 5235 O O . PHE C 3 117 ? 129.740 200.781 169.495 1.00 118.09 117 PHE C O 1
ATOM 5243 N N . ILE C 3 118 ? 127.967 201.287 168.193 1.00 121.30 118 ILE C N 1
ATOM 5244 C CA . ILE C 3 118 ? 128.066 202.731 168.370 1.00 121.30 118 ILE C CA 1
ATOM 5245 C C . ILE C 3 118 ? 126.758 203.235 168.961 1.00 121.30 118 ILE C C 1
ATOM 5246 O O . ILE C 3 118 ? 125.676 202.940 168.440 1.00 121.30 118 ILE C O 1
ATOM 5251 N N . PHE C 3 119 ? 126.857 203.997 170.049 1.00 130.31 119 PHE C N 1
ATOM 5252 C CA . PHE C 3 119 ? 125.688 204.476 170.778 1.00 130.31 119 PHE C CA 1
ATOM 5253 C C . PHE C 3 119 ? 125.687 206.000 170.764 1.00 130.31 119 PHE C C 1
ATOM 5254 O O . PHE C 3 119 ? 126.590 206.622 171.360 1.00 130.31 119 PHE C O 1
ATOM 5262 N N . PRO C 3 120 ? 124.721 206.639 170.112 1.00 138.28 120 PRO C N 1
ATOM 5263 C CA . PRO C 3 120 ? 124.655 208.102 170.126 1.00 138.28 120 PRO C CA 1
ATOM 5264 C C . PRO C 3 120 ? 124.164 208.609 171.470 1.00 138.28 120 PRO C C 1
ATOM 5265 O O . PRO C 3 120 ? 123.480 207.879 172.205 1.00 138.28 120 PRO C O 1
ATOM 5269 N N . PRO C 3 121 ? 124.494 209.847 171.832 1.00 139.02 121 PRO C N 1
ATOM 5270 C CA . PRO C 3 121 ? 124.029 210.387 173.113 1.00 139.02 121 PRO C CA 1
ATOM 5271 C C . PRO C 3 121 ? 122.516 210.538 173.146 1.00 139.02 121 PRO C C 1
ATOM 5272 O O . PRO C 3 121 ? 121.868 210.792 172.129 1.00 139.02 121 PRO C O 1
ATOM 5276 N N . SER C 3 122 ? 121.958 210.376 174.343 1.00 137.04 122 SER C N 1
ATOM 5277 C CA . SER C 3 122 ? 120.521 210.496 174.523 1.00 137.04 122 SER C CA 1
ATOM 5278 C C . SER C 3 122 ? 120.094 211.962 174.504 1.00 137.04 122 SER C C 1
ATOM 5279 O O . SER C 3 122 ? 120.906 212.878 174.662 1.00 137.04 122 SER C O 1
ATOM 5281 N N . ASP C 3 123 ? 118.792 212.174 174.298 1.00 133.88 123 ASP C N 1
ATOM 5282 C CA . ASP C 3 123 ? 118.254 213.531 174.291 1.00 133.88 123 ASP C CA 1
ATOM 5283 C C . ASP C 3 123 ? 118.392 214.187 175.659 1.00 133.88 123 ASP C C 1
ATOM 5284 O O . ASP C 3 123 ? 118.721 215.376 175.755 1.00 133.88 123 ASP C O 1
ATOM 5286 N N . SER C 3 124 ? 118.136 213.431 176.729 1.00 134.54 124 SER C N 1
ATOM 5287 C CA . SER C 3 124 ? 118.282 213.977 178.075 1.00 134.54 124 SER C CA 1
ATOM 5288 C C . SER C 3 124 ? 119.729 214.359 178.359 1.00 134.54 124 SER C C 1
ATOM 5289 O O . SER C 3 124 ? 119.996 215.403 178.967 1.00 134.54 124 SER C O 1
ATOM 5291 N N . GLN C 3 125 ? 120.678 213.522 177.932 1.00 137.24 125 GLN C N 1
ATOM 5292 C CA . GLN C 3 125 ? 122.088 213.849 178.110 1.00 137.24 125 GLN C CA 1
ATOM 5293 C C . GLN C 3 125 ? 122.465 215.101 177.327 1.00 137.24 125 GLN C C 1
ATOM 5294 O O . GLN C 3 125 ? 123.213 215.951 177.823 1.00 137.24 125 GLN C O 1
ATOM 5300 N N . LEU C 3 126 ? 121.956 215.229 176.099 1.00 135.23 126 LEU C N 1
ATOM 5301 C CA . LEU C 3 126 ? 122.236 216.419 175.300 1.00 135.23 126 LEU C CA 1
ATOM 5302 C C . LEU C 3 126 ? 121.669 217.670 175.959 1.00 135.23 126 LEU C C 1
ATOM 5303 O O . LEU C 3 126 ? 122.313 218.726 175.961 1.00 135.23 126 LEU C O 1
ATOM 5305 N N . LYS C 3 127 ? 120.461 217.573 176.519 1.00 136.62 127 LYS C N 1
ATOM 5306 C CA . LYS C 3 127 ? 119.864 218.708 177.212 1.00 136.62 127 LYS C CA 1
ATOM 5307 C C . LYS C 3 127 ? 120.638 219.095 178.466 1.00 136.62 127 LYS C C 1
ATOM 5308 O O . LYS C 3 127 ? 120.534 220.242 178.914 1.00 136.62 127 LYS C O 1
ATOM 5310 N N . SER C 3 128 ? 121.408 218.169 179.041 1.00 148.45 128 SER C N 1
ATOM 5311 C CA . SER C 3 128 ? 122.192 218.466 180.233 1.00 148.45 128 SER C CA 1
ATOM 5312 C C . SER C 3 128 ? 123.403 219.343 179.943 1.00 148.45 128 SER C C 1
ATOM 5313 O O . SER C 3 128 ? 124.033 219.829 180.889 1.00 148.45 128 SER C O 1
ATOM 5316 N N . GLY C 3 129 ? 123.744 219.555 178.673 1.00 149.86 129 GLY C N 1
ATOM 5317 C CA . GLY C 3 129 ? 124.878 220.369 178.296 1.00 149.86 129 GLY C CA 1
ATOM 5318 C C . GLY C 3 129 ? 126.155 219.602 178.033 1.00 149.86 129 GLY C C 1
ATOM 5319 O O . GLY C 3 129 ? 127.099 220.177 177.477 1.00 149.86 129 GLY C O 1
ATOM 5320 N N . THR C 3 130 ? 126.216 218.328 178.413 1.00 149.28 130 THR C N 1
ATOM 5321 C CA . THR C 3 130 ? 127.374 217.481 178.163 1.00 149.28 130 THR C CA 1
ATOM 5322 C C . THR C 3 130 ? 126.940 216.281 177.335 1.00 149.28 130 THR C C 1
ATOM 5323 O O . THR C 3 130 ? 126.001 215.571 177.710 1.00 149.28 130 THR C O 1
ATOM 5325 N N . ALA C 3 131 ? 127.624 216.055 176.219 1.00 149.65 131 ALA C N 1
ATOM 5326 C CA . ALA C 3 131 ? 127.303 214.970 175.304 1.00 149.65 131 ALA C CA 1
ATOM 5327 C C . ALA C 3 131 ? 128.422 213.939 175.305 1.00 149.65 131 ALA C C 1
ATOM 5328 O O . ALA C 3 131 ? 129.602 214.288 175.203 1.00 149.65 131 ALA C O 1
ATOM 5330 N N . SER C 3 132 ? 128.044 212.668 175.420 1.00 144.90 132 SER C N 1
ATOM 5331 C CA . SER C 3 132 ? 128.994 211.567 175.437 1.00 144.90 132 SER C CA 1
ATOM 5332 C C . SER C 3 132 ? 128.585 210.525 174.408 1.00 144.90 132 SER C C 1
ATOM 5333 O O . SER C 3 132 ? 127.401 210.206 174.269 1.00 144.90 132 SER C O 1
ATOM 5336 N N . VAL C 3 133 ? 129.572 209.997 173.690 1.00 136.66 133 VAL C N 1
ATOM 5337 C CA . VAL C 3 133 ? 129.362 208.960 172.686 1.00 136.66 133 VAL C CA 1
ATOM 5338 C C . VAL C 3 133 ? 129.977 207.673 173.214 1.00 136.66 133 VAL C C 1
ATOM 5339 O O . VAL C 3 133 ? 131.169 207.636 173.542 1.00 136.66 133 VAL C O 1
ATOM 5341 N N . VAL C 3 134 ? 129.169 206.621 173.294 1.00 128.27 134 VAL C N 1
ATOM 5342 C CA . VAL C 3 134 ? 129.590 205.344 173.858 1.00 128.27 134 VAL C CA 1
ATOM 5343 C C . VAL C 3 134 ? 129.811 204.361 172.718 1.00 128.27 134 VAL C C 1
ATOM 5344 O O . VAL C 3 134 ? 128.900 204.102 171.923 1.00 128.27 134 VAL C O 1
ATOM 5346 N N . CYS C 3 135 ? 131.020 203.814 172.638 1.00 126.75 135 CYS C N 1
ATOM 5347 C CA . CYS C 3 135 ? 131.368 202.790 171.661 1.00 126.75 135 CYS C CA 1
ATOM 5348 C C . CYS C 3 135 ? 131.573 201.475 172.400 1.00 126.75 135 CYS C C 1
ATOM 5349 O O . CYS C 3 135 ? 132.351 201.414 173.359 1.00 126.75 135 CYS C O 1
ATOM 5352 N N . LEU C 3 136 ? 130.880 200.432 171.958 1.00 118.19 136 LEU C N 1
ATOM 5353 C CA . LEU C 3 136 ? 130.889 199.143 172.634 1.00 118.19 136 LEU C CA 1
ATOM 5354 C C . LEU C 3 136 ? 131.659 198.118 171.813 1.00 118.19 136 LEU C C 1
ATOM 5355 O O . LEU C 3 136 ? 131.442 197.991 170.604 1.00 118.19 136 LEU C O 1
ATOM 5360 N N . LEU C 3 137 ? 132.558 197.396 172.475 1.00 107.93 137 LEU C N 1
ATOM 5361 C CA . LEU C 3 137 ? 133.238 196.245 171.900 1.00 107.93 137 LEU C CA 1
ATOM 5362 C C . LEU C 3 137 ? 133.022 195.056 172.824 1.00 107.93 137 LEU C C 1
ATOM 5363 O O . LEU C 3 137 ? 133.403 195.103 173.998 1.00 107.93 137 LEU C O 1
ATOM 5368 N N . ASN C 3 138 ? 132.412 193.998 172.298 1.00 111.31 138 ASN C N 1
ATOM 5369 C CA . ASN C 3 138 ? 132.028 192.848 173.102 1.00 111.31 138 ASN C CA 1
ATOM 5370 C C . ASN C 3 138 ? 132.535 191.564 172.463 1.00 111.31 138 ASN C C 1
ATOM 5371 O O . ASN C 3 138 ? 132.511 191.418 171.237 1.00 111.31 138 ASN C O 1
ATOM 5376 N N . ASN C 3 139 ? 132.993 190.640 173.309 1.00 110.66 139 ASN C N 1
ATOM 5377 C CA . ASN C 3 139 ? 133.416 189.303 172.894 1.00 110.66 139 ASN C CA 1
ATOM 5378 C C . ASN C 3 139 ? 134.539 189.370 171.856 1.00 110.66 139 ASN C C 1
ATOM 5379 O O . ASN C 3 139 ? 134.389 188.954 170.705 1.00 110.66 139 ASN C O 1
ATOM 5384 N N . PHE C 3 140 ? 135.680 189.906 172.286 1.00 104.54 140 PHE C N 1
ATOM 5385 C CA . PHE C 3 140 ? 136.869 189.976 171.449 1.00 104.54 140 PHE C CA 1
ATOM 5386 C C . PHE C 3 140 ? 138.057 189.398 172.211 1.00 104.54 140 PHE C C 1
ATOM 5387 O O . PHE C 3 140 ? 137.976 189.104 173.407 1.00 104.54 140 PHE C O 1
ATOM 5395 N N . TYR C 3 141 ? 139.170 189.238 171.500 1.00 100.52 141 TYR C N 1
ATOM 5396 C CA . TYR C 3 141 ? 140.385 188.665 172.063 1.00 100.52 141 TYR C CA 1
ATOM 5397 C C . TYR C 3 141 ? 141.568 189.038 171.179 1.00 100.52 141 TYR C C 1
ATOM 5398 O O . TYR C 3 141 ? 141.457 188.991 169.947 1.00 100.52 141 TYR C O 1
ATOM 5407 N N . PRO C 3 142 ? 142.719 189.415 171.757 1.00 113.60 142 PRO C N 1
ATOM 5408 C CA . PRO C 3 142 ? 142.963 189.507 173.200 1.00 113.60 142 PRO C CA 1
ATOM 5409 C C . PRO C 3 142 ? 142.486 190.822 173.808 1.00 113.60 142 PRO C C 1
ATOM 5410 O O . PRO C 3 142 ? 141.677 191.527 173.205 1.00 113.60 142 PRO C O 1
ATOM 5414 N N . ARG C 3 143 ? 142.995 191.136 175.002 1.00 116.97 143 ARG C N 1
ATOM 5415 C CA . ARG C 3 143 ? 142.592 192.360 175.687 1.00 116.97 143 ARG C CA 1
ATOM 5416 C C . ARG C 3 143 ? 142.993 193.598 174.893 1.00 116.97 143 ARG C C 1
ATOM 5417 O O . ARG C 3 143 ? 142.225 194.564 174.805 1.00 116.97 143 ARG C O 1
ATOM 5425 N N . GLU C 3 144 ? 144.188 193.588 174.310 1.00 124.19 144 GLU C N 1
ATOM 5426 C CA . GLU C 3 144 ? 144.665 194.738 173.555 1.00 124.19 144 GLU C CA 1
ATOM 5427 C C . GLU C 3 144 ? 143.820 194.951 172.305 1.00 124.19 144 GLU C C 1
ATOM 5428 O O . GLU C 3 144 ? 143.479 194.002 171.594 1.00 124.19 144 GLU C O 1
ATOM 5434 N N . ALA C 3 145 ? 143.482 196.211 172.041 1.00 123.96 145 ALA C N 1
ATOM 5435 C CA . ALA C 3 145 ? 142.683 196.565 170.877 1.00 123.96 145 ALA C CA 1
ATOM 5436 C C . ALA C 3 145 ? 142.947 198.022 170.528 1.00 123.96 145 ALA C C 1
ATOM 5437 O O . ALA C 3 145 ? 143.471 198.789 171.340 1.00 123.96 145 ALA C O 1
ATOM 5439 N N . LYS C 3 146 ? 142.575 198.391 169.306 1.00 129.18 146 LYS C N 1
ATOM 5440 C CA . LYS C 3 146 ? 142.760 199.743 168.796 1.00 129.18 146 LYS C CA 1
ATOM 5441 C C . LYS C 3 146 ? 141.403 200.400 168.592 1.00 129.18 146 LYS C C 1
ATOM 5442 O O . LYS C 3 146 ? 140.519 199.823 167.950 1.00 129.18 146 LYS C O 1
ATOM 5444 N N . VAL C 3 147 ? 141.242 201.603 169.139 1.00 125.98 147 VAL C N 1
ATOM 5445 C CA . VAL C 3 147 ? 140.007 202.368 169.021 1.00 125.98 147 VAL C CA 1
ATOM 5446 C C . VAL C 3 147 ? 140.355 203.774 168.547 1.00 125.98 147 VAL C C 1
ATOM 5447 O O . VAL C 3 147 ? 141.363 204.348 168.975 1.00 125.98 147 VAL C O 1
ATOM 5451 N N . GLN C 3 148 ? 139.542 204.311 167.640 1.00 128.18 148 GLN C N 1
ATOM 5452 C CA . GLN C 3 148 ? 139.736 205.650 167.106 1.00 128.18 148 GLN C CA 1
ATOM 5453 C C . GLN C 3 148 ? 138.419 206.410 167.144 1.00 128.18 148 GLN C C 1
ATOM 5454 O O . GLN C 3 148 ? 137.341 205.823 167.020 1.00 128.18 148 GLN C O 1
ATOM 5456 N N . TRP C 3 149 ? 138.517 207.725 167.318 1.00 134.07 149 TRP C N 1
ATOM 5457 C CA . TRP C 3 149 ? 137.356 208.601 167.376 1.00 134.07 149 TRP C CA 1
ATOM 5458 C C . TRP C 3 149 ? 137.475 209.690 166.320 1.00 134.07 149 TRP C C 1
ATOM 5459 O O . TRP C 3 149 ? 138.520 210.336 166.194 1.00 134.07 149 TRP C O 1
ATOM 5470 N N . LYS C 3 150 ? 136.397 209.889 165.565 1.00 129.65 150 LYS C N 1
ATOM 5471 C CA . LYS C 3 150 ? 136.355 210.914 164.533 1.00 129.65 150 LYS C CA 1
ATOM 5472 C C . LYS C 3 150 ? 134.902 211.211 164.198 1.00 129.65 150 LYS C C 1
ATOM 5473 O O . LYS C 3 150 ? 134.089 210.292 164.072 1.00 129.65 150 LYS C O 1
ATOM 5475 N N . VAL C 3 151 ? 134.585 212.494 164.056 1.00 124.17 151 VAL C N 1
ATOM 5476 C CA . VAL C 3 151 ? 133.229 212.915 163.724 1.00 124.17 151 VAL C CA 1
ATOM 5477 C C . VAL C 3 151 ? 133.231 213.741 162.443 1.00 124.17 151 VAL C C 1
ATOM 5478 O O . VAL C 3 151 ? 132.238 214.388 162.108 1.00 124.17 151 VAL C O 1
ATOM 5482 N N . SER C 3 157 ? 142.610 212.095 168.800 1.00 151.69 157 SER C N 1
ATOM 5483 C CA . SER C 3 157 ? 142.061 213.150 169.644 1.00 151.69 157 SER C CA 1
ATOM 5484 C C . SER C 3 157 ? 141.904 212.674 171.084 1.00 151.69 157 SER C C 1
ATOM 5485 O O . SER C 3 157 ? 141.951 211.475 171.361 1.00 151.69 157 SER C O 1
ATOM 5488 N N . GLY C 3 158 ? 141.718 213.618 171.995 1.00 146.09 158 GLY C N 1
ATOM 5489 C CA . GLY C 3 158 ? 141.552 213.341 173.406 1.00 146.09 158 GLY C CA 1
ATOM 5490 C C . GLY C 3 158 ? 140.098 213.291 173.821 1.00 146.09 158 GLY C C 1
ATOM 5491 O O . GLY C 3 158 ? 139.208 212.986 173.018 1.00 146.09 158 GLY C O 1
ATOM 5492 N N . ASN C 3 159 ? 139.854 213.596 175.098 1.00 145.67 159 ASN C N 1
ATOM 5493 C CA . ASN C 3 159 ? 138.507 213.606 175.674 1.00 145.67 159 ASN C CA 1
ATOM 5494 C C . ASN C 3 159 ? 137.818 212.253 175.509 1.00 145.67 159 ASN C C 1
ATOM 5495 O O . ASN C 3 159 ? 136.607 212.173 175.297 1.00 145.67 159 ASN C O 1
ATOM 5500 N N . SER C 3 160 ? 138.597 211.179 175.609 1.00 146.57 160 SER C N 1
ATOM 5501 C CA . SER C 3 160 ? 138.084 209.822 175.475 1.00 146.57 160 SER C CA 1
ATOM 5502 C C . SER C 3 160 ? 138.648 208.960 176.592 1.00 146.57 160 SER C C 1
ATOM 5503 O O . SER C 3 160 ? 139.848 209.017 176.880 1.00 146.57 160 SER C O 1
ATOM 5506 N N . GLN C 3 161 ? 137.783 208.165 177.217 1.00 134.30 161 GLN C N 1
ATOM 5507 C CA . GLN C 3 161 ? 138.176 207.249 178.280 1.00 134.30 161 GLN C CA 1
ATOM 5508 C C . GLN C 3 161 ? 137.595 205.876 177.985 1.00 134.30 161 GLN C C 1
ATOM 5509 O O . GLN C 3 161 ? 136.430 205.764 177.589 1.00 134.30 161 GLN C O 1
ATOM 5515 N N . GLU C 3 162 ? 138.404 204.838 178.178 1.00 130.15 162 GLU C N 1
ATOM 5516 C CA . GLU C 3 162 ? 138.007 203.467 177.894 1.00 130.15 162 GLU C CA 1
ATOM 5517 C C . GLU C 3 162 ? 138.116 202.621 179.154 1.00 130.15 162 GLU C C 1
ATOM 5518 O O . GLU C 3 162 ? 139.094 202.722 179.901 1.00 130.15 162 GLU C O 1
ATOM 5524 N N . SER C 3 163 ? 137.103 201.790 179.385 1.00 112.99 163 SER C N 1
ATOM 5525 C CA . SER C 3 163 ? 137.077 200.860 180.505 1.00 112.99 163 SER C CA 1
ATOM 5526 C C . SER C 3 163 ? 136.972 199.442 179.965 1.00 112.99 163 SER C C 1
ATOM 5527 O O . SER C 3 163 ? 136.105 199.153 179.134 1.00 112.99 163 SER C O 1
ATOM 5530 N N . VAL C 3 164 ? 137.851 198.562 180.437 1.00 95.92 164 VAL C N 1
ATOM 5531 C CA . VAL C 3 164 ? 137.904 197.176 179.991 1.00 95.92 164 VAL C CA 1
ATOM 5532 C C . VAL C 3 164 ? 137.601 196.266 181.174 1.00 95.92 164 VAL C C 1
ATOM 5533 O O . VAL C 3 164 ? 138.112 196.474 182.281 1.00 95.92 164 VAL C O 1
ATOM 5537 N N . THR C 3 165 ? 136.748 195.274 180.943 1.00 89.94 165 THR C N 1
ATOM 5538 C CA . THR C 3 165 ? 136.371 194.325 181.977 1.00 89.94 165 THR C CA 1
ATOM 5539 C C . THR C 3 165 ? 137.368 193.169 182.034 1.00 89.94 165 THR C C 1
ATOM 5540 O O . THR C 3 165 ? 138.213 192.993 181.154 1.00 89.94 165 THR C O 1
ATOM 5544 N N . GLU C 3 166 ? 137.259 192.376 183.093 1.00 95.10 166 GLU C N 1
ATOM 5545 C CA . GLU C 3 166 ? 138.116 191.216 183.277 1.00 95.10 166 GLU C CA 1
ATOM 5546 C C . GLU C 3 166 ? 137.619 190.046 182.435 1.00 95.10 166 GLU C C 1
ATOM 5547 O O . GLU C 3 166 ? 136.477 190.021 181.970 1.00 95.10 166 GLU C O 1
ATOM 5553 N N . GLN C 3 167 ? 138.501 189.068 182.241 1.00 91.16 167 GLN C N 1
ATOM 5554 C CA . GLN C 3 167 ? 138.184 187.905 181.420 1.00 91.16 167 GLN C CA 1
ATOM 5555 C C . GLN C 3 167 ? 137.150 187.041 182.132 1.00 91.16 167 GLN C C 1
ATOM 5556 O O . GLN C 3 167 ? 137.458 186.387 183.133 1.00 91.16 167 GLN C O 1
ATOM 5562 N N . ASP C 3 168 ? 135.923 187.039 181.618 1.00 100.78 168 ASP C N 1
ATOM 5563 C CA . ASP C 3 168 ? 134.864 186.214 182.180 1.00 100.78 168 ASP C CA 1
ATOM 5564 C C . ASP C 3 168 ? 135.085 184.756 181.798 1.00 100.78 168 ASP C C 1
ATOM 5565 O O . ASP C 3 168 ? 135.365 184.445 180.637 1.00 100.78 168 ASP C O 1
ATOM 5567 N N . SER C 3 169 ? 134.957 183.861 182.781 1.00 110.04 169 SER C N 1
ATOM 5568 C CA . SER C 3 169 ? 135.192 182.444 182.532 1.00 110.04 169 SER C CA 1
ATOM 5569 C C . SER C 3 169 ? 134.149 181.834 181.606 1.00 110.04 169 SER C C 1
ATOM 5570 O O . SER C 3 169 ? 134.395 180.767 181.032 1.00 110.04 169 SER C O 1
ATOM 5573 N N . LYS C 3 170 ? 132.990 182.479 181.451 1.00 112.41 170 LYS C N 1
ATOM 5574 C CA . LYS C 3 170 ? 131.947 181.932 180.588 1.00 112.41 170 LYS C CA 1
ATOM 5575 C C . LYS C 3 170 ? 132.389 181.900 179.130 1.00 112.41 170 LYS C C 1
ATOM 5576 O O . LYS C 3 170 ? 132.152 180.913 178.423 1.00 112.41 170 LYS C O 1
ATOM 5578 N N . ASP C 3 171 ? 133.036 182.969 178.660 1.00 107.03 171 ASP C N 1
ATOM 5579 C CA . ASP C 3 171 ? 133.442 183.066 177.266 1.00 107.03 171 ASP C CA 1
ATOM 5580 C C . ASP C 3 171 ? 134.936 183.289 177.075 1.00 107.03 171 ASP C C 1
ATOM 5581 O O . ASP C 3 171 ? 135.398 183.289 175.928 1.00 107.03 171 ASP C O 1
ATOM 5583 N N . SER C 3 172 ? 135.698 183.486 178.154 1.00 101.09 172 SER C N 1
ATOM 5584 C CA . SER C 3 172 ? 137.150 183.662 178.087 1.00 101.09 172 SER C CA 1
ATOM 5585 C C . SER C 3 172 ? 137.543 184.858 177.225 1.00 101.09 172 SER C C 1
ATOM 5586 O O . SER C 3 172 ? 138.625 184.881 176.634 1.00 101.09 172 SER C O 1
ATOM 5589 N N . THR C 3 173 ? 136.681 185.865 177.157 1.00 103.32 173 THR C N 1
ATOM 5590 C CA . THR C 3 173 ? 136.882 187.020 176.293 1.00 103.32 173 THR C CA 1
ATOM 5591 C C . THR C 3 173 ? 136.889 188.299 177.125 1.00 103.32 173 THR C C 1
ATOM 5592 O O . THR C 3 173 ? 136.759 188.277 178.351 1.00 103.32 173 THR C O 1
ATOM 5596 N N . TYR C 3 174 ? 137.043 189.426 176.433 1.00 100.36 174 TYR C N 1
ATOM 5597 C CA . TYR C 3 174 ? 137.090 190.737 177.059 1.00 100.36 174 TYR C CA 1
ATOM 5598 C C . TYR C 3 174 ? 136.069 191.652 176.399 1.00 100.36 174 TYR C C 1
ATOM 5599 O O . TYR C 3 174 ? 135.698 191.468 175.237 1.00 100.36 174 TYR C O 1
ATOM 5608 N N . SER C 3 175 ? 135.613 192.643 177.161 1.00 102.54 175 SER C N 1
ATOM 5609 C CA . SER C 3 175 ? 134.691 193.649 176.657 1.00 102.54 175 SER C CA 1
ATOM 5610 C C . SER C 3 175 ? 135.218 195.029 177.016 1.00 102.54 175 SER C C 1
ATOM 5611 O O . SER C 3 175 ? 135.669 195.256 178.141 1.00 102.54 175 SER C O 1
ATOM 5614 N N . LEU C 3 176 ? 135.158 195.945 176.055 1.00 112.47 176 LEU C N 1
ATOM 5615 C CA . LEU C 3 176 ? 135.661 197.299 176.224 1.00 112.47 176 LEU C CA 1
ATOM 5616 C C . LEU C 3 176 ? 134.568 198.302 175.886 1.00 112.47 176 LEU C C 1
ATOM 5617 O O . LEU C 3 176 ? 133.821 198.119 174.919 1.00 112.47 176 LEU C O 1
ATOM 5622 N N . SER C 3 177 ? 134.478 199.360 176.688 1.00 117.92 177 SER C N 1
ATOM 5623 C CA . SER C 3 177 ? 133.536 200.448 176.457 1.00 117.92 177 SER C CA 1
ATOM 5624 C C . SER C 3 177 ? 134.313 201.753 176.404 1.00 117.92 177 SER C C 1
ATOM 5625 O O . SER C 3 177 ? 135.055 202.073 177.339 1.00 117.92 177 SER C O 1
ATOM 5628 N N . SER C 3 178 ? 134.143 202.502 175.319 1.00 130.99 178 SER C N 1
ATOM 5629 C CA . SER C 3 178 ? 134.830 203.770 175.117 1.00 130.99 178 SER C CA 1
ATOM 5630 C C . SER C 3 178 ? 133.814 204.902 175.112 1.00 130.99 178 SER C C 1
ATOM 5631 O O . SER C 3 178 ? 132.820 204.846 174.380 1.00 130.99 178 SER C O 1
ATOM 5634 N N . THR C 3 179 ? 134.066 205.924 175.926 1.00 135.32 179 THR C N 1
ATOM 5635 C CA . THR C 3 179 ? 133.180 207.075 176.049 1.00 135.32 179 THR C CA 1
ATOM 5636 C C . THR C 3 179 ? 133.924 208.323 175.597 1.00 135.32 179 THR C C 1
ATOM 5637 O O . THR C 3 179 ? 134.997 208.635 176.124 1.00 135.32 179 THR C O 1
ATOM 5641 N N . LEU C 3 180 ? 133.355 209.030 174.624 1.00 144.23 180 LEU C N 1
ATOM 5642 C CA . LEU C 3 180 ? 133.906 210.285 174.121 1.00 144.23 180 LEU C CA 1
ATOM 5643 C C . LEU C 3 180 ? 132.989 211.415 174.572 1.00 144.23 180 LEU C C 1
ATOM 5644 O O . LEU C 3 180 ? 131.891 211.583 174.033 1.00 144.23 180 LEU C O 1
ATOM 5649 N N . THR C 3 181 ? 133.444 212.190 175.552 1.00 149.06 181 THR C N 1
ATOM 5650 C CA . THR C 3 181 ? 132.649 213.260 176.140 1.00 149.06 181 THR C CA 1
ATOM 5651 C C . THR C 3 181 ? 133.038 214.594 175.518 1.00 149.06 181 THR C C 1
ATOM 5652 O O . THR C 3 181 ? 134.225 214.924 175.435 1.00 149.06 181 THR C O 1
ATOM 5656 N N . LEU C 3 182 ? 132.035 215.355 175.085 1.00 148.68 182 LEU C N 1
ATOM 5657 C CA . LEU C 3 182 ? 132.250 216.660 174.481 1.00 148.68 182 LEU C CA 1
ATOM 5658 C C . LEU C 3 182 ? 131.153 217.610 174.937 1.00 148.68 182 LEU C C 1
ATOM 5659 O O . LEU C 3 182 ? 130.082 217.188 175.381 1.00 148.68 182 LEU C O 1
ATOM 5664 N N . SER C 3 183 ? 131.434 218.905 174.824 1.00 153.47 183 SER C N 1
ATOM 5665 C CA . SER C 3 183 ? 130.465 219.917 175.210 1.00 153.47 183 SER C CA 1
ATOM 5666 C C . SER C 3 183 ? 129.298 219.944 174.226 1.00 153.47 183 SER C C 1
ATOM 5667 O O . SER C 3 183 ? 129.367 219.402 173.120 1.00 153.47 183 SER C O 1
ATOM 5670 N N . LYS C 3 184 ? 128.207 220.586 174.653 1.00 151.86 184 LYS C N 1
ATOM 5671 C CA . LYS C 3 184 ? 127.010 220.647 173.819 1.00 151.86 184 LYS C CA 1
ATOM 5672 C C . LYS C 3 184 ? 127.275 221.400 172.521 1.00 151.86 184 LYS C C 1
ATOM 5673 O O . LYS C 3 184 ? 126.846 220.967 171.445 1.00 151.86 184 LYS C O 1
ATOM 5679 N N . ALA C 3 185 ? 127.983 222.530 172.601 1.00 153.78 185 ALA C N 1
ATOM 5680 C CA . ALA C 3 185 ? 128.289 223.296 171.396 1.00 153.78 185 ALA C CA 1
ATOM 5681 C C . ALA C 3 185 ? 129.182 222.504 170.449 1.00 153.78 185 ALA C C 1
ATOM 5682 O O . ALA C 3 185 ? 128.938 222.467 169.237 1.00 153.78 185 ALA C O 1
ATOM 5684 N N . ASP C 3 186 ? 130.220 221.858 170.986 1.00 154.61 186 ASP C N 1
ATOM 5685 C CA . ASP C 3 186 ? 131.097 221.046 170.150 1.00 154.61 186 ASP C CA 1
ATOM 5686 C C . ASP C 3 186 ? 130.359 219.855 169.554 1.00 154.61 186 ASP C C 1
ATOM 5687 O O . ASP C 3 186 ? 130.615 219.481 168.404 1.00 154.61 186 ASP C O 1
ATOM 5692 N N . TYR C 3 187 ? 129.450 219.245 170.319 1.00 152.69 187 TYR C N 1
ATOM 5693 C CA . TYR C 3 187 ? 128.654 218.144 169.787 1.00 152.69 187 TYR C CA 1
ATOM 5694 C C . TYR C 3 187 ? 127.746 218.617 168.658 1.00 152.69 187 TYR C C 1
ATOM 5695 O O . TYR C 3 187 ? 127.568 217.913 167.658 1.00 152.69 187 TYR C O 1
ATOM 5704 N N . GLU C 3 188 ? 127.162 219.808 168.802 1.00 153.41 188 GLU C N 1
ATOM 5705 C CA . GLU C 3 188 ? 126.307 220.366 167.762 1.00 153.41 188 GLU C CA 1
ATOM 5706 C C . GLU C 3 188 ? 127.092 220.940 166.590 1.00 153.41 188 GLU C C 1
ATOM 5707 O O . GLU C 3 188 ? 126.487 221.255 165.560 1.00 153.41 188 GLU C O 1
ATOM 5713 N N . LYS C 3 189 ? 128.413 221.093 166.724 1.00 146.46 189 LYS C N 1
ATOM 5714 C CA . LYS C 3 189 ? 129.216 221.581 165.606 1.00 146.46 189 LYS C CA 1
ATOM 5715 C C . LYS C 3 189 ? 129.138 220.637 164.412 1.00 146.46 189 LYS C C 1
ATOM 5716 O O . LYS C 3 189 ? 129.013 221.083 163.266 1.00 146.46 189 LYS C O 1
ATOM 5722 N N . HIS C 3 190 ? 129.210 219.334 164.659 1.00 140.57 190 HIS C N 1
ATOM 5723 C CA . HIS C 3 190 ? 129.138 218.348 163.587 1.00 140.57 190 HIS C CA 1
ATOM 5724 C C . HIS C 3 190 ? 127.880 217.495 163.711 1.00 140.57 190 HIS C C 1
ATOM 5725 O O . HIS C 3 190 ? 126.846 217.963 164.187 1.00 140.57 190 HIS C O 1
ATOM 5727 N N . VAL D 2 5 ? 246.992 211.198 213.653 1.00 15.49 5 VAL D N 1
ATOM 5728 C CA . VAL D 2 5 ? 246.359 209.951 213.242 1.00 15.49 5 VAL D CA 1
ATOM 5729 C C . VAL D 2 5 ? 247.313 209.133 212.381 1.00 15.49 5 VAL D C 1
ATOM 5730 O O . VAL D 2 5 ? 247.823 209.619 211.373 1.00 15.49 5 VAL D O 1
ATOM 5734 N N . GLN D 2 6 ? 247.550 207.887 212.786 1.00 15.53 6 GLN D N 1
ATOM 5735 C CA . GLN D 2 6 ? 248.452 207.004 212.064 1.00 15.53 6 GLN D CA 1
ATOM 5736 C C . GLN D 2 6 ? 247.912 205.583 212.123 1.00 15.53 6 GLN D C 1
ATOM 5737 O O . GLN D 2 6 ? 247.387 205.155 213.154 1.00 15.53 6 GLN D O 1
ATOM 5743 N N . LEU D 2 7 ? 248.045 204.859 211.011 1.00 14.78 7 LEU D N 1
ATOM 5744 C CA . LEU D 2 7 ? 247.615 203.463 210.904 1.00 14.78 7 LEU D CA 1
ATOM 5745 C C . LEU D 2 7 ? 248.848 202.632 210.561 1.00 14.78 7 LEU D C 1
ATOM 5746 O O . LEU D 2 7 ? 249.138 202.390 209.387 1.00 14.78 7 LEU D O 1
ATOM 5751 N N . VAL D 2 8 ? 249.567 202.195 211.584 1.00 14.97 8 VAL D N 1
ATOM 5752 C CA . VAL D 2 8 ? 250.769 201.392 211.404 1.00 14.97 8 VAL D CA 1
ATOM 5753 C C . VAL D 2 8 ? 250.401 199.918 211.491 1.00 14.97 8 VAL D C 1
ATOM 5754 O O . VAL D 2 8 ? 249.619 199.502 212.355 1.00 14.97 8 VAL D O 1
ATOM 5758 N N . GLU D 2 9 ? 250.947 199.124 210.574 1.00 14.29 9 GLU D N 1
ATOM 5759 C CA . GLU D 2 9 ? 250.673 197.696 210.546 1.00 14.29 9 GLU D CA 1
ATOM 5760 C C . GLU D 2 9 ? 251.919 196.950 210.094 1.00 14.29 9 GLU D C 1
ATOM 5761 O O . GLU D 2 9 ? 252.808 197.513 209.449 1.00 14.29 9 GLU D O 1
ATOM 5767 N N . SER D 2 10 ? 251.968 195.670 210.443 1.00 17.46 10 SER D N 1
ATOM 5768 C CA . SER D 2 10 ? 253.074 194.790 210.079 1.00 17.46 10 SER D CA 1
ATOM 5769 C C . SER D 2 10 ? 252.609 193.354 210.294 1.00 17.46 10 SER D C 1
ATOM 5770 O O . SER D 2 10 ? 251.455 193.102 210.653 1.00 17.46 10 SER D O 1
ATOM 5773 N N . GLY D 2 11 ? 253.521 192.413 210.070 1.00 19.75 11 GLY D N 1
ATOM 5774 C CA . GLY D 2 11 ? 253.242 191.007 210.274 1.00 19.75 11 GLY D CA 1
ATOM 5775 C C . GLY D 2 11 ? 253.097 190.171 209.020 1.00 19.75 11 GLY D C 1
ATOM 5776 O O . GLY D 2 11 ? 252.737 188.993 209.126 1.00 19.75 11 GLY D O 1
ATOM 5777 N N . GLY D 2 12 ? 253.362 190.730 207.842 1.00 24.19 12 GLY D N 1
ATOM 5778 C CA . GLY D 2 12 ? 253.264 189.996 206.600 1.00 24.19 12 GLY D CA 1
ATOM 5779 C C . GLY D 2 12 ? 254.553 189.274 206.255 1.00 24.19 12 GLY D C 1
ATOM 578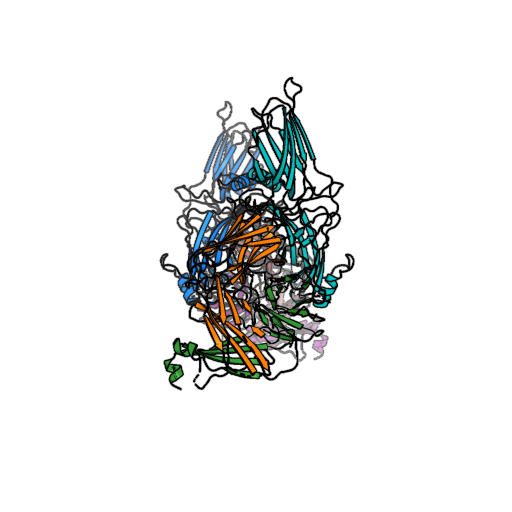0 O O . GLY D 2 12 ? 255.489 189.183 207.051 1.00 24.19 12 GLY D O 1
ATOM 5781 N N . GLY D 2 13 ? 254.591 188.750 205.032 1.00 32.99 13 GLY D N 1
ATOM 5782 C CA . GLY D 2 13 ? 255.765 188.049 204.551 1.00 32.99 13 GLY D CA 1
ATOM 5783 C C . GLY D 2 13 ? 255.444 186.855 203.676 1.00 32.99 13 GLY D C 1
ATOM 5784 O O . GLY D 2 13 ? 254.574 186.931 202.803 1.00 32.99 13 GLY D O 1
ATOM 5785 N N . LEU D 2 14 ? 256.141 185.744 203.902 1.00 50.91 14 LEU D N 1
ATOM 5786 C CA . LEU D 2 14 ? 255.963 184.525 203.125 1.00 50.91 14 LEU D CA 1
ATOM 5787 C C . LEU D 2 14 ? 255.412 183.429 204.025 1.00 50.91 14 LEU D C 1
ATOM 5788 O O . LEU D 2 14 ? 255.962 183.167 205.100 1.00 50.91 14 LEU D O 1
ATOM 5793 N N . VAL D 2 15 ? 254.331 182.793 203.582 1.00 53.67 15 VAL D N 1
ATOM 5794 C CA . VAL D 2 15 ? 253.680 181.723 204.329 1.00 53.67 15 VAL D CA 1
ATOM 5795 C C . VAL D 2 15 ? 253.436 180.557 203.382 1.00 53.67 15 VAL D C 1
ATOM 5796 O O . VAL D 2 15 ? 252.968 180.749 202.255 1.00 53.67 15 VAL D O 1
ATOM 5800 N N . GLN D 2 16 ? 253.762 179.351 203.837 1.00 59.80 16 GLN D N 1
ATOM 5801 C CA . GLN D 2 16 ? 253.532 178.166 203.026 1.00 59.80 16 GLN D CA 1
ATOM 5802 C C . GLN D 2 16 ? 252.036 177.984 202.779 1.00 59.80 16 GLN D C 1
ATOM 5803 O O . GLN D 2 16 ? 251.221 178.292 203.655 1.00 59.80 16 GLN D O 1
ATOM 5809 N N . PRO D 2 17 ? 251.643 177.504 201.598 1.00 55.55 17 PRO D N 1
ATOM 5810 C CA . PRO D 2 17 ? 250.213 177.314 201.322 1.00 55.55 17 PRO D CA 1
ATOM 5811 C C . PRO D 2 17 ? 249.587 176.336 202.304 1.00 55.55 17 PRO D C 1
ATOM 5812 O O . PRO D 2 17 ? 250.191 175.330 202.682 1.00 55.55 17 PRO D O 1
ATOM 5816 N N . GLY D 2 18 ? 248.360 176.643 202.717 1.00 46.21 18 GLY D N 1
ATOM 5817 C CA . GLY D 2 18 ? 247.689 175.876 203.742 1.00 46.21 18 GLY D CA 1
ATOM 5818 C C . GLY D 2 18 ? 248.085 176.225 205.159 1.00 46.21 18 GLY D C 1
ATOM 5819 O O . GLY D 2 18 ? 247.552 175.623 206.099 1.00 46.21 18 GLY D O 1
ATOM 5820 N N . GLY D 2 19 ? 248.996 177.176 205.345 1.00 48.62 19 GLY D N 1
ATOM 5821 C CA . GLY D 2 19 ? 249.440 177.575 206.663 1.00 48.62 19 GLY D CA 1
ATOM 5822 C C . GLY D 2 19 ? 248.566 178.660 207.255 1.00 48.62 19 GLY D C 1
ATOM 5823 O O . GLY D 2 19 ? 247.421 178.872 206.849 1.00 48.62 19 GLY D O 1
ATOM 5824 N N . SER D 2 20 ? 249.125 179.360 208.240 1.00 40.40 20 SER D N 1
ATOM 5825 C CA . SER D 2 20 ? 248.413 180.423 208.932 1.00 40.40 20 SER D CA 1
ATOM 5826 C C . SER D 2 20 ? 249.312 181.644 209.055 1.00 40.40 20 SER D C 1
ATOM 5827 O O . SER D 2 20 ? 250.539 181.528 209.119 1.00 40.40 20 SER D O 1
ATOM 5830 N N . LEU D 2 21 ? 248.685 182.818 209.088 1.00 32.59 21 LEU D N 1
ATOM 5831 C CA . LEU D 2 21 ? 249.402 184.073 209.250 1.00 32.59 21 LEU D CA 1
ATOM 5832 C C . LEU D 2 21 ? 248.522 185.040 210.028 1.00 32.59 21 LEU D C 1
ATOM 5833 O O . LEU D 2 21 ? 247.293 185.006 209.921 1.00 32.59 21 LEU D O 1
ATOM 5838 N N . ARG D 2 22 ? 249.162 185.904 210.811 1.00 21.62 22 ARG D N 1
ATOM 5839 C CA . ARG D 2 22 ? 248.473 186.823 211.705 1.00 21.62 22 ARG D CA 1
ATOM 5840 C C . ARG D 2 22 ? 248.900 188.249 211.387 1.00 21.62 22 ARG D C 1
ATOM 5841 O O . ARG D 2 22 ? 250.095 188.562 211.410 1.00 21.62 22 ARG D O 1
ATOM 5849 N N . LEU D 2 23 ? 247.926 189.110 211.104 1.00 14.86 23 LEU D N 1
ATOM 5850 C CA . LEU D 2 23 ? 248.175 190.501 210.746 1.00 14.86 23 LEU D CA 1
ATOM 5851 C C . LEU D 2 23 ? 247.605 191.412 211.823 1.00 14.86 23 LEU D C 1
ATOM 5852 O O . LEU D 2 23 ? 246.477 191.206 212.282 1.00 14.86 23 LEU D O 1
ATOM 5857 N N . SER D 2 24 ? 248.385 192.413 212.222 1.00 14.10 24 SER D N 1
ATOM 5858 C CA . SER D 2 24 ? 247.985 193.367 213.245 1.00 14.10 24 SER D CA 1
ATOM 5859 C C . SER D 2 24 ? 248.027 194.778 212.679 1.00 14.10 24 SER D C 1
ATOM 5860 O O . SER D 2 24 ? 248.940 195.128 211.925 1.00 14.10 24 SER D O 1
ATOM 5863 N N . CYS D 2 25 ? 247.032 195.586 213.047 1.00 10.08 25 CYS D N 1
ATOM 5864 C CA . CYS D 2 25 ? 246.929 196.982 212.618 1.00 10.08 25 CYS D CA 1
ATOM 5865 C C . CYS D 2 25 ? 246.772 197.835 213.873 1.00 10.08 25 CYS D C 1
ATOM 5866 O O . CYS D 2 25 ? 245.666 197.983 214.399 1.00 10.08 25 CYS D O 1
ATOM 5869 N N . ALA D 2 26 ? 247.881 198.397 214.348 1.00 12.84 26 ALA D N 1
ATOM 5870 C CA . ALA D 2 26 ? 247.890 199.187 215.579 1.00 12.84 26 ALA D CA 1
ATOM 5871 C C . ALA D 2 26 ? 247.435 200.603 215.255 1.00 12.84 26 ALA D C 1
ATOM 5872 O O . ALA D 2 26 ? 248.233 201.480 214.925 1.00 12.84 26 ALA D O 1
ATOM 5874 N N . ALA D 2 27 ? 246.128 200.828 215.354 1.00 13.74 27 ALA D N 1
ATOM 5875 C CA . ALA D 2 27 ? 245.572 202.147 215.101 1.00 13.74 27 ALA D CA 1
ATOM 5876 C C . ALA D 2 27 ? 245.987 203.125 216.194 1.00 13.74 27 ALA D C 1
ATOM 5877 O O . ALA D 2 27 ? 246.129 202.762 217.364 1.00 13.74 27 ALA D O 1
ATOM 5879 N N . SER D 2 28 ? 246.186 204.380 215.799 1.00 11.12 28 SER D N 1
ATOM 5880 C CA . SER D 2 28 ? 246.574 205.423 216.735 1.00 11.12 28 SER D CA 1
ATOM 5881 C C . SER D 2 28 ? 245.974 206.745 216.285 1.00 11.12 28 SER D C 1
ATOM 5882 O O . SER D 2 28 ? 245.758 206.971 215.091 1.00 11.12 28 SER D O 1
ATOM 5885 N N . GLY D 2 29 ? 245.709 207.617 217.255 1.00 13.53 29 GLY D N 1
ATOM 5886 C CA . GLY D 2 29 ? 245.165 208.929 217.001 1.00 13.53 29 GLY D CA 1
ATOM 5887 C C . GLY D 2 29 ? 243.662 209.035 217.156 1.00 13.53 29 GLY D C 1
ATOM 5888 O O . GLY D 2 29 ? 243.140 210.153 217.230 1.00 13.53 29 GLY D O 1
ATOM 5889 N N . PHE D 2 30 ? 242.954 207.909 217.208 1.00 11.39 30 PHE D N 1
ATOM 5890 C CA . PHE D 2 30 ? 241.508 207.913 217.381 1.00 11.39 30 PHE D CA 1
ATOM 5891 C C . PHE D 2 30 ? 241.132 206.760 218.305 1.00 11.39 30 PHE D C 1
ATOM 5892 O O . PHE D 2 30 ? 241.983 206.171 218.978 1.00 11.39 30 PHE D O 1
ATOM 5900 N N . ASN D 2 31 ? 239.842 206.437 218.334 1.00 10.17 31 ASN D N 1
ATOM 5901 C CA . ASN D 2 31 ? 239.294 205.444 219.244 1.00 10.17 31 ASN D CA 1
ATOM 5902 C C . ASN D 2 31 ? 238.741 204.264 218.458 1.00 10.17 31 ASN D C 1
ATOM 5903 O O . ASN D 2 31 ? 238.287 204.412 217.320 1.00 10.17 31 ASN D O 1
ATOM 5908 N N . VAL D 2 32 ? 238.789 203.081 219.077 1.00 10.62 32 VAL D N 1
ATOM 5909 C CA . VAL D 2 32 ? 238.286 201.874 218.425 1.00 10.62 32 VAL D CA 1
ATOM 5910 C C . VAL D 2 32 ? 236.775 201.744 218.521 1.00 10.62 32 VAL D C 1
ATOM 5911 O O . VAL D 2 32 ? 236.177 200.988 217.744 1.00 10.62 32 VAL D O 1
ATOM 5915 N N . TYR D 2 33 ? 236.135 202.470 219.437 1.00 7.49 33 TYR D N 1
ATOM 5916 C CA . TYR D 2 33 ? 234.685 202.413 219.574 1.00 7.49 33 TYR D CA 1
ATOM 5917 C C . TYR D 2 33 ? 233.968 203.388 218.652 1.00 7.49 33 TYR D C 1
ATOM 5918 O O . TYR D 2 33 ? 232.837 203.113 218.235 1.00 7.49 33 TYR D O 1
ATOM 5927 N N . SER D 2 34 ? 234.595 204.513 218.323 1.00 5.27 34 SER D N 1
ATOM 5928 C CA . SER D 2 34 ? 234.009 205.505 217.434 1.00 5.27 34 SER D CA 1
ATOM 5929 C C . SER D 2 34 ? 234.384 205.283 215.975 1.00 5.27 34 SER D C 1
ATOM 5930 O O . SER D 2 34 ? 233.988 206.079 215.118 1.00 5.27 34 SER D O 1
ATOM 5933 N N . SER D 2 35 ? 235.138 204.228 215.675 1.00 5.63 35 SER D N 1
ATOM 5934 C CA . SER D 2 35 ? 235.558 203.936 214.314 1.00 5.63 35 SER D CA 1
ATOM 5935 C C . SER D 2 35 ? 235.418 202.445 214.052 1.00 5.63 35 SER D C 1
ATOM 5936 O O . SER D 2 35 ? 235.466 201.623 214.970 1.00 5.63 35 SER D O 1
ATOM 5939 N N . SER D 2 36 ? 235.239 202.105 212.778 1.00 9.10 36 SER D N 1
ATOM 5940 C CA . SER D 2 36 ? 235.146 200.720 212.334 1.00 9.10 36 SER D CA 1
ATOM 5941 C C . SER D 2 36 ? 236.355 200.420 211.464 1.00 9.10 36 SER D C 1
ATOM 5942 O O . SER D 2 36 ? 236.592 201.113 210.470 1.00 9.10 36 SER D O 1
ATOM 5945 N N . ILE D 2 37 ? 237.113 199.392 211.832 1.00 9.82 37 ILE D N 1
ATOM 5946 C CA . ILE D 2 37 ? 238.363 199.056 211.161 1.00 9.82 37 ILE D CA 1
ATOM 5947 C C . ILE D 2 37 ? 238.079 197.995 210.108 1.00 9.82 37 ILE D C 1
ATOM 5948 O O . ILE D 2 37 ? 237.589 196.905 210.426 1.00 9.82 37 ILE D O 1
ATOM 5953 N N . HIS D 2 38 ? 238.391 198.311 208.856 1.00 23.99 38 HIS D N 1
ATOM 5954 C CA . HIS D 2 38 ? 238.187 197.417 207.730 1.00 23.99 38 HIS D CA 1
ATOM 5955 C C . HIS D 2 38 ? 239.528 196.930 207.197 1.00 23.99 38 HIS D C 1
ATOM 5956 O O . HIS D 2 38 ? 240.568 197.563 207.396 1.00 23.99 38 HIS D O 1
ATOM 5963 N N . TRP D 2 39 ? 239.491 195.793 206.511 1.00 13.98 39 TRP D N 1
ATOM 5964 C CA . TRP D 2 39 ? 240.657 195.238 205.839 1.00 13.98 39 TRP D CA 1
ATOM 5965 C C . TRP D 2 39 ? 240.374 195.128 204.349 1.00 13.98 39 TRP D C 1
ATOM 5966 O O . TRP D 2 39 ? 239.319 194.633 203.942 1.00 13.98 39 TRP D O 1
ATOM 5977 N N . VAL D 2 40 ? 241.316 195.603 203.538 1.00 9.96 40 VAL D N 1
ATOM 5978 C CA . VAL D 2 40 ? 241.184 195.593 202.086 1.00 9.96 40 VAL D CA 1
ATOM 5979 C C . VAL D 2 40 ? 242.471 195.042 201.492 1.00 9.96 40 VAL D C 1
ATOM 5980 O O . VAL D 2 40 ? 243.566 195.473 201.868 1.00 9.96 40 VAL D O 1
ATOM 5984 N N . ARG D 2 41 ? 242.343 194.093 200.571 1.00 6.52 41 ARG D N 1
ATOM 5985 C CA . ARG D 2 41 ? 243.484 193.495 199.898 1.00 6.52 41 ARG D CA 1
ATOM 5986 C C . ARG D 2 41 ? 243.461 193.854 198.418 1.00 6.52 41 ARG D C 1
ATOM 5987 O O . ARG D 2 41 ? 242.399 194.074 197.830 1.00 6.52 41 ARG D O 1
ATOM 5995 N N . GLN D 2 42 ? 244.649 193.930 197.824 1.00 12.72 42 GLN D N 1
ATOM 5996 C CA . GLN D 2 42 ? 244.808 194.304 196.422 1.00 12.72 42 GLN D CA 1
ATOM 5997 C C . GLN D 2 42 ? 245.712 193.283 195.747 1.00 12.72 42 GLN D C 1
ATOM 5998 O O . GLN D 2 42 ? 246.907 193.210 196.052 1.00 12.72 42 GLN D O 1
ATOM 6004 N N . ALA D 2 43 ? 245.143 192.497 194.837 1.00 13.29 43 ALA D N 1
ATOM 6005 C CA . ALA D 2 43 ? 245.934 191.527 194.100 1.00 13.29 43 ALA D CA 1
ATOM 6006 C C . ALA D 2 43 ? 246.944 192.250 193.209 1.00 13.29 43 ALA D C 1
ATOM 6007 O O . ALA D 2 43 ? 246.683 193.362 192.739 1.00 13.29 43 ALA D O 1
ATOM 6009 N N . PRO D 2 44 ? 248.112 191.652 192.976 1.00 16.05 44 PRO D N 1
ATOM 6010 C CA . PRO D 2 44 ? 249.132 192.313 192.146 1.00 16.05 44 PRO D CA 1
ATOM 6011 C C . PRO D 2 44 ? 248.620 192.574 190.739 1.00 16.05 44 PRO D C 1
ATOM 6012 O O . PRO D 2 44 ? 248.320 191.647 189.983 1.00 16.05 44 PRO D O 1
ATOM 6016 N N . GLY D 2 45 ? 248.521 193.855 190.390 1.00 12.01 45 GLY D N 1
ATOM 6017 C CA . GLY D 2 45 ? 248.039 194.261 189.088 1.00 12.01 45 GLY D CA 1
ATOM 6018 C C . GLY D 2 45 ? 246.535 194.328 188.946 1.00 12.01 45 GLY D C 1
ATOM 6019 O O . GLY D 2 45 ? 246.049 194.652 187.856 1.00 12.01 45 GLY D O 1
ATOM 6020 N N . LYS D 2 46 ? 245.784 194.038 190.002 1.00 17.62 46 LYS D N 1
ATOM 6021 C CA . LYS D 2 46 ? 244.329 194.042 189.969 1.00 17.62 46 LYS D CA 1
ATOM 6022 C C . LYS D 2 46 ? 243.790 195.185 190.825 1.00 17.62 46 LYS D C 1
ATOM 6023 O O . LYS D 2 46 ? 244.540 196.003 191.364 1.00 17.62 46 LYS D O 1
ATOM 6029 N N . GLY D 2 47 ? 242.461 195.236 190.941 1.00 18.25 47 GLY D N 1
ATOM 6030 C CA . GLY D 2 47 ? 241.803 196.251 191.734 1.00 18.25 47 GLY D CA 1
ATOM 6031 C C . GLY D 2 47 ? 241.686 195.862 193.197 1.00 18.25 47 GLY D C 1
ATOM 6032 O O . GLY D 2 47 ? 242.094 194.783 193.625 1.00 18.25 47 GLY D O 1
ATOM 6033 N N . LEU D 2 48 ? 241.111 196.776 193.974 1.00 23.99 48 LEU D N 1
ATOM 6034 C CA . LEU D 2 48 ? 240.934 196.545 195.398 1.00 23.99 48 LEU D CA 1
ATOM 6035 C C . LEU D 2 48 ? 239.831 195.520 195.645 1.00 23.99 48 LEU D C 1
ATOM 6036 O O . LEU D 2 48 ? 238.988 195.250 194.786 1.00 23.99 48 LEU D O 1
ATOM 6041 N N . GLU D 2 49 ? 239.850 194.943 196.844 1.00 23.99 49 GLU D N 1
ATOM 6042 C CA . GLU D 2 49 ? 238.863 193.946 197.231 1.00 23.99 49 GLU D CA 1
ATOM 6043 C C . GLU D 2 49 ? 238.684 193.984 198.741 1.00 23.99 49 GLU D C 1
ATOM 6044 O O . GLU D 2 49 ? 239.643 194.183 199.490 1.00 23.99 49 GLU D O 1
ATOM 6050 N N . TRP D 2 50 ? 237.444 193.787 199.177 1.00 7.56 50 TRP D N 1
ATOM 6051 C CA . TRP D 2 50 ? 237.084 193.807 200.587 1.00 7.56 50 TRP D CA 1
ATOM 6052 C C . TRP D 2 50 ? 237.042 192.385 201.130 1.00 7.56 50 TRP D C 1
ATOM 6053 O O . TRP D 2 50 ? 236.510 191.480 200.481 1.00 7.56 50 TRP D O 1
ATOM 6064 N N . VAL D 2 51 ? 237.608 192.188 202.324 1.00 11.68 51 VAL D N 1
ATOM 6065 C CA . VAL D 2 51 ? 237.744 190.865 202.922 1.00 11.68 51 VAL D CA 1
ATOM 6066 C C . VAL D 2 51 ? 237.048 190.776 204.277 1.00 11.68 51 VAL D C 1
ATOM 6067 O O . VAL D 2 51 ? 236.329 189.811 204.553 1.00 11.68 51 VAL D O 1
ATOM 6071 N N . ALA D 2 52 ? 237.246 191.773 205.139 1.00 11.84 52 ALA D N 1
ATOM 6072 C CA . ALA D 2 52 ? 236.728 191.684 206.496 1.00 11.84 52 ALA D CA 1
ATOM 6073 C C . ALA D 2 52 ? 236.482 193.075 207.060 1.00 11.84 52 ALA D C 1
ATOM 6074 O O . ALA D 2 52 ? 237.016 194.072 206.569 1.00 11.84 52 ALA D O 1
ATOM 6076 N N . SER D 2 53 ? 235.660 193.123 208.107 1.00 9.06 53 SER D N 1
ATOM 6077 C CA . SER D 2 53 ? 235.357 194.359 208.814 1.00 9.06 53 SER D CA 1
ATOM 6078 C C . SER D 2 53 ? 234.926 194.026 210.233 1.00 9.06 53 SER D C 1
ATOM 6079 O O . SER D 2 53 ? 234.393 192.945 210.497 1.00 9.06 53 SER D O 1
ATOM 6082 N N . ILE D 2 54 ? 235.161 194.966 211.145 1.00 7.50 54 ILE D N 1
ATOM 6083 C CA . ILE D 2 54 ? 234.774 194.813 212.542 1.00 7.50 54 ILE D CA 1
ATOM 6084 C C . ILE D 2 54 ? 234.220 196.138 213.047 1.00 7.50 54 ILE D C 1
ATOM 6085 O O . ILE D 2 54 ? 234.740 197.210 212.718 1.00 7.50 54 ILE D O 1
ATOM 6090 N N . SER D 2 55 ? 233.148 196.064 213.830 1.00 10.06 55 SER D N 1
ATOM 6091 C CA . SER D 2 55 ? 232.530 197.232 214.455 1.00 10.06 55 SER D CA 1
ATOM 6092 C C . SER D 2 55 ? 232.549 197.007 215.963 1.00 10.06 55 SER D C 1
ATOM 6093 O O . SER D 2 55 ? 231.745 196.234 216.492 1.00 10.06 55 SER D O 1
ATOM 6096 N N . SER D 2 56 ? 233.467 197.686 216.654 1.00 6.33 56 SER D N 1
ATOM 6097 C CA . SER D 2 56 ? 233.637 197.457 218.085 1.00 6.33 56 SER D CA 1
ATOM 6098 C C . SER D 2 56 ? 232.446 197.960 218.891 1.00 6.33 56 SER D C 1
ATOM 6099 O O . SER D 2 56 ? 232.152 197.415 219.960 1.00 6.33 56 SER D O 1
ATOM 6102 N N . TYR D 2 57 ? 231.757 198.994 218.406 1.00 9.08 57 TYR D N 1
ATOM 6103 C CA . TYR D 2 57 ? 230.624 199.540 219.148 1.00 9.08 57 TYR D CA 1
ATOM 6104 C C . TYR D 2 57 ? 229.480 198.538 219.224 1.00 9.08 57 TYR D C 1
ATOM 6105 O O . TYR D 2 57 ? 228.954 198.261 220.308 1.00 9.08 57 TYR D O 1
ATOM 6114 N N . TYR D 2 58 ? 229.083 197.978 218.083 1.00 14.01 58 TYR D N 1
ATOM 6115 C CA . TYR D 2 58 ? 227.994 197.012 218.039 1.00 14.01 58 TYR D CA 1
ATOM 6116 C C . TYR D 2 58 ? 228.460 195.574 218.216 1.00 14.01 58 TYR D C 1
ATOM 6117 O O . TYR D 2 58 ? 227.617 194.683 218.363 1.00 14.01 58 TYR D O 1
ATOM 6126 N N . GLY D 2 59 ? 229.764 195.325 218.212 1.00 14.35 59 GLY D N 1
ATOM 6127 C CA . GLY D 2 59 ? 230.266 193.963 218.271 1.00 14.35 59 GLY D CA 1
ATOM 6128 C C . GLY D 2 59 ? 229.896 193.127 217.064 1.00 14.35 59 GLY D C 1
ATOM 6129 O O . GLY D 2 59 ? 229.553 191.948 217.214 1.00 14.35 59 GLY D O 1
ATOM 6130 N N . TYR D 2 60 ? 229.960 193.708 215.870 1.00 22.81 60 TYR D N 1
ATOM 6131 C CA . TYR D 2 60 ? 229.568 193.039 214.637 1.00 22.81 60 TYR D CA 1
ATOM 6132 C C . TYR D 2 60 ? 230.787 192.849 213.747 1.00 22.81 60 TYR D C 1
ATOM 6133 O O . TYR D 2 60 ? 231.582 193.778 213.571 1.00 22.81 60 TYR D O 1
ATOM 6142 N N . THR D 2 61 ? 230.929 191.650 213.189 1.00 16.63 61 THR D N 1
ATOM 6143 C CA . THR D 2 61 ? 231.999 191.332 212.254 1.00 16.63 61 THR D CA 1
ATOM 6144 C C . THR D 2 61 ? 231.401 190.786 210.966 1.00 16.63 61 THR D C 1
ATOM 6145 O O . THR D 2 61 ? 230.453 189.994 210.998 1.00 16.63 61 THR D O 1
ATOM 6149 N N . TYR D 2 62 ? 231.956 191.212 209.834 1.00 15.49 62 TYR D N 1
ATOM 6150 C CA . TYR D 2 62 ? 231.511 190.757 208.527 1.00 15.49 62 TYR D CA 1
ATOM 6151 C C . TYR D 2 62 ? 232.706 190.247 207.736 1.00 15.49 62 TYR D C 1
ATOM 6152 O O . TYR D 2 62 ? 233.845 190.666 207.952 1.00 15.49 62 TYR D O 1
ATOM 6161 N N . TYR D 2 63 ? 232.432 189.329 206.812 1.00 14.72 63 TYR D N 1
ATOM 6162 C CA . TYR D 2 63 ? 233.471 188.729 205.990 1.00 14.72 63 TYR D CA 1
ATOM 6163 C C . TYR D 2 63 ? 232.989 188.635 204.550 1.00 14.72 63 TYR D C 1
ATOM 6164 O O . TYR D 2 63 ? 231.787 188.601 204.275 1.00 14.72 63 TYR D O 1
ATOM 6173 N N . ALA D 2 64 ? 233.948 188.596 203.631 1.00 17.14 64 ALA D N 1
ATOM 6174 C CA . ALA D 2 64 ? 233.631 188.380 202.228 1.00 17.14 64 ALA D CA 1
ATOM 6175 C C . ALA D 2 64 ? 233.260 186.921 201.987 1.00 17.14 64 ALA D C 1
ATOM 6176 O O . ALA D 2 64 ? 233.646 186.025 202.743 1.00 17.14 64 ALA D O 1
ATOM 6178 N N . ASP D 2 65 ? 232.497 186.688 200.916 1.00 29.25 65 ASP D N 1
ATOM 6179 C CA . ASP D 2 65 ? 232.057 185.332 200.604 1.00 29.25 65 ASP D CA 1
ATOM 6180 C C . ASP D 2 65 ? 233.228 184.422 200.258 1.00 29.25 65 ASP D C 1
ATOM 6181 O O . ASP D 2 65 ? 233.159 183.209 200.485 1.00 29.25 65 ASP D O 1
ATOM 6186 N N . SER D 2 66 ? 234.307 184.982 199.710 1.00 28.32 66 SER D N 1
ATOM 6187 C CA . SER D 2 66 ? 235.462 184.178 199.332 1.00 28.32 66 SER D CA 1
ATOM 6188 C C . SER D 2 66 ? 236.356 183.830 200.514 1.00 28.32 66 SER D C 1
ATOM 6189 O O . SER D 2 66 ? 237.220 182.956 200.381 1.00 28.32 66 SER D O 1
ATOM 6192 N N . VAL D 2 67 ? 236.175 184.484 201.661 1.00 21.10 67 VAL D N 1
ATOM 6193 C CA . VAL D 2 67 ? 236.998 184.245 202.838 1.00 21.10 67 VAL D CA 1
ATOM 6194 C C . VAL D 2 67 ? 236.170 183.808 204.038 1.00 21.10 67 VAL D C 1
ATOM 6195 O O . VAL D 2 67 ? 236.683 183.771 205.157 1.00 21.10 67 VAL D O 1
ATOM 6199 N N . LYS D 2 68 ? 234.898 183.479 203.832 1.00 25.84 68 LYS D N 1
ATOM 6200 C CA . LYS D 2 68 ? 234.045 183.071 204.939 1.00 25.84 68 LYS D CA 1
ATOM 6201 C C . LYS D 2 68 ? 234.482 181.713 205.472 1.00 25.84 68 LYS D C 1
ATOM 6202 O O . LYS D 2 68 ? 234.690 180.769 204.704 1.00 25.84 68 LYS D O 1
ATOM 6208 N N . GLY D 2 69 ? 234.625 181.617 206.793 1.00 28.22 69 GLY D N 1
ATOM 6209 C CA . GLY D 2 69 ? 235.030 180.387 207.436 1.00 28.22 69 GLY D CA 1
ATOM 6210 C C . GLY D 2 69 ? 236.522 180.160 207.517 1.00 28.22 69 GLY D C 1
ATOM 6211 O O . GLY D 2 69 ? 236.950 179.191 208.157 1.00 28.22 69 GLY D O 1
ATOM 6212 N N . ARG D 2 70 ? 237.332 181.017 206.897 1.00 25.61 70 ARG D N 1
ATOM 6213 C CA . ARG D 2 70 ? 238.782 180.892 206.940 1.00 25.61 70 ARG D CA 1
ATOM 6214 C C . ARG D 2 70 ? 239.472 182.071 207.605 1.00 25.61 70 ARG D C 1
ATOM 6215 O O . ARG D 2 70 ? 240.534 181.890 208.204 1.00 25.61 70 ARG D O 1
ATOM 6223 N N . PHE D 2 71 ? 238.899 183.266 207.514 1.00 22.44 71 PHE D N 1
ATOM 6224 C CA . PHE D 2 71 ? 239.469 184.469 208.102 1.00 22.44 71 PHE D CA 1
ATOM 6225 C C . PHE D 2 71 ? 238.655 184.855 209.329 1.00 22.44 71 PHE D C 1
ATOM 6226 O O . PHE D 2 71 ? 237.421 184.877 209.277 1.00 22.44 71 PHE D O 1
ATOM 6234 N N . THR D 2 72 ? 239.343 185.146 210.431 1.00 18.57 72 THR D N 1
ATOM 6235 C CA . THR D 2 72 ? 238.702 185.594 211.661 1.00 18.57 72 THR D CA 1
ATOM 6236 C C . THR D 2 72 ? 239.321 186.920 212.071 1.00 18.57 72 THR D C 1
ATOM 6237 O O . THR D 2 72 ? 240.546 187.021 212.202 1.00 18.57 72 THR D O 1
ATOM 6241 N N . ILE D 2 73 ? 238.481 187.930 212.275 1.00 13.25 73 ILE D N 1
ATOM 6242 C CA . ILE D 2 73 ? 238.931 189.268 212.642 1.00 13.25 73 ILE D CA 1
ATOM 6243 C C . ILE D 2 73 ? 238.576 189.526 214.099 1.00 13.25 73 ILE D C 1
ATOM 6244 O O . ILE D 2 73 ? 237.500 189.139 214.572 1.00 13.25 73 ILE D O 1
ATOM 6249 N N . SER D 2 74 ? 239.497 190.159 214.821 1.00 12.66 74 SER D N 1
ATOM 6250 C CA . SER D 2 74 ? 239.284 190.489 216.221 1.00 12.66 74 SER D CA 1
ATOM 6251 C C . SER D 2 74 ? 240.073 191.747 216.548 1.00 12.66 74 SER D C 1
ATOM 6252 O O . SER D 2 74 ? 241.002 192.128 215.832 1.00 12.66 74 SER D O 1
ATOM 6255 N N . ALA D 2 75 ? 239.690 192.395 217.644 1.00 14.11 75 ALA D N 1
ATOM 6256 C CA . ALA D 2 75 ? 240.343 193.624 218.063 1.00 14.11 75 ALA D CA 1
ATOM 6257 C C . ALA D 2 75 ? 240.464 193.640 219.578 1.00 14.11 75 ALA D C 1
ATOM 6258 O O . ALA D 2 75 ? 239.624 193.083 220.290 1.00 14.11 75 ALA D O 1
ATOM 6260 N N . ASP D 2 76 ? 241.523 194.284 220.062 1.00 14.92 76 ASP D N 1
ATOM 6261 C CA . ASP D 2 76 ? 241.755 194.478 221.489 1.00 14.92 76 ASP D CA 1
ATOM 6262 C C . ASP D 2 76 ? 241.546 195.955 221.795 1.00 14.92 76 ASP D C 1
ATOM 6263 O O . ASP D 2 76 ? 242.355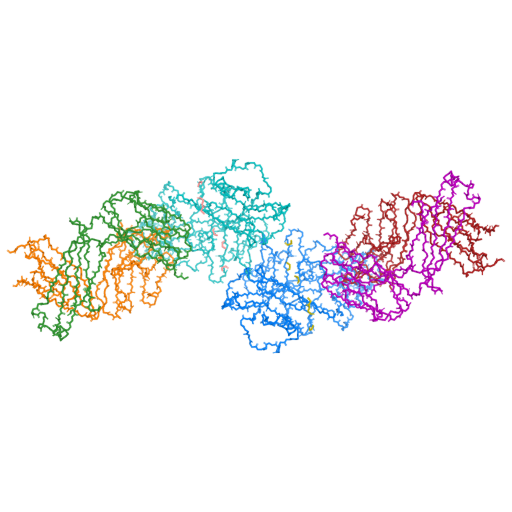 196.799 221.395 1.00 14.92 76 ASP D O 1
ATOM 6268 N N . THR D 2 77 ? 240.458 196.264 222.503 1.00 16.48 77 THR D N 1
ATOM 6269 C CA . THR D 2 77 ? 240.115 197.658 222.764 1.00 16.48 77 THR D CA 1
ATOM 6270 C C . THR D 2 77 ? 241.125 198.332 223.683 1.00 16.48 77 THR D C 1
ATOM 6271 O O . THR D 2 77 ? 241.363 199.539 223.558 1.00 16.48 77 THR D O 1
ATOM 6275 N N . SER D 2 78 ? 241.719 197.580 224.613 1.00 15.71 78 SER D N 1
ATOM 6276 C CA . SER D 2 78 ? 242.683 198.171 225.536 1.00 15.71 78 SER D CA 1
ATOM 6277 C C . SER D 2 78 ? 243.923 198.670 224.804 1.00 15.71 78 SER D C 1
ATOM 6278 O O . SER D 2 78 ? 244.422 199.764 225.091 1.00 15.71 78 SER D O 1
ATOM 6281 N N . LYS D 2 79 ? 244.434 197.886 223.857 1.00 14.76 79 LYS D N 1
ATOM 6282 C CA . LYS D 2 79 ? 245.632 198.248 223.112 1.00 14.76 79 LYS D CA 1
ATOM 6283 C C . LYS D 2 79 ? 245.331 199.012 221.830 1.00 14.76 79 LYS D C 1
ATOM 6284 O O . LYS D 2 79 ? 246.270 199.450 221.157 1.00 14.76 79 LYS D O 1
ATOM 6290 N N . ASN D 2 80 ? 244.054 199.182 221.481 1.00 14.26 80 ASN D N 1
ATOM 6291 C CA . ASN D 2 80 ? 243.635 199.923 220.290 1.00 14.26 80 ASN D CA 1
ATOM 6292 C C . ASN D 2 80 ? 244.273 199.340 219.026 1.00 14.26 80 ASN D C 1
ATOM 6293 O O . ASN D 2 80 ? 244.893 200.042 218.225 1.00 14.26 80 ASN D O 1
ATOM 6298 N N . THR D 2 81 ? 244.109 198.029 218.861 1.00 14.18 81 THR D N 1
ATOM 6299 C CA . THR D 2 81 ? 244.666 197.315 217.723 1.00 14.18 81 THR D CA 1
ATOM 6300 C C . THR D 2 81 ? 243.608 196.397 217.131 1.00 14.18 81 THR D C 1
ATOM 6301 O O . THR D 2 81 ? 242.660 195.998 217.811 1.00 14.18 81 THR D O 1
ATOM 6305 N N . ALA D 2 82 ? 243.779 196.070 215.854 1.00 12.42 82 ALA D N 1
ATOM 6306 C CA . ALA D 2 82 ? 242.912 195.137 215.151 1.00 12.42 82 ALA D CA 1
ATOM 6307 C C . ALA D 2 82 ? 243.745 193.982 214.619 1.00 12.42 82 ALA D C 1
ATOM 6308 O O . ALA D 2 82 ? 244.834 194.190 214.076 1.00 12.42 82 ALA D O 1
ATOM 6310 N N . TYR D 2 83 ? 243.233 192.766 214.774 1.00 14.86 83 TYR D N 1
ATOM 6311 C CA . TYR D 2 83 ? 243.953 191.559 214.395 1.00 14.86 83 TYR D CA 1
ATOM 6312 C C . TYR D 2 83 ? 243.156 190.781 213.361 1.00 14.86 83 TYR D C 1
ATOM 6313 O O . TYR D 2 83 ? 241.964 190.521 213.556 1.00 14.86 83 TYR D O 1
ATOM 6322 N N . LEU D 2 84 ? 243.818 190.407 212.270 1.00 15.16 84 LEU D N 1
ATOM 6323 C CA . LEU D 2 84 ? 243.241 189.548 211.246 1.00 15.16 84 LEU D CA 1
ATOM 6324 C C . LEU D 2 84 ? 244.003 188.232 211.220 1.00 15.16 84 LEU D C 1
ATOM 6325 O O . LEU D 2 84 ? 245.231 188.225 211.089 1.00 15.16 84 LEU D O 1
ATOM 6330 N N . GLN D 2 85 ? 243.277 187.125 211.339 1.00 22.96 85 GLN D N 1
ATOM 6331 C CA . GLN D 2 85 ? 243.866 185.793 211.383 1.00 22.96 85 GLN D CA 1
ATOM 6332 C C . GLN D 2 85 ? 243.554 185.067 210.083 1.00 22.96 85 GLN D C 1
ATOM 6333 O O . GLN D 2 85 ? 242.386 184.949 209.698 1.00 22.96 85 GLN D O 1
ATOM 6339 N N . MET D 2 86 ? 244.595 184.578 209.417 1.00 33.63 86 MET D N 1
ATOM 6340 C CA . MET D 2 86 ? 244.460 183.881 208.146 1.00 33.63 86 MET D CA 1
ATOM 6341 C C . MET D 2 86 ? 244.634 182.385 208.363 1.00 33.63 86 MET D C 1
ATOM 6342 O O . MET D 2 86 ? 245.584 181.955 209.026 1.00 33.63 86 MET D O 1
ATOM 6347 N N . ASN D 2 87 ? 243.714 181.598 207.811 1.00 36.61 87 ASN D N 1
ATOM 6348 C CA . ASN D 2 87 ? 243.767 180.148 207.903 1.00 36.61 87 ASN D CA 1
ATOM 6349 C C . ASN D 2 87 ? 243.469 179.545 206.539 1.00 36.61 87 ASN D C 1
ATOM 6350 O O . ASN D 2 87 ? 242.699 180.102 205.752 1.00 36.61 87 ASN D O 1
ATOM 6355 N N . SER D 2 88 ? 244.088 178.393 206.271 1.00 37.61 88 SER D N 1
ATOM 6356 C CA . SER D 2 88 ? 243.908 177.667 205.013 1.00 37.61 88 SER D CA 1
ATOM 6357 C C . SER D 2 88 ? 244.216 178.560 203.811 1.00 37.61 88 SER D C 1
ATOM 6358 O O . SER D 2 88 ? 243.433 178.664 202.865 1.00 37.61 88 SER D O 1
ATOM 6361 N N . LEU D 2 89 ? 245.372 179.220 203.863 1.00 35.51 89 LEU D N 1
ATOM 6362 C CA . LEU D 2 89 ? 245.776 180.111 202.784 1.00 35.51 89 LEU D CA 1
ATOM 6363 C C . LEU D 2 89 ? 245.968 179.337 201.487 1.00 35.51 89 LEU D C 1
ATOM 6364 O O . LEU D 2 89 ? 246.607 178.281 201.465 1.00 35.51 89 LEU D O 1
ATOM 6369 N N . ARG D 2 90 ? 245.410 179.868 200.404 1.00 32.20 90 ARG D N 1
ATOM 6370 C CA . ARG D 2 90 ? 245.534 179.290 199.076 1.00 32.20 90 ARG D CA 1
ATOM 6371 C C . ARG D 2 90 ? 246.213 180.288 198.148 1.00 32.20 90 ARG D C 1
ATOM 6372 O O . ARG D 2 90 ? 246.452 181.444 198.507 1.00 32.20 90 ARG D O 1
ATOM 6380 N N . ALA D 2 91 ? 246.512 179.828 196.931 1.00 32.18 91 ALA D N 1
ATOM 6381 C CA . ALA D 2 91 ? 247.232 180.658 195.971 1.00 32.18 91 ALA D CA 1
ATOM 6382 C C . ALA D 2 91 ? 246.450 181.901 195.569 1.00 32.18 91 ALA D C 1
ATOM 6383 O O . ALA D 2 91 ? 247.042 182.844 195.033 1.00 32.18 91 ALA D O 1
ATOM 6385 N N . GLU D 2 92 ? 245.141 181.927 195.810 1.00 31.89 92 GLU D N 1
ATOM 6386 C CA . GLU D 2 92 ? 244.324 183.094 195.500 1.00 31.89 92 GLU D CA 1
ATOM 6387 C C . GLU D 2 92 ? 244.325 184.132 196.614 1.00 31.89 92 GLU D C 1
ATOM 6388 O O . GLU D 2 92 ? 243.696 185.183 196.456 1.00 31.89 92 GLU D O 1
ATOM 6394 N N . ASP D 2 93 ? 245.005 183.868 197.728 1.00 24.74 93 ASP D N 1
ATOM 6395 C CA . ASP D 2 93 ? 245.001 184.760 198.878 1.00 24.74 93 ASP D CA 1
ATOM 6396 C C . ASP D 2 93 ? 246.243 185.637 198.959 1.00 24.74 93 ASP D C 1
ATOM 6397 O O . ASP D 2 93 ? 246.437 186.323 199.966 1.00 24.74 93 ASP D O 1
ATOM 6402 N N . THR D 2 94 ? 247.088 185.633 197.931 1.00 21.65 94 THR D N 1
ATOM 6403 C CA . THR D 2 94 ? 248.278 186.471 197.918 1.00 21.65 94 THR D CA 1
ATOM 6404 C C . THR D 2 94 ? 247.933 187.848 197.361 1.00 21.65 94 THR D C 1
ATOM 6405 O O . THR D 2 94 ? 247.378 187.963 196.263 1.00 21.65 94 THR D O 1
ATOM 6409 N N . ALA D 2 95 ? 248.249 188.883 198.128 1.00 14.63 95 ALA D N 1
ATOM 6410 C CA . ALA D 2 95 ? 247.935 190.264 197.773 1.00 14.63 95 ALA D CA 1
ATOM 6411 C C . ALA D 2 95 ? 248.638 191.175 198.774 1.00 14.63 95 ALA D C 1
ATOM 6412 O O . ALA D 2 95 ? 249.394 190.711 199.636 1.00 14.63 95 ALA D O 1
ATOM 6414 N N . VAL D 2 96 ? 248.389 192.476 198.657 1.00 12.80 96 VAL D N 1
ATOM 6415 C CA . VAL D 2 96 ? 248.844 193.465 199.628 1.00 12.80 96 VAL D CA 1
ATOM 6416 C C . VAL D 2 96 ? 247.640 193.899 200.450 1.00 12.80 96 VAL D C 1
ATOM 6417 O O . VAL D 2 96 ? 246.635 194.360 199.895 1.00 12.80 96 VAL D O 1
ATOM 6421 N N . TYR D 2 97 ? 247.739 193.759 201.769 1.00 12.43 97 TYR D N 1
ATOM 6422 C CA . TYR D 2 97 ? 246.608 193.955 202.667 1.00 12.43 97 TYR D CA 1
ATOM 6423 C C . TYR D 2 97 ? 246.721 195.317 203.338 1.00 12.43 97 TYR D C 1
ATOM 6424 O O . TYR D 2 97 ? 247.738 195.620 203.971 1.00 12.43 97 TYR D O 1
ATOM 6433 N N . TYR D 2 98 ? 245.679 196.130 203.197 1.00 10.24 98 TYR D N 1
ATOM 6434 C CA . TYR D 2 98 ? 245.594 197.436 203.833 1.00 10.24 98 TYR D CA 1
ATOM 6435 C C . TYR D 2 98 ? 244.644 197.384 205.023 1.00 10.24 98 TYR D C 1
ATOM 6436 O O . TYR D 2 98 ? 243.806 196.487 205.143 1.00 10.24 98 TYR D O 1
ATOM 6445 N N . CYS D 2 99 ? 244.780 198.372 205.907 1.00 7.91 99 CYS D N 1
ATOM 6446 C CA . CYS D 2 99 ? 243.940 198.492 207.098 1.00 7.91 99 CYS D CA 1
ATOM 6447 C C . CYS D 2 99 ? 243.248 199.849 207.043 1.00 7.91 99 CYS D C 1
ATOM 6448 O O . CYS D 2 99 ? 243.844 200.871 207.394 1.00 7.91 99 CYS D O 1
ATOM 6451 N N . ALA D 2 100 ? 241.993 199.857 206.607 1.00 9.60 100 ALA D N 1
ATOM 6452 C CA . ALA D 2 100 ? 241.252 201.096 206.450 1.00 9.60 100 ALA D CA 1
ATOM 6453 C C . ALA D 2 100 ? 240.621 201.515 207.776 1.00 9.60 100 ALA D C 1
ATOM 6454 O O . ALA D 2 100 ? 240.798 200.875 208.815 1.00 9.60 100 ALA D O 1
ATOM 6456 N N . ARG D 2 101 ? 239.870 202.613 207.735 1.00 7.36 101 ARG D N 1
ATOM 6457 C CA . ARG D 2 101 ? 239.187 203.126 208.920 1.00 7.36 101 ARG D CA 1
ATOM 6458 C C . ARG D 2 101 ? 238.041 204.010 208.461 1.00 7.36 101 ARG D C 1
ATOM 6459 O O . ARG D 2 101 ? 238.251 204.921 207.655 1.00 7.36 101 ARG D O 1
ATOM 6467 N N . SER D 2 102 ? 236.840 203.750 208.968 1.00 9.18 102 SER D N 1
ATOM 6468 C CA . SER D 2 102 ? 235.662 204.530 208.620 1.00 9.18 102 SER D CA 1
ATOM 6469 C C . SER D 2 102 ? 234.949 204.963 209.891 1.00 9.18 102 SER D C 1
ATOM 6470 O O . SER D 2 102 ? 234.930 204.227 210.882 1.00 9.18 102 SER D O 1
ATOM 6473 N N . ARG D 2 103 ? 234.372 206.161 209.859 1.00 9.30 103 ARG D N 1
ATOM 6474 C CA . ARG D 2 103 ? 233.665 206.677 211.022 1.00 9.30 103 ARG D CA 1
ATOM 6475 C C . ARG D 2 103 ? 232.452 205.811 211.338 1.00 9.30 103 ARG D C 1
ATOM 6476 O O . ARG D 2 103 ? 231.736 205.354 210.444 1.00 9.30 103 ARG D O 1
ATOM 6484 N N . GLN D 2 104 ? 232.226 205.584 212.632 1.00 10.58 104 GLN D N 1
ATOM 6485 C CA . GLN D 2 104 ? 231.085 204.775 213.044 1.00 10.58 104 GLN D CA 1
ATOM 6486 C C . GLN D 2 104 ? 229.784 205.565 212.982 1.00 10.58 104 GLN D C 1
ATOM 6487 O O . GLN D 2 104 ? 228.741 205.016 212.610 1.00 10.58 104 GLN D O 1
ATOM 6493 N N . PHE D 2 105 ? 229.823 206.848 213.334 1.00 10.98 105 PHE D N 1
ATOM 6494 C CA . PHE D 2 105 ? 228.646 207.716 213.321 1.00 10.98 105 PHE D CA 1
ATOM 6495 C C . PHE D 2 105 ? 228.965 208.951 212.482 1.00 10.98 105 PHE D C 1
ATOM 6496 O O . PHE D 2 105 ? 229.393 209.976 213.017 1.00 10.98 105 PHE D O 1
ATOM 6504 N N . TRP D 2 106 ? 228.759 208.859 211.171 1.00 23.99 106 TRP D N 1
ATOM 6505 C CA . TRP D 2 106 ? 228.342 207.625 210.515 1.00 23.99 106 TRP D CA 1
ATOM 6506 C C . TRP D 2 106 ? 229.320 207.292 209.397 1.00 23.99 106 TRP D C 1
ATOM 6507 O O . TRP D 2 106 ? 230.341 207.961 209.245 1.00 23.99 106 TRP D O 1
ATOM 6518 N N . TYR D 2 107 ? 229.009 206.259 208.617 1.00 6.26 107 TYR D N 1
ATOM 6519 C CA . TYR D 2 107 ? 229.908 205.839 207.551 1.00 6.26 107 TYR D CA 1
ATOM 6520 C C . TYR D 2 107 ? 230.049 206.940 206.508 1.00 6.26 107 TYR D C 1
ATOM 6521 O O . TYR D 2 107 ? 229.054 207.478 206.014 1.00 6.26 107 TYR D O 1
ATOM 6530 N N . SER D 2 108 ? 231.297 207.275 206.176 1.00 11.53 108 SER D N 1
ATOM 6531 C CA . SER D 2 108 ? 231.583 208.288 205.168 1.00 11.53 108 SER D CA 1
ATOM 6532 C C . SER D 2 108 ? 232.764 207.884 204.294 1.00 11.53 108 SER D C 1
ATOM 6533 O O . SER D 2 108 ? 233.503 208.746 203.807 1.00 11.53 108 SER D O 1
ATOM 6536 N N . GLY D 2 109 ? 232.959 206.585 204.090 1.00 4.36 109 GLY D N 1
ATOM 6537 C CA . GLY D 2 109 ? 234.065 206.108 203.285 1.00 4.36 109 GLY D CA 1
ATOM 6538 C C . GLY D 2 109 ? 235.326 205.882 204.092 1.00 4.36 109 GLY D C 1
ATOM 6539 O O . GLY D 2 109 ? 235.492 206.459 205.171 1.00 4.36 109 GLY D O 1
ATOM 6540 N N . LEU D 2 110 ? 236.225 205.045 203.579 1.00 11.10 110 LEU D N 1
ATOM 6541 C CA . LEU D 2 110 ? 237.481 204.761 204.260 1.00 11.10 110 LEU D CA 1
ATOM 6542 C C . LEU D 2 110 ? 238.447 205.927 204.096 1.00 11.10 110 LEU D C 1
ATOM 6543 O O . LEU D 2 110 ? 239.245 205.952 203.154 1.00 11.10 110 LEU D O 1
ATOM 6548 N N . ASP D 2 111 ? 238.383 206.895 205.009 1.00 7.81 111 ASP D N 1
ATOM 6549 C CA . ASP D 2 111 ? 239.175 208.111 204.890 1.00 7.81 111 ASP D CA 1
ATOM 6550 C C . ASP D 2 111 ? 240.615 207.951 205.360 1.00 7.81 111 ASP D C 1
ATOM 6551 O O . ASP D 2 111 ? 241.441 208.819 205.063 1.00 7.81 111 ASP D O 1
ATOM 6556 N N . TYR D 2 112 ? 240.940 206.877 206.076 1.00 8.79 112 TYR D N 1
ATOM 6557 C CA . TYR D 2 112 ? 242.293 206.649 206.566 1.00 8.79 112 TYR D CA 1
ATOM 6558 C C . TYR D 2 112 ? 242.731 205.239 206.206 1.00 8.79 112 TYR D C 1
ATOM 6559 O O . TYR D 2 112 ? 241.988 204.278 206.429 1.00 8.79 112 TYR D O 1
ATOM 6568 N N . TRP D 2 113 ? 243.937 205.120 205.654 1.00 23.99 113 TRP D N 1
ATOM 6569 C CA . TRP D 2 113 ? 244.487 203.844 205.226 1.00 23.99 113 TRP D CA 1
ATOM 6570 C C . TRP D 2 113 ? 245.872 203.649 205.824 1.00 23.99 113 TRP D C 1
ATOM 6571 O O . TRP D 2 113 ? 246.551 204.613 206.187 1.00 23.99 113 TRP D O 1
ATOM 6582 N N . GLY D 2 114 ? 246.284 202.390 205.919 1.00 15.98 114 GLY D N 1
ATOM 6583 C CA . GLY D 2 114 ? 247.628 202.057 206.338 1.00 15.98 114 GLY D CA 1
ATOM 6584 C C . GLY D 2 114 ? 248.604 202.162 205.185 1.00 15.98 114 GLY D C 1
ATOM 6585 O O . GLY D 2 114 ? 248.376 202.890 204.216 1.00 15.98 114 GLY D O 1
ATOM 6586 N N . GLN D 2 115 ? 249.710 201.425 205.287 1.00 18.71 115 GLN D N 1
ATOM 6587 C CA . GLN D 2 115 ? 250.721 201.420 204.241 1.00 18.71 115 GLN D CA 1
ATOM 6588 C C . GLN D 2 115 ? 250.788 200.114 203.464 1.00 18.71 115 GLN D C 1
ATOM 6589 O O . GLN D 2 115 ? 251.428 200.075 202.408 1.00 18.71 115 GLN D O 1
ATOM 6595 N N . GLY D 2 116 ? 250.151 199.051 203.949 1.00 16.41 116 GLY D N 1
ATOM 6596 C CA . GLY D 2 116 ? 250.118 197.799 203.220 1.00 16.41 116 GLY D CA 1
ATOM 6597 C C . GLY D 2 116 ? 251.274 196.871 203.527 1.00 16.41 116 GLY D C 1
ATOM 6598 O O . GLY D 2 116 ? 252.440 197.265 203.436 1.00 16.41 116 GLY D O 1
ATOM 6599 N N . THR D 2 117 ? 250.958 195.630 203.892 1.00 17.88 117 THR D N 1
ATOM 6600 C CA . THR D 2 117 ? 251.953 194.591 204.119 1.00 17.88 117 THR D CA 1
ATOM 6601 C C . THR D 2 117 ? 251.784 193.510 203.063 1.00 17.88 117 THR D C 1
ATOM 6602 O O . THR D 2 117 ? 250.683 192.978 202.884 1.00 17.88 117 THR D O 1
ATOM 6606 N N . LEU D 2 118 ? 252.872 193.190 202.372 1.00 18.34 118 LEU D N 1
ATOM 6607 C CA . LEU D 2 118 ? 252.838 192.192 201.315 1.00 18.34 118 LEU D CA 1
ATOM 6608 C C . LEU D 2 118 ? 252.692 190.794 201.901 1.00 18.34 118 LEU D C 1
ATOM 6609 O O . LEU D 2 118 ? 253.370 190.435 202.867 1.00 18.34 118 LEU D O 1
ATOM 6614 N N . VAL D 2 119 ? 251.798 190.005 201.310 1.00 20.10 119 VAL D N 1
ATOM 6615 C CA . VAL D 2 119 ? 251.547 188.633 201.739 1.00 20.10 119 VAL D CA 1
ATOM 6616 C C . VAL D 2 119 ? 251.556 187.738 200.509 1.00 20.10 119 VAL D C 1
ATOM 6617 O O . VAL D 2 119 ? 250.802 187.974 199.559 1.00 20.10 119 VAL D O 1
ATOM 6621 N N . THR D 2 120 ? 252.404 186.711 200.525 1.00 32.38 120 THR D N 1
ATOM 6622 C CA . THR D 2 120 ? 252.507 185.766 199.424 1.00 32.38 120 THR D CA 1
ATOM 6623 C C . THR D 2 120 ? 252.503 184.342 199.954 1.00 32.38 120 THR D C 1
ATOM 6624 O O . THR D 2 120 ? 252.995 184.066 201.051 1.00 32.38 120 THR D O 1
ATOM 6628 N N . VAL D 2 121 ? 251.938 183.439 199.158 1.00 43.80 121 VAL D N 1
ATOM 6629 C CA . VAL D 2 121 ? 251.918 182.013 199.454 1.00 43.80 121 VAL D CA 1
ATOM 6630 C C . VAL D 2 121 ? 252.516 181.275 198.264 1.00 43.80 121 VAL D C 1
ATOM 6631 O O . VAL D 2 121 ? 252.143 181.534 197.114 1.00 43.80 121 VAL D O 1
ATOM 6635 N N . SER D 2 122 ? 253.453 180.371 198.540 1.00 77.84 122 SER D N 1
ATOM 6636 C CA . SER D 2 122 ? 254.121 179.628 197.483 1.00 77.84 122 SER D CA 1
ATOM 6637 C C . SER D 2 122 ? 254.830 178.429 198.090 1.00 77.84 122 SER D C 1
ATOM 6638 O O . SER D 2 122 ? 255.399 178.528 199.180 1.00 77.84 122 SER D O 1
ATOM 6641 N N . SER D 2 123 ? 254.791 177.303 197.379 1.00 95.37 123 SER D N 1
ATOM 6642 C CA . SER D 2 123 ? 255.507 176.108 197.805 1.00 95.37 123 SER D CA 1
ATOM 6643 C C . SER D 2 123 ? 256.991 176.161 197.473 1.00 95.37 123 SER D C 1
ATOM 6644 O O . SER D 2 123 ? 257.758 175.355 198.012 1.00 95.37 123 SER D O 1
ATOM 6647 N N . ALA D 2 124 ? 257.411 177.078 196.606 1.00 103.13 124 ALA D N 1
ATOM 6648 C CA . ALA D 2 124 ? 258.819 177.190 196.255 1.00 103.13 124 ALA D CA 1
ATOM 6649 C C . ALA D 2 124 ? 259.619 177.761 197.419 1.00 103.13 124 ALA D C 1
ATOM 6650 O O . ALA D 2 124 ? 259.133 178.605 198.176 1.00 103.13 124 ALA D O 1
ATOM 6652 N N . SER D 2 125 ? 260.855 177.292 197.558 1.00 112.12 125 SER D N 1
ATOM 6653 C CA . SER D 2 125 ? 261.749 177.762 198.603 1.00 112.12 125 SER D CA 1
ATOM 6654 C C . SER D 2 125 ? 262.540 178.966 198.095 1.00 112.12 125 SER D C 1
ATOM 6655 O O . SER D 2 125 ? 262.251 179.526 197.034 1.00 112.12 125 SER D O 1
ATOM 6658 N N . THR D 2 126 ? 263.551 179.380 198.853 1.00 114.58 126 THR D N 1
ATOM 6659 C CA . THR D 2 126 ? 264.397 180.502 198.472 1.00 114.58 126 THR D CA 1
ATOM 6660 C C . THR D 2 126 ? 265.523 180.012 197.571 1.00 114.58 126 THR D C 1
ATOM 6661 O O . THR D 2 126 ? 266.245 179.073 197.923 1.00 114.58 126 THR D O 1
ATOM 6665 N N . LYS D 2 127 ? 265.670 180.651 196.412 1.00 121.71 127 LYS D N 1
ATOM 6666 C CA . LYS D 2 127 ? 266.670 180.268 195.428 1.00 121.71 127 LYS D CA 1
ATOM 6667 C C . LYS D 2 127 ? 267.436 181.501 194.968 1.00 121.71 127 LYS D C 1
ATOM 6668 O O . LYS D 2 127 ? 266.963 182.634 195.086 1.00 121.71 127 LYS D O 1
ATOM 6670 N N . GLY D 2 128 ? 268.635 181.263 194.442 1.00 128.85 128 GLY D N 1
ATOM 6671 C CA . GLY D 2 128 ? 269.485 182.328 193.968 1.00 128.85 128 GLY D CA 1
ATOM 6672 C C . GLY D 2 128 ? 269.287 182.616 192.494 1.00 128.85 128 GLY D C 1
ATOM 6673 O O . GLY D 2 128 ? 268.974 181.726 191.697 1.00 128.85 128 GLY D O 1
ATOM 6674 N N . PRO D 2 129 ? 269.464 183.875 192.103 1.00 127.70 129 PRO D N 1
ATOM 6675 C CA . PRO D 2 129 ? 269.281 184.246 190.697 1.00 127.70 129 PRO D CA 1
ATOM 6676 C C . PRO D 2 129 ? 270.426 183.749 189.828 1.00 127.70 129 PRO D C 1
ATOM 6677 O O . PRO D 2 129 ? 271.532 183.468 190.297 1.00 127.70 129 PRO D O 1
ATOM 6681 N N . SER D 2 130 ? 270.138 183.642 188.533 1.00 133.95 130 SER D N 1
ATOM 6682 C CA . SER D 2 130 ? 271.123 183.259 187.531 1.00 133.95 130 SER D CA 1
ATOM 6683 C C . SER D 2 130 ? 271.169 184.336 186.459 1.00 133.95 130 SER D C 1
ATOM 6684 O O . SER D 2 130 ? 270.125 184.735 185.934 1.00 133.95 130 SER D O 1
ATOM 6687 N N . VAL D 2 131 ? 272.372 184.795 186.131 1.00 131.85 131 VAL D N 1
ATOM 6688 C CA . VAL D 2 131 ? 272.567 185.899 185.197 1.00 131.85 131 VAL D CA 1
ATOM 6689 C C . VAL D 2 131 ? 272.904 185.324 183.829 1.00 131.85 131 VAL D C 1
ATOM 6690 O O . VAL D 2 131 ? 273.875 184.571 183.683 1.00 131.85 131 VAL D O 1
ATOM 6694 N N . PHE D 2 132 ? 272.103 185.678 182.826 1.00 134.11 132 PHE D N 1
ATOM 6695 C CA . PHE D 2 132 ? 272.320 185.262 181.454 1.00 134.11 132 PHE D CA 1
ATOM 6696 C C . PHE D 2 132 ? 272.584 186.483 180.583 1.00 134.11 132 PHE D C 1
ATOM 6697 O O . PHE D 2 132 ? 271.708 187.350 180.460 1.00 134.11 132 PHE D O 1
ATOM 6705 N N . PRO D 2 133 ? 273.761 186.594 179.972 1.00 138.75 133 PRO D N 1
ATOM 6706 C CA . PRO D 2 133 ? 274.048 187.760 179.131 1.00 138.75 133 PRO D CA 1
ATOM 6707 C C . PRO D 2 133 ? 273.209 187.758 177.863 1.00 138.75 133 PRO D C 1
ATOM 6708 O O . PRO D 2 133 ? 272.772 186.716 177.368 1.00 138.75 133 PRO D O 1
ATOM 6712 N N . LEU D 2 134 ? 272.987 188.962 177.336 1.00 134.82 134 LEU D N 1
ATOM 6713 C CA . LEU D 2 134 ? 272.217 189.170 176.109 1.00 134.82 134 LEU D CA 1
ATOM 6714 C C . LEU D 2 134 ? 273.114 189.912 175.122 1.00 134.82 134 LEU D C 1
ATOM 6715 O O . LEU D 2 134 ? 273.124 191.145 175.084 1.00 134.82 134 LEU D O 1
ATOM 6720 N N . ALA D 2 135 ? 273.873 189.157 174.332 1.00 134.83 135 ALA D N 1
ATOM 6721 C CA . ALA D 2 135 ? 274.752 189.762 173.347 1.00 134.83 135 ALA D CA 1
ATOM 6722 C C . ALA D 2 135 ? 273.936 190.375 172.209 1.00 134.83 135 ALA D C 1
ATOM 6723 O O . ALA D 2 135 ? 272.916 189.818 171.794 1.00 134.83 135 ALA D O 1
ATOM 6725 N N . PRO D 2 136 ? 274.367 191.533 171.684 1.00 133.74 136 PRO D N 1
ATOM 6726 C CA . PRO D 2 136 ? 273.677 192.208 170.578 1.00 133.74 136 PRO D CA 1
ATOM 6727 C C . PRO D 2 136 ? 273.652 191.371 169.302 1.00 133.74 136 PRO D C 1
ATOM 6728 O O . PRO D 2 136 ? 273.560 191.942 168.215 1.00 133.74 136 PRO D O 1
ATOM 6732 N N . ALA D 2 146 ? 272.879 200.578 169.172 1.00 141.35 146 ALA D N 1
ATOM 6733 C CA . ALA D 2 146 ? 272.916 199.172 169.558 1.00 141.35 146 ALA D CA 1
ATOM 6734 C C . ALA D 2 146 ? 272.177 198.950 170.873 1.00 141.35 146 ALA D C 1
ATOM 6735 O O . ALA D 2 146 ? 271.908 199.896 171.613 1.00 141.35 146 ALA D O 1
ATOM 6737 N N . ALA D 2 147 ? 271.852 197.691 171.160 1.00 134.35 147 ALA D N 1
ATOM 6738 C CA . ALA D 2 147 ? 271.135 197.324 172.371 1.00 134.35 147 ALA D CA 1
ATOM 6739 C C . ALA D 2 147 ? 271.845 196.167 173.058 1.00 134.35 147 ALA D C 1
ATOM 6740 O O . ALA D 2 147 ? 272.435 195.302 172.406 1.00 134.35 147 ALA D O 1
ATOM 6742 N N . LEU D 2 148 ? 271.781 196.164 174.388 1.00 131.65 148 LEU D N 1
ATOM 6743 C CA . LEU D 2 148 ? 272.416 195.130 175.191 1.00 131.65 148 LEU D CA 1
ATOM 6744 C C . LEU D 2 148 ? 271.725 195.084 176.546 1.00 131.65 148 LEU D C 1
ATOM 6745 O O . LEU D 2 148 ? 271.130 196.067 176.993 1.00 131.65 148 LEU D O 1
ATOM 6750 N N . GLY D 2 149 ? 271.803 193.928 177.196 1.00 130.65 149 GLY D N 1
ATOM 6751 C CA . GLY D 2 149 ? 271.172 193.787 178.495 1.00 130.65 149 GLY D CA 1
ATOM 6752 C C . GLY D 2 149 ? 271.569 192.489 179.161 1.00 130.65 149 GLY D C 1
ATOM 6753 O O . GLY D 2 149 ? 272.409 191.736 178.663 1.00 130.65 149 GLY D O 1
ATOM 6754 N N . CYS D 2 150 ? 270.945 192.243 180.311 1.00 131.57 150 CYS D N 1
ATOM 6755 C CA . CYS D 2 150 ? 271.174 191.041 181.096 1.00 131.57 150 CYS D CA 1
ATOM 6756 C C . CYS D 2 150 ? 269.836 190.418 181.465 1.00 131.57 150 CYS D C 1
ATOM 6757 O O . CYS D 2 150 ? 268.827 191.114 181.604 1.00 131.57 150 CYS D O 1
ATOM 6760 N N . LEU D 2 151 ? 269.836 189.097 181.621 1.00 127.99 151 LEU D N 1
ATOM 6761 C CA . LEU D 2 151 ? 268.640 188.346 181.974 1.00 127.99 151 LEU D CA 1
ATOM 6762 C C . LEU D 2 151 ? 268.884 187.603 183.279 1.00 127.99 151 LEU D C 1
ATOM 6763 O O . LEU D 2 151 ? 269.880 186.884 183.412 1.00 127.99 151 LEU D O 1
ATOM 6768 N N . VAL D 2 152 ? 267.977 187.779 184.235 1.00 125.06 152 VAL D N 1
ATOM 6769 C CA . VAL D 2 152 ? 268.013 187.071 185.509 1.00 125.06 152 VAL D CA 1
ATOM 6770 C C . VAL D 2 152 ? 266.701 186.311 185.659 1.00 125.06 152 VAL D C 1
ATOM 6771 O O . VAL D 2 152 ? 265.617 186.883 185.485 1.00 125.06 152 VAL D O 1
ATOM 6775 N N . LYS D 2 153 ? 266.797 185.019 185.962 1.00 127.70 153 LYS D N 1
ATOM 6776 C CA . LYS D 2 153 ? 265.632 184.152 186.039 1.00 127.70 153 LYS D CA 1
ATOM 6777 C C . LYS D 2 153 ? 265.784 183.166 187.187 1.00 127.70 153 LYS D C 1
ATOM 6778 O O . LYS D 2 153 ? 266.893 182.909 187.665 1.00 127.70 153 LYS D O 1
ATOM 6780 N N . ASP D 2 154 ? 264.647 182.620 187.623 1.00 124.36 154 ASP D N 1
ATOM 6781 C CA . ASP D 2 154 ? 264.590 181.599 188.670 1.00 124.36 154 ASP D CA 1
ATOM 6782 C C . ASP D 2 154 ? 265.205 182.107 189.976 1.00 124.36 154 ASP D C 1
ATOM 6783 O O . ASP D 2 154 ? 266.211 181.591 190.469 1.00 124.36 154 ASP D O 1
ATOM 6788 N N . TYR D 2 155 ? 264.575 183.139 190.531 1.00 123.26 155 TYR D N 1
ATOM 6789 C CA . TYR D 2 155 ? 264.953 183.685 191.825 1.00 123.26 155 TYR D CA 1
ATOM 6790 C C . TYR D 2 155 ? 263.705 183.856 192.679 1.00 123.26 155 TYR D C 1
ATOM 6791 O O . TYR D 2 155 ? 262.587 183.964 192.168 1.00 123.26 155 TYR D O 1
ATOM 6800 N N . PHE D 2 156 ? 263.911 183.884 193.993 1.00 116.06 156 PHE D N 1
ATOM 6801 C CA . PHE D 2 156 ? 262.814 184.039 194.939 1.00 116.06 156 PHE D CA 1
ATOM 6802 C C . PHE D 2 156 ? 263.360 184.432 196.307 1.00 116.06 156 PHE D C 1
ATOM 6803 O O . PHE D 2 156 ? 264.368 183.872 196.756 1.00 116.06 156 PHE D O 1
ATOM 6811 N N . PRO D 2 157 ? 262.729 185.391 197.002 1.00 121.91 157 PRO D N 1
ATOM 6812 C CA . PRO D 2 157 ? 261.596 186.190 196.530 1.00 121.91 157 PRO D CA 1
ATOM 6813 C C . PRO D 2 157 ? 262.009 187.567 196.013 1.00 121.91 157 PRO D C 1
ATOM 6814 O O . PRO D 2 157 ? 263.196 187.835 195.826 1.00 121.91 157 PRO D O 1
ATOM 6818 N N . GLU D 2 158 ? 261.018 188.424 195.785 1.00 128.48 158 GLU D N 1
ATOM 6819 C CA . GLU D 2 158 ? 261.278 189.791 195.371 1.00 128.48 158 GLU D CA 1
ATOM 6820 C C . GLU D 2 158 ? 261.905 190.584 196.518 1.00 128.48 158 GLU D C 1
ATOM 6821 O O . GLU D 2 158 ? 261.724 190.242 197.690 1.00 128.48 158 GLU D O 1
ATOM 6827 N N . PRO D 2 159 ? 262.651 191.660 196.210 1.00 135.53 159 PRO D N 1
ATOM 6828 C CA . PRO D 2 159 ? 263.027 192.141 194.880 1.00 135.53 159 PRO D CA 1
ATOM 6829 C C . PRO D 2 159 ? 264.498 191.906 194.542 1.00 135.53 159 PRO D C 1
ATOM 6830 O O . PRO D 2 159 ? 265.243 191.361 195.356 1.00 135.53 159 PRO D O 1
ATOM 6834 N N . VAL D 2 160 ? 264.904 192.317 193.342 1.00 132.24 160 VAL D N 1
ATOM 6835 C CA . VAL D 2 160 ? 266.296 192.268 192.910 1.00 132.24 160 VAL D CA 1
ATOM 6836 C C . VAL D 2 160 ? 266.676 193.638 192.366 1.00 132.24 160 VAL D C 1
ATOM 6837 O O . VAL D 2 160 ? 265.961 194.197 191.527 1.00 132.24 160 VAL D O 1
ATOM 6841 N N . THR D 2 161 ? 267.796 194.174 192.843 1.00 134.07 161 THR D N 1
ATOM 6842 C CA . THR D 2 161 ? 268.309 195.459 192.388 1.00 134.07 161 THR D CA 1
ATOM 6843 C C . THR D 2 161 ? 269.343 195.216 191.295 1.00 134.07 161 THR D C 1
ATOM 6844 O O . THR D 2 161 ? 270.325 194.499 191.512 1.00 134.07 161 THR D O 1
ATOM 6846 N N . VAL D 2 162 ? 269.120 195.813 190.127 1.00 128.53 162 VAL D N 1
ATOM 6847 C CA . VAL D 2 162 ? 269.993 195.651 188.970 1.00 128.53 162 VAL D CA 1
ATOM 6848 C C . VAL D 2 162 ? 270.713 196.968 188.722 1.00 128.53 162 VAL D C 1
ATOM 6849 O O . VAL D 2 162 ? 270.072 198.019 188.595 1.00 128.53 162 VAL D O 1
ATOM 6851 N N . SER D 2 163 ? 272.040 196.911 188.654 1.00 130.10 163 SER D N 1
ATOM 6852 C CA . SER D 2 163 ? 272.872 198.081 188.417 1.00 130.10 163 SER D CA 1
ATOM 6853 C C . SER D 2 163 ? 273.787 197.827 187.228 1.00 130.10 163 SER D C 1
ATOM 6854 O O . SER D 2 163 ? 274.281 196.710 187.040 1.00 130.10 163 SER D O 1
ATOM 6856 N N . TRP D 2 164 ? 274.008 198.866 186.429 1.00 130.06 164 TRP D N 1
ATOM 6857 C CA . TRP D 2 164 ? 274.872 198.799 185.258 1.00 130.06 164 TRP D CA 1
ATOM 6858 C C . TRP D 2 164 ? 276.144 199.586 185.542 1.00 130.06 164 TRP D C 1
ATOM 6859 O O . TRP D 2 164 ? 276.080 200.785 185.836 1.00 130.06 164 TRP D O 1
ATOM 6870 N N . ASN D 2 165 ? 277.291 198.910 185.444 1.00 128.08 165 ASN D N 1
ATOM 6871 C CA . ASN D 2 165 ? 278.592 199.512 185.739 1.00 128.08 165 ASN D CA 1
ATOM 6872 C C . ASN D 2 165 ? 278.602 200.140 187.131 1.00 128.08 165 ASN D C 1
ATOM 6873 O O . ASN D 2 165 ? 279.115 201.242 187.336 1.00 128.08 165 ASN D O 1
ATOM 6878 N N . SER D 2 166 ? 278.024 199.421 188.097 1.00 131.01 166 SER D N 1
ATOM 6879 C CA . SER D 2 166 ? 277.877 199.904 189.472 1.00 131.01 166 SER D CA 1
ATOM 6880 C C . SER D 2 166 ? 277.115 201.227 189.514 1.00 131.01 166 SER D C 1
ATOM 6881 O O . SER D 2 166 ? 277.419 202.117 190.310 1.00 131.01 166 SER D O 1
ATOM 6883 N N . GLY D 2 167 ? 276.112 201.355 188.647 1.00 134.21 167 GLY D N 1
ATOM 6884 C CA . GLY D 2 167 ? 275.311 202.562 188.603 1.00 134.21 167 GLY D CA 1
ATOM 6885 C C . GLY D 2 167 ? 275.994 203.760 187.987 1.00 134.21 167 GLY D C 1
ATOM 6886 O O . GLY D 2 167 ? 275.552 204.891 188.206 1.00 134.21 167 GLY D O 1
ATOM 6887 N N . ALA D 2 168 ? 277.068 203.547 187.222 1.00 135.56 168 ALA D N 1
ATOM 6888 C CA . ALA D 2 168 ? 277.764 204.668 186.597 1.00 135.56 168 ALA D CA 1
ATOM 6889 C C . ALA D 2 168 ? 276.896 205.345 185.543 1.00 135.56 168 ALA D C 1
ATOM 6890 O O . ALA D 2 168 ? 276.858 206.578 185.462 1.00 135.56 168 ALA D O 1
ATOM 6892 N N . LEU D 2 169 ? 276.195 204.560 184.728 1.00 141.72 169 LEU D N 1
ATOM 6893 C CA . LEU D 2 169 ? 275.358 205.079 183.648 1.00 141.72 169 LEU D CA 1
ATOM 6894 C C . LEU D 2 169 ? 273.910 204.691 183.933 1.00 141.72 169 LEU D C 1
ATOM 6895 O O . LEU D 2 169 ? 273.495 203.563 183.650 1.00 141.72 169 LEU D O 1
ATOM 6897 N N . THR D 2 170 ? 273.146 205.626 184.492 1.00 147.18 170 THR D N 1
ATOM 6898 C CA . THR D 2 170 ? 271.736 205.410 184.784 1.00 147.18 170 THR D CA 1
ATOM 6899 C C . THR D 2 170 ? 270.819 205.886 183.664 1.00 147.18 170 THR D C 1
ATOM 6900 O O . THR D 2 170 ? 269.597 205.753 183.787 1.00 147.18 170 THR D O 1
ATOM 6904 N N . SER D 2 171 ? 271.372 206.431 182.585 1.00 141.17 171 SER D N 1
ATOM 6905 C CA . SER D 2 171 ? 270.587 206.933 181.467 1.00 141.17 171 SER D CA 1
ATOM 6906 C C . SER D 2 171 ? 270.514 205.883 180.367 1.00 141.17 171 SER D C 1
ATOM 6907 O O . SER D 2 171 ? 271.485 205.164 180.113 1.00 141.17 171 SER D O 1
ATOM 6910 N N . GLY D 2 172 ? 269.356 205.801 179.716 1.00 131.59 172 GLY D N 1
ATOM 6911 C CA . GLY D 2 172 ? 269.164 204.821 178.664 1.00 131.59 172 GLY D CA 1
ATOM 6912 C C . GLY D 2 172 ? 269.058 203.396 179.155 1.00 131.59 172 GLY D C 1
ATOM 6913 O O . GLY D 2 172 ? 269.336 202.463 178.394 1.00 131.59 172 GLY D O 1
ATOM 6914 N N . VAL D 2 173 ? 268.662 203.200 180.410 1.00 129.15 173 VAL D N 1
ATOM 6915 C CA . VAL D 2 173 ? 268.530 201.878 181.008 1.00 129.15 173 VAL D CA 1
ATOM 6916 C C . VAL D 2 173 ? 267.077 201.681 181.415 1.00 129.15 173 VAL D C 1
ATOM 6917 O O . VAL D 2 173 ? 266.508 202.517 182.127 1.00 129.15 173 VAL D O 1
ATOM 6921 N N . HIS D 2 174 ? 266.481 200.581 180.963 1.00 122.62 174 HIS D N 1
ATOM 6922 C CA . HIS D 2 174 ? 265.102 200.238 181.284 1.00 122.62 174 HIS D CA 1
ATOM 6923 C C . HIS D 2 174 ? 265.089 198.895 181.999 1.00 122.62 174 HIS D C 1
ATOM 6924 O O . HIS D 2 174 ? 265.652 197.917 181.496 1.00 122.62 174 HIS D O 1
ATOM 6931 N N . THR D 2 175 ? 264.450 198.851 183.164 1.00 116.70 175 THR D N 1
ATOM 6932 C CA . THR D 2 175 ? 264.341 197.635 183.967 1.00 116.70 175 THR D CA 1
ATOM 6933 C C . THR D 2 175 ? 262.870 197.237 184.014 1.00 116.70 175 THR D C 1
ATOM 6934 O O . THR D 2 175 ? 262.078 197.833 184.749 1.00 116.70 175 THR D O 1
ATOM 6938 N N . PHE D 2 176 ? 262.510 196.230 183.223 1.00 110.25 176 PHE D N 1
ATOM 6939 C CA . PHE D 2 176 ? 261.130 195.781 183.168 1.00 110.25 176 PHE D CA 1
ATOM 6940 C C . PHE D 2 176 ? 260.736 195.098 184.477 1.00 110.25 176 PHE D C 1
ATOM 6941 O O . PHE D 2 176 ? 261.568 194.466 185.133 1.00 110.25 176 PHE D O 1
ATOM 6949 N N . PRO D 2 177 ? 259.473 195.220 184.884 1.00 106.75 177 PRO D N 1
ATOM 6950 C CA . PRO D 2 177 ? 259.027 194.552 186.112 1.00 106.75 177 PRO D CA 1
ATOM 6951 C C . PRO D 2 177 ? 259.082 193.038 185.974 1.00 106.75 177 PRO D C 1
ATOM 6952 O O . PRO D 2 177 ? 258.963 192.485 184.879 1.00 106.75 177 PRO D O 1
ATOM 6956 N N . ALA D 2 178 ? 259.268 192.370 187.109 1.00 112.51 178 ALA D N 1
ATOM 6957 C CA . ALA D 2 178 ? 259.376 190.921 187.123 1.00 112.51 178 ALA D CA 1
ATOM 6958 C C . ALA D 2 178 ? 258.041 190.271 186.771 1.00 112.51 178 ALA D C 1
ATOM 6959 O O . ALA D 2 178 ? 256.964 190.825 187.007 1.00 112.51 178 ALA D O 1
ATOM 6961 N N . VAL D 2 179 ? 258.127 189.075 186.195 1.00 120.21 179 VAL D N 1
ATOM 6962 C CA . VAL D 2 179 ? 256.958 188.304 185.792 1.00 120.21 179 VAL D CA 1
ATOM 6963 C C . VAL D 2 179 ? 257.083 186.896 186.358 1.00 120.21 179 VAL D C 1
ATOM 6964 O O . VAL D 2 179 ? 258.177 186.321 186.390 1.00 120.21 179 VAL D O 1
ATOM 6968 N N . LEU D 2 180 ? 255.963 186.352 186.826 1.00 123.93 180 LEU D N 1
ATOM 6969 C CA . LEU D 2 180 ? 255.949 185.023 187.418 1.00 123.93 180 LEU D CA 1
ATOM 6970 C C . LEU D 2 180 ? 255.463 184.002 186.397 1.00 123.93 180 LEU D C 1
ATOM 6971 O O . LEU D 2 180 ? 254.339 184.098 185.895 1.00 123.93 180 LEU D O 1
ATOM 6976 N N . GLN D 2 181 ? 256.312 183.027 186.088 1.00 128.45 181 GLN D N 1
ATOM 6977 C CA . GLN D 2 181 ? 255.947 181.958 185.174 1.00 128.45 181 GLN D CA 1
ATOM 6978 C C . GLN D 2 181 ? 255.394 180.755 185.938 1.00 128.45 181 GLN D C 1
ATOM 6979 O O . GLN D 2 181 ? 255.260 180.765 187.163 1.00 128.45 181 GLN D O 1
ATOM 6985 N N . SER D 2 182 ? 255.079 179.698 185.185 1.00 135.10 182 SER D N 1
ATOM 6986 C CA . SER D 2 182 ? 254.408 178.524 185.733 1.00 135.10 182 SER D CA 1
ATOM 6987 C C . SER D 2 182 ? 255.269 177.737 186.712 1.00 135.10 182 SER D C 1
ATOM 6988 O O . SER D 2 182 ? 254.740 176.858 187.401 1.00 135.10 182 SER D O 1
ATOM 6991 N N . SER D 2 183 ? 256.566 178.019 186.795 1.00 132.15 183 SER D N 1
ATOM 6992 C CA . SER D 2 183 ? 257.457 177.283 187.680 1.00 132.15 183 SER D CA 1
ATOM 6993 C C . SER D 2 183 ? 257.434 177.797 189.113 1.00 132.15 183 SER D C 1
ATOM 6994 O O . SER D 2 183 ? 258.124 177.233 189.968 1.00 132.15 183 SER D O 1
ATOM 6997 N N . GLY D 2 184 ? 256.665 178.846 189.396 1.00 122.30 184 GLY D N 1
ATOM 6998 C CA . GLY D 2 184 ? 256.621 179.407 190.730 1.00 122.30 184 GLY D CA 1
ATOM 6999 C C . GLY D 2 184 ? 257.784 180.301 191.088 1.00 122.30 184 GLY D C 1
ATOM 7000 O O . GLY D 2 184 ? 257.950 180.633 192.267 1.00 122.30 184 GLY D O 1
ATOM 7001 N N . LEU D 2 185 ? 258.596 180.701 190.114 1.00 122.16 185 LEU D N 1
ATOM 7002 C CA . LEU D 2 185 ? 259.745 181.565 190.342 1.00 122.16 185 LEU D CA 1
ATOM 7003 C C . LEU D 2 185 ? 259.524 182.897 189.641 1.00 122.16 185 LEU D C 1
ATOM 7004 O O . LEU D 2 185 ? 258.645 183.019 188.782 1.00 122.16 185 LEU D O 1
ATOM 7009 N N . TYR D 2 186 ? 260.308 183.898 190.028 1.00 121.25 186 TYR D N 1
ATOM 7010 C CA . TYR D 2 186 ? 260.241 185.213 189.410 1.00 121.25 186 TYR D CA 1
ATOM 7011 C C . TYR D 2 186 ? 261.412 185.412 188.455 1.00 121.25 186 TYR D C 1
ATOM 7012 O O . TYR D 2 186 ? 262.446 184.749 188.563 1.00 121.25 186 TYR D O 1
ATOM 7021 N N . SER D 2 187 ? 261.235 186.335 187.511 1.00 120.47 187 SER D N 1
ATOM 7022 C CA . SER D 2 187 ? 262.266 186.636 186.529 1.00 120.47 187 SER D CA 1
ATOM 7023 C C . SER D 2 187 ? 261.994 187.999 185.911 1.00 120.47 187 SER D C 1
ATOM 7024 O O . SER D 2 187 ? 260.850 188.318 185.575 1.00 120.47 187 SER D O 1
ATOM 7027 N N . LEU D 2 188 ? 263.052 188.796 185.762 1.00 114.27 188 LEU D N 1
ATOM 7028 C CA . LEU D 2 188 ? 262.974 190.088 185.097 1.00 114.27 188 LEU D CA 1
ATOM 7029 C C . LEU D 2 188 ? 264.226 190.273 184.250 1.00 114.27 188 LEU D C 1
ATOM 7030 O O . LEU D 2 188 ? 265.099 189.401 184.195 1.00 114.27 188 LEU D O 1
ATOM 7035 N N . SER D 2 189 ? 264.312 191.421 183.582 1.00 115.02 189 SER D N 1
ATOM 7036 C CA . SER D 2 189 ? 265.462 191.729 182.747 1.00 115.02 189 SER D CA 1
ATOM 7037 C C . SER D 2 189 ? 265.631 193.239 182.666 1.00 115.02 189 SER D C 1
ATOM 7038 O O . SER D 2 189 ? 264.695 194.005 182.907 1.00 115.02 189 SER D O 1
ATOM 7041 N N . SER D 2 190 ? 266.848 193.657 182.324 1.00 120.70 190 SER D N 1
ATOM 7042 C CA . SER D 2 190 ? 267.169 195.062 182.127 1.00 120.70 190 SER D CA 1
ATOM 7043 C C . SER D 2 190 ? 267.942 195.207 180.826 1.00 120.70 190 SER D C 1
ATOM 7044 O O . SER D 2 190 ? 268.754 194.344 180.481 1.00 120.70 190 SER D O 1
ATOM 7047 N N . VAL D 2 191 ? 267.686 196.297 180.106 1.00 122.93 191 VAL D N 1
ATOM 7048 C CA . VAL D 2 191 ? 268.290 196.539 178.802 1.00 122.93 191 VAL D CA 1
ATOM 7049 C C . VAL D 2 191 ? 268.893 197.937 178.793 1.00 122.93 191 VAL D C 1
ATOM 7050 O O . VAL D 2 191 ? 268.244 198.900 179.218 1.00 122.93 191 VAL D O 1
ATOM 7054 N N . VAL D 2 192 ? 270.129 198.045 178.313 1.00 132.17 192 VAL D N 1
ATOM 7055 C CA . VAL D 2 192 ? 270.817 199.321 178.153 1.00 132.17 192 VAL D CA 1
ATOM 7056 C C . VAL D 2 192 ? 271.111 199.532 176.674 1.00 132.17 192 VAL D C 1
ATOM 7057 O O . VAL D 2 192 ? 271.563 198.614 175.979 1.00 132.17 192 VAL D O 1
ATOM 7061 N N . THR D 2 193 ? 270.830 200.737 176.186 1.00 138.79 193 THR D N 1
ATOM 7062 C CA . THR D 2 193 ? 271.032 201.089 174.786 1.00 138.79 193 THR D CA 1
ATOM 7063 C C . THR D 2 193 ? 272.248 201.998 174.674 1.00 138.79 193 THR D C 1
ATOM 7064 O O . THR D 2 193 ? 272.281 203.075 175.280 1.00 138.79 193 THR D O 1
ATOM 7068 N N . VAL D 2 194 ? 273.240 201.564 173.902 1.00 135.97 194 VAL D N 1
ATOM 7069 C CA . VAL D 2 194 ? 274.456 202.342 173.681 1.00 135.97 194 VAL D CA 1
ATOM 7070 C C . VAL D 2 194 ? 274.653 202.516 172.179 1.00 135.97 194 VAL D C 1
ATOM 7071 O O . VAL D 2 194 ? 274.600 201.528 171.431 1.00 135.97 194 VAL D O 1
ATOM 7075 N N . PRO D 2 195 ? 274.869 203.742 171.694 1.00 136.43 195 PRO D N 1
ATOM 7076 C CA . PRO D 2 195 ? 275.014 203.929 170.238 1.00 136.43 195 PRO D CA 1
ATOM 7077 C C . PRO D 2 195 ? 276.223 203.221 169.647 1.00 136.43 195 PRO D C 1
ATOM 7078 O O . PRO D 2 195 ? 276.077 202.442 168.696 1.00 136.43 195 PRO D O 1
ATOM 7082 N N . SER D 2 196 ? 277.417 203.467 170.184 1.00 138.31 196 SER D N 1
ATOM 7083 C CA . SER D 2 196 ? 278.647 202.928 169.614 1.00 138.31 196 SER D CA 1
ATOM 7084 C C . SER D 2 196 ? 279.356 201.957 170.544 1.00 138.31 196 SER D C 1
ATOM 7085 O O . SER D 2 196 ? 279.699 200.845 170.121 1.00 138.31 196 SER D O 1
ATOM 7088 N N . SER D 2 197 ? 279.590 202.347 171.795 1.00 143.33 197 SER D N 1
ATOM 7089 C CA . SER D 2 197 ? 280.325 201.531 172.763 1.00 143.33 197 SER D CA 1
ATOM 7090 C C . SER D 2 197 ? 281.710 201.155 172.244 1.00 143.33 197 SER D C 1
ATOM 7091 O O . SER D 2 197 ? 282.637 201.965 172.276 1.00 143.33 197 SER D O 1
ATOM 7094 N N . CYS D 2 206 ? 276.803 193.931 184.237 1.00 130.11 206 CYS D N 1
ATOM 7095 C CA . CYS D 2 206 ? 275.598 194.199 185.012 1.00 130.11 206 CYS D CA 1
ATOM 7096 C C . CYS D 2 206 ? 275.729 193.661 186.433 1.00 130.11 206 CYS D C 1
ATOM 7097 O O . CYS D 2 206 ? 276.187 192.538 186.643 1.00 130.11 206 CYS D O 1
ATOM 7100 N N . ASN D 2 207 ? 275.326 194.473 187.409 1.00 134.71 207 ASN D N 1
ATOM 7101 C CA . ASN D 2 207 ? 275.395 194.109 188.820 1.00 134.71 207 ASN D CA 1
ATOM 7102 C C . ASN D 2 207 ? 273.993 193.752 189.300 1.00 134.71 207 ASN D C 1
ATOM 7103 O O . ASN D 2 207 ? 273.081 194.583 189.247 1.00 134.71 207 ASN D O 1
ATOM 7105 N N . VAL D 2 208 ? 273.825 192.518 189.771 1.00 135.97 208 VAL D N 1
ATOM 7106 C CA . VAL D 2 208 ? 272.549 192.023 190.274 1.00 135.97 208 VAL D CA 1
ATOM 7107 C C . VAL D 2 208 ? 272.741 191.590 191.719 1.00 135.97 208 VAL D C 1
ATOM 7108 O O . VAL D 2 208 ? 273.658 190.818 192.024 1.00 135.97 208 VAL D O 1
ATOM 7110 N N . ASN D 2 209 ? 271.880 192.085 192.604 1.00 130.04 209 ASN D N 1
ATOM 7111 C CA . ASN D 2 209 ? 271.936 191.769 194.024 1.00 130.04 209 ASN D CA 1
ATOM 7112 C C . ASN D 2 209 ? 270.602 191.185 194.465 1.00 130.04 209 ASN D C 1
ATOM 7113 O O . ASN D 2 209 ? 269.542 191.713 194.114 1.00 130.04 209 ASN D O 1
ATOM 7118 N N . HIS D 2 210 ? 270.660 190.099 195.232 1.00 130.83 210 HIS D N 1
ATOM 7119 C CA . HIS D 2 210 ? 269.479 189.442 195.789 1.00 130.83 210 HIS D CA 1
ATOM 7120 C C . HIS D 2 210 ? 269.637 189.447 197.307 1.00 130.83 210 HIS D C 1
ATOM 7121 O O . HIS D 2 210 ? 270.316 188.588 197.874 1.00 130.83 210 HIS D O 1
ATOM 7128 N N . LYS D 2 211 ? 269.009 190.427 197.958 1.00 130.24 211 LYS D N 1
ATOM 7129 C CA . LYS D 2 211 ? 269.161 190.581 199.404 1.00 130.24 211 LYS D CA 1
ATOM 7130 C C . LYS D 2 211 ? 268.674 189.374 200.199 1.00 130.24 211 LYS D C 1
ATOM 7131 O O . LYS D 2 211 ? 269.396 188.940 201.114 1.00 130.24 211 LYS D O 1
ATOM 7133 N N . PRO D 2 212 ? 267.488 188.799 199.941 1.00 132.30 212 PRO D N 1
ATOM 7134 C CA . PRO D 2 212 ? 267.074 187.632 200.743 1.00 132.30 212 PRO D CA 1
ATOM 7135 C C . PRO D 2 212 ? 268.034 186.458 200.660 1.00 132.30 212 PRO D C 1
ATOM 7136 O O . PRO D 2 212 ? 268.241 185.763 201.662 1.00 132.30 212 PRO D O 1
ATOM 7140 N N . SER D 2 213 ? 268.627 186.212 199.493 1.00 132.74 213 SER D N 1
ATOM 7141 C CA . SER D 2 213 ? 269.573 185.118 199.321 1.00 132.74 213 SER D CA 1
ATOM 7142 C C . SER D 2 213 ? 271.022 185.552 199.493 1.00 132.74 213 SER D C 1
ATOM 7143 O O . SER D 2 213 ? 271.917 184.704 199.427 1.00 132.74 213 SER D O 1
ATOM 7146 N N . ASN D 2 214 ? 271.270 186.846 199.717 1.00 133.34 214 ASN D N 1
ATOM 7147 C CA . ASN D 2 214 ? 272.621 187.379 199.905 1.00 133.34 214 ASN D CA 1
ATOM 7148 C C . ASN D 2 214 ? 273.534 187.016 198.735 1.00 133.34 214 ASN D C 1
ATOM 7149 O O . ASN D 2 214 ? 274.699 186.659 198.918 1.00 133.34 214 ASN D O 1
ATOM 7154 N N . THR D 2 215 ? 273.000 187.109 197.520 1.00 133.49 215 THR D N 1
ATOM 7155 C CA . THR D 2 215 ? 273.731 186.773 196.307 1.00 133.49 215 THR D CA 1
ATOM 7156 C C . THR D 2 215 ? 273.991 188.038 195.501 1.00 133.49 215 THR D C 1
ATOM 7157 O O . THR D 2 215 ? 273.063 188.805 195.223 1.00 133.49 215 THR D O 1
ATOM 7161 N N . LYS D 2 216 ? 275.252 188.251 195.128 1.00 131.35 216 LYS D N 1
ATOM 7162 C CA . LYS D 2 216 ? 275.659 189.390 194.312 1.00 131.35 216 LYS D CA 1
ATOM 7163 C C . LYS D 2 216 ? 276.527 188.869 193.175 1.00 131.35 216 LYS D C 1
ATOM 7164 O O . LYS D 2 216 ? 277.662 188.439 193.404 1.00 131.35 216 LYS D O 1
ATOM 7166 N N . VAL D 2 217 ? 275.997 188.907 191.955 1.00 134.48 217 VAL D N 1
ATOM 7167 C CA . VAL D 2 217 ? 276.674 188.379 190.778 1.00 134.48 217 VAL D CA 1
ATOM 7168 C C . VAL D 2 217 ? 276.885 189.516 189.788 1.00 134.48 217 VAL D C 1
ATOM 7169 O O . VAL D 2 217 ? 275.942 190.247 189.464 1.00 134.48 217 VAL D O 1
ATOM 7171 N N . ASP D 2 218 ? 278.118 189.660 189.313 1.00 128.92 218 ASP D N 1
ATOM 7172 C CA . ASP D 2 218 ? 278.474 190.659 188.315 1.00 128.92 218 ASP D CA 1
ATOM 7173 C C . ASP D 2 218 ? 278.849 189.956 187.019 1.00 128.92 218 ASP D C 1
ATOM 7174 O O . ASP D 2 218 ? 279.682 189.043 187.022 1.00 128.92 218 ASP D O 1
ATOM 7179 N N . LYS D 2 219 ? 278.234 190.379 185.917 1.00 125.47 219 LYS D N 1
ATOM 7180 C CA . LYS D 2 219 ? 278.465 189.771 184.616 1.00 125.47 219 LYS D CA 1
ATOM 7181 C C . LYS D 2 219 ? 278.641 190.856 183.562 1.00 125.47 219 LYS D C 1
ATOM 7182 O O . LYS D 2 219 ? 278.150 191.978 183.704 1.00 125.47 219 LYS D O 1
ATOM 7184 N N . LYS D 2 220 ? 279.356 190.500 182.497 1.00 124.32 220 LYS D N 1
ATOM 7185 C CA . LYS D 2 220 ? 279.593 191.388 181.370 1.00 124.32 220 LYS D CA 1
ATOM 7186 C C . LYS D 2 220 ? 279.143 190.703 180.089 1.00 124.32 220 LYS D C 1
ATOM 7187 O O . LYS D 2 220 ? 279.374 189.505 179.902 1.00 124.32 220 LYS D O 1
ATOM 7189 N N . VAL D 2 221 ? 278.501 191.468 179.209 1.00 133.63 221 VAL D N 1
ATOM 7190 C CA . VAL D 2 221 ? 277.962 190.955 177.956 1.00 133.63 221 VAL D CA 1
ATOM 7191 C C . VAL D 2 221 ? 278.684 191.637 176.804 1.00 133.63 221 VAL D C 1
ATOM 7192 O O . VAL D 2 221 ? 278.775 192.870 176.764 1.00 133.63 221 VAL D O 1
ATOM 7194 N N . GLU D 2 222 ? 279.195 190.838 175.874 1.00 140.89 222 GLU D N 1
ATOM 7195 C CA . GLU D 2 222 ? 279.892 191.329 174.698 1.00 140.89 222 GLU D CA 1
ATOM 7196 C C . GLU D 2 222 ? 279.372 190.620 173.457 1.00 140.89 222 GLU D C 1
ATOM 7197 O O . GLU D 2 222 ? 278.950 189.461 173.530 1.00 140.89 222 GLU D O 1
ATOM 7199 N N . PRO D 2 223 ? 279.386 191.296 172.297 1.00 144.30 223 PRO D N 1
ATOM 7200 C CA . PRO D 2 223 ? 278.932 190.690 171.040 1.00 144.30 223 PRO D CA 1
ATOM 7201 C C . PRO D 2 223 ? 279.797 189.509 170.610 1.00 144.30 223 PRO D C 1
ATOM 7202 O O . PRO D 2 223 ? 280.793 189.718 169.918 1.00 144.30 223 PRO D O 1
ATOM 7206 N N . SER E 3 1 ? 221.766 190.107 195.797 1.00 64.50 1 SER E N 1
ATOM 7207 C CA . SER E 3 1 ? 223.104 189.532 195.725 1.00 64.50 1 SER E CA 1
ATOM 7208 C C . SER E 3 1 ? 224.169 190.622 195.764 1.00 64.50 1 SER E C 1
ATOM 7209 O O . SER E 3 1 ? 223.885 191.767 196.117 1.00 64.50 1 SER E O 1
ATOM 7212 N N . ASP E 3 2 ? 225.396 190.256 195.401 1.00 51.17 2 ASP E N 1
ATOM 7213 C CA . ASP E 3 2 ? 226.480 191.227 195.359 1.00 51.17 2 ASP E CA 1
ATOM 7214 C C . ASP E 3 2 ? 226.230 192.251 194.260 1.00 51.17 2 ASP E C 1
ATOM 7215 O O . ASP E 3 2 ? 225.812 191.907 193.151 1.00 51.17 2 ASP E O 1
ATOM 7220 N N . ILE E 3 3 ? 226.487 193.516 194.573 1.00 22.09 3 ILE E N 1
ATOM 7221 C CA . ILE E 3 3 ? 226.274 194.608 193.631 1.00 22.09 3 ILE E CA 1
ATOM 7222 C C . ILE E 3 3 ? 227.569 194.820 192.857 1.00 22.09 3 ILE E C 1
ATOM 7223 O O . ILE E 3 3 ? 228.575 195.262 193.418 1.00 22.09 3 ILE E O 1
ATOM 7228 N N . GLN E 3 4 ? 227.547 194.499 191.567 1.00 17.08 4 GLN E N 1
ATOM 7229 C CA . GLN E 3 4 ? 228.699 194.738 190.711 1.00 17.08 4 GLN E CA 1
ATOM 7230 C C . GLN E 3 4 ? 228.764 196.211 190.332 1.00 17.08 4 GLN E C 1
ATOM 7231 O O . GLN E 3 4 ? 227.750 196.823 189.987 1.00 17.08 4 GLN E O 1
ATOM 7233 N N . MET E 3 5 ? 229.963 196.778 190.399 1.00 13.09 5 MET E N 1
ATOM 7234 C CA . MET E 3 5 ? 230.178 198.200 190.144 1.00 13.09 5 MET E CA 1
ATOM 7235 C C . MET E 3 5 ? 231.011 198.312 188.870 1.00 13.09 5 MET E C 1
ATOM 7236 O O . MET E 3 5 ? 232.241 198.359 188.915 1.00 13.09 5 MET E O 1
ATOM 7241 N N . THR E 3 6 ? 230.329 198.356 187.728 1.00 12.56 6 THR E N 1
ATOM 7242 C CA . THR E 3 6 ? 230.995 198.417 186.432 1.00 12.56 6 THR E CA 1
ATOM 7243 C C . THR E 3 6 ? 231.481 199.841 186.194 1.00 12.56 6 THR E C 1
ATOM 7244 O O . THR E 3 6 ? 230.677 200.774 186.111 1.00 12.56 6 THR E O 1
ATOM 7248 N N . GLN E 3 7 ? 232.796 200.009 186.083 1.00 10.26 7 GLN E N 1
ATOM 7249 C CA . GLN E 3 7 ? 233.416 201.316 185.903 1.00 10.26 7 GLN E CA 1
ATOM 7250 C C . GLN E 3 7 ? 234.093 201.357 184.542 1.00 10.26 7 GLN E C 1
ATOM 7251 O O . GLN E 3 7 ? 234.920 200.494 184.230 1.00 10.26 7 GLN E O 1
ATOM 7257 N N . SER E 3 8 ? 233.743 202.356 183.739 1.00 13.28 8 SER E N 1
ATOM 7258 C CA . SER E 3 8 ? 234.289 202.537 182.404 1.00 13.28 8 SER E CA 1
ATOM 7259 C C . SER E 3 8 ? 234.658 204.000 182.214 1.00 13.28 8 SER E C 1
ATOM 7260 O O . SER E 3 8 ? 234.033 204.881 182.816 1.00 13.28 8 SER E O 1
ATOM 7263 N N . PRO E 3 9 ? 235.670 204.294 181.380 1.00 16.21 9 PRO E N 1
ATOM 7264 C CA . PRO E 3 9 ? 236.511 203.347 180.640 1.00 16.21 9 PRO E CA 1
ATOM 7265 C C . PRO E 3 9 ? 237.612 202.732 181.500 1.00 16.21 9 PRO E C 1
ATOM 7266 O O . PRO E 3 9 ? 237.912 203.253 182.573 1.00 16.21 9 PRO E O 1
ATOM 7270 N N . SER E 3 10 ? 238.197 201.629 181.027 1.00 18.87 10 SER E N 1
ATOM 7271 C CA . SER E 3 10 ? 239.272 200.984 181.775 1.00 18.87 10 SER E CA 1
ATOM 7272 C C . SER E 3 10 ? 240.488 201.893 181.894 1.00 18.87 10 SER E C 1
ATOM 7273 O O . SER E 3 10 ? 241.113 201.970 182.958 1.00 18.87 10 SER E O 1
ATOM 7276 N N . SER E 3 11 ? 240.842 202.587 180.814 1.00 20.92 11 SER E N 1
ATOM 7277 C CA . SER E 3 11 ? 241.984 203.492 180.824 1.00 20.92 11 SER E CA 1
ATOM 7278 C C . SER E 3 11 ? 241.776 204.558 179.762 1.00 20.92 11 SER E C 1
ATOM 7279 O O . SER E 3 11 ? 241.350 204.247 178.645 1.00 20.92 11 SER E O 1
ATOM 7282 N N . LEU E 3 12 ? 242.076 205.806 180.110 1.00 20.87 12 LEU E N 1
ATOM 7283 C CA . LEU E 3 12 ? 241.922 206.930 179.200 1.00 20.87 12 LEU E CA 1
ATOM 7284 C C . LEU E 3 12 ? 243.183 207.782 179.217 1.00 20.87 12 LEU E C 1
ATOM 7285 O O . LEU E 3 12 ? 243.870 207.884 180.236 1.00 20.87 12 LEU E O 1
ATOM 7290 N N . SER E 3 13 ? 243.475 208.397 178.075 1.00 33.56 13 SER E N 1
ATOM 7291 C CA . SER E 3 13 ? 244.629 209.270 177.921 1.00 33.56 13 SER E CA 1
ATOM 7292 C C . SER E 3 13 ? 244.166 210.714 177.790 1.00 33.56 13 SER E C 1
ATOM 7293 O O . SER E 3 13 ? 243.230 211.011 177.041 1.00 33.56 13 SER E O 1
ATOM 7296 N N . ALA E 3 14 ? 244.826 211.609 178.522 1.00 34.82 14 ALA E N 1
ATOM 7297 C CA . ALA E 3 14 ? 244.457 213.016 178.519 1.00 34.82 14 ALA E CA 1
ATOM 7298 C C . ALA E 3 14 ? 245.708 213.864 178.686 1.00 34.82 14 ALA E C 1
ATOM 7299 O O . ALA E 3 14 ? 246.744 213.394 179.164 1.00 34.82 14 ALA E O 1
ATOM 7301 N N . SER E 3 15 ? 245.598 215.126 178.282 1.00 32.83 15 SER E N 1
ATOM 7302 C CA . SER E 3 15 ? 246.687 216.084 178.367 1.00 32.83 15 SER E CA 1
ATOM 7303 C C . SER E 3 15 ? 246.473 217.024 179.546 1.00 32.83 15 SER E C 1
ATOM 7304 O O . SER E 3 15 ? 245.386 217.094 180.126 1.00 32.83 15 SER E O 1
ATOM 7306 N N . VAL E 3 16 ? 247.536 217.752 179.896 1.00 31.66 16 VAL E N 1
ATOM 7307 C CA . VAL E 3 16 ? 247.468 218.681 181.017 1.00 31.66 16 VAL E CA 1
ATOM 7308 C C . VAL E 3 16 ? 246.503 219.809 180.687 1.00 31.66 16 VAL E C 1
ATOM 7309 O O . VAL E 3 16 ? 246.556 220.400 179.601 1.00 31.66 16 VAL E O 1
ATOM 7313 N N . GLY E 3 17 ? 245.610 220.112 181.629 1.00 30.72 17 GLY E N 1
ATOM 7314 C CA . GLY E 3 17 ? 244.639 221.170 181.459 1.00 30.72 17 GLY E CA 1
ATOM 7315 C C . GLY E 3 17 ? 243.338 220.755 180.806 1.00 30.72 17 GLY E C 1
ATOM 7316 O O . GLY E 3 17 ? 242.424 221.583 180.705 1.00 30.72 17 GLY E O 1
ATOM 7317 N N . ASP E 3 18 ? 243.221 219.507 180.360 1.00 32.17 18 ASP E N 1
ATOM 7318 C CA . ASP E 3 18 ? 242.004 219.036 179.721 1.00 32.17 18 ASP E CA 1
ATOM 7319 C C . ASP E 3 18 ? 240.986 218.602 180.774 1.00 32.17 18 ASP E C 1
ATOM 7320 O O . ASP E 3 18 ? 241.216 218.699 181.983 1.00 32.17 18 ASP E O 1
ATOM 7325 N N . ARG E 3 19 ? 239.839 218.117 180.307 1.00 27.70 19 ARG E N 1
ATOM 7326 C CA . ARG E 3 19 ? 238.779 217.629 181.176 1.00 27.70 19 ARG E CA 1
ATOM 7327 C C . ARG E 3 19 ? 238.736 216.108 181.135 1.00 27.70 19 ARG E C 1
ATOM 7328 O O . ARG E 3 19 ? 238.824 215.502 180.063 1.00 27.70 19 ARG E O 1
ATOM 7336 N N . VAL E 3 20 ? 238.600 215.496 182.309 1.00 19.67 20 VAL E N 1
ATOM 7337 C CA . VAL E 3 20 ? 238.566 214.046 182.448 1.00 19.67 20 VAL E CA 1
ATOM 7338 C C . VAL E 3 20 ? 237.250 213.653 183.101 1.00 19.67 20 VAL E C 1
ATOM 7339 O O . VAL E 3 20 ? 236.866 214.213 184.134 1.00 19.67 20 VAL E O 1
ATOM 7343 N N . THR E 3 21 ? 236.557 212.691 182.496 1.00 12.55 21 THR E N 1
ATOM 7344 C CA . THR E 3 21 ? 235.277 212.219 183.007 1.00 12.55 21 THR E CA 1
ATOM 7345 C C . THR E 3 21 ? 235.317 210.705 183.138 1.00 12.55 21 THR E C 1
ATOM 7346 O O . THR E 3 21 ? 235.660 210.005 182.180 1.00 12.55 21 THR E O 1
ATOM 7350 N N . ILE E 3 22 ? 234.966 210.206 184.321 1.00 10.03 22 ILE E N 1
ATOM 7351 C CA . ILE E 3 22 ? 234.919 208.777 184.604 1.00 10.03 22 ILE E CA 1
ATOM 7352 C C . ILE E 3 22 ? 233.515 208.434 185.077 1.00 10.03 22 ILE E C 1
ATOM 7353 O O . ILE E 3 22 ? 232.978 209.098 185.969 1.00 10.03 22 ILE E O 1
ATOM 7358 N N . THR E 3 23 ? 232.925 207.400 184.485 1.00 9.74 23 THR E N 1
ATOM 7359 C CA . THR E 3 23 ? 231.567 206.987 184.799 1.00 9.74 23 THR E CA 1
ATOM 7360 C C . THR E 3 23 ? 231.577 205.671 185.564 1.00 9.74 23 THR E C 1
ATOM 7361 O O . THR E 3 23 ? 232.381 204.777 185.287 1.00 9.74 23 THR E O 1
ATOM 7365 N N . CYS E 3 24 ? 230.671 205.562 186.534 1.00 10.83 24 CYS E N 1
ATOM 7366 C CA . CYS E 3 24 ? 230.534 204.362 187.348 1.00 10.83 24 CYS E CA 1
ATOM 7367 C C . CYS E 3 24 ? 229.098 203.872 187.252 1.00 10.83 24 CYS E C 1
ATOM 7368 O O . CYS E 3 24 ? 228.161 204.659 187.418 1.00 10.83 24 CYS E O 1
ATOM 7371 N N . ARG E 3 25 ? 228.927 202.580 186.983 1.00 15.19 25 ARG E N 1
ATOM 7372 C CA . ARG E 3 25 ? 227.613 201.980 186.794 1.00 15.19 25 ARG E CA 1
ATOM 7373 C C . ARG E 3 25 ? 227.344 200.969 187.897 1.00 15.19 25 ARG E C 1
ATOM 7374 O O . ARG E 3 25 ? 228.184 200.106 188.173 1.00 15.19 25 ARG E O 1
ATOM 7382 N N . ALA E 3 26 ? 226.173 201.074 188.516 1.00 14.87 26 ALA E N 1
ATOM 7383 C CA . ALA E 3 26 ? 225.754 200.164 189.573 1.00 14.87 26 ALA E CA 1
ATOM 7384 C C . ALA E 3 26 ? 224.638 199.266 189.058 1.00 14.87 26 ALA E C 1
ATOM 7385 O O . ALA E 3 26 ? 223.651 199.753 188.496 1.00 14.87 26 ALA E O 1
ATOM 7387 N N . SER E 3 27 ? 224.799 197.954 189.249 1.00 19.54 27 SER E N 1
ATOM 7388 C CA . SER E 3 27 ? 223.789 197.004 188.800 1.00 19.54 27 SER E CA 1
ATOM 7389 C C . SER E 3 27 ? 222.475 197.152 189.555 1.00 19.54 27 SER E C 1
ATOM 7390 O O . SER E 3 27 ? 221.411 196.910 188.976 1.00 19.54 27 SER E O 1
ATOM 7393 N N . GLN E 3 28 ? 222.524 197.541 190.827 1.00 21.34 28 GLN E N 1
ATOM 7394 C CA . GLN E 3 28 ? 221.327 197.787 191.616 1.00 21.34 28 GLN E CA 1
ATOM 7395 C C . GLN E 3 28 ? 221.380 199.207 192.159 1.00 21.34 28 GLN E C 1
ATOM 7396 O O . GLN E 3 28 ? 222.449 199.807 192.285 1.00 21.34 28 GLN E O 1
ATOM 7402 N N . SER E 3 29 ? 220.204 199.739 192.479 1.00 20.52 29 SER E N 1
ATOM 7403 C CA . SER E 3 29 ? 220.075 201.144 192.852 1.00 20.52 29 SER E CA 1
ATOM 7404 C C . SER E 3 29 ? 220.640 201.376 194.248 1.00 20.52 29 SER E C 1
ATOM 7405 O O . SER E 3 29 ? 220.124 200.844 195.235 1.00 20.52 29 SER E O 1
ATOM 7408 N N . VAL E 3 30 ? 221.704 202.171 194.327 1.00 13.46 30 VAL E N 1
ATOM 7409 C CA . VAL E 3 30 ? 222.217 202.696 195.588 1.00 13.46 30 VAL E CA 1
ATOM 7410 C C . VAL E 3 30 ? 221.936 204.193 195.617 1.00 13.46 30 VAL E C 1
ATOM 7411 O O . VAL E 3 30 ? 222.147 204.892 194.618 1.00 13.46 30 VAL E O 1
ATOM 7415 N N . SER E 3 31 ? 221.420 204.680 196.746 1.00 15.25 31 SER E N 1
ATOM 7416 C CA . SER E 3 31 ? 220.925 206.051 196.818 1.00 15.25 31 SER E CA 1
ATOM 7417 C C . SER E 3 31 ? 222.024 207.075 196.561 1.00 15.25 31 SER E C 1
ATOM 7418 O O . SER E 3 31 ? 221.990 207.791 195.556 1.00 15.25 31 SER E O 1
ATOM 7421 N N . SER E 3 32 ? 223.006 207.142 197.456 1.00 12.13 32 SER E N 1
ATOM 7422 C CA . SER E 3 32 ? 224.123 208.061 197.285 1.00 12.13 32 SER E CA 1
ATOM 7423 C C . SER E 3 32 ? 225.416 207.493 197.851 1.00 12.13 32 SER E C 1
ATOM 7424 O O . SER E 3 32 ? 226.409 208.226 197.945 1.00 12.13 32 SER E O 1
ATOM 7427 N N . ALA E 3 33 ? 225.437 206.216 198.229 1.00 9.74 33 ALA E N 1
ATOM 7428 C CA . ALA E 3 33 ? 226.610 205.596 198.837 1.00 9.74 33 ALA E CA 1
ATOM 7429 C C . ALA E 3 33 ? 227.611 205.259 197.736 1.00 9.74 33 ALA E C 1
ATOM 7430 O O . ALA E 3 33 ? 227.719 204.124 197.269 1.00 9.74 33 ALA E O 1
ATOM 7432 N N . VAL E 3 34 ? 228.344 206.281 197.304 1.00 14.60 34 VAL E N 1
ATOM 7433 C CA . VAL E 3 34 ? 229.427 206.117 196.342 1.00 14.60 34 VAL E CA 1
ATOM 7434 C C . VAL E 3 34 ? 230.606 206.967 196.793 1.00 14.60 34 VAL E C 1
ATOM 7435 O O . VAL E 3 34 ? 230.445 208.147 197.120 1.00 14.60 34 VAL E O 1
ATOM 7439 N N . ALA E 3 35 ? 231.790 206.362 196.820 1.00 23.99 35 ALA E N 1
ATOM 7440 C CA . ALA E 3 35 ? 233.014 207.056 197.187 1.00 23.99 35 ALA E CA 1
ATOM 7441 C C . ALA E 3 35 ? 234.061 206.852 196.103 1.00 23.99 35 ALA E C 1
ATOM 7442 O O . ALA E 3 35 ? 234.166 205.772 195.515 1.00 23.99 35 ALA E O 1
ATOM 7444 N N . TRP E 3 36 ? 234.836 207.902 195.843 1.00 18.55 36 TRP E N 1
ATOM 7445 C CA . TRP E 3 36 ? 235.862 207.894 194.808 1.00 18.55 36 TRP E CA 1
ATOM 7446 C C . TRP E 3 36 ? 237.228 208.030 195.461 1.00 18.55 36 TRP E C 1
ATOM 7447 O O . TRP E 3 36 ? 237.478 208.997 196.188 1.00 18.55 36 TRP E O 1
ATOM 7458 N N . TYR E 3 37 ? 238.109 207.072 195.194 1.00 15.42 37 TYR E N 1
ATOM 7459 C CA . TYR E 3 37 ? 239.459 207.059 195.734 1.00 15.42 37 TYR E CA 1
ATOM 7460 C C . TYR E 3 37 ? 240.471 207.276 194.617 1.00 15.42 37 TYR E C 1
ATOM 7461 O O . TYR E 3 37 ? 240.211 206.984 193.448 1.00 15.42 37 TYR E O 1
ATOM 7470 N N . GLN E 3 38 ? 241.634 207.801 194.993 1.00 8.62 38 GLN E N 1
ATOM 7471 C CA . GLN E 3 38 ? 242.746 207.998 194.071 1.00 8.62 38 GLN E CA 1
ATOM 7472 C C . GLN E 3 38 ? 243.957 207.258 194.617 1.00 8.62 38 GLN E C 1
ATOM 7473 O O . GLN E 3 38 ? 244.373 207.501 195.754 1.00 8.62 38 GLN E O 1
ATOM 7479 N N . GLN E 3 39 ? 244.519 206.362 193.812 1.00 7.17 39 GLN E N 1
ATOM 7480 C CA . GLN E 3 39 ? 245.648 205.532 194.225 1.00 7.17 39 GLN E CA 1
ATOM 7481 C C . GLN E 3 39 ? 246.799 205.740 193.248 1.00 7.17 39 GLN E C 1
ATOM 7482 O O . GLN E 3 39 ? 246.752 205.263 192.110 1.00 7.17 39 GLN E O 1
ATOM 7488 N N . LYS E 3 40 ? 247.831 206.449 193.693 1.00 16.68 40 LYS E N 1
ATOM 7489 C CA . LYS E 3 40 ? 249.051 206.544 192.917 1.00 16.68 40 LYS E CA 1
ATOM 7490 C C . LYS E 3 40 ? 249.785 205.206 192.954 1.00 16.68 40 LYS E C 1
ATOM 7491 O O . LYS E 3 40 ? 249.632 204.430 193.900 1.00 16.68 40 LYS E O 1
ATOM 7497 N N . PRO E 3 41 ? 250.578 204.904 191.926 1.00 28.20 41 PRO E N 1
ATOM 7498 C CA . PRO E 3 41 ? 251.276 203.609 191.890 1.00 28.20 41 PRO E CA 1
ATOM 7499 C C . PRO E 3 41 ? 252.267 203.476 193.036 1.00 28.20 41 PRO E C 1
ATOM 7500 O O . PRO E 3 41 ? 253.197 204.274 193.174 1.00 28.20 41 PRO E O 1
ATOM 7504 N N . GLY E 3 42 ? 252.057 202.454 193.864 1.00 46.78 42 GLY E N 1
ATOM 7505 C CA . GLY E 3 42 ? 252.932 202.146 194.971 1.00 46.78 42 GLY E CA 1
ATOM 7506 C C . GLY E 3 42 ? 252.454 202.642 196.320 1.00 46.78 42 GLY E C 1
ATOM 7507 O O . GLY E 3 42 ? 252.990 202.210 197.347 1.00 46.78 42 GLY E O 1
ATOM 7508 N N . LYS E 3 43 ? 251.464 203.527 196.349 1.00 23.99 43 LYS E N 1
ATOM 7509 C CA . LYS E 3 43 ? 250.973 204.103 197.588 1.00 23.99 43 LYS E CA 1
ATOM 7510 C C . LYS E 3 43 ? 249.594 203.535 197.922 1.00 23.99 43 LYS E C 1
ATOM 7511 O O . LYS E 3 43 ? 249.073 202.653 197.233 1.00 23.99 43 LYS E O 1
ATOM 7517 N N . ALA E 3 44 ? 248.996 204.042 199.000 1.00 23.99 44 ALA E N 1
ATOM 7518 C CA . ALA E 3 44 ? 247.668 203.660 199.450 1.00 23.99 44 ALA E CA 1
ATOM 7519 C C . ALA E 3 44 ? 246.614 204.590 198.858 1.00 23.99 44 ALA E C 1
ATOM 7520 O O . ALA E 3 44 ? 246.905 205.748 198.544 1.00 23.99 44 ALA E O 1
ATOM 7522 N N . PRO E 3 45 ? 245.384 204.107 198.687 1.00 9.94 45 PRO E N 1
ATOM 7523 C CA . PRO E 3 45 ? 244.323 204.961 198.140 1.00 9.94 45 PRO E CA 1
ATOM 7524 C C . PRO E 3 45 ? 244.019 206.133 199.060 1.00 9.94 45 PRO E C 1
ATOM 7525 O O . PRO E 3 45 ? 244.310 206.126 200.258 1.00 9.94 45 PRO E O 1
ATOM 7529 N N . LYS E 3 46 ? 243.415 207.164 198.474 1.00 5.62 46 LYS E N 1
ATOM 7530 C CA . LYS E 3 46 ? 243.096 208.387 199.201 1.00 5.62 46 LYS E CA 1
ATOM 7531 C C . LYS E 3 46 ? 241.675 208.797 198.855 1.00 5.62 46 LYS E C 1
ATOM 7532 O O . LYS E 3 46 ? 241.348 208.956 197.675 1.00 5.62 46 LYS E O 1
ATOM 7538 N N . LEU E 3 47 ? 240.836 208.961 199.875 1.00 5.92 47 LEU E N 1
ATOM 7539 C CA . LEU E 3 47 ? 239.448 209.335 199.646 1.00 5.92 47 LEU E CA 1
ATOM 7540 C C . LEU E 3 47 ? 239.359 210.738 199.058 1.00 5.92 47 LEU E C 1
ATOM 7541 O O . LEU E 3 47 ? 240.051 211.659 199.498 1.00 5.92 47 LEU E O 1
ATOM 7546 N N . LEU E 3 48 ? 238.502 210.893 198.050 1.00 8.33 48 LEU E N 1
ATOM 7547 C CA . LEU E 3 48 ? 238.278 212.185 197.409 1.00 8.33 48 LEU E CA 1
ATOM 7548 C C . LEU E 3 48 ? 236.832 212.641 197.541 1.00 8.33 48 LEU E C 1
ATOM 7549 O O . LEU E 3 48 ? 236.585 213.792 197.916 1.00 8.33 48 LEU E O 1
ATOM 7554 N N . ILE E 3 49 ? 235.869 211.775 197.243 1.00 8.61 49 ILE E N 1
ATOM 7555 C CA . ILE E 3 49 ? 234.452 212.113 197.264 1.00 8.61 49 ILE E CA 1
ATOM 7556 C C . ILE E 3 49 ? 233.730 211.118 198.157 1.00 8.61 49 ILE E C 1
ATOM 7557 O O . ILE E 3 49 ? 233.975 209.910 198.076 1.00 8.61 49 ILE E O 1
ATOM 7562 N N . TYR E 3 50 ? 232.849 211.624 199.017 1.00 7.06 50 TYR E N 1
ATOM 7563 C CA . TYR E 3 50 ? 231.953 210.779 199.790 1.00 7.06 50 TYR E CA 1
ATOM 7564 C C . TYR E 3 50 ? 230.526 211.272 199.600 1.00 7.06 50 TYR E C 1
ATOM 7565 O O . TYR E 3 50 ? 230.287 212.451 199.329 1.00 7.06 50 TYR E O 1
ATOM 7574 N N . SER E 3 51 ? 229.581 210.339 199.724 1.00 23.99 51 SER E N 1
ATOM 7575 C CA . SER E 3 51 ? 228.165 210.570 199.437 1.00 23.99 51 SER E CA 1
ATOM 7576 C C . SER E 3 51 ? 227.928 210.953 197.979 1.00 23.99 51 SER E C 1
ATOM 7577 O O . SER E 3 51 ? 226.881 211.518 197.646 1.00 23.99 51 SER E O 1
ATOM 7580 N N . ALA E 3 52 ? 228.910 210.677 197.115 1.00 6.51 52 ALA E N 1
ATOM 7581 C CA . ALA E 3 52 ? 228.816 210.825 195.664 1.00 6.51 52 ALA E CA 1
ATOM 7582 C C . ALA E 3 52 ? 228.723 212.279 195.215 1.00 6.51 52 ALA E C 1
ATOM 7583 O O . ALA E 3 52 ? 228.728 212.556 194.012 1.00 6.51 52 ALA E O 1
ATOM 7585 N N . SER E 3 53 ? 228.645 213.215 196.159 1.00 14.83 53 SER E N 1
ATOM 7586 C CA . SER E 3 53 ? 228.578 214.631 195.808 1.00 14.83 53 SER E CA 1
ATOM 7587 C C . SER E 3 53 ? 229.425 215.538 196.685 1.00 14.83 53 SER E C 1
ATOM 7588 O O . SER E 3 53 ? 229.659 216.687 196.293 1.00 14.83 53 SER E O 1
ATOM 7591 N N . SER E 3 54 ? 229.900 215.085 197.840 1.00 9.49 54 SER E N 1
ATOM 7592 C CA . SER E 3 54 ? 230.618 215.944 198.769 1.00 9.49 54 SER E CA 1
ATOM 7593 C C . SER E 3 54 ? 232.121 215.807 198.574 1.00 9.49 54 SER E C 1
ATOM 7594 O O . SER E 3 54 ? 232.634 214.710 198.339 1.00 9.49 54 SER E O 1
ATOM 7597 N N . LEU E 3 55 ? 232.822 216.932 198.673 1.00 8.24 55 LEU E N 1
ATOM 7598 C CA . LEU E 3 55 ? 234.271 216.961 198.534 1.00 8.24 55 LEU E CA 1
ATOM 7599 C C . LEU E 3 55 ? 234.920 216.732 199.893 1.00 8.24 55 LEU E C 1
ATOM 7600 O O . LEU E 3 55 ? 234.572 217.398 200.873 1.00 8.24 55 LEU E O 1
ATOM 7605 N N . TYR E 3 56 ? 235.857 215.789 199.947 1.00 7.05 56 TYR E N 1
ATOM 7606 C CA . TYR E 3 56 ? 236.550 215.498 201.194 1.00 7.05 56 TYR E CA 1
ATOM 7607 C C . TYR E 3 56 ? 237.425 216.677 201.604 1.00 7.05 56 TYR E C 1
ATOM 7608 O O . TYR E 3 56 ? 237.895 217.453 200.768 1.00 7.05 56 TYR E O 1
ATOM 7617 N N . SER E 3 57 ? 237.630 216.814 202.913 1.00 8.94 57 SER E N 1
ATOM 7618 C CA . SER E 3 57 ? 238.435 217.910 203.437 1.00 8.94 57 SER E CA 1
ATOM 7619 C C . SER E 3 57 ? 239.877 217.795 202.957 1.00 8.94 57 SER E C 1
ATOM 7620 O O . SER E 3 57 ? 240.431 216.696 202.869 1.00 8.94 57 SER E O 1
ATOM 7623 N N . GLY E 3 58 ? 240.484 218.937 202.653 1.00 10.52 58 GLY E N 1
ATOM 7624 C CA . GLY E 3 58 ? 241.841 218.951 202.140 1.00 10.52 58 GLY E CA 1
ATOM 7625 C C . GLY E 3 58 ? 241.991 218.361 200.755 1.00 10.52 58 GLY E C 1
ATOM 7626 O O . GLY E 3 58 ? 242.964 217.642 200.492 1.00 10.52 58 GLY E O 1
ATOM 7627 N N . VAL E 3 59 ? 241.051 218.643 199.859 1.00 10.21 59 VAL E N 1
ATOM 7628 C CA . VAL E 3 59 ? 241.086 218.130 198.491 1.00 10.21 59 VAL E CA 1
ATOM 7629 C C . VAL E 3 59 ? 240.884 219.302 197.537 1.00 10.21 59 VAL E C 1
ATOM 7630 O O . VAL E 3 59 ? 240.020 220.155 197.785 1.00 10.21 59 VAL E O 1
ATOM 7634 N N . PRO E 3 60 ? 241.658 219.397 196.454 1.00 12.83 60 PRO E N 1
ATOM 7635 C CA . PRO E 3 60 ? 241.479 220.513 195.517 1.00 12.83 60 PRO E CA 1
ATOM 7636 C C . PRO E 3 60 ? 240.083 220.521 194.913 1.00 12.83 60 PRO E C 1
ATOM 7637 O O . PRO E 3 60 ? 239.473 219.473 194.692 1.00 12.83 60 PRO E O 1
ATOM 7641 N N . SER E 3 61 ? 239.580 221.728 194.647 1.00 15.39 61 SER E N 1
ATOM 7642 C CA . SER E 3 61 ? 238.207 221.903 194.189 1.00 15.39 61 SER E CA 1
ATOM 7643 C C . SER E 3 61 ? 237.987 221.448 192.753 1.00 15.39 61 SER E C 1
ATOM 7644 O O . SER E 3 61 ? 236.833 221.395 192.315 1.00 15.39 61 SER E O 1
ATOM 7647 N N . ARG E 3 62 ? 239.050 221.128 192.010 1.00 15.99 62 ARG E N 1
ATOM 7648 C CA . ARG E 3 62 ? 238.872 220.693 190.628 1.00 15.99 62 ARG E CA 1
ATOM 7649 C C . ARG E 3 62 ? 238.110 219.378 190.546 1.00 15.99 62 ARG E C 1
ATOM 7650 O O . ARG E 3 62 ? 237.377 219.146 189.578 1.00 15.99 62 ARG E O 1
ATOM 7658 N N . PHE E 3 63 ? 238.267 218.508 191.539 1.00 14.21 63 PHE E N 1
ATOM 7659 C CA . PHE E 3 63 ? 237.493 217.276 191.580 1.00 14.21 63 PHE E CA 1
ATOM 7660 C C . PHE E 3 63 ? 236.036 217.574 191.913 1.00 14.21 63 PHE E C 1
ATOM 7661 O O . PHE E 3 63 ? 235.726 218.452 192.722 1.00 14.21 63 PHE E O 1
ATOM 7669 N N . SER E 3 64 ? 235.135 216.831 191.275 1.00 11.37 64 SER E N 1
ATOM 7670 C CA . SER E 3 64 ? 233.709 216.998 191.512 1.00 11.37 64 SER E CA 1
ATOM 7671 C C . SER E 3 64 ? 232.988 215.722 191.109 1.00 11.37 64 SER E C 1
ATOM 7672 O O . SER E 3 64 ? 233.413 215.018 190.189 1.00 11.37 64 SER E O 1
ATOM 7675 N N . GLY E 3 65 ? 231.885 215.437 191.807 1.00 10.92 65 GLY E N 1
ATOM 7676 C CA . GLY E 3 65 ? 231.080 214.269 191.540 1.00 10.92 65 GLY E CA 1
ATOM 7677 C C . GLY E 3 65 ? 229.646 214.648 191.201 1.00 10.92 65 GLY E C 1
ATOM 7678 O O . GLY E 3 65 ? 229.216 215.793 191.382 1.00 10.92 65 GLY E O 1
ATOM 7679 N N . SER E 3 66 ? 228.907 213.660 190.703 1.00 8.49 66 SER E N 1
ATOM 7680 C CA . SER E 3 66 ? 227.514 213.864 190.333 1.00 8.49 66 SER E CA 1
ATOM 7681 C C . SER E 3 66 ? 226.800 212.522 190.354 1.00 8.49 66 SER E C 1
ATOM 7682 O O . SER E 3 66 ? 227.430 211.463 190.314 1.00 8.49 66 SER E O 1
ATOM 7684 N N . ARG E 3 67 ? 225.472 212.584 190.418 1.00 16.40 67 ARG E N 1
ATOM 7685 C CA . ARG E 3 67 ? 224.634 211.396 190.410 1.00 16.40 67 ARG E CA 1
ATOM 7686 C C . ARG E 3 67 ? 223.519 211.560 189.388 1.00 16.40 67 ARG E C 1
ATOM 7687 O O . ARG E 3 67 ? 222.969 212.650 189.212 1.00 16.40 67 ARG E O 1
ATOM 7695 N N . SER E 3 68 ? 223.193 210.457 188.710 1.00 16.41 68 SER E N 1
ATOM 7696 C CA . SER E 3 68 ? 222.080 210.445 187.762 1.00 16.41 68 SER E CA 1
ATOM 7697 C C . SER E 3 68 ? 221.512 209.026 187.759 1.00 16.41 68 SER E C 1
ATOM 7698 O O . SER E 3 68 ? 222.026 208.156 187.051 1.00 16.41 68 SER E O 1
ATOM 7701 N N . GLY E 3 69 ? 220.458 208.811 188.543 1.00 16.72 69 GLY E N 1
ATOM 7702 C CA . GLY E 3 69 ? 219.901 207.483 188.703 1.00 16.72 69 GLY E CA 1
ATOM 7703 C C . GLY E 3 69 ? 220.891 206.530 189.339 1.00 16.72 69 GLY E C 1
ATOM 7704 O O . GLY E 3 69 ? 221.185 206.631 190.534 1.00 16.72 69 GLY E O 1
ATOM 7705 N N . THR E 3 70 ? 221.415 205.597 188.546 1.00 14.58 70 THR E N 1
ATOM 7706 C CA . THR E 3 70 ? 222.463 204.687 188.986 1.00 14.58 70 THR E CA 1
ATOM 7707 C C . THR E 3 70 ? 223.793 204.968 188.294 1.00 14.58 70 THR E C 1
ATOM 7708 O O . THR E 3 70 ? 224.685 204.115 188.302 1.00 14.58 70 THR E O 1
ATOM 7712 N N . ASP E 3 71 ? 223.942 206.148 187.696 1.00 14.34 71 ASP E N 1
ATOM 7713 C CA . ASP E 3 71 ? 225.144 206.526 186.956 1.00 14.34 71 ASP E CA 1
ATOM 7714 C C . ASP E 3 71 ? 225.888 207.591 187.755 1.00 14.34 71 ASP E C 1
ATOM 7715 O O . ASP E 3 71 ? 225.457 208.746 187.820 1.00 14.34 71 ASP E O 1
ATOM 7720 N N . PHE E 3 72 ? 227.007 207.202 188.356 1.00 10.31 72 PHE E N 1
ATOM 7721 C CA . PHE E 3 72 ? 227.837 208.108 189.136 1.00 10.31 72 PHE E CA 1
ATOM 7722 C C . PHE E 3 72 ? 229.053 208.522 188.318 1.00 10.31 72 PHE E C 1
ATOM 7723 O O . PHE E 3 72 ? 229.695 207.686 187.674 1.00 10.31 72 PHE E O 1
ATOM 7731 N N . THR E 3 73 ? 229.363 209.816 188.343 1.00 8.20 73 THR E N 1
ATOM 7732 C CA . THR E 3 73 ? 230.372 210.396 187.469 1.00 8.20 73 THR E CA 1
ATOM 7733 C C . THR E 3 73 ? 231.348 211.243 188.274 1.00 8.20 73 THR E C 1
ATOM 7734 O O . THR E 3 73 ? 230.942 212.011 189.151 1.00 8.20 73 THR E O 1
ATOM 7738 N N . LEU E 3 74 ? 232.635 211.095 187.971 1.00 9.03 74 LEU E N 1
ATOM 7739 C CA . LEU E 3 74 ? 233.693 211.917 188.544 1.00 9.03 74 LEU E CA 1
ATOM 7740 C C . LEU E 3 74 ? 234.261 212.799 187.440 1.00 9.03 74 LEU E C 1
ATOM 7741 O O . LEU E 3 74 ? 234.690 212.293 186.399 1.00 9.03 74 LEU E O 1
ATOM 7746 N N . THR E 3 75 ? 234.259 214.110 187.666 1.00 11.07 75 THR E N 1
ATOM 7747 C CA . THR E 3 75 ? 234.705 215.081 186.675 1.00 11.07 75 THR E CA 1
ATOM 7748 C C . THR E 3 75 ? 235.849 215.908 187.242 1.00 11.07 75 THR E C 1
ATOM 7749 O O . THR E 3 75 ? 235.776 216.379 188.381 1.00 11.07 75 THR E O 1
ATOM 7753 N N . ILE E 3 76 ? 236.898 216.083 186.444 1.00 19.32 76 ILE E N 1
ATOM 7754 C CA . ILE E 3 76 ? 238.029 216.938 186.786 1.00 19.32 76 ILE E CA 1
ATOM 7755 C C . ILE E 3 76 ? 238.040 218.103 185.806 1.00 19.32 76 ILE E C 1
ATOM 7756 O O . ILE E 3 76 ? 238.088 217.897 184.587 1.00 19.32 76 ILE E O 1
ATOM 7761 N N . SER E 3 77 ? 237.997 219.327 186.336 1.00 25.27 77 SER E N 1
ATOM 7762 C CA . SER E 3 77 ? 237.911 220.504 185.476 1.00 25.27 77 SER E CA 1
ATOM 7763 C C . SER E 3 77 ? 239.236 220.769 184.771 1.00 25.27 77 SER E C 1
ATOM 7764 O O . SER E 3 77 ? 239.317 220.732 183.538 1.00 25.27 77 SER E O 1
ATOM 7767 N N . SER E 3 78 ? 240.288 221.036 185.540 1.00 29.17 78 SER E N 1
ATOM 7768 C CA . SER E 3 78 ? 241.622 221.285 185.003 1.00 29.17 78 SER E CA 1
ATOM 7769 C C . SER E 3 78 ? 242.535 220.164 185.479 1.00 29.17 78 SER E C 1
ATOM 7770 O O . SER E 3 78 ? 242.808 220.048 186.679 1.00 29.17 78 SER E O 1
ATOM 7773 N N . LEU E 3 79 ? 243.006 219.345 184.545 1.00 25.97 79 LEU E N 1
ATOM 7774 C CA . LEU E 3 79 ? 243.830 218.187 184.879 1.00 25.97 79 LEU E CA 1
ATOM 7775 C C . LEU E 3 79 ? 245.216 218.663 185.291 1.00 25.97 79 LEU E C 1
ATOM 7776 O O . LEU E 3 79 ? 246.023 219.074 184.454 1.00 25.97 79 LEU E O 1
ATOM 7781 N N . GLN E 3 80 ? 245.496 218.611 186.590 1.00 28.04 80 GLN E N 1
ATOM 7782 C CA . GLN E 3 80 ? 246.799 218.995 187.100 1.00 28.04 80 GLN E CA 1
ATOM 7783 C C . GLN E 3 80 ? 247.856 217.986 186.657 1.00 28.04 80 GLN E C 1
ATOM 7784 O O . GLN E 3 80 ? 247.545 216.822 186.393 1.00 28.04 80 GLN E O 1
ATOM 7786 N N . PRO E 3 81 ? 249.121 218.409 186.562 1.00 30.19 81 PRO E N 1
ATOM 7787 C CA . PRO E 3 81 ? 250.174 217.482 186.119 1.00 30.19 81 PRO E CA 1
ATOM 7788 C C . PRO E 3 81 ? 250.491 216.382 187.118 1.00 30.19 81 PRO E C 1
ATOM 7789 O O . PRO E 3 81 ? 251.264 215.475 186.782 1.00 30.19 81 PRO E O 1
ATOM 7793 N N . GLU E 3 82 ? 249.932 216.430 188.328 1.00 29.87 82 GLU E N 1
ATOM 7794 C CA . GLU E 3 82 ? 250.167 215.412 189.344 1.00 29.87 82 GLU E CA 1
ATOM 7795 C C . GLU E 3 82 ? 248.938 214.542 189.592 1.00 29.87 82 GLU E C 1
ATOM 7796 O O . GLU E 3 82 ? 248.954 213.695 190.490 1.00 29.87 82 GLU E O 1
ATOM 7802 N N . ASP E 3 83 ? 247.880 214.720 188.801 1.00 24.29 83 ASP E N 1
ATOM 7803 C CA . ASP E 3 83 ? 246.634 213.982 188.971 1.00 24.29 83 ASP E CA 1
ATOM 7804 C C . ASP E 3 83 ? 246.566 212.741 188.088 1.00 24.29 83 ASP E C 1
ATOM 7805 O O . ASP E 3 83 ? 245.472 212.283 187.744 1.00 24.29 83 ASP E O 1
ATOM 7810 N N . PHE E 3 84 ? 247.716 212.183 187.715 1.00 27.15 84 PHE E N 1
ATOM 7811 C CA . PHE E 3 84 ? 247.766 211.008 186.846 1.00 27.15 84 PHE E CA 1
ATOM 7812 C C . PHE E 3 84 ? 247.948 209.772 187.717 1.00 27.15 84 PHE E C 1
ATOM 7813 O O . PHE E 3 84 ? 249.066 209.373 188.046 1.00 27.15 84 PHE E O 1
ATOM 7821 N N . ALA E 3 85 ? 246.833 209.157 188.091 1.00 13.66 85 ALA E N 1
ATOM 7822 C CA . ALA E 3 85 ? 246.845 207.978 188.947 1.00 13.66 85 ALA E CA 1
ATOM 7823 C C . ALA E 3 85 ? 245.642 207.115 188.579 1.00 13.66 85 ALA E C 1
ATOM 7824 O O . ALA E 3 85 ? 245.033 207.298 187.520 1.00 13.66 85 ALA E O 1
ATOM 7826 N N . THR E 3 86 ? 245.300 206.171 189.451 1.00 8.89 86 THR E N 1
ATOM 7827 C CA . THR E 3 86 ? 244.169 205.277 189.250 1.00 8.89 86 THR E CA 1
ATOM 7828 C C . THR E 3 86 ? 243.041 205.658 190.199 1.00 8.89 86 THR E C 1
ATOM 7829 O O . THR E 3 86 ? 243.277 205.935 191.379 1.00 8.89 86 THR E O 1
ATOM 7833 N N . TYR E 3 87 ? 241.815 205.672 189.680 1.00 9.49 87 TYR E N 1
ATOM 7834 C CA . TYR E 3 87 ? 240.641 206.082 190.438 1.00 9.49 87 TYR E CA 1
ATOM 7835 C C . TYR E 3 87 ? 239.662 204.922 190.529 1.00 9.49 87 TYR E C 1
ATOM 7836 O O . TYR E 3 87 ? 239.436 204.216 189.541 1.00 9.49 87 TYR E O 1
ATOM 7845 N N . TYR E 3 88 ? 239.082 204.730 191.712 1.00 7.94 88 TYR E N 1
ATOM 7846 C CA . TYR E 3 88 ? 238.180 203.622 191.979 1.00 7.94 88 TYR E CA 1
ATOM 7847 C C . TYR E 3 88 ? 236.809 204.143 192.391 1.00 7.94 88 TYR E C 1
ATOM 7848 O O . TYR E 3 88 ? 236.659 205.286 192.831 1.00 7.94 88 TYR E O 1
ATOM 7857 N N . CYS E 3 89 ? 235.805 203.282 192.242 1.00 9.83 89 CYS E N 1
ATOM 7858 C CA . CYS E 3 89 ? 234.425 203.600 192.588 1.00 9.83 89 CYS E CA 1
ATOM 7859 C C . CYS E 3 89 ? 233.924 202.550 193.566 1.00 9.83 89 CYS E C 1
ATOM 7860 O O . CYS E 3 89 ? 233.920 201.357 193.246 1.00 9.83 89 CYS E O 1
ATOM 7863 N N . GLN E 3 90 ? 233.503 202.988 194.750 1.00 10.39 90 GLN E N 1
ATOM 7864 C CA . GLN E 3 90 ? 233.092 202.091 195.821 1.00 10.39 90 GLN E CA 1
ATOM 7865 C C . GLN E 3 90 ? 231.694 202.450 196.299 1.00 10.39 90 GLN E C 1
ATOM 7866 O O . GLN E 3 90 ? 231.347 203.630 196.398 1.00 10.39 90 GLN E O 1
ATOM 7872 N N . GLN E 3 91 ? 230.894 201.430 196.598 1.00 9.87 91 GLN E N 1
ATOM 7873 C CA . GLN E 3 91 ? 229.574 201.608 197.184 1.00 9.87 91 GLN E CA 1
ATOM 7874 C C . GLN E 3 91 ? 229.547 201.000 198.580 1.00 9.87 91 GLN E C 1
ATOM 7875 O O . GLN E 3 91 ? 230.118 199.930 198.811 1.00 9.87 91 GLN E O 1
ATOM 7881 N N . TYR E 3 92 ? 228.889 201.688 199.514 1.00 8.22 92 TYR E N 1
ATOM 7882 C CA . TYR E 3 92 ? 228.859 201.245 200.903 1.00 8.22 92 TYR E CA 1
ATOM 7883 C C . TYR E 3 92 ? 227.447 201.264 201.477 1.00 8.22 92 TYR E C 1
ATOM 7884 O O . TYR E 3 92 ? 227.262 201.517 202.670 1.00 8.22 92 TYR E O 1
ATOM 7893 N N . LYS E 3 93 ? 226.440 200.991 200.651 1.00 15.20 93 LYS E N 1
ATOM 7894 C CA . LYS E 3 93 ? 225.072 200.925 201.147 1.00 15.20 93 LYS E CA 1
ATOM 7895 C C . LYS E 3 93 ? 224.655 199.515 201.536 1.00 15.20 93 LYS E C 1
ATOM 7896 O O . LYS E 3 93 ? 223.870 199.347 202.476 1.00 15.20 93 LYS E O 1
ATOM 7902 N N . TYR E 3 94 ? 225.158 198.498 200.840 1.00 21.17 94 TYR E N 1
ATOM 7903 C CA . TYR E 3 94 ? 224.839 197.107 201.131 1.00 21.17 94 TYR E CA 1
ATOM 7904 C C . TYR E 3 94 ? 226.121 196.322 201.356 1.00 21.17 94 TYR E C 1
ATOM 7905 O O . TYR E 3 94 ? 227.055 196.406 200.552 1.00 21.17 94 TYR E O 1
ATOM 7914 N N . VAL E 3 95 ? 226.161 195.567 202.444 1.00 31.84 95 VAL E N 1
ATOM 7915 C CA . VAL E 3 95 ? 227.276 194.646 202.690 1.00 31.84 95 VAL E CA 1
ATOM 7916 C C . VAL E 3 95 ? 227.157 193.462 201.737 1.00 31.84 95 VAL E C 1
ATOM 7917 O O . VAL E 3 95 ? 226.059 192.896 201.594 1.00 31.84 95 VAL E O 1
ATOM 7921 N N . PRO E 3 96 ? 228.240 193.042 201.061 1.00 20.52 96 PRO E N 1
ATOM 7922 C CA . PRO E 3 96 ? 229.600 193.586 201.124 1.00 20.52 96 PRO E CA 1
ATOM 7923 C C . PRO E 3 96 ? 229.810 194.822 200.256 1.00 20.52 96 PRO E C 1
ATOM 7924 O O . PRO E 3 96 ? 229.120 194.995 199.252 1.00 20.52 96 PRO E O 1
ATOM 7928 N N . VAL E 3 97 ? 230.766 195.667 200.643 1.00 11.45 97 VAL E N 1
ATOM 7929 C CA . VAL E 3 97 ? 231.129 196.810 199.818 1.00 11.45 97 VAL E CA 1
ATOM 7930 C C . VAL E 3 97 ? 231.949 196.332 198.627 1.00 11.45 97 VAL E C 1
ATOM 7931 O O . VAL E 3 97 ? 232.824 195.464 198.755 1.00 11.45 97 VAL E O 1
ATOM 7935 N N . THR E 3 98 ? 231.651 196.877 197.451 1.00 8.32 98 THR E N 1
ATOM 7936 C CA . THR E 3 98 ? 232.294 196.467 196.211 1.00 8.32 98 THR E CA 1
ATOM 7937 C C . THR E 3 98 ? 232.986 197.661 195.575 1.00 8.32 98 THR E C 1
ATOM 7938 O O . THR E 3 98 ? 232.397 198.742 195.468 1.00 8.32 98 THR E O 1
ATOM 7942 N N . PHE E 3 99 ? 234.230 197.463 195.155 1.00 8.71 99 PHE E N 1
ATOM 7943 C CA . PHE E 3 99 ? 234.999 198.499 194.489 1.00 8.71 99 PHE E CA 1
ATOM 7944 C C . PHE E 3 99 ? 234.891 198.349 192.973 1.00 8.71 99 PHE E C 1
ATOM 7945 O O . PHE E 3 99 ? 234.372 197.360 192.453 1.00 8.71 99 PHE E O 1
ATOM 7953 N N . GLY E 3 100 ? 235.393 199.352 192.262 1.00 5.20 100 GLY E N 1
ATOM 7954 C CA . GLY E 3 100 ? 235.415 199.329 190.816 1.00 5.20 100 GLY E CA 1
ATOM 7955 C C . GLY E 3 100 ? 236.614 198.572 190.285 1.00 5.20 100 GLY E C 1
ATOM 7956 O O . GLY E 3 100 ? 237.333 197.890 191.020 1.00 5.20 100 GLY E O 1
ATOM 7957 N N . GLN E 3 101 ? 236.830 198.697 188.977 1.00 13.28 101 GLN E N 1
ATOM 7958 C CA . GLN E 3 101 ? 237.948 198.047 188.310 1.00 13.28 101 GLN E CA 1
ATOM 7959 C C . GLN E 3 101 ? 239.113 198.988 188.040 1.00 13.28 101 GLN E C 1
ATOM 7960 O O . GLN E 3 101 ? 240.136 198.546 187.505 1.00 13.28 101 GLN E O 1
ATOM 7966 N N . GLY E 3 102 ? 238.992 200.259 188.387 1.00 8.83 102 GLY E N 1
ATOM 7967 C CA . GLY E 3 102 ? 240.092 201.190 188.192 1.00 8.83 102 GLY E CA 1
ATOM 7968 C C . GLY E 3 102 ? 240.021 201.902 186.856 1.00 8.83 102 GLY E C 1
ATOM 7969 O O . GLY E 3 102 ? 239.432 201.423 185.888 1.00 8.83 102 GLY E O 1
ATOM 7970 N N . THR E 3 103 ? 240.640 203.082 186.809 1.00 11.05 103 THR E N 1
ATOM 7971 C CA . THR E 3 103 ? 240.689 203.881 185.583 1.00 11.05 103 THR E CA 1
ATOM 7972 C C . THR E 3 103 ? 242.022 204.633 185.586 1.00 11.05 103 THR E C 1
ATOM 7973 O O . THR E 3 103 ? 242.145 205.700 186.190 1.00 11.05 103 THR E O 1
ATOM 7977 N N . LYS E 3 104 ? 243.010 204.062 184.903 1.00 13.18 104 LYS E N 1
ATOM 7978 C CA . LYS E 3 104 ? 244.330 204.675 184.841 1.00 13.18 104 LYS E CA 1
ATOM 7979 C C . LYS E 3 104 ? 244.286 205.908 183.948 1.00 13.18 104 LYS E C 1
ATOM 7980 O O . LYS E 3 104 ? 243.760 205.856 182.831 1.00 13.18 104 LYS E O 1
ATOM 7982 N N . VAL E 3 105 ? 244.836 207.015 184.437 1.00 17.82 105 VAL E N 1
ATOM 7983 C CA . VAL E 3 105 ? 244.920 208.260 183.684 1.00 17.82 105 VAL E CA 1
ATOM 7984 C C . VAL E 3 105 ? 246.392 208.560 183.446 1.00 17.82 105 VAL E C 1
ATOM 7985 O O . VAL E 3 105 ? 247.166 208.708 184.400 1.00 17.82 105 VAL E O 1
ATOM 7989 N N . GLU E 3 106 ? 246.780 208.652 182.177 1.00 33.88 106 GLU E N 1
ATOM 7990 C CA . GLU E 3 106 ? 248.166 208.864 181.793 1.00 33.88 106 GLU E CA 1
ATOM 7991 C C . GLU E 3 106 ? 248.272 210.083 180.888 1.00 33.88 106 GLU E C 1
ATOM 7992 O O . GLU E 3 106 ? 247.291 210.536 180.293 1.00 33.88 106 GLU E O 1
ATOM 7998 N N . ILE E 3 107 ? 249.491 210.615 180.793 1.00 47.76 107 ILE E N 1
ATOM 7999 C CA . ILE E 3 107 ? 249.743 211.777 179.952 1.00 47.76 107 ILE E CA 1
ATOM 8000 C C . ILE E 3 107 ? 249.696 211.371 178.486 1.00 47.76 107 ILE E C 1
ATOM 8001 O O . ILE E 3 107 ? 249.976 210.217 178.130 1.00 47.76 107 ILE E O 1
ATOM 8006 N N . LYS E 3 108 ? 249.334 212.318 177.627 1.00 57.84 108 LYS E N 1
ATOM 8007 C CA . LYS E 3 108 ? 249.183 212.070 176.201 1.00 57.84 108 LYS E CA 1
ATOM 8008 C C . LYS E 3 108 ? 250.292 212.761 175.417 1.00 57.84 108 LYS E C 1
ATOM 8009 O O . LYS E 3 108 ? 250.630 213.920 175.671 1.00 57.84 108 LYS E O 1
ATOM 8015 N N . ARG E 3 109 ? 250.856 212.035 174.459 1.00 85.09 109 ARG E N 1
ATOM 8016 C CA . ARG E 3 109 ? 251.905 212.567 173.598 1.00 85.09 109 ARG E CA 1
ATOM 8017 C C . ARG E 3 109 ? 251.662 212.051 172.183 1.00 85.09 109 ARG E C 1
ATOM 8018 O O . ARG E 3 109 ? 250.639 211.415 171.908 1.00 85.09 109 ARG E O 1
ATOM 8026 N N . THR E 3 110 ? 252.602 212.325 171.283 1.00 91.59 110 THR E N 1
ATOM 8027 C CA . THR E 3 110 ? 252.504 211.857 169.911 1.00 91.59 110 THR E CA 1
ATOM 8028 C C . THR E 3 110 ? 252.922 210.392 169.811 1.00 91.59 110 THR E C 1
ATOM 8029 O O . THR E 3 110 ? 253.563 209.835 170.706 1.00 91.59 110 THR E O 1
ATOM 8033 N N . VAL E 3 111 ? 252.547 209.770 168.697 1.00 98.90 111 VAL E N 1
ATOM 8034 C CA . VAL E 3 111 ? 252.844 208.361 168.465 1.00 98.90 111 VAL E CA 1
ATOM 8035 C C . VAL E 3 111 ? 254.306 208.215 168.064 1.00 98.90 111 VAL E C 1
ATOM 8036 O O . VAL E 3 111 ? 254.795 208.929 167.181 1.00 98.90 111 VAL E O 1
ATOM 8040 N N . ALA E 3 112 ? 255.007 207.290 168.714 1.00 105.28 112 ALA E N 1
ATOM 8041 C CA . ALA E 3 112 ? 256.410 207.018 168.438 1.00 105.28 112 ALA E CA 1
ATOM 8042 C C . ALA E 3 112 ? 256.569 205.591 167.933 1.00 105.28 112 ALA E C 1
ATOM 8043 O O . ALA E 3 112 ? 255.962 204.660 168.472 1.00 105.28 112 ALA E O 1
ATOM 8045 N N . ALA E 3 113 ? 257.384 205.427 166.896 1.00 113.71 113 ALA E N 1
ATOM 8046 C CA . ALA E 3 113 ? 257.601 204.107 166.324 1.00 113.71 113 ALA E CA 1
ATOM 8047 C C . ALA E 3 113 ? 258.421 203.242 167.280 1.00 113.71 113 ALA E C 1
ATOM 8048 O O . ALA E 3 113 ? 259.368 203.731 167.905 1.00 113.71 113 ALA E O 1
ATOM 8050 N N . PRO E 3 114 ? 258.084 201.959 167.417 1.00 115.95 114 PRO E N 1
ATOM 8051 C CA . PRO E 3 114 ? 258.847 201.077 168.316 1.00 115.95 114 PRO E CA 1
ATOM 8052 C C . PRO E 3 114 ? 260.164 200.659 167.679 1.00 115.95 114 PRO E C 1
ATOM 8053 O O . PRO E 3 114 ? 260.201 200.231 166.523 1.00 115.95 114 PRO E O 1
ATOM 8057 N N . SER E 3 115 ? 261.250 200.783 168.443 1.00 120.69 115 SER E N 1
ATOM 8058 C CA . SER E 3 115 ? 262.571 200.334 168.001 1.00 120.69 115 SER E CA 1
ATOM 8059 C C . SER E 3 115 ? 262.688 198.842 168.296 1.00 120.69 115 SER E C 1
ATOM 8060 O O . SER E 3 115 ? 263.268 198.409 169.295 1.00 120.69 115 SER E O 1
ATOM 8063 N N . VAL E 3 116 ? 262.118 198.040 167.395 1.00 113.94 116 VAL E N 1
ATOM 8064 C CA . VAL E 3 116 ? 262.048 196.600 167.605 1.00 113.94 116 VAL E CA 1
ATOM 8065 C C . VAL E 3 116 ? 263.440 195.989 167.514 1.00 113.94 116 VAL E C 1
ATOM 8066 O O . VAL E 3 116 ? 264.192 196.242 166.563 1.00 113.94 116 VAL E O 1
ATOM 8070 N N . PHE E 3 117 ? 263.786 195.175 168.509 1.00 120.24 117 PHE E N 1
ATOM 8071 C CA . PHE E 3 117 ? 265.053 194.462 168.546 1.00 120.24 117 PHE E CA 1
ATOM 8072 C C . PHE E 3 117 ? 264.797 192.993 168.850 1.00 120.24 117 PHE E C 1
ATOM 8073 O O . PHE E 3 117 ? 263.866 192.647 169.581 1.00 120.24 117 PHE E O 1
ATOM 8081 N N . ILE E 3 118 ? 265.636 192.131 168.280 1.00 120.46 118 ILE E N 1
ATOM 8082 C CA . ILE E 3 118 ? 265.538 190.689 168.468 1.00 120.46 118 ILE E CA 1
ATOM 8083 C C . ILE E 3 118 ? 266.848 190.190 169.060 1.00 120.46 118 ILE E C 1
ATOM 8084 O O . ILE E 3 118 ? 267.928 190.482 168.536 1.00 120.46 118 ILE E O 1
ATOM 8089 N N . PHE E 3 119 ? 266.750 189.437 170.154 1.00 129.87 119 PHE E N 1
ATOM 8090 C CA . PHE E 3 119 ? 267.921 188.963 170.886 1.00 129.87 119 PHE E CA 1
ATOM 8091 C C . PHE E 3 119 ? 267.923 187.440 170.883 1.00 129.87 119 PHE E C 1
ATOM 8092 O O . PHE E 3 119 ? 267.021 186.821 171.486 1.00 129.87 119 PHE E O 1
ATOM 8100 N N . PRO E 3 120 ? 268.888 186.796 170.234 1.00 137.00 120 PRO E N 1
ATOM 8101 C CA . PRO E 3 120 ? 268.955 185.333 170.260 1.00 137.00 120 PRO E CA 1
ATOM 8102 C C . PRO E 3 120 ? 269.449 184.837 171.606 1.00 137.00 120 PRO E C 1
ATOM 8103 O O . PRO E 3 120 ? 270.133 185.572 172.334 1.00 137.00 120 PRO E O 1
ATOM 8107 N N . PRO E 3 121 ? 269.119 183.601 171.978 1.00 139.54 121 PRO E N 1
ATOM 8108 C CA . PRO E 3 121 ? 269.587 183.071 173.263 1.00 139.54 121 PRO E CA 1
ATOM 8109 C C . PRO E 3 121 ? 271.100 182.921 173.295 1.00 139.54 121 PRO E C 1
ATOM 8110 O O . PRO E 3 121 ? 271.747 182.659 172.278 1.00 139.54 121 PRO E O 1
ATOM 8114 N N . SER E 3 122 ? 271.660 183.093 174.489 1.00 138.66 122 SER E N 1
ATOM 8115 C CA . SER E 3 122 ? 273.098 182.975 174.668 1.00 138.66 122 SER E CA 1
ATOM 8116 C C . SER E 3 122 ? 273.525 181.509 174.659 1.00 138.66 122 SER E C 1
ATOM 8117 O O . SER E 3 122 ? 272.714 180.593 174.826 1.00 138.66 122 SER E O 1
ATOM 8119 N N . ASP E 3 123 ? 274.827 181.296 174.453 1.00 134.75 123 ASP E N 1
ATOM 8120 C CA . ASP E 3 123 ? 275.365 179.939 174.454 1.00 134.75 123 ASP E CA 1
ATOM 8121 C C . ASP E 3 123 ? 275.230 179.293 175.828 1.00 134.75 123 ASP E C 1
ATOM 8122 O O . ASP E 3 123 ? 274.901 178.105 175.934 1.00 134.75 123 ASP E O 1
ATOM 8124 N N . SER E 3 124 ? 275.488 180.058 176.892 1.00 137.08 124 SER E N 1
ATOM 8125 C CA . SER E 3 124 ? 275.344 179.522 178.242 1.00 137.08 124 SER E CA 1
ATOM 8126 C C . SER E 3 124 ? 273.898 179.141 178.532 1.00 137.08 124 SER E C 1
ATOM 8127 O O . SER E 3 124 ? 273.633 178.102 179.147 1.00 137.08 124 SER E O 1
ATOM 8129 N N . GLN E 3 125 ? 272.948 179.975 178.100 1.00 138.71 125 GLN E N 1
ATOM 8130 C CA . GLN E 3 125 ? 271.538 179.648 178.282 1.00 138.71 125 GLN E CA 1
ATOM 8131 C C . GLN E 3 125 ? 271.160 178.391 177.510 1.00 138.71 125 GLN E C 1
ATOM 8132 O O . GLN E 3 125 ? 270.414 177.543 178.014 1.00 138.71 125 GLN E O 1
ATOM 8138 N N . LEU E 3 126 ? 271.667 178.253 176.282 1.00 136.77 126 LEU E N 1
ATOM 8139 C CA . LEU E 3 126 ? 271.386 177.057 175.493 1.00 136.77 126 LEU E CA 1
ATOM 8140 C C . LEU E 3 126 ? 271.955 175.811 176.160 1.00 136.77 126 LEU E C 1
ATOM 8141 O O . LEU E 3 126 ? 271.311 174.755 176.172 1.00 136.77 126 LEU E O 1
ATOM 8143 N N . LYS E 3 127 ? 273.164 175.913 176.717 1.00 135.41 127 LYS E N 1
ATOM 8144 C CA . LYS E 3 127 ? 273.762 174.784 177.419 1.00 135.41 127 LYS E CA 1
ATOM 8145 C C . LYS E 3 127 ? 272.991 174.406 178.677 1.00 135.41 127 LYS E C 1
ATOM 8146 O O . LYS E 3 127 ? 273.097 173.263 179.133 1.00 135.41 127 LYS E O 1
ATOM 8148 N N . SER E 3 128 ? 272.221 175.336 179.246 1.00 149.47 128 SER E N 1
ATOM 8149 C CA . SER E 3 128 ? 271.439 175.048 180.441 1.00 149.47 128 SER E CA 1
ATOM 8150 C C . SER E 3 128 ? 270.228 174.169 180.160 1.00 149.47 128 SER E C 1
ATOM 8151 O O . SER E 3 128 ? 269.600 173.689 181.110 1.00 149.47 128 SER E O 1
ATOM 8154 N N . GLY E 3 129 ? 269.886 173.946 178.892 1.00 149.76 129 GLY E N 1
ATOM 8155 C CA . GLY E 3 129 ? 268.751 173.128 178.523 1.00 149.76 129 GLY E CA 1
ATOM 8156 C C . GLY E 3 129 ? 267.473 173.894 178.256 1.00 149.76 129 GLY E C 1
ATOM 8157 O O . GLY E 3 129 ? 266.528 173.313 177.707 1.00 149.76 129 GLY E O 1
ATOM 8158 N N . THR E 3 130 ? 267.412 175.170 178.627 1.00 150.62 130 THR E N 1
ATOM 8159 C CA . THR E 3 130 ? 266.254 176.015 178.373 1.00 150.62 130 THR E CA 1
ATOM 8160 C C . THR E 3 130 ? 266.686 177.208 177.535 1.00 150.62 130 THR E C 1
ATOM 8161 O O . THR E 3 130 ? 267.625 177.921 177.903 1.00 150.62 130 THR E O 1
ATOM 8163 N N . ALA E 3 131 ? 265.999 177.426 176.418 1.00 149.18 131 ALA E N 1
ATOM 8164 C CA . ALA E 3 131 ? 266.319 178.503 175.494 1.00 149.18 131 ALA E CA 1
ATOM 8165 C C . ALA E 3 131 ? 265.200 179.534 175.489 1.00 149.18 131 ALA E C 1
ATOM 8166 O O . ALA E 3 131 ? 264.019 179.184 175.393 1.00 149.18 131 ALA E O 1
ATOM 8168 N N . SER E 3 132 ? 265.577 180.806 175.594 1.00 145.81 132 SER E N 1
ATOM 8169 C CA . SER E 3 132 ? 264.627 181.907 175.604 1.00 145.81 132 SER E CA 1
ATOM 8170 C C . SER E 3 132 ? 265.033 182.942 174.566 1.00 145.81 132 SER E C 1
ATOM 8171 O O . SER E 3 132 ? 266.217 183.260 174.423 1.00 145.81 132 SER E O 1
ATOM 8174 N N . VAL E 3 133 ? 264.044 183.464 173.846 1.00 135.82 133 VAL E N 1
ATOM 8175 C CA . VAL E 3 133 ? 264.253 184.492 172.834 1.00 135.82 133 VAL E CA 1
ATOM 8176 C C . VAL E 3 133 ? 263.638 185.783 173.353 1.00 135.82 133 VAL E C 1
ATOM 8177 O O . VAL E 3 133 ? 262.446 185.823 173.683 1.00 135.82 133 VAL E O 1
ATOM 8179 N N . VAL E 3 134 ? 264.445 186.836 173.423 1.00 124.66 134 VAL E N 1
ATOM 8180 C CA . VAL E 3 134 ? 264.025 188.117 173.979 1.00 124.66 134 VAL E CA 1
ATOM 8181 C C . VAL E 3 134 ? 263.802 189.092 172.832 1.00 124.66 134 VAL E C 1
ATOM 8182 O O . VAL E 3 134 ? 264.711 189.345 172.033 1.00 124.66 134 VAL E O 1
ATOM 8184 N N . CYS E 3 135 ? 262.592 189.638 172.749 1.00 124.75 135 CYS E N 1
ATOM 8185 C CA . CYS E 3 135 ? 262.242 190.654 171.765 1.00 124.75 135 CYS E CA 1
ATOM 8186 C C . CYS E 3 135 ? 262.037 191.974 172.495 1.00 124.75 135 CYS E C 1
ATOM 8187 O O . CYS E 3 135 ? 261.261 192.042 173.454 1.00 124.75 135 CYS E O 1
ATOM 8190 N N . LEU E 3 136 ? 262.729 193.014 172.043 1.00 118.61 136 LEU E N 1
ATOM 8191 C CA . LEU E 3 136 ? 262.721 194.308 172.709 1.00 118.61 136 LEU E CA 1
ATOM 8192 C C . LEU E 3 136 ? 261.949 195.326 171.882 1.00 118.61 136 LEU E C 1
ATOM 8193 O O . LEU E 3 136 ? 262.164 195.444 170.671 1.00 118.61 136 LEU E O 1
ATOM 8198 N N . LEU E 3 137 ? 261.051 196.054 172.540 1.00 109.15 137 LEU E N 1
ATOM 8199 C CA . LEU E 3 137 ? 260.369 197.200 171.957 1.00 109.15 137 LEU E CA 1
ATOM 8200 C C . LEU E 3 137 ? 260.586 198.395 172.871 1.00 109.15 137 LEU E C 1
ATOM 8201 O O . LEU E 3 137 ? 260.208 198.357 174.046 1.00 109.15 137 LEU E O 1
ATOM 8206 N N . ASN E 3 138 ? 261.195 199.450 172.336 1.00 112.71 138 ASN E N 1
ATOM 8207 C CA . ASN E 3 138 ? 261.580 200.607 173.131 1.00 112.71 138 ASN E CA 1
ATOM 8208 C C . ASN E 3 138 ? 261.071 201.885 172.483 1.00 112.71 138 ASN E C 1
ATOM 8209 O O . ASN E 3 138 ? 261.093 202.022 171.256 1.00 112.71 138 ASN E O 1
ATOM 8214 N N . ASN E 3 139 ? 260.614 202.816 173.323 1.00 111.25 139 ASN E N 1
ATOM 8215 C CA . ASN E 3 139 ? 260.189 204.149 172.898 1.00 111.25 139 ASN E CA 1
ATOM 8216 C C . ASN E 3 139 ? 259.065 204.073 171.863 1.00 111.25 139 ASN E C 1
ATOM 8217 O O . ASN E 3 139 ? 259.213 204.480 170.709 1.00 111.25 139 ASN E O 1
ATOM 8222 N N . PHE E 3 140 ? 257.926 203.541 172.299 1.00 104.23 140 PHE E N 1
ATOM 8223 C CA . PHE E 3 140 ? 256.734 203.463 171.465 1.00 104.23 140 PHE E CA 1
ATOM 8224 C C . PHE E 3 140 ? 255.548 204.047 172.224 1.00 104.23 140 PHE E C 1
ATOM 8225 O O . PHE E 3 140 ? 255.630 204.350 173.418 1.00 104.23 140 PHE E O 1
ATOM 8233 N N . TYR E 3 141 ? 254.433 204.201 171.514 1.00 98.90 141 TYR E N 1
ATOM 8234 C CA . TYR E 3 141 ? 253.219 204.777 172.075 1.00 98.90 141 TYR E CA 1
ATOM 8235 C C . TYR E 3 141 ? 252.034 204.397 171.195 1.00 98.90 141 TYR E C 1
ATOM 8236 O O . TYR E 3 141 ? 252.144 204.435 169.963 1.00 98.90 141 TYR E O 1
ATOM 8245 N N . PRO E 3 142 ? 250.885 204.024 171.779 1.00 113.52 142 PRO E N 1
ATOM 8246 C CA . PRO E 3 142 ? 250.644 203.943 173.222 1.00 113.52 142 PRO E CA 1
ATOM 8247 C C . PRO E 3 142 ? 251.122 202.632 173.840 1.00 113.52 142 PRO E C 1
ATOM 8248 O O . PRO E 3 142 ? 251.930 201.923 173.241 1.00 113.52 142 PRO E O 1
ATOM 8252 N N . ARG E 3 143 ? 250.615 202.328 175.037 1.00 118.67 143 ARG E N 1
ATOM 8253 C CA . ARG E 3 143 ? 251.020 201.109 175.731 1.00 118.67 143 ARG E CA 1
ATOM 8254 C C . ARG E 3 143 ? 250.618 199.865 174.947 1.00 118.67 143 ARG E C 1
ATOM 8255 O O . ARG E 3 143 ? 251.386 198.899 174.865 1.00 118.67 143 ARG E O 1
ATOM 8263 N N . GLU E 3 144 ? 249.422 199.870 174.365 1.00 127.15 144 GLU E N 1
ATOM 8264 C CA . GLU E 3 144 ? 248.945 198.714 173.620 1.00 127.15 144 GLU E CA 1
ATOM 8265 C C . GLU E 3 144 ? 249.788 198.492 172.370 1.00 127.15 144 GLU E C 1
ATOM 8266 O O . GLU E 3 144 ? 250.127 199.436 171.651 1.00 127.15 144 GLU E O 1
ATOM 8272 N N . ALA E 3 145 ? 250.126 197.230 172.115 1.00 121.75 145 ALA E N 1
ATOM 8273 C CA . ALA E 3 145 ? 250.923 196.867 170.953 1.00 121.75 145 ALA E CA 1
ATOM 8274 C C . ALA E 3 145 ? 250.659 195.408 170.616 1.00 121.75 145 ALA E C 1
ATOM 8275 O O . ALA E 3 145 ? 250.137 194.647 171.434 1.00 121.75 145 ALA E O 1
ATOM 8277 N N . LYS E 3 146 ? 251.029 195.029 169.396 1.00 120.33 146 LYS E N 1
ATOM 8278 C CA . LYS E 3 146 ? 250.843 193.674 168.897 1.00 120.33 146 LYS E CA 1
ATOM 8279 C C . LYS E 3 146 ? 252.201 193.016 168.696 1.00 120.33 146 LYS E C 1
ATOM 8280 O O . LYS E 3 146 ? 253.083 193.588 168.047 1.00 120.33 146 LYS E O 1
ATOM 8282 N N . VAL E 3 147 ? 252.363 191.817 169.251 1.00 120.22 147 VAL E N 1
ATOM 8283 C CA . VAL E 3 147 ? 253.598 191.051 169.137 1.00 120.22 147 VAL E CA 1
ATOM 8284 C C . VAL E 3 147 ? 253.250 189.642 168.675 1.00 120.22 147 VAL E C 1
ATOM 8285 O O . VAL E 3 147 ? 252.243 189.070 169.109 1.00 120.22 147 VAL E O 1
ATOM 8289 N N . GLN E 3 148 ? 254.062 189.098 167.770 1.00 124.74 148 GLN E N 1
ATOM 8290 C CA . GLN E 3 148 ? 253.867 187.755 167.247 1.00 124.74 148 GLN E CA 1
ATOM 8291 C C . GLN E 3 148 ? 255.185 186.996 167.288 1.00 124.74 148 GLN E C 1
ATOM 8292 O O . GLN E 3 148 ? 256.263 187.583 167.158 1.00 124.74 148 GLN E O 1
ATOM 8294 N N . TRP E 3 149 ? 255.088 185.682 167.473 1.00 132.67 149 TRP E N 1
ATOM 8295 C CA . TRP E 3 149 ? 256.249 184.807 167.535 1.00 132.67 149 TRP E CA 1
ATOM 8296 C C . TRP E 3 149 ? 256.129 183.710 166.487 1.00 132.67 149 TRP E C 1
ATOM 8297 O O . TRP E 3 149 ? 255.084 183.062 166.369 1.00 132.67 149 TRP E O 1
ATOM 8308 N N . LYS E 3 150 ? 257.206 183.506 165.732 1.00 128.07 150 LYS E N 1
ATOM 8309 C CA . LYS E 3 150 ? 257.246 182.473 164.708 1.00 128.07 150 LYS E CA 1
ATOM 8310 C C . LYS E 3 150 ? 258.699 182.174 164.373 1.00 128.07 150 LYS E C 1
ATOM 8311 O O . LYS E 3 150 ? 259.511 183.093 164.239 1.00 128.07 150 LYS E O 1
ATOM 8313 N N . VAL E 3 151 ? 259.017 180.890 164.240 1.00 123.58 151 VAL E N 1
ATOM 8314 C CA . VAL E 3 151 ? 260.372 180.467 163.909 1.00 123.58 151 VAL E CA 1
ATOM 8315 C C . VAL E 3 151 ? 260.368 179.632 162.634 1.00 123.58 151 VAL E C 1
ATOM 8316 O O . VAL E 3 151 ? 261.360 178.983 162.303 1.00 123.58 151 VAL E O 1
ATOM 8320 N N . SER E 3 157 ? 250.999 181.322 168.995 1.00 147.72 157 SER E N 1
ATOM 8321 C CA . SER E 3 157 ? 251.550 180.274 169.846 1.00 147.72 157 SER E CA 1
ATOM 8322 C C . SER E 3 157 ? 251.709 180.761 171.282 1.00 147.72 157 SER E C 1
ATOM 8323 O O . SER E 3 157 ? 251.663 181.961 171.550 1.00 147.72 157 SER E O 1
ATOM 8326 N N . GLY E 3 158 ? 251.897 179.823 172.200 1.00 140.45 158 GLY E N 1
ATOM 8327 C CA . GLY E 3 158 ? 252.065 180.112 173.609 1.00 140.45 158 GLY E CA 1
ATOM 8328 C C . GLY E 3 158 ? 253.521 180.165 174.021 1.00 140.45 158 GLY E C 1
ATOM 8329 O O . GLY E 3 158 ? 254.409 180.465 173.214 1.00 140.45 158 GLY E O 1
ATOM 8330 N N . ASN E 3 159 ? 253.767 179.871 175.300 1.00 142.12 159 ASN E N 1
ATOM 8331 C CA . ASN E 3 159 ? 255.115 179.865 175.873 1.00 142.12 159 ASN E CA 1
ATOM 8332 C C . ASN E 3 159 ? 255.802 181.217 175.696 1.00 142.12 159 ASN E C 1
ATOM 8333 O O . ASN E 3 159 ? 257.014 181.296 175.482 1.00 142.12 159 ASN E O 1
ATOM 8338 N N . SER E 3 160 ? 255.023 182.292 175.790 1.00 142.10 160 SER E N 1
ATOM 8339 C CA . SER E 3 160 ? 255.536 183.648 175.644 1.00 142.10 160 SER E CA 1
ATOM 8340 C C . SER E 3 160 ? 254.973 184.519 176.756 1.00 142.10 160 SER E C 1
ATOM 8341 O O . SER E 3 160 ? 253.774 184.463 177.047 1.00 142.10 160 SER E O 1
ATOM 8344 N N . GLN E 3 161 ? 255.839 185.319 177.373 1.00 130.46 161 GLN E N 1
ATOM 8345 C CA . GLN E 3 161 ? 255.447 186.242 178.429 1.00 130.46 161 GLN E CA 1
ATOM 8346 C C . GLN E 3 161 ? 256.027 187.614 178.123 1.00 130.46 161 GLN E C 1
ATOM 8347 O O . GLN E 3 161 ? 257.191 187.723 177.725 1.00 130.46 161 GLN E O 1
ATOM 8353 N N . GLU E 3 162 ? 255.218 188.653 178.310 1.00 125.90 162 GLU E N 1
ATOM 8354 C CA . GLU E 3 162 ? 255.614 190.021 178.014 1.00 125.90 162 GLU E CA 1
ATOM 8355 C C . GLU E 3 162 ? 255.507 190.877 179.268 1.00 125.90 162 GLU E C 1
ATOM 8356 O O . GLU E 3 162 ? 254.530 190.782 180.018 1.00 125.90 162 GLU E O 1
ATOM 8362 N N . SER E 3 163 ? 256.520 191.711 179.491 1.00 112.03 163 SER E N 1
ATOM 8363 C CA . SER E 3 163 ? 256.547 192.649 180.604 1.00 112.03 163 SER E CA 1
ATOM 8364 C C . SER E 3 163 ? 256.650 194.063 180.053 1.00 112.03 163 SER E C 1
ATOM 8365 O O . SER E 3 163 ? 257.516 194.346 179.218 1.00 112.03 163 SER E O 1
ATOM 8368 N N . VAL E 3 164 ? 255.772 194.946 180.520 1.00 96.38 164 VAL E N 1
ATOM 8369 C CA . VAL E 3 164 ? 255.718 196.329 180.063 1.00 96.38 164 VAL E CA 1
ATOM 8370 C C . VAL E 3 164 ? 256.022 197.248 181.238 1.00 96.38 164 VAL E C 1
ATOM 8371 O O . VAL E 3 164 ? 255.514 197.048 182.348 1.00 96.38 164 VAL E O 1
ATOM 8375 N N . THR E 3 165 ? 256.875 198.238 180.999 1.00 91.79 165 THR E N 1
ATOM 8376 C CA . THR E 3 165 ? 257.253 199.196 182.024 1.00 91.79 165 THR E CA 1
ATOM 8377 C C . THR E 3 165 ? 256.256 200.351 182.075 1.00 91.79 165 THR E C 1
ATOM 8378 O O . THR E 3 165 ? 255.409 200.520 181.195 1.00 91.79 165 THR E O 1
ATOM 8382 N N . GLU E 3 166 ? 256.366 201.153 183.128 1.00 98.46 166 GLU E N 1
ATOM 8383 C CA . GLU E 3 166 ? 255.509 202.313 183.304 1.00 98.46 166 GLU E CA 1
ATOM 8384 C C . GLU E 3 166 ? 256.004 203.477 182.452 1.00 98.46 166 GLU E C 1
ATOM 8385 O O . GLU E 3 166 ? 257.145 203.499 181.985 1.00 98.46 166 GLU E O 1
ATOM 8391 N N . GLN E 3 167 ? 255.121 204.453 182.252 1.00 92.51 167 GLN E N 1
ATOM 8392 C CA . GLN E 3 167 ? 255.436 205.610 181.421 1.00 92.51 167 GLN E CA 1
ATOM 8393 C C . GLN E 3 167 ? 256.471 206.479 182.125 1.00 92.51 167 GLN E C 1
ATOM 8394 O O . GLN E 3 167 ? 256.164 207.141 183.122 1.00 92.51 167 GLN E O 1
ATOM 8400 N N . ASP E 3 168 ? 257.697 206.479 181.609 1.00 100.09 168 ASP E N 1
ATOM 8401 C CA . ASP E 3 168 ? 258.757 207.309 182.163 1.00 100.09 168 ASP E CA 1
ATOM 8402 C C . ASP E 3 168 ? 258.534 208.763 181.770 1.00 100.09 168 ASP E C 1
ATOM 8403 O O . ASP E 3 168 ? 258.252 209.065 180.607 1.00 100.09 168 ASP E O 1
ATOM 8405 N N . SER E 3 169 ? 258.663 209.665 182.746 1.00 109.43 169 SER E N 1
ATOM 8406 C CA . SER E 3 169 ? 258.427 211.081 182.487 1.00 109.43 169 SER E CA 1
ATOM 8407 C C . SER E 3 169 ? 259.469 211.684 181.554 1.00 109.43 169 SER E C 1
ATOM 8408 O O . SER E 3 169 ? 259.221 212.747 180.973 1.00 109.43 169 SER E O 1
ATOM 8411 N N . LYS E 3 170 ? 260.628 211.039 181.402 1.00 113.74 170 LYS E N 1
ATOM 8412 C CA . LYS E 3 170 ? 261.669 211.579 180.533 1.00 113.74 170 LYS E CA 1
ATOM 8413 C C . LYS E 3 170 ? 261.224 211.600 179.075 1.00 113.74 170 LYS E C 1
ATOM 8414 O O . LYS E 3 170 ? 261.460 212.581 178.361 1.00 113.74 170 LYS E O 1
ATOM 8416 N N . ASP E 3 171 ? 260.577 210.527 178.615 1.00 106.72 171 ASP E N 1
ATOM 8417 C CA . ASP E 3 171 ? 260.169 210.420 177.222 1.00 106.72 171 ASP E CA 1
ATOM 8418 C C . ASP E 3 171 ? 258.675 210.194 177.036 1.00 106.72 171 ASP E C 1
ATOM 8419 O O . ASP E 3 171 ? 258.211 210.185 175.890 1.00 106.72 171 ASP E O 1
ATOM 8421 N N . SER E 3 172 ? 257.915 210.005 178.117 1.00 100.56 172 SER E N 1
ATOM 8422 C CA . SER E 3 172 ? 256.462 209.828 178.054 1.00 100.56 172 SER E CA 1
ATOM 8423 C C . SER E 3 172 ? 256.068 208.625 177.202 1.00 100.56 172 SER E C 1
ATOM 8424 O O . SER E 3 172 ? 254.985 208.597 176.613 1.00 100.56 172 SER E O 1
ATOM 8427 N N . THR E 3 173 ? 256.930 207.618 177.140 1.00 103.31 173 THR E N 1
ATOM 8428 C CA . THR E 3 173 ? 256.729 206.457 176.286 1.00 103.31 173 THR E CA 1
ATOM 8429 C C . THR E 3 173 ? 256.723 205.183 177.127 1.00 103.31 173 THR E C 1
ATOM 8430 O O . THR E 3 173 ? 256.856 205.215 178.353 1.00 103.31 173 THR E O 1
ATOM 8434 N N . TYR E 3 174 ? 256.569 204.051 176.445 1.00 100.64 174 TYR E N 1
ATOM 8435 C CA . TYR E 3 174 ? 256.524 202.745 177.081 1.00 100.64 174 TYR E CA 1
ATOM 8436 C C . TYR E 3 174 ? 257.544 201.826 176.426 1.00 100.64 174 TYR E C 1
ATOM 8437 O O . TYR E 3 174 ? 257.913 202.000 175.262 1.00 100.64 174 TYR E O 1
ATOM 8446 N N . SER E 3 175 ? 258.001 200.840 177.194 1.00 102.90 175 SER E N 1
ATOM 8447 C CA . SER E 3 175 ? 258.924 199.831 176.697 1.00 102.90 175 SER E CA 1
ATOM 8448 C C . SER E 3 175 ? 258.398 198.454 177.067 1.00 102.90 175 SER E C 1
ATOM 8449 O O . SER E 3 175 ? 257.949 198.235 178.195 1.00 102.90 175 SER E O 1
ATOM 8452 N N . LEU E 3 176 ? 258.457 197.530 176.113 1.00 111.50 176 LEU E N 1
ATOM 8453 C CA . LEU E 3 176 ? 257.954 196.177 176.294 1.00 111.50 176 LEU E CA 1
ATOM 8454 C C . LEU E 3 176 ? 259.047 195.173 175.961 1.00 111.50 176 LEU E C 1
ATOM 8455 O O . LEU E 3 176 ? 259.792 195.349 174.992 1.00 111.50 176 LEU E O 1
ATOM 8460 N N . SER E 3 177 ? 259.139 194.120 176.771 1.00 118.69 177 SER E N 1
ATOM 8461 C CA . SER E 3 177 ? 260.081 193.031 176.547 1.00 118.69 177 SER E CA 1
ATOM 8462 C C . SER E 3 177 ? 259.304 191.725 176.505 1.00 118.69 177 SER E C 1
ATOM 8463 O O . SER E 3 177 ? 258.564 191.412 177.443 1.00 118.69 177 SER E O 1
ATOM 8466 N N . SER E 3 178 ? 259.473 190.968 175.426 1.00 130.65 178 SER E N 1
ATOM 8467 C CA . SER E 3 178 ? 258.786 189.699 175.234 1.00 130.65 178 SER E CA 1
ATOM 8468 C C . SER E 3 178 ? 259.803 188.567 175.236 1.00 130.65 178 SER E C 1
ATOM 8469 O O . SER E 3 178 ? 260.796 188.618 174.503 1.00 130.65 178 SER E O 1
ATOM 8472 N N . THR E 3 179 ? 259.553 187.551 176.059 1.00 134.75 179 THR E N 1
ATOM 8473 C CA . THR E 3 179 ? 260.439 186.401 176.189 1.00 134.75 179 THR E CA 1
ATOM 8474 C C . THR E 3 179 ? 259.695 185.150 175.747 1.00 134.75 179 THR E C 1
ATOM 8475 O O . THR E 3 179 ? 258.623 184.842 176.279 1.00 134.75 179 THR E O 1
ATOM 8479 N N . LEU E 3 180 ? 260.263 184.435 174.779 1.00 142.35 180 LEU E N 1
ATOM 8480 C CA . LEU E 3 180 ? 259.712 183.177 174.287 1.00 142.35 180 LEU E CA 1
ATOM 8481 C C . LEU E 3 180 ? 260.630 182.051 174.745 1.00 142.35 180 LEU E C 1
ATOM 8482 O O . LEU E 3 180 ? 261.727 181.879 174.205 1.00 142.35 180 LEU E O 1
ATOM 8487 N N . THR E 3 181 ? 260.177 181.283 175.732 1.00 146.97 181 THR E N 1
ATOM 8488 C CA . THR E 3 181 ? 260.974 180.218 176.327 1.00 146.97 181 THR E CA 1
ATOM 8489 C C . THR E 3 181 ? 260.584 178.879 175.716 1.00 146.97 181 THR E C 1
ATOM 8490 O O . THR E 3 181 ? 259.396 178.547 175.637 1.00 146.97 181 THR E O 1
ATOM 8494 N N . LEU E 3 182 ? 261.587 178.115 175.286 1.00 147.36 182 LEU E N 1
ATOM 8495 C CA . LEU E 3 182 ? 261.371 176.805 174.693 1.00 147.36 182 LEU E CA 1
ATOM 8496 C C . LEU E 3 182 ? 262.469 175.859 175.155 1.00 147.36 182 LEU E C 1
ATOM 8497 O O . LEU E 3 182 ? 263.541 176.285 175.593 1.00 147.36 182 LEU E O 1
ATOM 8502 N N . SER E 3 183 ? 262.188 174.563 175.051 1.00 151.38 183 SER E N 1
ATOM 8503 C CA . SER E 3 183 ? 263.159 173.555 175.444 1.00 151.38 183 SER E CA 1
ATOM 8504 C C . SER E 3 183 ? 264.324 173.520 174.458 1.00 151.38 183 SER E C 1
ATOM 8505 O O . SER E 3 183 ? 264.253 174.054 173.347 1.00 151.38 183 SER E O 1
ATOM 8508 N N . LYS E 3 184 ? 265.416 172.883 174.888 1.00 149.75 184 LYS E N 1
ATOM 8509 C CA . LYS E 3 184 ? 266.611 172.816 174.052 1.00 149.75 184 LYS E CA 1
ATOM 8510 C C . LYS E 3 184 ? 266.345 172.052 172.761 1.00 149.75 184 LYS E C 1
ATOM 8511 O O . LYS E 3 184 ? 266.772 172.477 171.681 1.00 149.75 184 LYS E O 1
ATOM 8517 N N . ALA E 3 185 ? 265.637 170.923 172.850 1.00 151.62 185 ALA E N 1
ATOM 8518 C CA . ALA E 3 185 ? 265.330 170.148 171.652 1.00 151.62 185 ALA E CA 1
ATOM 8519 C C . ALA E 3 185 ? 264.434 170.932 170.701 1.00 151.62 185 ALA E C 1
ATOM 8520 O O . ALA E 3 185 ? 264.677 170.960 169.488 1.00 151.62 185 ALA E O 1
ATOM 8522 N N . ASP E 3 186 ? 263.397 171.582 171.234 1.00 153.26 186 ASP E N 1
ATOM 8523 C CA . ASP E 3 186 ? 262.518 172.387 170.393 1.00 153.26 186 ASP E CA 1
ATOM 8524 C C . ASP E 3 186 ? 263.255 173.574 169.787 1.00 153.26 186 ASP E C 1
ATOM 8525 O O . ASP E 3 186 ? 262.997 173.939 168.635 1.00 153.26 186 ASP E O 1
ATOM 8530 N N . TYR E 3 187 ? 264.165 174.190 170.546 1.00 151.30 187 TYR E N 1
ATOM 8531 C CA . TYR E 3 187 ? 264.959 175.287 170.004 1.00 151.30 187 TYR E CA 1
ATOM 8532 C C . TYR E 3 187 ? 265.866 174.805 168.878 1.00 151.30 187 TYR E C 1
ATOM 8533 O O . TYR E 3 187 ? 266.042 175.502 167.871 1.00 151.30 187 TYR E O 1
ATOM 8542 N N . GLU E 3 188 ? 266.451 173.616 169.029 1.00 150.49 188 GLU E N 1
ATOM 8543 C CA . GLU E 3 188 ? 267.304 173.050 167.993 1.00 150.49 188 GLU E CA 1
ATOM 8544 C C . GLU E 3 188 ? 266.517 172.467 166.826 1.00 150.49 188 GLU E C 1
ATOM 8545 O O . GLU E 3 188 ? 267.121 172.145 165.797 1.00 150.49 188 GLU E O 1
ATOM 8551 N N . LYS E 3 189 ? 265.197 172.315 166.963 1.00 143.72 189 LYS E N 1
ATOM 8552 C CA . LYS E 3 189 ? 264.392 171.818 165.851 1.00 143.72 189 LYS E CA 1
ATOM 8553 C C . LYS E 3 189 ? 264.467 172.752 164.650 1.00 143.72 189 LYS E C 1
ATOM 8554 O O . LYS E 3 189 ? 264.590 172.297 163.506 1.00 143.72 189 LYS E O 1
ATOM 8560 N N . HIS E 3 190 ? 264.395 174.058 164.887 1.00 136.64 190 HIS E N 1
ATOM 8561 C CA . HIS E 3 190 ? 264.465 175.036 163.807 1.00 136.64 190 HIS E CA 1
ATOM 8562 C C . HIS E 3 190 ? 265.723 175.890 163.922 1.00 136.64 190 HIS E C 1
ATOM 8563 O O . HIS E 3 190 ? 266.758 175.426 164.400 1.00 136.64 190 HIS E O 1
ATOM 8565 N N . PRO F 1 5 ? 169.002 174.954 192.338 1.00 90.24 5 PRO F N 1
ATOM 8566 C CA . PRO F 1 5 ? 169.706 173.719 192.692 1.00 90.24 5 PRO F CA 1
ATOM 8567 C C . PRO F 1 5 ? 171.213 173.921 192.808 1.00 90.24 5 PRO F C 1
ATOM 8568 O O . PRO F 1 5 ? 171.962 172.946 192.872 1.00 90.24 5 PRO F O 1
ATOM 8572 N N . GLY F 1 6 ? 171.647 175.178 192.833 1.00 81.76 6 GLY F N 1
ATOM 8573 C CA . GLY F 1 6 ? 173.058 175.487 192.950 1.00 81.76 6 GLY F CA 1
ATOM 8574 C C . GLY F 1 6 ? 173.421 176.097 194.287 1.00 81.76 6 GLY F C 1
ATOM 8575 O O . GLY F 1 6 ? 172.952 177.186 194.629 1.00 81.76 6 GLY F O 1
ATOM 8576 N N . THR F 1 7 ? 174.257 175.402 195.053 1.00 70.93 7 THR F N 1
ATOM 8577 C CA . THR F 1 7 ? 174.662 175.895 196.360 1.00 70.93 7 THR F CA 1
ATOM 8578 C C . THR F 1 7 ? 175.593 177.095 196.220 1.00 70.93 7 THR F C 1
ATOM 8579 O O . THR F 1 7 ? 176.307 177.250 195.226 1.00 70.93 7 THR F O 1
ATOM 8583 N N . ARG F 1 8 ? 175.576 177.951 197.235 1.00 44.85 8 ARG F N 1
ATOM 8584 C CA . ARG F 1 8 ? 176.413 179.139 197.270 1.00 44.85 8 ARG F CA 1
ATOM 8585 C C . ARG F 1 8 ? 177.727 178.846 197.985 1.00 44.85 8 ARG F C 1
ATOM 8586 O O . ARG F 1 8 ? 177.863 177.862 198.715 1.00 44.85 8 ARG F O 1
ATOM 8594 N N . VAL F 1 9 ? 178.704 179.723 197.761 1.00 41.11 9 VAL F N 1
ATOM 8595 C CA . VAL F 1 9 ? 180.015 179.600 198.385 1.00 41.11 9 VAL F CA 1
ATOM 8596 C C . VAL F 1 9 ? 180.553 181.002 198.637 1.00 41.11 9 VAL F C 1
ATOM 8597 O O . VAL F 1 9 ? 180.243 181.946 197.906 1.00 41.11 9 VAL F O 1
ATOM 8601 N N . PHE F 1 10 ? 181.348 181.136 199.694 1.00 35.27 10 PHE F N 1
ATOM 8602 C CA . PHE F 1 10 ? 181.908 182.415 200.103 1.00 35.27 10 PHE F CA 1
ATOM 8603 C C . PHE F 1 10 ? 183.397 182.453 199.788 1.00 35.27 10 PHE F C 1
ATOM 8604 O O . PHE F 1 10 ? 184.108 181.459 199.965 1.00 35.27 10 PHE F O 1
ATOM 8612 N N . LYS F 1 11 ? 183.864 183.609 199.320 1.00 44.55 11 LYS F N 1
ATOM 8613 C CA . LYS F 1 11 ? 185.251 183.750 198.908 1.00 44.55 11 LYS F CA 1
ATOM 8614 C C . LYS F 1 11 ? 185.737 185.156 199.221 1.00 44.55 11 LYS F C 1
ATOM 8615 O O . LYS F 1 11 ? 184.954 186.106 199.297 1.00 44.55 11 LYS F O 1
ATOM 8621 N N . LYS F 1 12 ? 187.050 185.275 199.400 1.00 53.41 12 LYS F N 1
ATOM 8622 C CA . LYS F 1 12 ? 187.692 186.561 199.622 1.00 53.41 12 LYS F CA 1
ATOM 8623 C C . LYS F 1 12 ? 189.067 186.532 198.973 1.00 53.41 12 LYS F C 1
ATOM 8624 O O . LYS F 1 12 ? 189.801 185.550 199.106 1.00 53.41 12 LYS F O 1
ATOM 8630 N N . SER F 1 13 ? 189.408 187.612 198.279 1.00 73.65 13 SER F N 1
ATOM 8631 C CA . SER F 1 13 ? 190.642 187.687 197.512 1.00 73.65 13 SER F CA 1
ATOM 8632 C C . SER F 1 13 ? 191.688 188.521 198.241 1.00 73.65 13 SER F C 1
ATOM 8633 O O . SER F 1 13 ? 191.365 189.431 199.009 1.00 73.65 13 SER F O 1
ATOM 8636 N N . SER F 1 14 ? 192.954 188.195 197.987 1.00 81.61 14 SER F N 1
ATOM 8637 C CA . SER F 1 14 ? 194.061 188.963 198.525 1.00 81.61 14 SER F CA 1
ATOM 8638 C C . SER F 1 14 ? 194.086 190.353 197.894 1.00 81.61 14 SER F C 1
ATOM 8639 O O . SER F 1 14 ? 193.560 190.554 196.797 1.00 81.61 14 SER F O 1
ATOM 8642 N N . PRO F 1 15 ? 194.674 191.338 198.582 1.00 85.64 15 PRO F N 1
ATOM 8643 C CA . PRO F 1 15 ? 194.781 192.678 197.980 1.00 85.64 15 PRO F CA 1
ATOM 8644 C C . PRO F 1 15 ? 195.469 192.684 196.626 1.00 85.64 15 PRO F C 1
ATOM 8645 O O . PRO F 1 15 ? 195.107 193.496 195.765 1.00 85.64 15 PRO F O 1
ATOM 8649 N N . ASN F 1 16 ? 196.448 191.807 196.407 1.00 87.22 16 ASN F N 1
ATOM 8650 C CA . ASN F 1 16 ? 197.058 191.674 195.091 1.00 87.22 16 ASN F CA 1
ATOM 8651 C C . ASN F 1 16 ? 196.229 190.823 194.137 1.00 87.22 16 ASN F C 1
ATOM 8652 O O . ASN F 1 16 ? 196.475 190.859 192.927 1.00 87.22 16 ASN F O 1
ATOM 8657 N N . GLY F 1 17 ? 195.259 190.066 194.649 1.00 84.64 17 GLY F N 1
ATOM 8658 C CA . GLY F 1 17 ? 194.408 189.235 193.826 1.00 84.64 17 GLY F CA 1
ATOM 8659 C C . GLY F 1 17 ? 194.943 187.851 193.532 1.00 84.64 17 GLY F C 1
ATOM 8660 O O . GLY F 1 17 ? 194.232 187.051 192.911 1.00 84.64 17 GLY F O 1
ATOM 8661 N N . LYS F 1 18 ? 196.168 187.540 193.954 1.00 84.43 18 LYS F N 1
ATOM 8662 C CA . LYS F 1 18 ? 196.750 186.232 193.674 1.00 84.43 18 LYS F CA 1
ATOM 8663 C C . LYS F 1 18 ? 196.188 185.144 194.581 1.00 84.43 18 LYS F C 1
ATOM 8664 O O . LYS F 1 18 ? 196.014 184.001 194.144 1.00 84.43 18 LYS F O 1
ATOM 8670 N N . LEU F 1 19 ? 195.899 185.474 195.837 1.00 73.36 19 LEU F N 1
ATOM 8671 C CA . LEU F 1 19 ? 195.456 184.497 196.824 1.00 73.36 19 LEU F CA 1
ATOM 8672 C C . LEU F 1 19 ? 193.965 184.665 197.085 1.00 73.36 19 LEU F C 1
ATOM 8673 O O . LEU F 1 19 ? 193.496 185.778 197.347 1.00 73.36 19 LEU F O 1
ATOM 8678 N N . THR F 1 20 ? 193.226 183.560 197.014 1.00 60.71 20 THR F N 1
ATOM 8679 C CA . THR F 1 20 ? 191.795 183.557 197.277 1.00 60.71 20 THR F CA 1
ATOM 8680 C C . THR F 1 20 ? 191.439 182.297 198.052 1.00 60.71 20 THR F C 1
ATOM 8681 O O . THR F 1 20 ? 191.974 181.219 197.776 1.00 60.71 20 THR F O 1
ATOM 8685 N N . VAL F 1 21 ? 190.538 182.437 199.021 1.00 49.92 21 VAL F N 1
ATOM 8686 C CA . VAL F 1 21 ? 190.134 181.344 199.898 1.00 49.92 21 VAL F CA 1
ATOM 8687 C C . VAL F 1 21 ? 188.645 181.099 199.711 1.00 49.92 21 VAL F C 1
ATOM 8688 O O . VAL F 1 21 ? 187.843 182.037 199.788 1.00 49.92 21 VAL F O 1
ATOM 8692 N N . TYR F 1 22 ? 188.278 179.844 199.470 1.00 47.67 22 TYR F N 1
ATOM 8693 C CA . TYR F 1 22 ? 186.888 179.444 199.297 1.00 47.67 22 TYR F CA 1
ATOM 8694 C C . TYR F 1 22 ? 186.416 178.719 200.548 1.00 47.67 22 TYR F C 1
ATOM 8695 O O . TYR F 1 22 ? 187.071 177.779 201.009 1.00 47.67 22 TYR F O 1
ATOM 8704 N N . LEU F 1 23 ? 185.283 179.154 201.093 1.00 30.58 23 LEU F N 1
ATOM 8705 C CA . LEU F 1 23 ? 184.693 178.536 202.271 1.00 30.58 23 LEU F CA 1
ATOM 8706 C C . LEU F 1 23 ? 183.247 178.168 201.983 1.00 30.58 23 LEU F C 1
ATOM 8707 O O . LEU F 1 23 ? 182.477 178.989 201.476 1.00 30.58 23 LEU F O 1
ATOM 8712 N N . GLY F 1 24 ? 182.880 176.929 202.316 1.00 27.90 24 GLY F N 1
ATOM 8713 C CA . GLY F 1 24 ? 181.529 176.462 202.068 1.00 27.90 24 GLY F CA 1
ATOM 8714 C C . GLY F 1 24 ? 180.487 177.044 203.000 1.00 27.90 24 GLY F C 1
ATOM 8715 O O . GLY F 1 24 ? 179.309 177.099 202.635 1.00 27.90 24 GLY F O 1
ATOM 8716 N N . LYS F 1 25 ? 180.891 177.483 204.190 1.00 23.44 25 LYS F N 1
ATOM 8717 C CA . LYS F 1 25 ? 179.959 178.005 205.178 1.00 23.44 25 LYS F CA 1
ATOM 8718 C C . LYS F 1 25 ? 180.646 179.108 205.972 1.00 23.44 25 LYS F C 1
ATOM 8719 O O . LYS F 1 25 ? 181.866 179.284 205.908 1.00 23.44 25 LYS F O 1
ATOM 8725 N N . ARG F 1 26 ? 179.845 179.855 206.729 1.00 25.26 26 ARG F N 1
ATOM 8726 C CA . ARG F 1 26 ? 180.358 180.839 207.673 1.00 25.26 26 ARG F CA 1
ATOM 8727 C C . ARG F 1 26 ? 179.934 180.589 209.111 1.00 25.26 26 ARG F C 1
ATOM 8728 O O . ARG F 1 26 ? 180.623 181.059 210.023 1.00 25.26 26 ARG F O 1
ATOM 8736 N N . ASP F 1 27 ? 178.835 179.877 209.347 1.00 25.05 27 ASP F N 1
ATOM 8737 C CA . ASP F 1 27 ? 178.395 179.501 210.686 1.00 25.05 27 ASP F CA 1
ATOM 8738 C C . ASP F 1 27 ? 178.560 177.993 210.826 1.00 25.05 27 ASP F C 1
ATOM 8739 O O . ASP F 1 27 ? 177.965 177.226 210.062 1.00 25.05 27 ASP F O 1
ATOM 8744 N N . PHE F 1 28 ? 179.361 177.571 211.801 1.00 22.51 28 PHE F N 1
ATOM 8745 C CA . PHE F 1 28 ? 179.649 176.157 212.029 1.00 22.51 28 PHE F CA 1
ATOM 8746 C C . PHE F 1 28 ? 178.900 175.714 213.280 1.00 22.51 28 PHE F C 1
ATOM 8747 O O . PHE F 1 28 ? 179.279 176.059 214.402 1.00 22.51 28 PHE F O 1
ATOM 8755 N N . VAL F 1 29 ? 177.832 174.941 213.079 1.00 24.59 29 VAL F N 1
ATOM 8756 C CA . VAL F 1 29 ? 176.969 174.543 214.183 1.00 24.59 29 VAL F CA 1
ATOM 8757 C C . VAL F 1 29 ? 177.674 173.512 215.053 1.00 24.59 29 VAL F C 1
ATOM 8758 O O . VAL F 1 29 ? 178.335 172.592 214.553 1.00 24.59 29 VAL F O 1
ATOM 8762 N N . ASP F 1 30 ? 177.538 173.667 216.366 1.00 31.34 30 ASP F N 1
ATOM 8763 C CA . ASP F 1 30 ? 178.061 172.714 217.335 1.00 31.34 30 ASP F CA 1
ATOM 8764 C C . ASP F 1 30 ? 176.931 171.798 217.789 1.00 31.34 30 ASP F C 1
ATOM 8765 O O . ASP F 1 30 ? 175.835 172.270 218.108 1.00 31.34 30 ASP F O 1
ATOM 8770 N N . HIS F 1 31 ? 177.200 170.493 217.816 1.00 31.99 31 HIS F N 1
ATOM 8771 C CA . HIS F 1 31 ? 176.191 169.491 218.133 1.00 31.99 31 HIS F CA 1
ATOM 8772 C C . HIS F 1 31 ? 176.348 168.919 219.538 1.00 31.99 31 HIS F C 1
ATOM 8773 O O . HIS F 1 31 ? 175.851 167.820 219.809 1.00 31.99 31 HIS F O 1
ATOM 8780 N N . LEU F 1 32 ? 177.051 169.628 220.424 1.00 38.16 32 LEU F N 1
ATOM 8781 C CA . LEU F 1 32 ? 177.282 169.253 221.819 1.00 38.16 32 LEU F CA 1
ATOM 8782 C C . LEU F 1 32 ? 178.173 168.023 221.951 1.00 38.16 32 LEU F C 1
ATOM 8783 O O . LEU F 1 32 ? 178.523 167.637 223.072 1.00 38.16 32 LEU F O 1
ATOM 8788 N N . ASP F 1 33 ? 178.551 167.399 220.838 1.00 40.66 33 ASP F N 1
ATOM 8789 C CA . ASP F 1 33 ? 179.510 166.302 220.838 1.00 40.66 33 ASP F CA 1
ATOM 8790 C C . ASP F 1 33 ? 180.584 166.429 219.770 1.00 40.66 33 ASP F C 1
ATOM 8791 O O . ASP F 1 33 ? 181.647 165.814 219.918 1.00 40.66 33 ASP F O 1
ATOM 8796 N N . LYS F 1 34 ? 180.350 167.198 218.710 1.00 37.48 34 LYS F N 1
ATOM 8797 C CA . LYS F 1 34 ? 181.340 167.432 217.671 1.00 37.48 34 LYS F CA 1
ATOM 8798 C C . LYS F 1 34 ? 181.007 168.747 216.986 1.00 37.48 34 LYS F C 1
ATOM 8799 O O . LYS F 1 34 ? 179.882 169.245 217.072 1.00 37.48 34 LYS F O 1
ATOM 8805 N N . VAL F 1 35 ? 182.002 169.303 216.303 1.00 35.41 35 VAL F N 1
ATOM 8806 C CA . VAL F 1 35 ? 181.864 170.562 215.582 1.00 35.41 35 VAL F CA 1
ATOM 8807 C C . VAL F 1 35 ? 181.989 170.276 214.094 1.00 35.41 35 VAL F C 1
ATOM 8808 O O . VAL F 1 35 ? 182.797 169.437 213.681 1.00 35.41 35 VAL F O 1
ATOM 8812 N N . ASP F 1 36 ? 181.180 170.961 213.295 1.00 37.33 36 ASP F N 1
ATOM 8813 C CA . ASP F 1 36 ? 181.243 170.799 211.851 1.00 37.33 36 ASP F CA 1
ATOM 8814 C C . ASP F 1 36 ? 182.627 171.197 211.353 1.00 37.33 36 ASP F C 1
ATOM 8815 O O . ASP F 1 36 ? 183.077 172.320 211.630 1.00 37.33 36 ASP F O 1
ATOM 8820 N N . PRO F 1 37 ? 183.330 170.326 210.635 1.00 39.97 37 PRO F N 1
ATOM 8821 C CA . PRO F 1 37 ? 184.711 170.630 210.250 1.00 39.97 37 PRO F CA 1
ATOM 8822 C C . PRO F 1 37 ? 184.793 171.806 209.291 1.00 39.97 37 PRO F C 1
ATOM 8823 O O . PRO F 1 37 ? 183.885 172.060 208.496 1.00 39.97 37 PRO F O 1
ATOM 8827 N N . VAL F 1 38 ? 185.907 172.530 209.379 1.00 40.87 38 VAL F N 1
ATOM 8828 C CA . VAL F 1 38 ? 186.152 173.694 208.527 1.00 40.87 38 VAL F CA 1
ATOM 8829 C C . VAL F 1 38 ? 186.871 173.178 207.285 1.00 40.87 38 VAL F C 1
ATOM 8830 O O . VAL F 1 38 ? 188.092 173.019 207.264 1.00 40.87 38 VAL F O 1
ATOM 8834 N N . ASP F 1 39 ? 186.101 172.914 206.235 1.00 59.31 39 ASP F N 1
ATOM 8835 C CA . ASP F 1 39 ? 186.639 172.455 204.962 1.00 59.31 39 ASP F CA 1
ATOM 8836 C C . ASP F 1 39 ? 186.603 173.590 203.946 1.00 59.31 39 ASP F C 1
ATOM 8837 O O . ASP F 1 39 ? 185.577 174.259 203.787 1.00 59.31 39 ASP F O 1
ATOM 8842 N N . GLY F 1 40 ? 187.728 173.810 203.271 1.00 56.11 40 GLY F N 1
ATOM 8843 C CA . GLY F 1 40 ? 187.835 174.891 202.315 1.00 56.11 40 GLY F CA 1
ATOM 8844 C C . GLY F 1 40 ? 188.861 174.600 201.242 1.00 56.11 40 GLY F C 1
ATOM 8845 O O . GLY F 1 40 ? 189.495 173.542 201.234 1.00 56.11 40 GLY F O 1
ATOM 8846 N N . VAL F 1 41 ? 189.021 175.549 200.324 1.00 57.29 41 VAL F N 1
ATOM 8847 C CA . VAL F 1 41 ? 189.931 175.411 199.193 1.00 57.29 41 VAL F CA 1
ATOM 8848 C C . VAL F 1 41 ? 190.670 176.728 198.997 1.00 57.29 41 VAL F C 1
ATOM 8849 O O . VAL F 1 41 ? 190.063 177.803 199.030 1.00 57.29 41 VAL F O 1
ATOM 8853 N N . VAL F 1 42 ? 191.982 176.641 198.794 1.00 63.16 42 VAL F N 1
ATOM 8854 C CA . VAL F 1 42 ? 192.839 177.805 198.592 1.00 63.16 42 VAL F CA 1
ATOM 8855 C C . VAL F 1 42 ? 193.323 177.805 197.150 1.00 63.16 42 VAL F C 1
ATOM 8856 O O . VAL F 1 42 ? 193.866 176.803 196.670 1.00 63.16 42 VAL F O 1
ATOM 8860 N N . LEU F 1 43 ? 193.128 178.927 196.463 1.00 73.37 43 LEU F N 1
ATOM 8861 C CA . LEU F 1 43 ? 193.577 179.099 195.088 1.00 73.37 43 LEU F CA 1
ATOM 8862 C C . LEU F 1 43 ? 194.818 179.979 195.072 1.00 73.37 43 LEU F C 1
ATOM 8863 O O . LEU F 1 43 ? 194.803 181.091 195.611 1.00 73.37 43 LEU F O 1
ATOM 8868 N N . VAL F 1 44 ? 195.887 179.482 194.455 1.00 90.41 44 VAL F N 1
ATOM 8869 C CA . VAL F 1 44 ? 197.154 180.202 194.401 1.00 90.41 44 VAL F CA 1
ATOM 8870 C C . VAL F 1 44 ? 197.857 179.845 193.098 1.00 90.41 44 VAL F C 1
ATOM 8871 O O . VAL F 1 44 ? 197.751 178.716 192.608 1.00 90.41 44 VAL F O 1
ATOM 8875 N N . ASP F 1 45 ? 198.560 180.821 192.528 1.00 116.52 45 ASP F N 1
ATOM 8876 C CA . ASP F 1 45 ? 199.327 180.601 191.309 1.00 116.52 45 ASP F CA 1
ATOM 8877 C C . ASP F 1 45 ? 200.742 180.176 191.673 1.00 116.52 45 ASP F C 1
ATOM 8878 O O . ASP F 1 45 ? 201.452 180.940 192.341 1.00 116.52 45 ASP F O 1
ATOM 8883 N N . PRO F 1 46 ? 201.188 178.981 191.275 1.00 122.14 46 PRO F N 1
ATOM 8884 C CA . PRO F 1 46 ? 202.550 178.552 191.636 1.00 122.14 46 PRO F CA 1
ATOM 8885 C C . PRO F 1 46 ? 203.640 179.459 191.095 1.00 122.14 46 PRO F C 1
ATOM 8886 O O . PRO F 1 46 ? 204.692 179.592 191.731 1.00 122.14 46 PRO F O 1
ATOM 8890 N N . ASP F 1 47 ? 203.424 180.087 189.937 1.00 126.41 47 ASP F N 1
ATOM 8891 C CA . ASP F 1 47 ? 204.454 180.944 189.359 1.00 126.41 47 ASP F CA 1
ATOM 8892 C C . ASP F 1 47 ? 204.695 182.192 190.199 1.00 126.41 47 ASP F C 1
ATOM 8893 O O . ASP F 1 47 ? 205.790 182.764 190.152 1.00 126.41 47 ASP F O 1
ATOM 8898 N N . TYR F 1 48 ? 203.692 182.631 190.963 1.00 114.99 48 TYR F N 1
ATOM 8899 C CA . TYR F 1 48 ? 203.843 183.836 191.773 1.00 114.99 48 TYR F CA 1
ATOM 8900 C C . TYR F 1 48 ? 204.893 183.646 192.862 1.00 114.99 48 TYR F C 1
ATOM 8901 O O . TYR F 1 48 ? 205.825 184.448 192.993 1.00 114.99 48 TYR F O 1
ATOM 8910 N N . LEU F 1 49 ? 204.756 182.586 193.660 1.00 119.39 49 LEU F N 1
ATOM 8911 C CA . LEU F 1 49 ? 205.676 182.377 194.774 1.00 119.39 49 LEU F CA 1
ATOM 8912 C C . LEU F 1 49 ? 206.883 181.544 194.349 1.00 119.39 49 LEU F C 1
ATOM 8913 O O . LEU F 1 49 ? 208.031 181.953 194.553 1.00 119.39 49 LEU F O 1
ATOM 8918 N N . LYS F 1 50 ? 206.637 180.338 193.829 1.00 127.55 50 LYS F N 1
ATOM 8919 C CA . LYS F 1 50 ? 207.591 179.448 193.163 1.00 127.55 50 LYS F CA 1
ATOM 8920 C C . LYS F 1 50 ? 208.755 179.041 194.063 1.00 127.55 50 LYS F C 1
ATOM 8921 O O . LYS F 1 50 ? 209.613 178.255 193.649 1.00 127.55 50 LYS F O 1
ATOM 8927 N N . ASP F 1 51 ? 208.801 179.564 195.288 1.00 124.89 51 ASP F N 1
ATOM 8928 C CA . ASP F 1 51 ? 209.767 179.100 196.281 1.00 124.89 51 ASP F CA 1
ATOM 8929 C C . ASP F 1 51 ? 209.209 178.993 197.692 1.00 124.89 51 ASP F C 1
ATOM 8930 O O . ASP F 1 51 ? 209.856 178.367 198.538 1.00 124.89 51 ASP F O 1
ATOM 8935 N N . ARG F 1 52 ? 208.048 179.570 197.985 1.00 109.73 52 ARG F N 1
ATOM 8936 C CA . ARG F 1 52 ? 207.506 179.626 199.330 1.00 109.73 52 ARG F CA 1
ATOM 8937 C C . ARG F 1 52 ? 206.475 178.518 199.532 1.00 109.73 52 ARG F C 1
ATOM 8938 O O . ARG F 1 52 ? 206.282 177.648 198.677 1.00 109.73 52 ARG F O 1
ATOM 8946 N N . LYS F 1 53 ? 205.801 178.549 200.679 1.00 96.29 53 LYS F N 1
ATOM 8947 C CA . LYS F 1 53 ? 204.767 177.584 201.014 1.00 96.29 53 LYS F CA 1
ATOM 8948 C C . LYS F 1 53 ? 203.504 178.325 201.425 1.00 96.29 53 LYS F C 1
ATOM 8949 O O . LYS F 1 53 ? 203.563 179.443 201.943 1.00 96.29 53 LYS F O 1
ATOM 8955 N N . VAL F 1 54 ? 202.359 177.691 201.190 1.00 85.28 54 VAL F N 1
ATOM 8956 C CA . VAL F 1 54 ? 201.057 178.273 201.495 1.00 85.28 54 VAL F CA 1
ATOM 8957 C C . VAL F 1 54 ? 200.588 177.721 202.833 1.00 85.28 54 VAL F C 1
ATOM 8958 O O . VAL F 1 54 ? 200.516 176.500 203.021 1.00 85.28 54 VAL F O 1
ATOM 8962 N N . PHE F 1 55 ? 200.267 178.617 203.762 1.00 76.90 55 PHE F N 1
ATOM 8963 C CA . PHE F 1 55 ? 199.832 178.248 205.100 1.00 76.90 55 PHE F CA 1
ATOM 8964 C C . PHE F 1 55 ? 198.465 178.851 205.388 1.00 76.90 55 PHE F C 1
ATOM 8965 O O . PHE F 1 55 ? 198.183 179.993 205.011 1.00 76.90 55 PHE F O 1
ATOM 8973 N N . VAL F 1 56 ? 197.618 178.075 206.059 1.00 52.58 56 VAL F N 1
ATOM 8974 C CA . VAL F 1 56 ? 196.313 178.534 206.516 1.00 52.58 56 VAL F CA 1
ATOM 8975 C C . VAL F 1 56 ? 196.226 178.302 208.018 1.00 52.58 56 VAL F C 1
ATOM 8976 O O . VAL F 1 56 ? 196.577 177.223 208.508 1.00 52.58 56 VAL F O 1
ATOM 8980 N N . THR F 1 57 ? 195.775 179.320 208.748 1.00 42.34 57 THR F N 1
ATOM 8981 C CA . THR F 1 57 ? 195.763 179.294 210.204 1.00 42.34 57 THR F CA 1
ATOM 8982 C C . THR F 1 57 ? 194.351 179.522 210.724 1.00 42.34 57 THR F C 1
ATOM 8983 O O . THR F 1 57 ? 193.641 180.412 210.245 1.00 42.34 57 THR F O 1
ATOM 8987 N N . LEU F 1 58 ? 193.954 178.715 211.703 1.00 29.98 58 LEU F N 1
ATOM 8988 C CA . LEU F 1 58 ? 192.706 178.893 212.432 1.00 29.98 58 LEU F CA 1
ATOM 8989 C C . LEU F 1 58 ? 193.027 179.387 213.834 1.00 29.98 58 LEU F C 1
ATOM 8990 O O . LEU F 1 58 ? 193.852 178.788 214.531 1.00 29.98 58 LEU F O 1
ATOM 8995 N N . THR F 1 59 ? 192.379 180.474 214.245 1.00 26.12 59 THR F N 1
ATOM 8996 C CA . THR F 1 59 ? 192.675 181.091 215.529 1.00 26.12 59 THR F CA 1
ATOM 8997 C C . THR F 1 59 ? 191.397 181.577 216.193 1.00 26.12 59 THR F C 1
ATOM 8998 O O . THR F 1 59 ? 190.500 182.099 215.523 1.00 26.12 59 THR F O 1
ATOM 9002 N N . VAL F 1 60 ? 191.314 181.382 217.506 1.00 21.55 60 VAL F N 1
ATOM 9003 C CA . VAL F 1 60 ? 190.279 181.974 218.344 1.00 21.55 60 VAL F CA 1
ATOM 9004 C C . VAL F 1 60 ? 190.972 182.774 219.439 1.00 21.55 60 VAL F C 1
ATOM 9005 O O . VAL F 1 60 ? 191.904 182.280 220.083 1.00 21.55 60 VAL F O 1
ATOM 9009 N N . ALA F 1 61 ? 190.548 184.022 219.619 1.00 16.55 61 ALA F N 1
ATOM 9010 C CA . ALA F 1 61 ? 191.250 184.947 220.494 1.00 16.55 61 ALA F CA 1
ATOM 9011 C C . ALA F 1 61 ? 190.270 185.670 221.405 1.00 16.55 61 ALA F C 1
ATOM 9012 O O . ALA F 1 61 ? 189.140 185.968 221.009 1.00 16.55 61 ALA F O 1
ATOM 9014 N N . PHE F 1 62 ? 190.718 185.947 222.628 1.00 18.33 62 PHE F N 1
ATOM 9015 C CA . PHE F 1 62 ? 189.959 186.740 223.593 1.00 18.33 62 PHE F CA 1
ATOM 9016 C C . PHE F 1 62 ? 190.400 188.187 223.425 1.00 18.33 62 PHE F C 1
ATOM 9017 O O . PHE F 1 62 ? 191.164 188.725 224.226 1.00 18.33 62 PHE F O 1
ATOM 9025 N N . ARG F 1 63 ? 189.907 188.827 222.370 1.00 21.64 63 ARG F N 1
ATOM 9026 C CA . ARG F 1 63 ? 190.359 190.150 221.965 1.00 21.64 63 ARG F CA 1
ATOM 9027 C C . ARG F 1 63 ? 189.646 191.244 222.746 1.00 21.64 63 ARG F C 1
ATOM 9028 O O . ARG F 1 63 ? 188.461 191.130 223.066 1.00 21.64 63 ARG F O 1
ATOM 9036 N N . TYR F 1 64 ? 190.386 192.306 223.048 1.00 23.17 64 TYR F N 1
ATOM 9037 C CA . TYR F 1 64 ? 189.846 193.548 223.576 1.00 23.17 64 TYR F CA 1
ATOM 9038 C C . TYR F 1 64 ? 190.028 194.648 222.534 1.00 23.17 64 TYR F C 1
ATOM 9039 O O . TYR F 1 64 ? 190.588 194.430 221.459 1.00 23.17 64 TYR F O 1
ATOM 9048 N N . GLY F 1 65 ? 189.517 195.835 222.839 1.00 27.70 65 GLY F N 1
ATOM 9049 C CA . GLY F 1 65 ? 189.759 196.987 221.992 1.00 27.70 65 GLY F CA 1
ATOM 9050 C C . GLY F 1 65 ? 189.045 196.907 220.657 1.00 27.70 65 GLY F C 1
ATOM 9051 O O . GLY F 1 65 ? 188.355 195.935 220.344 1.00 27.70 65 GLY F O 1
ATOM 9052 N N . ARG F 1 66 ? 189.231 197.949 219.851 1.00 56.04 66 ARG F N 1
ATOM 9053 C CA . ARG F 1 66 ? 188.570 198.069 218.562 1.00 56.04 66 ARG F CA 1
ATOM 9054 C C . ARG F 1 66 ? 189.374 197.313 217.503 1.00 56.04 66 ARG F C 1
ATOM 9055 O O . ARG F 1 66 ? 190.360 196.636 217.803 1.00 56.04 66 ARG F O 1
ATOM 9063 N N . GLU F 1 67 ? 188.954 197.421 216.243 1.00 67.61 67 GLU F N 1
ATOM 9064 C CA . GLU F 1 67 ? 189.674 196.801 215.137 1.00 67.61 67 GLU F CA 1
ATOM 9065 C C . GLU F 1 67 ? 190.823 197.667 214.635 1.00 67.61 67 GLU F C 1
ATOM 9066 O O . GLU F 1 67 ? 191.904 197.148 214.340 1.00 67.61 67 GLU F O 1
ATOM 9072 N N . ASP F 1 68 ? 190.612 198.977 214.532 1.00 72.08 68 ASP F N 1
ATOM 9073 C CA . ASP F 1 68 ? 191.648 199.891 214.068 1.00 72.08 68 ASP F CA 1
ATOM 9074 C C . ASP F 1 68 ? 192.522 200.319 215.248 1.00 72.08 68 ASP F C 1
ATOM 9075 O O . ASP F 1 68 ? 192.476 199.737 216.335 1.00 72.08 68 ASP F O 1
ATOM 9080 N N . CYS F 1 69 ? 193.334 201.353 215.041 1.00 65.54 69 CYS F N 1
ATOM 9081 C CA . CYS F 1 69 ? 194.281 201.826 216.050 1.00 65.54 69 CYS F CA 1
ATOM 9082 C C . CYS F 1 69 ? 193.528 202.603 217.124 1.00 65.54 69 CYS F C 1
ATOM 9083 O O . CYS F 1 69 ? 193.191 203.777 216.959 1.00 65.54 69 CYS F O 1
ATOM 9086 N N . ASP F 1 70 ? 193.253 201.933 218.242 1.00 49.77 70 ASP F N 1
ATOM 9087 C CA . ASP F 1 70 ? 192.658 202.598 219.389 1.00 49.77 70 ASP F CA 1
ATOM 9088 C C . ASP F 1 70 ? 193.684 203.516 220.054 1.00 49.77 70 ASP F C 1
ATOM 9089 O O . ASP F 1 70 ? 194.896 203.384 219.866 1.00 49.77 70 ASP F O 1
ATOM 9094 N N . VAL F 1 71 ? 193.181 204.454 220.854 1.00 33.63 71 VAL F N 1
ATOM 9095 C CA . VAL F 1 71 ? 194.022 205.480 221.460 1.00 33.63 71 VAL F CA 1
ATOM 9096 C C . VAL F 1 71 ? 194.010 205.256 222.969 1.00 33.63 71 VAL F C 1
ATOM 9097 O O . VAL F 1 71 ? 194.127 206.198 223.761 1.00 33.63 71 VAL F O 1
ATOM 9101 N N . LEU F 1 72 ? 193.874 203.999 223.377 1.00 35.06 72 LEU F N 1
ATOM 9102 C CA . LEU F 1 72 ? 193.805 203.644 224.790 1.00 35.06 72 LEU F CA 1
ATOM 9103 C C . LEU F 1 72 ? 194.363 202.230 224.947 1.00 35.06 72 LEU F C 1
ATOM 9104 O O . LEU F 1 72 ? 195.056 201.729 224.053 1.00 35.06 72 LEU F O 1
ATOM 9109 N N . GLY F 1 73 ? 194.087 201.600 226.089 1.00 27.01 73 GLY F N 1
ATOM 9110 C CA . GLY F 1 73 ? 194.488 200.224 226.316 1.00 27.01 73 GLY F CA 1
ATOM 9111 C C . GLY F 1 73 ? 193.999 199.311 225.211 1.00 27.01 73 GLY F C 1
ATOM 9112 O O . GLY F 1 73 ? 192.796 199.068 225.080 1.00 27.01 73 GLY F O 1
ATOM 9113 N N . LEU F 1 74 ? 194.927 198.802 224.410 1.00 23.28 74 LEU F N 1
ATOM 9114 C CA . LEU F 1 74 ? 194.605 198.148 223.153 1.00 23.28 74 LEU F CA 1
ATOM 9115 C C . LEU F 1 74 ? 194.405 196.645 223.375 1.00 23.28 74 LEU F C 1
ATOM 9116 O O . LEU F 1 74 ? 194.324 196.169 224.512 1.00 23.28 74 LEU F O 1
ATOM 9121 N N . SER F 1 75 ? 194.329 195.895 222.278 1.00 26.67 75 SER F N 1
ATOM 9122 C CA . SER F 1 75 ? 193.768 194.546 222.252 1.00 26.67 75 SER F CA 1
ATOM 9123 C C . SER F 1 75 ? 194.651 193.546 222.994 1.00 26.67 75 SER F C 1
ATOM 9124 O O . SER F 1 75 ? 195.623 193.006 222.464 1.00 26.67 75 SER F O 1
ATOM 9127 N N . PHE F 1 76 ? 194.285 193.295 224.249 1.00 25.75 76 PHE F N 1
ATOM 9128 C CA . PHE F 1 76 ? 194.754 192.093 224.924 1.00 25.75 76 PHE F CA 1
ATOM 9129 C C . PHE F 1 76 ? 194.279 190.882 224.135 1.00 25.75 76 PHE F C 1
ATOM 9130 O O . PHE F 1 76 ? 193.074 190.677 223.969 1.00 25.75 76 PHE F O 1
ATOM 9138 N N . ARG F 1 77 ? 195.217 190.080 223.638 1.00 24.79 77 ARG F N 1
ATOM 9139 C CA . ARG F 1 77 ? 194.928 189.100 222.595 1.00 24.79 77 ARG F CA 1
ATOM 9140 C C . ARG F 1 77 ? 195.377 187.706 223.024 1.00 24.79 77 ARG F C 1
ATOM 9141 O O . ARG F 1 77 ? 196.099 187.015 222.304 1.00 24.79 77 ARG F O 1
ATOM 9149 N N . LYS F 1 78 ? 194.968 187.292 224.220 1.00 22.06 78 LYS F N 1
ATOM 9150 C CA . LYS F 1 78 ? 195.188 185.918 224.650 1.00 22.06 78 LYS F CA 1
ATOM 9151 C C . LYS F 1 78 ? 194.538 184.955 223.666 1.00 22.06 78 LYS F C 1
ATOM 9152 O O . LYS F 1 78 ? 193.379 185.131 223.280 1.00 22.06 78 LYS F O 1
ATOM 9158 N N . ASP F 1 79 ? 195.288 183.934 223.264 1.00 27.24 79 ASP F N 1
ATOM 9159 C CA . ASP F 1 79 ? 194.844 182.980 222.257 1.00 27.24 79 ASP F CA 1
ATOM 9160 C C . ASP F 1 79 ? 194.406 181.685 222.926 1.00 27.24 79 ASP F C 1
ATOM 9161 O O . ASP F 1 79 ? 195.109 181.162 223.798 1.00 27.24 79 ASP F O 1
ATOM 9166 N N . LEU F 1 80 ? 193.248 181.171 222.513 1.00 26.96 80 LEU F N 1
ATOM 9167 C CA . LEU F 1 80 ? 192.695 179.952 223.085 1.00 26.96 80 LEU F CA 1
ATOM 9168 C C . LEU F 1 80 ? 192.974 178.710 222.250 1.00 26.96 80 LEU F C 1
ATOM 9169 O O . LEU F 1 80 ? 193.022 177.609 222.808 1.00 26.96 80 LEU F O 1
ATOM 9174 N N . PHE F 1 81 ? 193.158 178.856 220.938 1.00 30.40 81 PHE F N 1
ATOM 9175 C CA . PHE F 1 81 ? 193.435 177.716 220.072 1.00 30.40 81 PHE F CA 1
ATOM 9176 C C . PHE F 1 81 ? 194.086 178.167 218.772 1.00 30.40 81 PHE F C 1
ATOM 9177 O O . PHE F 1 81 ? 193.558 179.040 218.076 1.00 30.40 81 PHE F O 1
ATOM 9185 N N . ILE F 1 82 ? 195.232 177.579 218.437 1.00 29.14 82 ILE F N 1
ATOM 9186 C CA . ILE F 1 82 ? 195.976 177.914 217.229 1.00 29.14 82 ILE F CA 1
ATOM 9187 C C . ILE F 1 82 ? 196.208 176.636 216.437 1.00 29.14 82 ILE F C 1
ATOM 9188 O O . ILE F 1 82 ? 196.658 175.629 216.994 1.00 29.14 82 ILE F O 1
ATOM 9193 N N . ALA F 1 83 ? 195.903 176.677 215.142 1.00 32.66 83 ALA F N 1
ATOM 9194 C CA . ALA F 1 83 ? 196.118 175.549 214.249 1.00 32.66 83 ALA F CA 1
ATOM 9195 C C . ALA F 1 83 ? 196.836 176.022 212.994 1.00 32.66 83 ALA F C 1
ATOM 9196 O O . ALA F 1 83 ? 196.656 177.158 212.548 1.00 32.66 83 ALA F O 1
ATOM 9198 N N . ASN F 1 84 ? 197.655 175.137 212.430 1.00 44.93 84 ASN F N 1
ATOM 9199 C CA . ASN F 1 84 ? 198.427 175.434 211.231 1.00 44.93 84 ASN F CA 1
ATOM 9200 C C . ASN F 1 84 ? 198.261 174.304 210.228 1.00 44.93 84 ASN F C 1
ATOM 9201 O O . ASN F 1 84 ? 198.289 173.127 210.599 1.00 44.93 84 ASN F O 1
ATOM 9206 N N . TYR F 1 85 ? 198.092 174.666 208.958 1.00 51.97 85 TYR F N 1
ATOM 9207 C CA . TYR F 1 85 ? 197.906 173.698 207.887 1.00 51.97 85 TYR F CA 1
ATOM 9208 C C . TYR F 1 85 ? 198.574 174.218 206.624 1.00 51.97 85 TYR F C 1
ATOM 9209 O O . TYR F 1 85 ? 198.536 175.419 206.343 1.00 51.97 85 TYR F O 1
ATOM 9218 N N . GLN F 1 86 ? 199.184 173.310 205.868 1.00 69.69 86 GLN F N 1
ATOM 9219 C CA . GLN F 1 86 ? 199.891 173.650 204.640 1.00 69.69 86 GLN F CA 1
ATOM 9220 C C . GLN F 1 86 ? 199.087 173.175 203.438 1.00 69.69 86 GLN F C 1
ATOM 9221 O O . GLN F 1 86 ? 198.695 172.005 203.369 1.00 69.69 86 GLN F O 1
ATOM 9227 N N . ALA F 1 87 ? 198.844 174.083 202.493 1.00 76.49 87 ALA F N 1
ATOM 9228 C CA . ALA F 1 87 ? 198.076 173.759 201.294 1.00 76.49 87 ALA F CA 1
ATOM 9229 C C . ALA F 1 87 ? 198.986 173.376 200.129 1.00 76.49 87 ALA F C 1
ATOM 9230 O O . ALA F 1 87 ? 198.889 172.267 199.596 1.00 76.49 87 ALA F O 1
ATOM 9232 N N . PHE F 1 88 ? 199.873 174.287 199.725 1.00 86.91 88 PHE F N 1
ATOM 9233 C CA . PHE F 1 88 ? 200.804 174.046 198.635 1.00 86.91 88 PHE F CA 1
ATOM 9234 C C . PHE F 1 88 ? 202.208 174.462 199.061 1.00 86.91 88 PHE F C 1
ATOM 9235 O O . PHE F 1 88 ? 202.409 175.618 199.462 1.00 86.91 88 PHE F O 1
ATOM 9243 N N . PRO F 1 89 ? 203.202 173.559 198.992 1.00 89.06 89 PRO F N 1
ATOM 9244 C CA . PRO F 1 89 ? 203.159 172.162 198.537 1.00 89.06 89 PRO F CA 1
ATOM 9245 C C . PRO F 1 89 ? 202.278 171.272 199.412 1.00 89.06 89 PRO F C 1
ATOM 9246 O O . PRO F 1 89 ? 202.110 171.562 200.596 1.00 89.06 89 PRO F O 1
ATOM 9250 N N . PRO F 1 90 ? 201.725 170.201 198.835 1.00 90.69 90 PRO F N 1
ATOM 9251 C CA . PRO F 1 90 ? 200.696 169.435 199.551 1.00 90.69 90 PRO F CA 1
ATOM 9252 C C . PRO F 1 90 ? 201.246 168.598 200.695 1.00 90.69 90 PRO F C 1
ATOM 9253 O O . PRO F 1 90 ? 202.461 168.486 200.884 1.00 90.69 90 PRO F O 1
ATOM 9257 N N . THR F 1 91 ? 200.334 168.010 201.463 1.00 108.07 91 THR F N 1
ATOM 9258 C CA . THR F 1 91 ? 200.636 167.190 202.627 1.00 108.07 91 THR F CA 1
ATOM 9259 C C . THR F 1 91 ? 200.036 165.804 202.408 1.00 108.07 91 THR F C 1
ATOM 9260 O O . THR F 1 91 ? 199.376 165.584 201.384 1.00 108.07 91 THR F O 1
ATOM 9264 N N . PRO F 1 92 ? 200.264 164.833 203.315 1.00 124.43 92 PRO F N 1
ATOM 9265 C CA . PRO F 1 92 ? 199.579 163.537 203.190 1.00 124.43 92 PRO F CA 1
ATOM 9266 C C . PRO F 1 92 ? 198.072 163.646 202.997 1.00 124.43 92 PRO F C 1
ATOM 9267 O O . PRO F 1 92 ? 197.454 164.657 203.346 1.00 124.43 92 PRO F O 1
ATOM 9271 N N . ASN F 1 93 ? 197.482 162.590 202.436 1.00 133.98 93 ASN F N 1
ATOM 9272 C CA . ASN F 1 93 ? 196.060 162.608 202.097 1.00 133.98 93 ASN F CA 1
ATOM 9273 C C . ASN F 1 93 ? 195.125 162.911 203.267 1.00 133.98 93 ASN F C 1
ATOM 9274 O O . ASN F 1 93 ? 194.168 163.679 203.062 1.00 133.98 93 ASN F O 1
ATOM 9279 N N . PRO F 1 94 ? 195.304 162.361 204.470 1.00 131.62 94 PRO F N 1
ATOM 9280 C CA . PRO F 1 94 ? 194.333 162.608 205.552 1.00 131.62 94 PRO F CA 1
ATOM 9281 C C . PRO F 1 94 ? 194.253 164.083 205.905 1.00 131.62 94 PRO F C 1
ATOM 9282 O O . PRO F 1 94 ? 195.128 164.873 205.519 1.00 131.62 94 PRO F O 1
ATOM 9286 N N . PRO F 1 95 ? 193.216 164.503 206.655 1.00 119.71 95 PRO F N 1
ATOM 9287 C CA . PRO F 1 95 ? 192.096 163.681 207.122 1.00 119.71 95 PRO F CA 1
ATOM 9288 C C . PRO F 1 95 ? 190.723 163.916 206.473 1.00 119.71 95 PRO F C 1
ATOM 9289 O O . PRO F 1 95 ? 190.405 165.021 206.033 1.00 119.71 95 PRO F O 1
ATOM 9293 N N . ARG F 1 96 ? 189.925 162.851 206.418 1.00 127.82 96 ARG F N 1
ATOM 9294 C CA . ARG F 1 96 ? 190.486 161.511 206.312 1.00 127.82 96 ARG F CA 1
ATOM 9295 C C . ARG F 1 96 ? 190.726 161.230 204.798 1.00 127.82 96 ARG F C 1
ATOM 9296 O O . ARG F 1 96 ? 191.871 161.018 204.398 1.00 127.82 96 ARG F O 1
ATOM 9304 N N . PRO F 1 97 ? 189.676 161.215 203.969 1.00 116.51 97 PRO F N 1
ATOM 9305 C CA . PRO F 1 97 ? 189.838 161.651 202.576 1.00 116.51 97 PRO F CA 1
ATOM 9306 C C . PRO F 1 97 ? 189.501 163.125 202.432 1.00 116.51 97 PRO F C 1
ATOM 9307 O O . PRO F 1 97 ? 189.047 163.762 203.394 1.00 116.51 97 PRO F O 1
ATOM 9311 N N . PRO F 1 98 ? 189.709 163.710 201.251 1.00 97.06 98 PRO F N 1
ATOM 9312 C CA . PRO F 1 98 ? 189.073 165.000 200.955 1.00 97.06 98 PRO F CA 1
ATOM 9313 C C . PRO F 1 98 ? 187.557 164.855 200.913 1.00 97.06 98 PRO F C 1
ATOM 9314 O O . PRO F 1 98 ? 187.023 163.804 200.553 1.00 97.06 98 PRO F O 1
ATOM 9318 N N . THR F 1 99 ? 186.864 165.926 201.291 1.00 87.88 99 THR F N 1
ATOM 9319 C CA . THR F 1 99 ? 185.414 165.902 201.406 1.00 87.88 99 THR F CA 1
ATOM 9320 C C . THR F 1 99 ? 184.750 166.148 200.052 1.00 87.88 99 THR F C 1
ATOM 9321 O O . THR F 1 99 ? 185.401 166.472 199.055 1.00 87.88 99 THR F O 1
ATOM 9325 N N . ARG F 1 100 ? 183.425 165.980 200.026 1.00 85.88 100 ARG F N 1
ATOM 9326 C CA . ARG F 1 100 ? 182.662 166.172 198.795 1.00 85.88 100 ARG F CA 1
ATOM 9327 C C . ARG F 1 100 ? 182.713 167.621 198.327 1.00 85.88 100 ARG F C 1
ATOM 9328 O O . ARG F 1 100 ? 182.869 167.893 197.130 1.00 85.88 100 ARG F O 1
ATOM 9336 N N . LEU F 1 101 ? 182.565 168.567 199.258 1.00 78.17 101 LEU F N 1
ATOM 9337 C CA . LEU F 1 101 ? 182.610 169.979 198.891 1.00 78.17 101 LEU F CA 1
ATOM 9338 C C . LEU F 1 101 ? 183.978 170.353 198.335 1.00 78.17 101 LEU F C 1
ATOM 9339 O O . LEU F 1 101 ? 184.076 171.113 197.362 1.00 78.17 101 LEU F O 1
ATOM 9344 N N . GLN F 1 102 ? 185.045 169.827 198.939 1.00 79.62 102 GLN F N 1
ATOM 9345 C CA . GLN F 1 102 ? 186.385 170.069 198.414 1.00 79.62 102 GLN F CA 1
ATOM 9346 C C . GLN F 1 102 ? 186.538 169.491 197.014 1.00 79.62 102 GLN F C 1
ATOM 9347 O O . GLN F 1 102 ? 187.159 170.113 196.145 1.00 79.62 102 GLN F O 1
ATOM 9353 N N . GLU F 1 103 ? 185.985 168.300 196.776 1.00 88.69 103 GLU F N 1
ATOM 9354 C CA . GLU F 1 103 ? 186.055 167.707 195.444 1.00 88.69 103 GLU F CA 1
ATOM 9355 C C . GLU F 1 103 ? 185.319 168.559 194.418 1.00 88.69 103 GLU F C 1
ATOM 9356 O O . GLU F 1 103 ? 185.816 168.772 193.304 1.00 88.69 103 GLU F O 1
ATOM 9362 N N . ARG F 1 104 ? 184.131 169.055 194.773 1.00 84.09 104 ARG F N 1
ATOM 9363 C CA . ARG F 1 104 ? 183.388 169.911 193.854 1.00 84.09 104 ARG F CA 1
ATOM 9364 C C . ARG F 1 104 ? 184.139 171.206 193.574 1.00 84.09 104 ARG F C 1
ATOM 9365 O O . ARG F 1 104 ? 184.175 171.677 192.431 1.00 84.09 104 ARG F O 1
ATOM 9373 N N . LEU F 1 105 ? 184.746 171.798 194.605 1.00 81.27 105 LEU F N 1
ATOM 9374 C CA . LEU F 1 105 ? 185.508 173.026 194.402 1.00 81.27 105 LEU F CA 1
ATOM 9375 C C . LEU F 1 105 ? 186.732 172.780 193.526 1.00 81.27 105 LEU F C 1
ATOM 9376 O O . LEU F 1 105 ? 187.075 173.614 192.679 1.00 81.27 105 LEU F O 1
ATOM 9381 N N . LEU F 1 106 ? 187.408 171.644 193.719 1.00 85.96 106 LEU F N 1
ATOM 9382 C CA . LEU F 1 106 ? 188.539 171.293 192.865 1.00 85.96 106 LEU F CA 1
ATOM 9383 C C . LEU F 1 106 ? 188.102 171.103 191.419 1.00 85.96 106 LEU F C 1
ATOM 9384 O O . LEU F 1 106 ? 188.789 171.546 190.491 1.00 85.96 106 LEU F O 1
ATOM 9389 N N . ARG F 1 107 ? 186.963 170.438 191.208 1.00 89.50 107 ARG F N 1
ATOM 9390 C CA . ARG F 1 107 ? 186.449 170.270 189.853 1.00 89.50 107 ARG F CA 1
ATOM 9391 C C . ARG F 1 107 ? 186.114 171.615 189.222 1.00 89.50 107 ARG F C 1
ATOM 9392 O O . ARG F 1 107 ? 186.388 171.841 188.037 1.00 89.50 107 ARG F O 1
ATOM 9400 N N . LYS F 1 108 ? 185.611 172.541 190.031 1.00 87.42 108 LYS F N 1
ATOM 9401 C CA . LYS F 1 108 ? 185.198 173.867 189.510 1.00 87.42 108 LYS F CA 1
ATOM 9402 C C . LYS F 1 108 ? 186.427 174.709 189.189 1.00 87.42 108 LYS F C 1
ATOM 9403 O O . LYS F 1 108 ? 186.374 175.482 188.221 1.00 87.42 108 LYS F O 1
ATOM 9409 N N . LEU F 1 109 ? 187.487 174.565 189.975 1.00 87.62 109 LEU F N 1
ATOM 9410 C CA . LEU F 1 109 ? 188.684 175.383 189.803 1.00 87.62 109 LEU F CA 1
ATOM 9411 C C . LEU F 1 109 ? 189.727 174.701 188.922 1.00 87.62 109 LEU F C 1
ATOM 9412 O O . LEU F 1 109 ? 190.105 175.234 187.874 1.00 87.62 109 LEU F O 1
ATOM 9417 N N . GLY F 1 110 ? 190.201 173.525 189.332 1.00 95.38 110 GLY F N 1
ATOM 9418 C CA . GLY F 1 110 ? 191.194 172.795 188.571 1.00 95.38 110 GLY F CA 1
ATOM 9419 C C . GLY F 1 110 ? 192.441 172.506 189.388 1.00 95.38 110 GLY F C 1
ATOM 9420 O O . GLY F 1 110 ? 192.374 172.296 190.604 1.00 95.38 110 GLY F O 1
ATOM 9421 N N . GLN F 1 111 ? 193.588 172.494 188.704 1.00 94.82 111 GLN F N 1
ATOM 9422 C CA . GLN F 1 111 ? 194.847 172.157 189.358 1.00 94.82 111 GLN F CA 1
ATOM 9423 C C . GLN F 1 111 ? 195.326 173.256 190.297 1.00 94.82 111 GLN F C 1
ATOM 9424 O O . GLN F 1 111 ? 196.080 172.974 191.235 1.00 94.82 111 GLN F O 1
ATOM 9430 N N . HIS F 1 112 ? 194.906 174.499 190.072 1.00 98.21 112 HIS F N 1
ATOM 9431 C CA . HIS F 1 112 ? 195.358 175.631 190.873 1.00 98.21 112 HIS F CA 1
ATOM 9432 C C . HIS F 1 112 ? 194.640 175.740 192.212 1.00 98.21 112 HIS F C 1
ATOM 9433 O O . HIS F 1 112 ? 194.724 176.789 192.859 1.00 98.21 112 HIS F O 1
ATOM 9440 N N . ALA F 1 113 ? 193.943 174.692 192.640 1.00 80.84 113 ALA F N 1
ATOM 9441 C CA . ALA F 1 113 ? 193.213 174.685 193.898 1.00 80.84 113 ALA F CA 1
ATOM 9442 C C . ALA F 1 113 ? 193.835 173.674 194.851 1.00 80.84 113 ALA F C 1
ATOM 9443 O O . ALA F 1 113 ? 194.186 172.561 194.448 1.00 80.84 113 ALA F O 1
ATOM 9445 N N . HIS F 1 114 ? 193.974 174.068 196.119 1.00 74.36 114 HIS F N 1
ATOM 9446 C CA . HIS F 1 114 ? 194.561 173.210 197.136 1.00 74.36 114 HIS F CA 1
ATOM 9447 C C . HIS F 1 114 ? 193.669 173.241 198.372 1.00 74.36 114 HIS F C 1
ATOM 9448 O O . HIS F 1 114 ? 193.435 174.324 198.938 1.00 74.36 114 HIS F O 1
ATOM 9455 N N . PRO F 1 115 ? 193.162 172.095 198.814 1.00 64.34 115 PRO F N 1
ATOM 9456 C CA . PRO F 1 115 ? 192.243 172.078 199.955 1.00 64.34 115 PRO F CA 1
ATOM 9457 C C . PRO F 1 115 ? 192.974 172.151 201.289 1.00 64.34 115 PRO F C 1
ATOM 9458 O O . PRO F 1 115 ? 194.179 171.915 201.391 1.00 64.34 115 PRO F O 1
ATOM 9462 N N . PHE F 1 116 ? 192.205 172.490 202.322 1.00 50.51 116 PHE F N 1
ATOM 9463 C CA . PHE F 1 116 ? 192.694 172.487 203.692 1.00 50.51 116 PHE F CA 1
ATOM 9464 C C . PHE F 1 116 ? 191.563 172.044 204.608 1.00 50.51 116 PHE F C 1
ATOM 9465 O O . PHE F 1 116 ? 190.384 172.223 204.292 1.00 50.51 116 PHE F O 1
ATOM 9473 N N . PHE F 1 117 ? 191.933 171.466 205.749 1.00 52.01 117 PHE F N 1
ATOM 9474 C CA . PHE F 1 117 ? 190.967 170.857 206.652 1.00 52.01 117 PHE F CA 1
ATOM 9475 C C . PHE F 1 117 ? 191.286 171.259 208.083 1.00 52.01 117 PHE F C 1
ATOM 9476 O O . PHE F 1 117 ? 192.451 171.247 208.490 1.00 52.01 117 PHE F O 1
ATOM 9484 N N . PHE F 1 118 ? 190.250 171.612 208.842 1.00 38.71 118 PHE F N 1
ATOM 9485 C CA . PHE F 1 118 ? 190.400 171.989 210.242 1.00 38.71 118 PHE F CA 1
ATOM 9486 C C . PHE F 1 118 ? 189.285 171.354 211.056 1.00 38.71 118 PHE F C 1
ATOM 9487 O O . PHE F 1 118 ? 188.127 171.353 210.630 1.00 38.71 118 PHE F O 1
ATOM 9495 N N . THR F 1 119 ? 189.635 170.820 212.223 1.00 34.03 119 THR F N 1
ATOM 9496 C CA . THR F 1 119 ? 188.675 170.219 213.143 1.00 34.03 119 THR F CA 1
ATOM 9497 C C . THR F 1 119 ? 188.642 171.058 214.415 1.00 34.03 119 THR F C 1
ATOM 9498 O O . THR F 1 119 ? 189.631 171.113 215.154 1.00 34.03 119 THR F O 1
ATOM 9502 N N . ILE F 1 120 ? 187.512 171.704 214.666 1.00 33.94 120 ILE F N 1
ATOM 9503 C CA . ILE F 1 120 ? 187.376 172.537 215.866 1.00 33.94 120 ILE F CA 1
ATOM 9504 C C . ILE F 1 120 ? 187.163 171.638 217.080 1.00 33.94 120 ILE F C 1
ATOM 9505 O O . ILE F 1 120 ? 186.243 170.802 217.073 1.00 33.94 120 ILE F O 1
ATOM 9510 N N . PRO F 1 121 ? 187.974 171.761 218.127 1.00 37.64 121 PRO F N 1
ATOM 9511 C CA . PRO F 1 121 ? 187.775 170.928 219.317 1.00 37.64 121 PRO F CA 1
ATOM 9512 C C . PRO F 1 121 ? 186.499 171.302 220.055 1.00 37.64 121 PRO F C 1
ATOM 9513 O O . PRO F 1 121 ? 185.985 172.417 219.952 1.00 37.64 121 PRO F O 1
ATOM 9517 N N . GLN F 1 122 ? 185.986 170.330 220.813 1.00 46.71 122 GLN F N 1
ATOM 9518 C CA . GLN F 1 122 ? 184.758 170.548 221.572 1.00 46.71 122 GLN F CA 1
ATOM 9519 C C . GLN F 1 122 ? 184.966 171.567 222.685 1.00 46.71 122 GLN F C 1
ATOM 9520 O O . GLN F 1 122 ? 184.043 172.313 223.032 1.00 46.71 122 GLN F O 1
ATOM 9526 N N . ASN F 1 123 ? 186.169 171.614 223.257 1.00 56.82 123 ASN F N 1
ATOM 9527 C CA . ASN F 1 123 ? 186.454 172.463 224.414 1.00 56.82 123 ASN F CA 1
ATOM 9528 C C . ASN F 1 123 ? 186.781 173.883 223.948 1.00 56.82 123 ASN F C 1
ATOM 9529 O O . ASN F 1 123 ? 187.895 174.389 224.097 1.00 56.82 123 ASN F O 1
ATOM 9534 N N . LEU F 1 124 ? 185.773 174.532 223.370 1.00 39.84 124 LEU F N 1
ATOM 9535 C CA . LEU F 1 124 ? 185.925 175.897 222.893 1.00 39.84 124 LEU F CA 1
ATOM 9536 C C . LEU F 1 124 ? 184.641 176.676 223.131 1.00 39.84 124 LEU F C 1
ATOM 9537 O O . LEU F 1 124 ? 183.546 176.108 223.053 1.00 39.84 124 LEU F O 1
ATOM 9542 N N . PRO F 1 125 ? 184.744 177.968 223.424 1.00 29.21 125 PRO F N 1
ATOM 9543 C CA . PRO F 1 125 ? 183.548 178.787 223.633 1.00 29.21 125 PRO F CA 1
ATOM 9544 C C . PRO F 1 125 ? 182.893 179.195 222.320 1.00 29.21 125 PRO F C 1
ATOM 9545 O O . PRO F 1 125 ? 183.469 179.079 221.237 1.00 29.21 125 PRO F O 1
ATOM 9549 N N . SER F 1 126 ? 181.664 179.684 222.443 1.00 19.37 126 SER F N 1
ATOM 9550 C CA . SER F 1 126 ? 180.928 180.223 221.311 1.00 19.37 126 SER F CA 1
ATOM 9551 C C . SER F 1 126 ? 181.256 181.700 221.121 1.00 19.37 126 SER F C 1
ATOM 9552 O O . SER F 1 126 ? 181.760 182.372 222.023 1.00 19.37 126 SER F O 1
ATOM 9555 N N . SER F 1 127 ? 180.958 182.204 219.926 1.00 12.54 127 SER F N 1
ATOM 9556 C CA . SER F 1 127 ? 181.287 183.582 219.574 1.00 12.54 127 SER F CA 1
ATOM 9557 C C . SER F 1 127 ? 180.285 184.533 220.218 1.00 12.54 127 SER F C 1
ATOM 9558 O O . SER F 1 127 ? 179.097 184.514 219.885 1.00 12.54 127 SER F O 1
ATOM 9561 N N . VAL F 1 128 ? 180.764 185.368 221.139 1.00 9.82 128 VAL F N 1
ATOM 9562 C CA . VAL F 1 128 ? 179.951 186.381 221.798 1.00 9.82 128 VAL F CA 1
ATOM 9563 C C . VAL F 1 128 ? 180.722 187.696 221.800 1.00 9.82 128 VAL F C 1
ATOM 9564 O O . VAL F 1 128 ? 181.878 187.755 221.377 1.00 9.82 128 VAL F O 1
ATOM 9568 N N . THR F 1 129 ? 180.076 188.757 222.279 1.00 9.07 129 THR F N 1
ATOM 9569 C CA . THR F 1 129 ? 180.695 190.080 222.292 1.00 9.07 129 THR F CA 1
ATOM 9570 C C . THR F 1 129 ? 180.047 190.917 223.383 1.00 9.07 129 THR F C 1
ATOM 9571 O O . THR F 1 129 ? 178.821 191.056 223.406 1.00 9.07 129 THR F O 1
ATOM 9575 N N . LEU F 1 130 ? 180.862 191.465 224.280 1.00 10.77 130 LEU F N 1
ATOM 9576 C CA . LEU F 1 130 ? 180.358 192.369 225.304 1.00 10.77 130 LEU F CA 1
ATOM 9577 C C . LEU F 1 130 ? 179.946 193.696 224.678 1.00 10.77 130 LEU F C 1
ATOM 9578 O O . LEU F 1 130 ? 180.627 194.219 223.791 1.00 10.77 130 LEU F O 1
ATOM 9583 N N . GLN F 1 131 ? 178.827 194.238 225.140 1.00 15.15 131 GLN F N 1
ATOM 9584 C CA . GLN F 1 131 ? 178.314 195.476 224.563 1.00 15.15 131 GLN F CA 1
ATOM 9585 C C . GLN F 1 131 ? 179.141 196.663 225.045 1.00 15.15 131 GLN F C 1
ATOM 9586 O O . GLN F 1 131 ? 179.362 196.808 226.251 1.00 15.15 131 GLN F O 1
ATOM 9592 N N . PRO F 1 132 ? 179.611 197.521 224.143 1.00 22.99 132 PRO F N 1
ATOM 9593 C CA . PRO F 1 132 ? 180.368 198.702 224.569 1.00 22.99 132 PRO F CA 1
ATOM 9594 C C . PRO F 1 132 ? 179.491 199.691 225.318 1.00 22.99 132 PRO F C 1
ATOM 9595 O O . PRO F 1 132 ? 178.272 199.743 225.136 1.00 22.99 132 PRO F O 1
ATOM 9599 N N . GLY F 1 133 ? 180.131 200.484 226.172 1.00 43.25 133 GLY F N 1
ATOM 9600 C CA . GLY F 1 133 ? 179.446 201.527 226.896 1.00 43.25 133 GLY F CA 1
ATOM 9601 C C . GLY F 1 133 ? 179.528 202.862 226.185 1.00 43.25 133 GLY F C 1
ATOM 9602 O O . GLY F 1 133 ? 180.395 203.085 225.334 1.00 43.25 133 GLY F O 1
ATOM 9603 N N . PRO F 1 134 ? 178.614 203.777 226.517 1.00 49.00 134 PRO F N 1
ATOM 9604 C CA . PRO F 1 134 ? 178.653 205.109 225.890 1.00 49.00 134 PRO F CA 1
ATOM 9605 C C . PRO F 1 134 ? 179.927 205.879 226.181 1.00 49.00 134 PRO F C 1
ATOM 9606 O O . PRO F 1 134 ? 180.379 206.655 225.329 1.00 49.00 134 PRO F O 1
ATOM 9610 N N . GLU F 1 135 ? 180.521 205.696 227.362 1.00 56.89 135 GLU F N 1
ATOM 9611 C CA . GLU F 1 135 ? 181.745 206.420 227.687 1.00 56.89 135 GLU F CA 1
ATOM 9612 C C . GLU F 1 135 ? 182.944 205.851 226.939 1.00 56.89 135 GLU F C 1
ATOM 9613 O O . GLU F 1 135 ? 183.899 206.579 226.649 1.00 56.89 135 GLU F O 1
ATOM 9619 N N . ASP F 1 136 ? 182.916 204.560 226.619 1.00 51.47 136 ASP F N 1
ATOM 9620 C CA . ASP F 1 136 ? 184.002 203.937 225.882 1.00 51.47 136 ASP F CA 1
ATOM 9621 C C . ASP F 1 136 ? 183.834 204.181 224.384 1.00 51.47 136 ASP F C 1
ATOM 9622 O O . ASP F 1 136 ? 182.818 204.704 223.920 1.00 51.47 136 ASP F O 1
ATOM 9627 N N . THR F 1 137 ? 184.857 203.802 223.618 1.00 53.23 137 THR F N 1
ATOM 9628 C CA . THR F 1 137 ? 184.852 203.964 222.173 1.00 53.23 137 THR F CA 1
ATOM 9629 C C . THR F 1 137 ? 185.064 202.622 221.484 1.00 53.23 137 THR F C 1
ATOM 9630 O O . THR F 1 137 ? 185.728 201.741 222.041 1.00 53.23 137 THR F O 1
ATOM 9634 N N . GLY F 1 138 ? 184.508 202.448 220.288 1.00 54.23 138 GLY F N 1
ATOM 9635 C CA . GLY F 1 138 ? 184.621 201.193 219.573 1.00 54.23 138 GLY F CA 1
ATOM 9636 C C . GLY F 1 138 ? 183.910 200.052 220.272 1.00 54.23 138 GLY F C 1
ATOM 9637 O O . GLY F 1 138 ? 182.785 200.192 220.756 1.00 54.23 138 GLY F O 1
ATOM 9638 N N . LYS F 1 139 ? 184.578 198.902 220.326 1.00 40.10 139 LYS F N 1
ATOM 9639 C CA . LYS F 1 139 ? 183.978 197.704 220.895 1.00 40.10 139 LYS F CA 1
ATOM 9640 C C . LYS F 1 139 ? 184.728 197.314 222.168 1.00 40.10 139 LYS F C 1
ATOM 9641 O O . LYS F 1 139 ? 185.671 197.987 222.595 1.00 40.10 139 LYS F O 1
ATOM 9647 N N . ALA F 1 140 ? 184.299 196.211 222.777 1.00 20.24 140 ALA F N 1
ATOM 9648 C CA . ALA F 1 140 ? 184.852 195.724 224.034 1.00 20.24 140 ALA F CA 1
ATOM 9649 C C . ALA F 1 140 ? 185.324 194.285 223.854 1.00 20.24 140 ALA F C 1
ATOM 9650 O O . ALA F 1 140 ? 185.384 193.762 222.738 1.00 20.24 140 ALA F O 1
ATOM 9652 N N . LEU F 1 141 ? 185.660 193.644 224.971 1.00 15.10 141 LEU F N 1
ATOM 9653 C CA . LEU F 1 141 ? 186.207 192.295 224.932 1.00 15.10 141 LEU F CA 1
ATOM 9654 C C . LEU F 1 141 ? 185.167 191.298 224.434 1.00 15.10 141 LEU F C 1
ATOM 9655 O O . LEU F 1 141 ? 183.984 191.383 224.772 1.00 15.10 141 LEU F O 1
ATOM 9660 N N . GLY F 1 142 ? 185.621 190.352 223.615 1.00 12.38 142 GLY F N 1
ATOM 9661 C CA . GLY F 1 142 ? 184.753 189.318 223.086 1.00 12.38 142 GLY F CA 1
ATOM 9662 C C . GLY F 1 142 ? 185.499 188.315 222.231 1.00 12.38 142 GLY F C 1
ATOM 9663 O O . GLY F 1 142 ? 186.308 188.698 221.381 1.00 12.38 142 GLY F O 1
ATOM 9664 N N . VAL F 1 143 ? 185.236 187.025 222.445 1.00 14.14 143 VAL F N 1
ATOM 9665 C CA . VAL F 1 143 ? 185.911 185.993 221.669 1.00 14.14 143 VAL F CA 1
ATOM 9666 C C . VAL F 1 143 ? 185.382 185.983 220.239 1.00 14.14 143 VAL F C 1
ATOM 9667 O O . VAL F 1 143 ? 184.239 186.367 219.963 1.00 14.14 143 VAL F O 1
ATOM 9671 N N . ASP F 1 144 ? 186.231 185.538 219.316 1.00 17.35 144 ASP F N 1
ATOM 9672 C CA . ASP F 1 144 ? 185.856 185.452 217.913 1.00 17.35 144 ASP F CA 1
ATOM 9673 C C . ASP F 1 144 ? 186.748 184.429 217.226 1.00 17.35 144 ASP F C 1
ATOM 9674 O O . ASP F 1 144 ? 187.818 184.075 217.727 1.00 17.35 144 ASP F O 1
ATOM 9679 N N . PHE F 1 145 ? 186.294 183.966 216.066 1.00 21.55 145 PHE F N 1
ATOM 9680 C CA . PHE F 1 145 ? 187.029 183.005 215.260 1.00 21.55 145 PHE F CA 1
ATOM 9681 C C . PHE F 1 145 ? 187.530 183.680 213.990 1.00 21.55 145 PHE F C 1
ATOM 9682 O O . PHE F 1 145 ? 186.937 184.646 213.502 1.00 21.55 145 PHE F O 1
ATOM 9690 N N . GLU F 1 146 ? 188.635 183.164 213.458 1.00 33.65 146 GLU F N 1
ATOM 9691 C CA . GLU F 1 146 ? 189.275 183.792 212.312 1.00 33.65 146 GLU F CA 1
ATOM 9692 C C . GLU F 1 146 ? 190.053 182.745 211.529 1.00 33.65 146 GLU F C 1
ATOM 9693 O O . GLU F 1 146 ? 190.595 181.797 212.103 1.00 33.65 146 GLU F O 1
ATOM 9699 N N . ILE F 1 147 ? 190.100 182.932 210.212 1.00 38.55 147 ILE F N 1
ATOM 9700 C CA . ILE F 1 147 ? 190.881 182.090 209.314 1.00 38.55 147 ILE F CA 1
ATOM 9701 C C . ILE F 1 147 ? 191.756 182.992 208.457 1.00 38.55 147 ILE F C 1
ATOM 9702 O O . ILE F 1 147 ? 191.269 183.971 207.881 1.00 38.55 147 ILE F O 1
ATOM 9707 N N . ARG F 1 148 ? 193.041 182.663 208.374 1.00 49.57 148 ARG F N 1
ATOM 9708 C CA . ARG F 1 148 ? 194.000 183.420 207.587 1.00 49.57 148 ARG F CA 1
ATOM 9709 C C . ARG F 1 148 ? 194.705 182.496 206.605 1.00 49.57 148 ARG F C 1
ATOM 9710 O O . ARG F 1 148 ? 194.807 181.286 206.825 1.00 49.57 148 ARG F O 1
ATOM 9718 N N . ALA F 1 149 ? 195.186 183.080 205.510 1.00 62.39 149 ALA F N 1
ATOM 9719 C CA . ALA F 1 149 ? 195.951 182.350 204.509 1.00 62.39 149 ALA F CA 1
ATOM 9720 C C . ALA F 1 149 ? 197.047 183.256 203.975 1.00 62.39 149 ALA F C 1
ATOM 9721 O O . ALA F 1 149 ? 196.772 184.388 203.570 1.00 62.39 149 ALA F O 1
ATOM 9723 N N . PHE F 1 150 ? 198.280 182.756 203.970 1.00 74.08 150 PHE F N 1
ATOM 9724 C CA . PHE F 1 150 ? 199.422 183.556 203.558 1.00 74.08 150 PHE F CA 1
ATOM 9725 C C . PHE F 1 150 ? 200.489 182.645 202.973 1.00 74.08 150 PHE F C 1
ATOM 9726 O O . PHE F 1 150 ? 200.478 181.428 203.179 1.00 74.08 150 PHE F O 1
ATOM 9734 N N . VAL F 1 151 ? 201.414 183.252 202.235 1.00 88.27 151 VAL F N 1
ATOM 9735 C CA . VAL F 1 151 ? 202.534 182.547 201.623 1.00 88.27 151 VAL F CA 1
ATOM 9736 C C . VAL F 1 151 ? 203.817 182.982 202.320 1.00 88.27 151 VAL F C 1
ATOM 9737 O O . VAL F 1 151 ? 204.071 184.182 202.482 1.00 88.27 151 VAL F O 1
ATOM 9741 N N . ALA F 1 152 ? 204.608 182.006 202.759 1.00 98.94 152 ALA F N 1
ATOM 9742 C CA . ALA F 1 152 ? 205.854 182.286 203.455 1.00 98.94 152 ALA F CA 1
ATOM 9743 C C . ALA F 1 152 ? 206.753 181.062 203.375 1.00 98.94 152 ALA F C 1
ATOM 9744 O O . ALA F 1 152 ? 206.298 179.950 203.095 1.00 98.94 152 ALA F O 1
ATOM 9746 N N . LYS F 1 153 ? 208.043 181.284 203.625 1.00 110.59 153 LYS F N 1
ATOM 9747 C CA . LYS F 1 153 ? 209.012 180.196 203.645 1.00 110.59 153 LYS F CA 1
ATOM 9748 C C . LYS F 1 153 ? 209.008 179.424 204.957 1.00 110.59 153 LYS F C 1
ATOM 9749 O O . LYS F 1 153 ? 209.574 178.326 205.011 1.00 110.59 153 LYS F O 1
ATOM 9755 N N . SER F 1 154 ? 208.392 179.964 206.006 1.00 108.20 154 SER F N 1
ATOM 9756 C CA . SER F 1 154 ? 208.351 179.297 207.299 1.00 108.20 154 SER F CA 1
ATOM 9757 C C . SER F 1 154 ? 207.186 179.856 208.102 1.00 108.20 154 SER F C 1
ATOM 9758 O O . SER F 1 154 ? 206.645 180.920 207.789 1.00 108.20 154 SER F O 1
ATOM 9761 N N . LEU F 1 155 ? 206.806 179.117 209.147 1.00 99.67 155 LEU F N 1
ATOM 9762 C CA . LEU F 1 155 ? 205.723 179.565 210.016 1.00 99.67 155 LEU F CA 1
ATOM 9763 C C . LEU F 1 155 ? 206.121 180.791 210.827 1.00 99.67 155 LEU F C 1
ATOM 9764 O O . LEU F 1 155 ? 205.263 181.615 211.163 1.00 99.67 155 LEU F O 1
ATOM 9769 N N . GLU F 1 156 ? 207.406 180.929 211.151 1.00 114.52 156 GLU F N 1
ATOM 9770 C CA . GLU F 1 156 ? 207.881 182.055 211.945 1.00 114.52 156 GLU F CA 1
ATOM 9771 C C . GLU F 1 156 ? 208.090 183.319 211.123 1.00 114.52 156 GLU F C 1
ATOM 9772 O O . GLU F 1 156 ? 208.421 184.362 211.698 1.00 114.52 156 GLU F O 1
ATOM 9778 N N . GLU F 1 157 ? 207.916 183.252 209.805 1.00 119.48 157 GLU F N 1
ATOM 9779 C CA . GLU F 1 157 ? 208.094 184.428 208.965 1.00 119.48 157 GLU F CA 1
ATOM 9780 C C . GLU F 1 157 ? 207.051 185.488 209.299 1.00 119.48 157 GLU F C 1
ATOM 9781 O O . GLU F 1 157 ? 205.911 185.173 209.654 1.00 119.48 157 GLU F O 1
ATOM 9787 N N . LYS F 1 158 ? 207.452 186.751 209.188 1.00 122.75 158 LYS F N 1
ATOM 9788 C CA . LYS F 1 158 ? 206.559 187.856 209.500 1.00 122.75 158 LYS F CA 1
ATOM 9789 C C . LYS F 1 158 ? 205.405 187.917 208.504 1.00 122.75 158 LYS F C 1
ATOM 9790 O O . LYS F 1 158 ? 205.512 187.474 207.358 1.00 122.75 158 LYS F O 1
ATOM 9796 N N . SER F 1 159 ? 204.283 188.465 208.964 1.00 115.88 159 SER F N 1
ATOM 9797 C CA . SER F 1 159 ? 203.097 188.565 208.128 1.00 115.88 159 SER F CA 1
ATOM 9798 C C . SER F 1 159 ? 203.291 189.609 207.032 1.00 115.88 159 SER F C 1
ATOM 9799 O O . SER F 1 159 ? 203.994 190.608 207.205 1.00 115.88 159 SER F O 1
ATOM 9802 N N . HIS F 1 160 ? 202.652 189.363 205.891 1.00 113.81 160 HIS F N 1
ATOM 9803 C CA . HIS F 1 160 ? 202.685 190.271 204.753 1.00 113.81 160 HIS F CA 1
ATOM 9804 C C . HIS F 1 160 ? 201.272 190.751 204.461 1.00 113.81 160 HIS F C 1
ATOM 9805 O O . HIS F 1 160 ? 200.351 189.937 204.334 1.00 113.81 160 HIS F O 1
ATOM 9812 N N . LYS F 1 161 ? 201.102 192.069 204.355 1.00 101.24 161 LYS F N 1
ATOM 9813 C CA . LYS F 1 161 ? 199.786 192.625 204.065 1.00 101.24 161 LYS F CA 1
ATOM 9814 C C . LYS F 1 161 ? 199.382 192.416 202.612 1.00 101.24 161 LYS F C 1
ATOM 9815 O O . LYS F 1 161 ? 198.188 192.287 202.319 1.00 101.24 161 LYS F O 1
ATOM 9821 N N . ARG F 1 162 ? 200.350 192.377 201.696 1.00 103.79 162 ARG F N 1
ATOM 9822 C CA . ARG F 1 162 ? 200.043 192.275 200.276 1.00 103.79 162 ARG F CA 1
ATOM 9823 C C . ARG F 1 162 ? 199.580 190.885 199.861 1.00 103.79 162 ARG F C 1
ATOM 9824 O O . ARG F 1 162 ? 198.914 190.754 198.829 1.00 103.79 162 ARG F O 1
ATOM 9832 N N . ASN F 1 163 ? 199.909 189.852 200.631 1.00 95.85 163 ASN F N 1
ATOM 9833 C CA . ASN F 1 163 ? 199.596 188.477 200.259 1.00 95.85 163 ASN F CA 1
ATOM 9834 C C . ASN F 1 163 ? 198.576 187.813 201.169 1.00 95.85 163 ASN F C 1
ATOM 9835 O O . ASN F 1 163 ? 197.747 187.036 200.689 1.00 95.85 163 ASN F O 1
ATOM 9840 N N . SER F 1 164 ? 198.614 188.093 202.468 1.00 81.90 164 SER F N 1
ATOM 9841 C CA . SER F 1 164 ? 197.720 187.425 203.402 1.00 81.90 164 SER F CA 1
ATOM 9842 C C . SER F 1 164 ? 196.282 187.899 203.221 1.00 81.90 164 SER F C 1
ATOM 9843 O O . SER F 1 164 ? 196.019 189.056 202.883 1.00 81.90 164 SER F O 1
ATOM 9846 N N . VAL F 1 165 ? 195.347 186.981 203.451 1.00 60.68 165 VAL F N 1
ATOM 9847 C CA . VAL F 1 165 ? 193.919 187.265 203.395 1.00 60.68 165 VAL F CA 1
ATOM 9848 C C . VAL F 1 165 ? 193.294 186.842 204.718 1.00 60.68 165 VAL F C 1
ATOM 9849 O O . VAL F 1 165 ? 193.584 185.758 205.235 1.00 60.68 165 VAL F O 1
ATOM 9853 N N . ARG F 1 166 ? 192.451 187.708 205.274 1.00 48.83 166 ARG F N 1
ATOM 9854 C CA . ARG F 1 166 ? 191.832 187.485 206.572 1.00 48.83 166 ARG F CA 1
ATOM 9855 C C . ARG F 1 166 ? 190.335 187.282 206.395 1.00 48.83 166 ARG F C 1
ATOM 9856 O O . ARG F 1 166 ? 189.670 188.083 205.730 1.00 48.83 166 ARG F O 1
ATOM 9864 N N . LEU F 1 167 ? 189.810 186.214 206.992 1.00 33.82 167 LEU F N 1
ATOM 9865 C CA . LEU F 1 167 ? 188.391 185.900 206.936 1.00 33.82 167 LEU F CA 1
ATOM 9866 C C . LEU F 1 167 ? 187.882 185.603 208.339 1.00 33.82 167 LEU F C 1
ATOM 9867 O O . LEU F 1 167 ? 188.618 185.095 209.189 1.00 33.82 167 LEU F O 1
ATOM 9872 N N . VAL F 1 168 ? 186.612 185.924 208.573 1.00 24.90 168 VAL F N 1
ATOM 9873 C CA . VAL F 1 168 ? 185.985 185.785 209.882 1.00 24.90 168 VAL F CA 1
ATOM 9874 C C . VAL F 1 168 ? 184.858 184.768 209.778 1.00 24.90 168 VAL F C 1
ATOM 9875 O O . VAL F 1 168 ? 183.999 184.871 208.895 1.00 24.90 168 VAL F O 1
ATOM 9879 N N . ILE F 1 169 ? 184.865 183.788 210.680 1.00 19.52 169 ILE F N 1
ATOM 9880 C CA . ILE F 1 169 ? 183.804 182.791 210.757 1.00 19.52 169 ILE F CA 1
ATOM 9881 C C . ILE F 1 169 ? 183.193 182.842 212.151 1.00 19.52 169 ILE F C 1
ATOM 9882 O O . ILE F 1 169 ? 183.607 183.650 212.990 1.00 19.52 169 ILE F O 1
ATOM 9887 N N . ARG F 1 170 ? 182.206 181.988 212.408 1.00 17.88 170 ARG F N 1
ATOM 9888 C CA . ARG F 1 170 ? 181.531 181.965 213.696 1.00 17.88 170 ARG F CA 1
ATOM 9889 C C . ARG F 1 170 ? 181.221 180.528 214.090 1.00 17.88 170 ARG F C 1
ATOM 9890 O O . ARG F 1 170 ? 181.091 179.642 213.243 1.00 17.88 170 ARG F O 1
ATOM 9898 N N . LYS F 1 171 ? 181.104 180.312 215.397 1.00 16.75 171 LYS F N 1
ATOM 9899 C CA . LYS F 1 171 ? 180.672 179.039 215.961 1.00 16.75 171 LYS F CA 1
ATOM 9900 C C . LYS F 1 171 ? 179.384 179.283 216.731 1.00 16.75 171 LYS F C 1
ATOM 9901 O O . LYS F 1 171 ? 179.355 180.108 217.650 1.00 16.75 171 LYS F O 1
ATOM 9907 N N . VAL F 1 172 ? 178.323 178.567 216.360 1.00 17.56 172 VAL F N 1
ATOM 9908 C CA . VAL F 1 172 ? 176.998 178.804 216.912 1.00 17.56 172 VAL F CA 1
ATOM 9909 C C . VAL F 1 172 ? 176.428 177.499 217.450 1.00 17.56 172 VAL F C 1
ATOM 9910 O O . VAL F 1 172 ? 176.871 176.403 217.100 1.00 17.56 172 VAL F O 1
ATOM 9914 N N . GLN F 1 173 ? 175.431 177.638 218.320 1.00 22.04 173 GLN F N 1
ATOM 9915 C CA . GLN F 1 173 ? 174.702 176.515 218.883 1.00 22.04 173 GLN F CA 1
ATOM 9916 C C . GLN F 1 173 ? 173.210 176.764 218.712 1.00 22.04 173 GLN F C 1
ATOM 9917 O O . GLN F 1 173 ? 172.759 177.908 218.612 1.00 22.04 173 GLN F O 1
ATOM 9923 N N . PHE F 1 174 ? 172.442 175.679 218.677 1.00 20.82 174 PHE F N 1
ATOM 9924 C CA . PHE F 1 174 ? 171.010 175.762 218.435 1.00 20.82 174 PHE F CA 1
ATOM 9925 C C . PHE F 1 174 ? 170.252 174.958 219.482 1.00 20.82 174 PHE F C 1
ATOM 9926 O O . PHE F 1 174 ? 170.832 174.181 220.244 1.00 20.82 174 PHE F O 1
ATOM 9934 N N . ALA F 1 175 ? 168.941 175.165 219.505 1.00 22.08 175 ALA F N 1
ATOM 9935 C CA . ALA F 1 175 ? 168.100 174.580 220.539 1.00 22.08 175 ALA F CA 1
ATOM 9936 C C . ALA F 1 175 ? 168.068 173.060 220.415 1.00 22.08 175 ALA F C 1
ATOM 9937 O O . ALA F 1 175 ? 167.805 172.536 219.323 1.00 22.08 175 ALA F O 1
ATOM 9939 N N . PRO F 1 176 ? 168.331 172.322 221.491 1.00 36.67 176 PRO F N 1
ATOM 9940 C CA . PRO F 1 176 ? 168.151 170.868 221.448 1.00 36.67 176 PRO F CA 1
ATOM 9941 C C . PRO F 1 176 ? 166.681 170.499 221.344 1.00 36.67 176 PRO F C 1
ATOM 9942 O O . PRO F 1 176 ? 165.796 171.232 221.792 1.00 36.67 176 PRO F O 1
ATOM 9946 N N . GLU F 1 177 ? 166.426 169.337 220.740 1.00 54.50 177 GLU F N 1
ATOM 9947 C CA . GLU F 1 177 ? 165.052 168.889 220.540 1.00 54.50 177 GLU F CA 1
ATOM 9948 C C . GLU F 1 177 ? 164.423 168.353 221.820 1.00 54.50 177 GLU F C 1
ATOM 9949 O O . GLU F 1 177 ? 163.205 168.465 221.998 1.00 54.50 177 GLU F O 1
ATOM 9955 N N . LYS F 1 178 ? 165.218 167.776 222.710 1.00 63.93 178 LYS F N 1
ATOM 9956 C CA . LYS F 1 178 ? 164.674 167.162 223.917 1.00 63.93 178 LYS F CA 1
ATOM 9957 C C . LYS F 1 178 ? 164.288 168.232 224.931 1.00 63.93 178 LYS F C 1
ATOM 9958 O O . LYS F 1 178 ? 165.135 169.048 225.314 1.00 63.93 178 LYS F O 1
ATOM 9964 N N . PRO F 1 179 ? 163.037 168.270 225.384 1.00 65.17 179 PRO F N 1
ATOM 9965 C CA . PRO F 1 179 ? 162.652 169.246 226.408 1.00 65.17 179 PRO F CA 1
ATOM 9966 C C . PRO F 1 179 ? 163.267 168.913 227.758 1.00 65.17 179 PRO F C 1
ATOM 9967 O O . PRO F 1 179 ? 163.604 167.763 228.050 1.00 65.17 179 PRO F O 1
ATOM 9971 N N . GLY F 1 180 ? 163.410 169.944 228.587 1.00 48.66 180 GLY F N 1
ATOM 9972 C CA . GLY F 1 180 ? 163.983 169.791 229.902 1.00 48.66 180 GLY F CA 1
ATOM 9973 C C . GLY F 1 180 ? 162.935 169.685 230.992 1.00 48.66 180 GLY F C 1
ATOM 9974 O O . GLY F 1 180 ? 161.732 169.819 230.747 1.00 48.66 180 GLY F O 1
ATOM 9975 N N . PRO F 1 181 ? 163.379 169.438 232.223 1.00 38.19 181 PRO F N 1
ATOM 9976 C CA . PRO F 1 181 ? 162.433 169.330 233.340 1.00 38.19 181 PRO F CA 1
ATOM 9977 C C . PRO F 1 181 ? 161.810 170.676 233.674 1.00 38.19 181 PRO F C 1
ATOM 9978 O O . PRO F 1 181 ? 162.361 171.733 233.367 1.00 38.19 181 PRO F O 1
ATOM 9982 N N . GLN F 1 182 ? 160.647 170.626 234.309 1.00 39.14 182 GLN F N 1
ATOM 9983 C CA . GLN F 1 182 ? 159.940 171.847 234.676 1.00 39.14 182 GLN F CA 1
ATOM 9984 C C . GLN F 1 182 ? 160.738 172.621 235.719 1.00 39.14 182 GLN F C 1
ATOM 9985 O O . GLN F 1 182 ? 161.042 172.071 236.787 1.00 39.14 182 GLN F O 1
ATOM 9991 N N . PRO F 1 183 ? 161.096 173.881 235.462 1.00 35.59 183 PRO F N 1
ATOM 9992 C CA . PRO F 1 183 ? 161.873 174.651 236.444 1.00 35.59 183 PRO F CA 1
ATOM 9993 C C . PRO F 1 183 ? 160.961 175.306 237.472 1.00 35.59 183 PRO F C 1
ATOM 9994 O O . PRO F 1 183 ? 160.029 176.034 237.122 1.00 35.59 183 PRO F O 1
ATOM 9998 N N . SER F 1 184 ? 161.234 175.043 238.748 1.00 50.82 184 SER F N 1
ATOM 9999 C CA . SER F 1 184 ? 160.453 175.616 239.833 1.00 50.82 184 SER F CA 1
ATOM 10000 C C . SER F 1 184 ? 161.338 175.755 241.062 1.00 50.82 184 SER F C 1
ATOM 10001 O O . SER F 1 184 ? 162.357 175.073 241.198 1.00 50.82 184 SER F O 1
ATOM 10004 N N . ALA F 1 185 ? 160.935 176.652 241.959 1.00 65.76 185 ALA F N 1
ATOM 10005 C CA . ALA F 1 185 ? 161.676 176.884 243.189 1.00 65.76 185 ALA F CA 1
ATOM 10006 C C . ALA F 1 185 ? 160.721 177.378 244.265 1.00 65.76 185 ALA F C 1
ATOM 10007 O O . ALA F 1 185 ? 159.650 177.916 243.975 1.00 65.76 185 ALA F O 1
ATOM 10009 N N . GLU F 1 186 ? 161.127 177.186 245.519 1.00 87.82 186 GLU F N 1
ATOM 10010 C CA . GLU F 1 186 ? 160.349 177.625 246.667 1.00 87.82 186 GLU F CA 1
ATOM 10011 C C . GLU F 1 186 ? 161.289 178.202 247.715 1.00 87.82 186 GLU F C 1
ATOM 10012 O O . GLU F 1 186 ? 162.475 177.866 247.768 1.00 87.82 186 GLU F O 1
ATOM 10018 N N . THR F 1 187 ? 160.743 179.081 248.553 1.00 91.23 187 THR F N 1
ATOM 10019 C CA . THR F 1 187 ? 161.526 179.707 249.617 1.00 91.23 187 THR F CA 1
ATOM 10020 C C . THR F 1 187 ? 160.580 180.113 250.735 1.00 91.23 187 THR F C 1
ATOM 10021 O O . THR F 1 187 ? 159.589 180.806 250.484 1.00 91.23 187 THR F O 1
ATOM 10025 N N . THR F 1 188 ? 160.883 179.687 251.957 1.00 106.59 188 THR F N 1
ATOM 10026 C CA . THR F 1 188 ? 160.077 180.002 253.126 1.00 106.59 188 THR F CA 1
ATOM 10027 C C . THR F 1 188 ? 160.881 180.847 254.107 1.00 106.59 188 THR F C 1
ATOM 10028 O O . THR F 1 188 ? 162.090 180.659 254.270 1.00 106.59 188 THR F O 1
ATOM 10032 N N . ARG F 1 189 ? 160.196 181.784 254.759 1.00 116.42 189 ARG F N 1
ATOM 10033 C CA . ARG F 1 189 ? 160.814 182.637 255.769 1.00 116.42 189 ARG F CA 1
ATOM 10034 C C . ARG F 1 189 ? 159.890 182.706 256.975 1.00 116.42 189 ARG F C 1
ATOM 10035 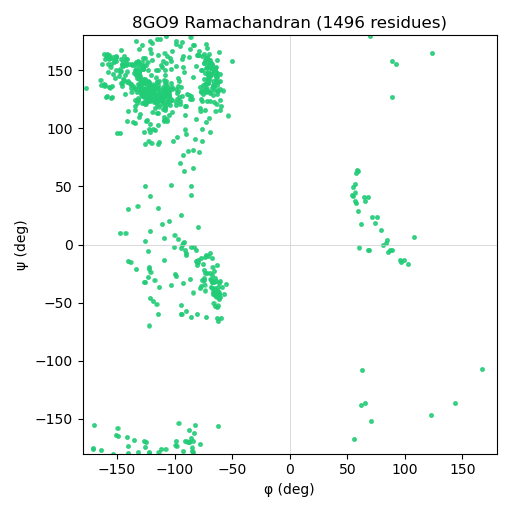O O . ARG F 1 189 ? 158.775 183.227 256.874 1.00 116.42 189 ARG F O 1
ATOM 10043 N N . HIS F 1 190 ? 160.353 182.186 258.108 1.00 131.37 190 HIS F N 1
ATOM 10044 C CA . HIS F 1 190 ? 159.598 182.244 259.347 1.00 131.37 190 HIS F CA 1
ATOM 10045 C C . HIS F 1 190 ? 159.896 183.551 260.079 1.00 131.37 190 HIS F C 1
ATOM 10046 O O . HIS F 1 190 ? 160.533 184.463 259.546 1.00 131.37 190 HIS F O 1
ATOM 10053 N N . PHE F 1 191 ? 159.429 183.645 261.320 1.00 137.64 191 PHE F N 1
ATOM 10054 C CA . PHE F 1 191 ? 159.596 184.852 262.119 1.00 137.64 191 PHE F CA 1
ATOM 10055 C C . PHE F 1 191 ? 160.236 184.517 263.463 1.00 137.64 191 PHE F C 1
ATOM 10056 O O . PHE F 1 191 ? 160.737 183.407 263.670 1.00 137.64 191 PHE F O 1
ATOM 10064 N N . LEU F 1 192 ? 160.230 185.495 264.372 1.00 139.87 192 LEU F N 1
ATOM 10065 C CA . LEU F 1 192 ? 160.942 185.359 265.640 1.00 139.87 192 LEU F CA 1
ATOM 10066 C C . LEU F 1 192 ? 160.434 184.166 266.443 1.00 139.87 192 LEU F C 1
ATOM 10067 O O . LEU F 1 192 ? 161.176 183.212 266.703 1.00 139.87 192 LEU F O 1
ATOM 10072 N N . MET F 1 193 ? 159.166 184.202 266.847 1.00 146.35 193 MET F N 1
ATOM 10073 C CA . MET F 1 193 ? 158.621 183.143 267.689 1.00 146.35 193 MET F CA 1
ATOM 10074 C C . MET F 1 193 ? 157.360 182.517 267.110 1.00 146.35 193 MET F C 1
ATOM 10075 O O . MET F 1 193 ? 157.117 181.324 267.315 1.00 146.35 193 MET F O 1
ATOM 10080 N N . SER F 1 194 ? 156.551 183.294 266.394 1.00 143.75 194 SER F N 1
ATOM 10081 C CA . SER F 1 194 ? 155.310 182.772 265.841 1.00 143.75 194 SER F CA 1
ATOM 10082 C C . SER F 1 194 ? 155.593 181.768 264.731 1.00 143.75 194 SER F C 1
ATOM 10083 O O . SER F 1 194 ? 156.559 181.906 263.975 1.00 143.75 194 SER F O 1
ATOM 10086 N N . ASP F 1 195 ? 154.737 180.749 264.636 1.00 146.60 195 ASP F N 1
ATOM 10087 C CA . ASP F 1 195 ? 154.850 179.765 263.566 1.00 146.60 195 ASP F CA 1
ATOM 10088 C C . ASP F 1 195 ? 154.463 180.332 262.207 1.00 146.60 195 ASP F C 1
ATOM 10089 O O . ASP F 1 195 ? 154.672 179.657 261.193 1.00 146.60 195 ASP F O 1
ATOM 10094 N N . ARG F 1 196 ? 153.899 181.537 262.167 1.00 139.47 196 ARG F N 1
ATOM 10095 C CA . ARG F 1 196 ? 153.562 182.175 260.903 1.00 139.47 196 ARG F CA 1
ATOM 10096 C C . ARG F 1 196 ? 154.816 182.374 260.060 1.00 139.47 196 ARG F C 1
ATOM 10097 O O . ARG F 1 196 ? 155.847 182.834 260.558 1.00 139.47 196 ARG F O 1
ATOM 10105 N N . SER F 1 197 ? 154.724 182.024 258.780 1.00 131.29 197 SER F N 1
ATOM 10106 C CA . SER F 1 197 ? 155.861 182.115 257.874 1.00 131.29 197 SER F CA 1
ATOM 10107 C C . SER F 1 197 ? 155.448 182.822 256.589 1.00 131.29 197 SER F C 1
ATOM 10108 O O . SER F 1 197 ? 154.301 183.253 256.437 1.00 131.29 197 SER F O 1
ATOM 10111 N N . LEU F 1 198 ? 156.393 182.944 255.659 1.00 112.36 198 LEU F N 1
ATOM 10112 C CA . LEU F 1 198 ? 156.154 183.560 254.358 1.00 112.36 198 LEU F CA 1
ATOM 10113 C C . LEU F 1 198 ? 156.570 182.563 253.286 1.00 112.36 198 LEU F C 1
ATOM 10114 O O . LEU F 1 198 ? 157.766 182.341 253.071 1.00 112.36 198 LEU F O 1
ATOM 10119 N N . HIS F 1 199 ? 155.589 181.966 252.617 1.00 97.50 199 HIS F N 1
ATOM 10120 C CA . HIS F 1 199 ? 155.822 180.929 251.621 1.00 97.50 199 HIS F CA 1
ATOM 10121 C C . HIS F 1 199 ? 155.440 181.453 250.245 1.00 97.50 199 HIS F C 1
ATOM 10122 O O . HIS F 1 199 ? 154.330 181.961 250.056 1.00 97.50 199 HIS F O 1
ATOM 10129 N N . LEU F 1 200 ? 156.358 181.330 249.290 1.00 83.31 200 LEU F N 1
ATOM 10130 C CA . LEU F 1 200 ? 156.090 181.687 247.904 1.00 83.31 200 LEU F CA 1
ATOM 10131 C C . LEU F 1 200 ? 156.554 180.557 246.998 1.00 83.31 200 LEU F C 1
ATOM 10132 O O . LEU F 1 200 ? 157.543 179.880 247.297 1.00 83.31 200 LEU F O 1
ATOM 10137 N N . GLU F 1 201 ? 155.837 180.357 245.896 1.00 76.00 201 GLU F N 1
ATOM 10138 C CA . GLU F 1 201 ? 156.185 179.351 244.903 1.00 76.00 201 GLU F CA 1
ATOM 10139 C C . GLU F 1 201 ? 156.215 180.004 243.531 1.00 76.00 201 GLU F C 1
ATOM 10140 O O . GLU F 1 201 ? 155.255 180.674 243.139 1.00 76.00 201 GLU F O 1
ATOM 10146 N N . ALA F 1 202 ? 157.313 179.807 242.806 1.00 52.97 202 ALA F N 1
ATOM 10147 C CA . ALA F 1 202 ? 157.472 180.362 241.471 1.00 52.97 202 ALA F CA 1
ATOM 10148 C C . ALA F 1 202 ? 157.929 179.267 240.521 1.00 52.97 202 ALA F C 1
ATOM 10149 O O . ALA F 1 202 ? 158.710 178.387 240.891 1.00 52.97 202 ALA F O 1
ATOM 10151 N N . SER F 1 203 ? 157.432 179.329 239.288 1.00 40.50 203 SER F N 1
ATOM 10152 C CA . SER F 1 203 ? 157.783 178.338 238.281 1.00 40.50 203 SER F CA 1
ATOM 10153 C C . SER F 1 203 ? 157.611 178.949 236.900 1.00 40.50 203 SER F C 1
ATOM 10154 O O . SER F 1 203 ? 156.840 179.893 236.708 1.00 40.50 203 SER F O 1
ATOM 10157 N N . LEU F 1 204 ? 158.342 178.392 235.941 1.00 29.62 204 LEU F N 1
ATOM 10158 C CA . LEU F 1 204 ? 158.253 178.781 234.546 1.00 29.62 204 LEU F CA 1
ATOM 10159 C C . LEU F 1 204 ? 157.370 177.784 233.799 1.00 29.62 204 LEU F C 1
ATOM 10160 O O . LEU F 1 204 ? 156.738 176.907 234.396 1.00 29.62 204 LEU F O 1
ATOM 10165 N N . ASP F 1 205 ? 157.317 177.918 232.476 1.00 29.98 205 ASP F N 1
ATOM 10166 C CA . ASP F 1 205 ? 156.587 176.979 231.635 1.00 29.98 205 ASP F CA 1
ATOM 10167 C C . ASP F 1 205 ? 157.498 176.002 230.907 1.00 29.98 205 ASP F C 1
ATOM 10168 O O . ASP F 1 205 ? 157.121 174.842 230.716 1.00 29.98 205 ASP F O 1
ATOM 10173 N N . LYS F 1 206 ? 158.687 176.442 230.499 1.00 20.75 206 LYS F N 1
ATOM 10174 C CA . LYS F 1 206 ? 159.625 175.603 229.770 1.00 20.75 206 LYS F CA 1
ATOM 10175 C C . LYS F 1 206 ? 161.043 175.955 230.198 1.00 20.75 206 LYS F C 1
ATOM 10176 O O . LYS F 1 206 ? 161.293 177.011 230.783 1.00 20.75 206 LYS F O 1
ATOM 10182 N N . GLU F 1 207 ? 161.975 175.045 229.909 1.00 24.65 207 GLU F N 1
ATOM 10183 C CA . GLU F 1 207 ? 163.388 175.361 230.086 1.00 24.65 207 GLU F CA 1
ATOM 10184 C C . GLU F 1 207 ? 163.886 176.314 229.010 1.00 24.65 207 GLU F C 1
ATOM 10185 O O . GLU F 1 207 ? 164.675 177.221 229.295 1.00 24.65 207 GLU F O 1
ATOM 10191 N N . LEU F 1 208 ? 163.440 176.126 227.772 1.00 11.93 208 LEU F N 1
ATOM 10192 C CA . LEU F 1 208 ? 164.005 176.815 226.622 1.00 11.93 208 LEU F CA 1
ATOM 10193 C C . LEU F 1 208 ? 162.977 177.766 226.031 1.00 11.93 208 LEU F C 1
ATOM 10194 O O . LEU F 1 208 ? 161.856 177.358 225.712 1.00 11.93 208 LEU F O 1
ATOM 10199 N N . TYR F 1 209 ? 163.367 179.029 225.884 1.00 12.33 209 TYR F N 1
ATOM 10200 C CA . TYR F 1 209 ? 162.552 180.048 225.239 1.00 12.33 209 TYR F CA 1
ATOM 10201 C C . TYR F 1 209 ? 163.302 180.575 224.026 1.00 12.33 209 TYR F C 1
ATOM 10202 O O . TYR F 1 209 ? 164.484 180.920 224.127 1.00 12.33 209 TYR F O 1
ATOM 10211 N N . TYR F 1 210 ? 162.623 180.631 222.886 1.00 10.53 210 TYR F N 1
ATOM 10212 C CA . TYR F 1 210 ? 163.237 181.194 221.697 1.00 10.53 210 TYR F CA 1
ATOM 10213 C C . TYR F 1 210 ? 163.383 182.705 221.845 1.00 10.53 210 TYR F C 1
ATOM 10214 O O . TYR F 1 210 ? 162.708 183.346 222.655 1.00 10.53 210 TYR F O 1
ATOM 10223 N N . HIS F 1 211 ? 164.288 183.270 221.052 1.00 6.84 211 HIS F N 1
ATOM 10224 C CA . HIS F 1 211 ? 164.595 184.691 221.153 1.00 6.84 211 HIS F CA 1
ATOM 10225 C C . HIS F 1 211 ? 163.375 185.524 220.779 1.00 6.84 211 HIS F C 1
ATOM 10226 O O . HIS F 1 211 ? 162.927 185.504 219.628 1.00 6.84 211 HIS F O 1
ATOM 10233 N N . GLY F 1 212 ? 162.844 186.261 221.753 1.00 5.25 212 GLY F N 1
ATOM 10234 C CA . GLY F 1 212 ? 161.664 187.071 221.573 1.00 5.25 212 GLY F CA 1
ATOM 10235 C C . GLY F 1 212 ? 160.395 186.473 222.145 1.00 5.25 212 GLY F C 1
ATOM 10236 O O . GLY F 1 212 ? 159.410 187.200 222.320 1.00 5.25 212 GLY F O 1
ATOM 10237 N N . GLU F 1 213 ? 160.392 185.180 222.440 1.00 10.43 213 GLU F N 1
ATOM 10238 C CA . GLU F 1 213 ? 159.204 184.544 222.994 1.00 10.43 213 GLU F CA 1
ATOM 10239 C C . GLU F 1 213 ? 158.986 185.011 224.430 1.00 10.43 213 GLU F C 1
ATOM 10240 O O . GLU F 1 213 ? 159.934 185.018 225.224 1.00 10.43 213 GLU F O 1
ATOM 10246 N N . PRO F 1 214 ? 157.772 185.415 224.797 1.00 14.41 214 PRO F N 1
ATOM 10247 C CA . PRO F 1 214 ? 157.535 185.903 226.159 1.00 14.41 214 PRO F CA 1
ATOM 10248 C C . PRO F 1 214 ? 157.678 184.800 227.194 1.00 14.41 214 PRO F C 1
ATOM 10249 O O . PRO F 1 214 ? 157.469 183.617 226.916 1.00 14.41 214 PRO F O 1
ATOM 10253 N N . LEU F 1 215 ? 158.039 185.210 228.407 1.00 16.34 215 LEU F N 1
ATOM 10254 C CA . LEU F 1 215 ? 158.168 184.308 229.541 1.00 16.34 215 LEU F CA 1
ATOM 10255 C C . LEU F 1 215 ? 156.976 184.495 230.469 1.00 16.34 215 LEU F C 1
ATOM 10256 O O . LEU F 1 215 ? 156.699 185.614 230.912 1.00 16.34 215 LEU F O 1
ATOM 10261 N N . ASN F 1 216 ? 156.276 183.402 230.761 1.00 32.91 216 ASN F N 1
ATOM 10262 C CA . ASN F 1 216 ? 155.123 183.416 231.654 1.00 32.91 216 ASN F CA 1
ATOM 10263 C C . ASN F 1 216 ? 155.524 182.737 232.957 1.00 32.91 216 ASN F C 1
ATOM 10264 O O . ASN F 1 216 ? 155.828 181.540 232.971 1.00 32.91 216 ASN F O 1
ATOM 10269 N N . VAL F 1 217 ? 155.520 183.499 234.047 1.00 35.55 217 VAL F N 1
ATOM 10270 C CA . VAL F 1 217 ? 155.898 182.996 235.362 1.00 35.55 217 VAL F CA 1
ATOM 10271 C C . VAL F 1 217 ? 154.636 182.759 236.178 1.00 35.55 217 VAL F C 1
ATOM 10272 O O . VAL F 1 217 ? 153.683 183.546 236.116 1.00 35.55 217 VAL F O 1
ATOM 10276 N N . ASN F 1 218 ? 154.615 181.657 236.921 1.00 45.19 218 ASN F N 1
ATOM 10277 C CA . ASN F 1 218 ? 153.506 181.319 237.806 1.00 45.19 218 ASN F CA 1
ATOM 10278 C C . ASN F 1 218 ? 153.970 181.541 239.239 1.00 45.19 218 ASN F C 1
ATOM 10279 O O . ASN F 1 218 ? 154.775 180.765 239.763 1.00 45.19 218 ASN F O 1
ATOM 10284 N N . VAL F 1 219 ? 153.461 182.594 239.872 1.00 61.76 219 VAL F N 1
ATOM 10285 C CA . VAL F 1 219 ? 153.856 182.968 241.225 1.00 61.76 219 VAL F CA 1
ATOM 10286 C C . VAL F 1 219 ? 152.684 182.715 242.164 1.00 61.76 219 VAL F C 1
ATOM 10287 O O . VAL F 1 219 ? 151.555 183.143 241.894 1.00 61.76 219 VAL F O 1
ATOM 10291 N N . HIS F 1 220 ? 152.950 181.994 243.250 1.00 75.20 220 HIS F N 1
ATOM 10292 C CA . HIS F 1 220 ? 151.963 181.722 244.286 1.00 75.20 220 HIS F CA 1
ATOM 10293 C C . HIS F 1 220 ? 152.550 182.154 245.619 1.00 75.20 220 HIS F C 1
ATOM 10294 O O . HIS F 1 220 ? 153.612 181.667 246.015 1.00 75.20 220 HIS F O 1
ATOM 10301 N N . VAL F 1 221 ? 151.862 183.058 246.309 1.00 89.45 221 VAL F N 1
ATOM 10302 C CA . VAL F 1 221 ? 152.335 183.619 247.570 1.00 89.45 221 VAL F CA 1
ATOM 10303 C C . VAL F 1 221 ? 151.383 183.185 248.674 1.00 89.45 221 VAL F C 1
ATOM 10304 O O . VAL F 1 221 ? 150.171 183.415 248.583 1.00 89.45 221 VAL F O 1
ATOM 10308 N N . THR F 1 222 ? 151.930 182.560 249.712 1.00 102.66 222 THR F N 1
ATOM 10309 C CA . THR F 1 222 ? 151.166 182.123 250.878 1.00 102.66 222 THR F CA 1
ATOM 10310 C C . THR F 1 222 ? 151.661 182.935 252.072 1.00 102.66 222 THR F C 1
ATOM 10311 O O . THR F 1 222 ? 152.553 182.506 252.807 1.00 102.66 222 THR F O 1
ATOM 10315 N N . ASN F 1 223 ? 151.075 184.115 252.261 1.00 119.22 223 ASN F N 1
ATOM 10316 C CA . ASN F 1 223 ? 151.476 185.014 253.341 1.00 119.22 223 ASN F CA 1
ATOM 10317 C C . ASN F 1 223 ? 150.561 184.808 254.548 1.00 119.22 223 ASN F C 1
ATOM 10318 O O . ASN F 1 223 ? 149.736 185.650 254.903 1.00 119.22 223 ASN F O 1
ATOM 10323 N N . ASN F 1 224 ? 150.730 183.649 255.184 1.00 125.95 224 ASN F N 1
ATOM 10324 C CA . ASN F 1 224 ? 149.996 183.318 256.405 1.00 125.95 224 ASN F CA 1
ATOM 10325 C C . ASN F 1 224 ? 150.714 183.870 257.641 1.00 125.95 224 ASN F C 1
ATOM 10326 O O . ASN F 1 224 ? 150.931 183.189 258.642 1.00 125.95 224 ASN F O 1
ATOM 10331 N N . SER F 1 225 ? 151.046 185.157 257.563 1.00 124.53 225 SER F N 1
ATOM 10332 C CA . SER F 1 225 ? 151.810 185.834 258.601 1.00 124.53 225 SER F CA 1
ATOM 10333 C C . SER F 1 225 ? 151.157 187.185 258.872 1.00 124.53 225 SER F C 1
ATOM 10334 O O . SER F 1 225 ? 150.038 187.457 258.427 1.00 124.53 225 SER F O 1
ATOM 10337 N N . THR F 1 226 ? 151.862 188.038 259.615 1.00 125.35 226 THR F N 1
ATOM 10338 C CA . THR F 1 226 ? 151.337 189.339 260.008 1.00 125.35 226 THR F CA 1
ATOM 10339 C C . THR F 1 226 ? 151.844 190.488 259.148 1.00 125.35 226 THR F C 1
ATOM 10340 O O . THR F 1 226 ? 151.165 191.516 259.052 1.00 125.35 226 THR F O 1
ATOM 10344 N N . LYS F 1 227 ? 153.010 190.345 258.523 1.00 124.05 227 LYS F N 1
ATOM 10345 C CA . LYS F 1 227 ? 153.559 191.423 257.716 1.00 124.05 227 LYS F CA 1
ATOM 10346 C C . LYS F 1 227 ? 152.808 191.537 256.390 1.00 124.05 227 LYS F C 1
ATOM 10347 O O . LYS F 1 227 ? 152.078 190.634 255.972 1.00 124.05 227 LYS F O 1
ATOM 10353 N N . THR F 1 228 ? 152.997 192.674 255.724 1.00 120.39 228 THR F N 1
ATOM 10354 C CA . THR F 1 228 ? 152.284 193.004 254.497 1.00 120.39 228 THR F CA 1
ATOM 10355 C C . THR F 1 228 ? 153.284 193.222 253.370 1.00 120.39 228 THR F C 1
ATOM 10356 O O . THR F 1 228 ? 154.304 193.892 253.561 1.00 120.39 228 THR F O 1
ATOM 10360 N N . VAL F 1 229 ? 152.987 192.658 252.203 1.00 111.65 229 VAL F N 1
ATOM 10361 C CA . VAL F 1 229 ? 153.828 192.797 251.019 1.00 111.65 229 VAL F CA 1
ATOM 10362 C C . VAL F 1 229 ? 153.308 193.966 250.194 1.00 111.65 229 VAL F C 1
ATOM 10363 O O . VAL F 1 229 ? 152.115 194.027 249.872 1.00 111.65 229 VAL F O 1
ATOM 10367 N N . LYS F 1 230 ? 154.201 194.893 249.847 1.00 107.85 230 LYS F N 1
ATOM 10368 C CA . LYS F 1 230 ? 153.815 196.099 249.120 1.00 107.85 230 LYS F CA 1
ATOM 10369 C C . LYS F 1 230 ? 153.979 195.953 247.610 1.00 107.85 230 LYS F C 1
ATOM 10370 O O . LYS F 1 230 ? 153.042 196.224 246.854 1.00 107.85 230 LYS F O 1
ATOM 10376 N N . LYS F 1 231 ? 155.159 195.536 247.155 1.00 90.24 231 LYS F N 1
ATOM 10377 C CA . LYS F 1 231 ? 155.466 195.476 245.735 1.00 90.24 231 LYS F CA 1
ATOM 10378 C C . LYS F 1 231 ? 155.986 194.097 245.358 1.00 90.24 231 LYS F C 1
ATOM 10379 O O . LYS F 1 231 ? 156.590 193.395 246.175 1.00 90.24 231 LYS F O 1
ATOM 10385 N N . ILE F 1 232 ? 155.742 193.717 244.106 1.00 72.00 232 ILE F N 1
ATOM 10386 C CA . ILE F 1 232 ? 156.238 192.472 243.533 1.00 72.00 232 ILE F CA 1
ATOM 10387 C C . ILE F 1 232 ? 157.082 192.823 242.317 1.00 72.00 232 ILE F C 1
ATOM 10388 O O . ILE F 1 232 ? 156.624 193.549 241.427 1.00 72.00 232 ILE F O 1
ATOM 10393 N N . LYS F 1 233 ? 158.310 192.311 242.278 1.00 51.18 233 LYS F N 1
ATOM 10394 C CA . LYS F 1 233 ? 159.242 192.601 241.198 1.00 51.18 233 LYS F CA 1
ATOM 10395 C C . LYS F 1 233 ? 159.665 191.305 240.527 1.00 51.18 233 LYS F C 1
ATOM 10396 O O . LYS F 1 233 ? 160.045 190.346 241.206 1.00 51.18 233 LYS F O 1
ATOM 10402 N N . VAL F 1 234 ? 159.597 191.281 239.199 1.00 29.80 234 VAL F N 1
ATOM 10403 C CA . VAL F 1 234 ? 160.055 190.155 238.395 1.00 29.80 234 VAL F CA 1
ATOM 10404 C C . VAL F 1 234 ? 161.137 190.667 237.456 1.00 29.80 234 VAL F C 1
ATOM 10405 O O . VAL F 1 234 ? 160.907 191.615 236.696 1.00 29.80 234 VAL F O 1
ATOM 10409 N N . SER F 1 235 ? 162.311 190.044 237.508 1.00 21.61 235 SER F N 1
ATOM 10410 C CA . SER F 1 235 ? 163.459 190.490 236.735 1.00 21.61 235 SER F CA 1
ATOM 10411 C C . SER F 1 235 ? 164.118 189.306 236.043 1.00 21.61 235 SER F C 1
ATOM 10412 O O . SER F 1 235 ? 164.111 188.183 236.553 1.00 21.61 235 SER F O 1
ATOM 10415 N N . VAL F 1 236 ? 164.686 189.574 234.871 1.00 14.42 236 VAL F N 1
ATOM 10416 C CA . VAL F 1 236 ? 165.460 188.596 234.115 1.00 14.42 236 VAL F CA 1
ATOM 10417 C C . VAL F 1 236 ? 166.904 189.076 234.098 1.00 14.42 236 VAL F C 1
ATOM 10418 O O . VAL F 1 236 ? 167.201 190.160 233.582 1.00 14.42 236 VAL F O 1
ATOM 10422 N N . ARG F 1 237 ? 167.801 188.274 234.659 1.00 15.17 237 ARG F N 1
ATOM 10423 C CA . ARG F 1 237 ? 169.201 188.643 234.787 1.00 15.17 237 ARG F CA 1
ATOM 10424 C C . ARG F 1 237 ? 170.058 187.835 233.822 1.00 15.17 237 ARG F C 1
ATOM 10425 O O . ARG F 1 237 ? 169.773 186.671 233.533 1.00 15.17 237 ARG F O 1
ATOM 10433 N N . GLN F 1 238 ? 171.115 188.469 233.325 1.00 12.17 238 GLN F N 1
ATOM 10434 C CA . GLN F 1 238 ? 172.083 187.829 232.447 1.00 12.17 238 GLN F CA 1
ATOM 10435 C C . GLN F 1 238 ? 173.422 187.733 233.161 1.00 12.17 238 GLN F C 1
ATOM 10436 O O . GLN F 1 238 ? 173.919 188.726 233.701 1.00 12.17 238 GLN F O 1
ATOM 10442 N N . TYR F 1 239 ? 174.002 186.538 233.162 1.00 16.23 239 TYR F N 1
ATOM 10443 C CA . TYR F 1 239 ? 175.272 186.277 233.827 1.00 16.23 239 TYR F CA 1
ATOM 10444 C C . TYR F 1 239 ? 176.352 186.074 232.774 1.00 16.23 239 TYR F C 1
ATOM 10445 O O . TYR F 1 239 ? 176.281 185.129 231.982 1.00 16.23 239 TYR F O 1
ATOM 10454 N N . ALA F 1 240 ? 177.345 186.957 232.770 1.00 19.32 240 ALA F N 1
ATOM 10455 C CA . ALA F 1 240 ? 178.494 186.861 231.876 1.00 19.32 240 ALA F CA 1
ATOM 10456 C C . ALA F 1 240 ? 179.682 186.381 232.699 1.00 19.32 240 ALA F C 1
ATOM 10457 O O . ALA F 1 240 ? 180.188 187.115 233.555 1.00 19.32 240 ALA F O 1
ATOM 10459 N N . ASP F 1 241 ? 180.125 185.152 232.441 1.00 20.39 241 ASP F N 1
ATOM 10460 C CA . ASP F 1 241 ? 181.180 184.517 233.228 1.00 20.39 241 ASP F CA 1
ATOM 10461 C C . ASP F 1 241 ? 182.492 184.616 232.455 1.00 20.39 241 ASP F C 1
ATOM 10462 O O . ASP F 1 241 ? 182.851 183.735 231.675 1.00 20.39 241 ASP F O 1
ATOM 10467 N N . ILE F 1 242 ? 183.216 185.712 232.682 1.00 20.78 242 ILE F N 1
ATOM 10468 C CA . ILE F 1 242 ? 184.529 185.875 232.070 1.00 20.78 242 ILE F CA 1
ATOM 10469 C C . ILE F 1 242 ? 185.510 184.931 232.746 1.00 20.78 242 ILE F C 1
ATOM 10470 O O . ILE F 1 242 ? 185.685 184.965 233.971 1.00 20.78 242 ILE F O 1
ATOM 10475 N N . VAL F 1 243 ? 186.158 184.080 231.952 1.00 27.76 243 VAL F N 1
ATOM 10476 C CA . VAL F 1 243 ? 187.055 183.055 232.478 1.00 27.76 243 VAL F CA 1
ATOM 10477 C C . VAL F 1 243 ? 188.331 183.061 231.646 1.00 27.76 243 VAL F C 1
ATOM 10478 O O . VAL F 1 243 ? 188.335 182.576 230.509 1.00 27.76 243 VAL F O 1
ATOM 10482 N N . LEU F 1 244 ? 189.409 183.612 232.203 1.00 31.95 244 LEU F N 1
ATOM 10483 C CA . LEU F 1 244 ? 190.742 183.454 231.635 1.00 31.95 244 LEU F CA 1
ATOM 10484 C C . LEU F 1 244 ? 191.648 182.659 232.565 1.00 31.95 244 LEU F C 1
ATOM 10485 O O . LEU F 1 244 ? 192.116 181.577 232.200 1.00 31.95 244 LEU F O 1
ATOM 10490 N N . PHE F 1 245 ? 191.869 183.158 233.781 1.00 39.80 245 PHE F N 1
ATOM 10491 C CA . PHE F 1 245 ? 192.536 182.422 234.849 1.00 39.80 245 PHE F CA 1
ATOM 10492 C C . PHE F 1 245 ? 191.716 182.396 236.130 1.00 39.80 245 PHE F C 1
ATOM 10493 O O . PHE F 1 245 ? 191.788 181.415 236.878 1.00 39.80 245 PHE F O 1
ATOM 10501 N N . SER F 1 246 ? 190.941 183.444 236.400 1.00 33.56 246 SER F N 1
ATOM 10502 C CA . SER F 1 246 ? 190.064 183.512 237.561 1.00 33.56 246 SER F CA 1
ATOM 10503 C C . SER F 1 246 ? 188.660 183.850 237.085 1.00 33.56 246 SER F C 1
ATOM 10504 O O . SER F 1 246 ? 188.468 184.830 236.357 1.00 33.56 246 SER F O 1
ATOM 10507 N N . THR F 1 247 ? 187.685 183.040 237.491 1.00 31.55 247 THR F N 1
ATOM 10508 C CA . THR F 1 247 ? 186.313 183.243 237.049 1.00 31.55 247 THR F CA 1
ATOM 10509 C C . THR F 1 247 ? 185.744 184.529 237.634 1.00 31.55 247 THR F C 1
ATOM 10510 O O . THR F 1 247 ? 185.906 184.810 238.825 1.00 31.55 247 THR F O 1
ATOM 10514 N N . ALA F 1 248 ? 185.078 185.311 236.788 1.00 25.46 248 ALA F N 1
ATOM 10515 C CA . ALA F 1 248 ? 184.413 186.540 237.204 1.00 25.46 248 ALA F CA 1
ATOM 10516 C C . ALA F 1 248 ? 182.975 186.498 236.714 1.00 25.46 248 ALA F C 1
ATOM 10517 O O . ALA F 1 248 ? 182.732 186.382 235.509 1.00 25.46 248 ALA F O 1
ATOM 10519 N N . GLN F 1 249 ? 182.027 186.594 237.642 1.00 24.75 249 GLN F N 1
ATOM 10520 C CA . GLN F 1 249 ? 180.607 186.549 237.320 1.00 24.75 249 GLN F CA 1
ATOM 10521 C C . GLN F 1 249 ? 180.035 187.959 237.371 1.00 24.75 249 GLN F C 1
ATOM 10522 O O . GLN F 1 249 ? 180.153 188.646 238.391 1.00 24.75 249 GLN F O 1
ATOM 10528 N N . TYR F 1 250 ? 179.415 188.383 236.272 1.00 24.72 250 TYR F N 1
ATOM 10529 C CA . TYR F 1 250 ? 178.881 189.730 236.131 1.00 24.72 250 TYR F CA 1
ATOM 10530 C C . TYR F 1 250 ? 177.378 189.653 235.915 1.00 24.72 250 TYR F C 1
ATOM 10531 O O . TYR F 1 250 ? 176.909 188.886 235.069 1.00 24.72 250 TYR F O 1
ATOM 10540 N N . LYS F 1 251 ? 176.629 190.444 236.676 1.00 20.05 251 LYS F N 1
ATOM 10541 C CA . LYS F 1 251 ? 175.178 190.470 236.586 1.00 20.05 251 LYS F CA 1
ATOM 10542 C C . LYS F 1 251 ? 174.713 191.723 235.855 1.00 20.05 251 LYS F C 1
ATOM 10543 O O . LYS F 1 251 ? 175.109 192.842 236.189 1.00 20.05 251 LYS F O 1
ATOM 10549 N N . VAL F 1 252 ? 173.866 191.523 234.850 1.00 13.75 252 VAL F N 1
ATOM 10550 C CA . VAL F 1 252 ? 173.313 192.627 234.068 1.00 13.75 252 VAL F CA 1
ATOM 10551 C C . VAL F 1 252 ? 171.822 192.389 233.860 1.00 13.75 252 VAL F C 1
ATOM 10552 O O . VAL F 1 252 ? 171.442 191.521 233.061 1.00 13.75 252 VAL F O 1
ATOM 10556 N N . PRO F 1 253 ? 170.948 193.111 234.559 1.00 12.44 253 PRO F N 1
ATOM 10557 C CA . PRO F 1 253 ? 169.509 192.961 234.311 1.00 12.44 253 PRO F CA 1
ATOM 10558 C C . PRO F 1 253 ? 169.148 193.394 232.899 1.00 12.44 253 PRO F C 1
ATOM 10559 O O . PRO F 1 253 ? 169.719 194.342 232.355 1.00 12.44 253 PRO F O 1
ATOM 10563 N N . VAL F 1 254 ? 168.188 192.690 232.304 1.00 12.06 254 VAL F N 1
ATOM 10564 C CA . VAL F 1 254 ? 167.767 192.969 230.937 1.00 12.06 254 VAL F CA 1
ATOM 10565 C C . VAL F 1 254 ? 166.283 193.282 230.819 1.00 12.06 254 VAL F C 1
ATOM 10566 O O . VAL F 1 254 ? 165.878 193.911 229.828 1.00 12.06 254 VAL F O 1
ATOM 10570 N N . ALA F 1 255 ? 165.454 192.877 231.779 1.00 14.37 255 ALA F N 1
ATOM 10571 C CA . ALA F 1 255 ? 164.028 193.159 231.725 1.00 14.37 255 ALA F CA 1
ATOM 10572 C C . ALA F 1 255 ? 163.461 193.094 233.134 1.00 14.37 255 ALA F C 1
ATOM 10573 O O . ALA F 1 255 ? 163.775 192.172 233.891 1.00 14.37 255 ALA F O 1
ATOM 10575 N N . GLN F 1 256 ? 162.631 194.076 233.478 1.00 29.76 256 GLN F N 1
ATOM 10576 C CA . GLN F 1 256 ? 162.028 194.157 234.801 1.00 29.76 256 GLN F CA 1
ATOM 10577 C C . GLN F 1 256 ? 160.568 194.561 234.667 1.00 29.76 256 GLN F C 1
ATOM 10578 O O . GLN F 1 256 ? 160.233 195.435 233.863 1.00 29.76 256 GLN F O 1
ATOM 10584 N N . VAL F 1 257 ? 159.706 193.920 235.453 1.00 36.17 257 VAL F N 1
ATOM 10585 C CA . VAL F 1 257 ? 158.278 194.221 235.481 1.00 36.17 257 VAL F CA 1
ATOM 10586 C C . VAL F 1 257 ? 157.859 194.371 236.937 1.00 36.17 257 VAL F C 1
ATOM 10587 O O . VAL F 1 257 ? 158.099 193.470 237.750 1.00 36.17 257 VAL F O 1
ATOM 10591 N N . GLU F 1 258 ? 157.234 195.500 237.264 1.00 51.57 258 GLU F N 1
ATOM 10592 C CA . GLU F 1 258 ? 156.786 195.789 238.619 1.00 51.57 258 GLU F CA 1
ATOM 10593 C C . GLU F 1 258 ? 155.295 196.095 238.609 1.00 51.57 258 GLU F C 1
ATOM 10594 O O . GLU F 1 258 ? 154.798 196.768 237.700 1.00 51.57 258 GLU F O 1
ATOM 10600 N N . GLN F 1 259 ? 154.588 195.597 239.620 1.00 77.30 259 GLN F N 1
ATOM 10601 C CA . GLN F 1 259 ? 153.173 195.881 239.801 1.00 77.30 259 GLN F CA 1
ATOM 10602 C C . GLN F 1 259 ? 152.911 196.249 241.254 1.00 77.30 259 GLN F C 1
ATOM 10603 O O . GLN F 1 259 ? 153.563 195.737 242.169 1.00 77.30 259 GLN F O 1
ATOM 10609 N N . ASP F 1 260 ? 151.948 197.146 241.457 1.00 93.42 260 ASP F N 1
ATOM 10610 C CA . ASP F 1 260 ? 151.598 197.621 242.795 1.00 93.42 260 ASP F CA 1
ATOM 10611 C C . ASP F 1 260 ? 150.477 196.768 243.393 1.00 93.42 260 ASP F C 1
ATOM 10612 O O . ASP F 1 260 ? 149.375 197.234 243.679 1.00 93.42 260 ASP F O 1
ATOM 10617 N N . ASP F 1 261 ? 150.786 195.488 243.581 1.00 105.87 261 ASP F N 1
ATOM 10618 C CA . ASP F 1 261 ? 149.840 194.537 244.148 1.00 105.87 261 ASP F CA 1
ATOM 10619 C C . ASP F 1 261 ? 150.101 194.371 245.639 1.00 105.87 261 ASP F C 1
ATOM 10620 O O . ASP F 1 261 ? 151.247 194.182 246.058 1.00 105.87 261 ASP F O 1
ATOM 10625 N N . GLN F 1 262 ? 149.037 194.438 246.433 1.00 111.36 262 GLN F N 1
ATOM 10626 C CA . GLN F 1 262 ? 149.123 194.320 247.881 1.00 111.36 262 GLN F CA 1
ATOM 10627 C C . GLN F 1 262 ? 148.623 192.950 248.318 1.00 111.36 262 GLN F C 1
ATOM 10628 O O . GLN F 1 262 ? 147.567 192.494 247.869 1.00 111.36 262 GLN F O 1
ATOM 10634 N N . VAL F 1 263 ? 149.384 192.300 249.194 1.00 115.48 263 VAL F N 1
ATOM 10635 C CA . VAL F 1 263 ? 149.039 190.987 249.726 1.00 115.48 263 VAL F CA 1
ATOM 10636 C C . VAL F 1 263 ? 148.628 191.163 251.180 1.00 115.48 263 VAL F C 1
ATOM 10637 O O . VAL F 1 263 ? 149.431 191.604 252.012 1.00 115.48 263 VAL F O 1
ATOM 10641 N N . SER F 1 264 ? 147.380 190.820 251.486 1.00 132.22 264 SER F N 1
ATOM 10642 C CA . SER F 1 264 ? 146.876 190.954 252.842 1.00 132.22 264 SER F CA 1
ATOM 10643 C C . SER F 1 264 ? 147.402 189.827 253.729 1.00 132.22 264 SER F C 1
ATOM 10644 O O . SER F 1 264 ? 147.678 188.725 253.247 1.00 132.22 264 SER F O 1
ATOM 10647 N N . PRO F 1 265 ? 147.561 190.086 255.027 1.00 130.58 265 PRO F N 1
ATOM 10648 C CA . PRO F 1 265 ? 148.029 189.034 255.936 1.00 130.58 265 PRO F CA 1
ATOM 10649 C C . PRO F 1 265 ? 147.050 187.871 256.005 1.00 130.58 265 PRO F C 1
ATOM 10650 O O . PRO F 1 265 ? 145.836 188.043 255.880 1.00 130.58 265 PRO F O 1
ATOM 10654 N N . SER F 1 266 ? 147.605 186.673 256.209 1.00 127.31 266 SER F N 1
ATOM 10655 C CA . SER F 1 266 ? 146.824 185.440 256.326 1.00 127.31 266 SER F CA 1
ATOM 10656 C C . SER F 1 266 ? 145.947 185.215 255.094 1.00 127.31 266 SER F C 1
ATOM 10657 O O . SER F 1 266 ? 144.769 184.866 255.198 1.00 127.31 266 SER F O 1
ATOM 10660 N N . SER F 1 267 ? 146.532 185.417 253.916 1.00 126.14 267 SER F N 1
ATOM 10661 C CA . SER F 1 267 ? 145.815 185.228 252.664 1.00 126.14 267 SER F CA 1
ATOM 10662 C C . SER F 1 267 ? 146.806 184.826 251.582 1.00 126.14 267 SER F C 1
ATOM 10663 O O . SER F 1 267 ? 148.014 185.037 251.713 1.00 126.14 267 SER F O 1
ATOM 10666 N N . THR F 1 268 ? 146.276 184.245 250.510 1.00 118.66 268 THR F N 1
ATOM 10667 C CA . THR F 1 268 ? 147.077 183.787 249.387 1.00 118.66 268 THR F CA 1
ATOM 10668 C C . THR F 1 268 ? 146.851 184.686 248.176 1.00 118.66 268 THR F C 1
ATOM 10669 O O . THR F 1 268 ? 145.896 185.465 248.120 1.00 118.66 268 THR F O 1
ATOM 10673 N N . PHE 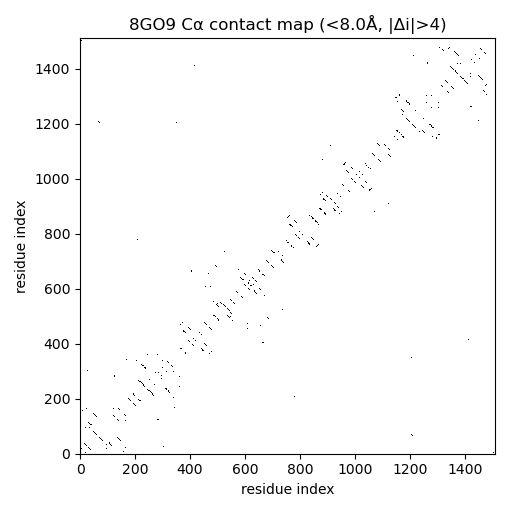F 1 269 ? 147.747 184.572 247.197 1.00 99.83 269 PHE F N 1
ATOM 10674 C CA . PHE F 1 269 ? 147.663 185.363 245.977 1.00 99.83 269 PHE F CA 1
ATOM 10675 C C . PHE F 1 269 ? 148.168 184.536 244.806 1.00 99.83 269 PHE F C 1
ATOM 10676 O O . PHE F 1 269 ? 149.168 183.823 244.934 1.00 99.83 269 PHE F O 1
ATOM 10684 N N . SER F 1 270 ? 147.477 184.633 243.673 1.00 90.97 270 SER F N 1
ATOM 10685 C CA . SER F 1 270 ? 147.856 183.927 242.458 1.00 90.97 270 SER F CA 1
ATOM 10686 C C . SER F 1 270 ? 147.780 184.879 241.274 1.00 90.97 270 SER F C 1
ATOM 10687 O O . SER F 1 270 ? 146.801 185.615 241.123 1.00 90.97 270 SER F O 1
ATOM 10690 N N . LYS F 1 271 ? 148.814 184.857 240.437 1.00 62.71 271 LYS F N 1
ATOM 10691 C CA . LYS F 1 271 ? 148.849 185.686 239.240 1.00 62.71 271 LYS F CA 1
ATOM 10692 C C . LYS F 1 271 ? 149.917 185.138 238.305 1.00 62.71 271 LYS F C 1
ATOM 10693 O O . LYS F 1 271 ? 150.865 184.477 238.739 1.00 62.71 271 LYS F O 1
ATOM 10699 N N . VAL F 1 272 ? 149.748 185.417 237.016 1.00 46.40 272 VAL F N 1
ATOM 10700 C CA . VAL F 1 272 ? 150.697 185.022 235.982 1.00 46.40 272 VAL F CA 1
ATOM 10701 C C . VAL F 1 272 ? 151.176 186.286 235.281 1.00 46.40 272 VAL F C 1
ATOM 10702 O O . VAL F 1 272 ? 150.362 187.060 234.763 1.00 46.40 272 VAL F O 1
ATOM 10706 N N . TYR F 1 273 ? 152.488 186.494 235.265 1.00 43.58 273 TYR F N 1
ATOM 10707 C CA . TYR F 1 273 ? 153.089 187.662 234.641 1.00 43.58 273 TYR F CA 1
ATOM 10708 C C . TYR F 1 273 ? 153.611 187.317 233.250 1.00 43.58 273 TYR F C 1
ATOM 10709 O O . TYR F 1 273 ? 153.625 186.158 232.828 1.00 43.58 273 TYR F O 1
ATOM 10718 N N . THR F 1 274 ? 154.043 188.351 232.532 1.00 27.93 274 THR F N 1
ATOM 10719 C CA . THR F 1 274 ? 154.610 188.201 231.194 1.00 27.93 274 THR F CA 1
ATOM 10720 C C . THR F 1 274 ? 155.787 189.157 231.064 1.00 27.93 274 THR F C 1
ATOM 10721 O O . THR F 1 274 ? 155.603 190.378 231.095 1.00 27.93 274 THR F O 1
ATOM 10725 N N . ILE F 1 275 ? 156.989 188.606 230.917 1.00 16.12 275 ILE F N 1
ATOM 10726 C CA . ILE F 1 275 ? 158.209 189.391 230.786 1.00 16.12 275 ILE F CA 1
ATOM 10727 C C . ILE F 1 275 ? 158.981 188.890 229.573 1.00 16.12 275 ILE F C 1
ATOM 10728 O O . ILE F 1 275 ? 159.064 187.681 229.332 1.00 16.12 275 ILE F O 1
ATOM 10733 N N . THR F 1 276 ? 159.529 189.824 228.797 1.00 8.80 276 THR F N 1
ATOM 10734 C CA . THR F 1 276 ? 160.231 189.477 227.568 1.00 8.80 276 THR F CA 1
ATOM 10735 C C . THR F 1 276 ? 161.546 190.238 227.464 1.00 8.80 276 THR F C 1
ATOM 10736 O O . THR F 1 276 ? 161.545 191.475 227.454 1.00 8.80 276 THR F O 1
ATOM 10740 N N . PRO F 1 277 ? 162.681 189.548 227.402 1.00 8.87 277 PRO F N 1
ATOM 10741 C CA . PRO F 1 277 ? 163.949 190.243 227.164 1.00 8.87 277 PRO F CA 1
ATOM 10742 C C . PRO F 1 277 ? 164.064 190.706 225.721 1.00 8.87 277 PRO F C 1
ATOM 10743 O O . PRO F 1 277 ? 163.710 189.989 224.782 1.00 8.87 277 PRO F O 1
ATOM 10747 N N . PHE F 1 278 ? 164.572 191.924 225.551 1.00 9.67 278 PHE F N 1
ATOM 10748 C CA . PHE F 1 278 ? 164.812 192.473 224.222 1.00 9.67 278 PHE F CA 1
ATOM 10749 C C . PHE F 1 278 ? 165.847 193.584 224.331 1.00 9.67 278 PHE F C 1
ATOM 10750 O O . PHE F 1 278 ? 166.136 194.090 225.417 1.00 9.67 278 PHE F O 1
ATOM 10758 N N . LEU F 1 279 ? 166.407 193.954 223.179 1.00 10.96 279 LEU F N 1
ATOM 10759 C CA . LEU F 1 279 ? 167.556 194.847 223.111 1.00 10.96 279 LEU F CA 1
ATOM 10760 C C . LEU F 1 279 ? 167.185 196.322 223.014 1.00 10.96 279 LEU F C 1
ATOM 10761 O O . LEU F 1 279 ? 168.078 197.172 223.094 1.00 10.96 279 LEU F O 1
ATOM 10766 N N . ALA F 1 280 ? 165.902 196.652 222.854 1.00 9.82 280 ALA F N 1
ATOM 10767 C CA . ALA F 1 280 ? 165.526 198.047 222.645 1.00 9.82 280 ALA F CA 1
ATOM 10768 C C . ALA F 1 280 ? 165.843 198.912 223.859 1.00 9.82 280 ALA F C 1
ATOM 10769 O O . ALA F 1 280 ? 166.341 200.033 223.708 1.00 9.82 280 ALA F O 1
ATOM 10771 N N . ASN F 1 281 ? 165.566 198.419 225.066 1.00 8.97 281 ASN F N 1
ATOM 10772 C CA . ASN F 1 281 ? 165.780 199.202 226.277 1.00 8.97 281 ASN F CA 1
ATOM 10773 C C . ASN F 1 281 ? 167.105 198.899 226.967 1.00 8.97 281 ASN F C 1
ATOM 10774 O O . ASN F 1 281 ? 167.356 199.435 228.052 1.00 8.97 281 ASN F O 1
ATOM 10779 N N . ASN F 1 282 ? 167.954 198.063 226.376 1.00 13.42 282 ASN F N 1
ATOM 10780 C CA . ASN F 1 282 ? 169.259 197.735 226.937 1.00 13.42 282 ASN F CA 1
ATOM 10781 C C . ASN F 1 282 ? 170.375 198.100 225.968 1.00 13.42 282 ASN F C 1
ATOM 10782 O O . ASN F 1 282 ? 171.339 197.352 225.791 1.00 13.42 282 ASN F O 1
ATOM 10787 N N . ARG F 1 283 ? 170.259 199.258 225.325 1.00 19.71 283 ARG F N 1
ATOM 10788 C CA . ARG F 1 283 ? 171.269 199.723 224.385 1.00 19.71 283 ARG F CA 1
ATOM 10789 C C . ARG F 1 283 ? 172.316 200.621 225.031 1.00 19.71 283 ARG F C 1
ATOM 10790 O O . ARG F 1 283 ? 173.213 201.101 224.331 1.00 19.71 283 ARG F O 1
ATOM 10798 N N . GLU F 1 284 ? 172.226 200.860 226.338 1.00 41.80 284 GLU F N 1
ATOM 10799 C CA . GLU F 1 284 ? 173.167 201.723 227.035 1.00 41.80 284 GLU F CA 1
ATOM 10800 C C . GLU F 1 284 ? 173.823 201.058 228.236 1.00 41.80 284 GLU F C 1
ATOM 10801 O O . GLU F 1 284 ? 174.599 201.716 228.939 1.00 41.80 284 GLU F O 1
ATOM 10807 N N . LYS F 1 285 ? 173.543 199.783 228.492 1.00 28.69 285 LYS F N 1
ATOM 10808 C CA . LYS F 1 285 ? 174.065 199.098 229.666 1.00 28.69 285 LYS F CA 1
ATOM 10809 C C . LYS F 1 285 ? 175.432 198.497 229.366 1.00 28.69 285 LYS F C 1
ATOM 10810 O O . LYS F 1 285 ? 175.600 197.783 228.373 1.00 28.69 285 LYS F O 1
ATOM 10816 N N . ARG F 1 286 ? 176.404 198.793 230.225 1.00 32.30 286 ARG F N 1
ATOM 10817 C CA . ARG F 1 286 ? 177.713 198.165 230.128 1.00 32.30 286 ARG F CA 1
ATOM 10818 C C . ARG F 1 286 ? 177.638 196.719 230.599 1.00 32.30 286 ARG F C 1
ATOM 10819 O O . ARG F 1 286 ? 176.855 196.379 231.491 1.00 32.30 286 ARG F O 1
ATOM 10827 N N . GLY F 1 287 ? 178.459 195.865 229.995 1.00 16.62 287 GLY F N 1
ATOM 10828 C CA . GLY F 1 287 ? 178.526 194.476 230.395 1.00 16.62 287 GLY F CA 1
ATOM 10829 C C . GLY F 1 287 ? 177.494 193.565 229.769 1.00 16.62 287 GLY F C 1
ATOM 10830 O O . GLY F 1 287 ? 177.438 192.384 230.129 1.00 16.62 287 GLY F O 1
ATOM 10831 N N . LEU F 1 288 ? 176.673 194.069 228.852 1.00 12.93 288 LEU F N 1
ATOM 10832 C CA . LEU F 1 288 ? 175.721 193.215 228.158 1.00 12.93 288 LEU F CA 1
ATOM 10833 C C . LEU F 1 288 ? 176.438 192.359 227.122 1.00 12.93 288 LEU F C 1
ATOM 10834 O O . LEU F 1 288 ? 177.380 192.811 226.466 1.00 12.93 288 LEU F O 1
ATOM 10839 N N . ALA F 1 289 ? 175.987 191.117 226.975 1.00 9.41 289 ALA F N 1
ATOM 10840 C CA . ALA F 1 289 ? 176.587 190.162 226.053 1.00 9.41 289 ALA F CA 1
ATOM 10841 C C . ALA F 1 289 ? 175.648 189.922 224.880 1.00 9.41 289 ALA F C 1
ATOM 10842 O O . ALA F 1 289 ? 174.463 189.634 225.077 1.00 9.41 289 ALA F O 1
ATOM 10844 N N . LEU F 1 290 ? 176.178 190.040 223.667 1.00 6.22 290 LEU F N 1
ATOM 10845 C CA . LEU F 1 290 ? 175.427 189.817 222.442 1.00 6.22 290 LEU F CA 1
ATOM 10846 C C . LEU F 1 290 ? 176.068 188.700 221.630 1.00 6.22 290 LEU F C 1
ATOM 10847 O O . LEU F 1 290 ? 177.214 188.305 221.862 1.00 6.22 290 LEU F O 1
ATOM 10852 N N . ASP F 1 291 ? 175.309 188.189 220.665 1.00 7.03 291 ASP F N 1
ATOM 10853 C CA . ASP F 1 291 ? 175.834 187.178 219.761 1.00 7.03 291 ASP F CA 1
ATOM 10854 C C . ASP F 1 291 ? 176.941 187.765 218.892 1.00 7.03 291 ASP F C 1
ATOM 10855 O O . ASP F 1 291 ? 176.959 188.961 218.593 1.00 7.03 291 ASP F O 1
ATOM 10860 N N . GLY F 1 292 ? 177.877 186.906 218.497 1.00 17.77 292 GLY F N 1
ATOM 10861 C CA . GLY F 1 292 ? 178.990 187.356 217.684 1.00 17.77 292 GLY F CA 1
ATOM 10862 C C . GLY F 1 292 ? 178.533 187.899 216.343 1.00 17.77 292 GLY F C 1
ATOM 10863 O O . GLY F 1 292 ? 177.629 187.363 215.701 1.00 17.77 292 GLY F O 1
ATOM 10864 N N . LYS F 1 293 ? 179.172 188.983 215.920 1.00 19.04 293 LYS F N 1
ATOM 10865 C CA . LYS F 1 293 ? 178.867 189.639 214.659 1.00 19.04 293 LYS F CA 1
ATOM 10866 C C . LYS F 1 293 ? 179.867 189.214 213.592 1.00 19.04 293 LYS F C 1
ATOM 10867 O O . LYS F 1 293 ? 181.005 188.844 213.890 1.00 19.04 293 LYS F O 1
ATOM 10873 N N . LEU F 1 294 ? 179.428 189.269 212.334 1.00 25.81 294 LEU F N 1
ATOM 10874 C CA . LEU F 1 294 ? 180.320 188.923 211.233 1.00 25.81 294 LEU F CA 1
ATOM 10875 C C . LEU F 1 294 ? 181.242 190.089 210.890 1.00 25.81 294 LEU F C 1
ATOM 10876 O O . LEU F 1 294 ? 182.463 189.991 211.049 1.00 25.81 294 LEU F O 1
ATOM 10881 N N . LYS F 1 295 ? 180.642 191.210 210.512 1.00 36.74 295 LYS F N 1
ATOM 10882 C CA . LYS F 1 295 ? 181.424 192.428 210.216 1.00 36.74 295 LYS F CA 1
ATOM 10883 C C . LYS F 1 295 ? 180.916 193.531 211.139 1.00 36.74 295 LYS F C 1
ATOM 10884 O O . LYS F 1 295 ? 181.650 193.904 212.063 1.00 36.74 295 LYS F O 1
ATOM 10890 N N . HIS F 1 296 ? 179.688 194.002 210.921 1.00 36.28 296 HIS F N 1
ATOM 10891 C CA . HIS F 1 296 ? 179.122 195.020 211.801 1.00 36.28 296 HIS F CA 1
ATOM 10892 C C . HIS F 1 296 ? 177.627 194.840 212.054 1.00 36.28 296 HIS F C 1
ATOM 10893 O O . HIS F 1 296 ? 177.008 195.748 212.624 1.00 36.28 296 HIS F O 1
ATOM 10900 N N . GLU F 1 297 ? 177.026 193.722 211.657 1.00 38.59 297 GLU F N 1
ATOM 10901 C CA . GLU F 1 297 ? 175.575 193.618 211.647 1.00 38.59 297 GLU F CA 1
ATOM 10902 C C . GLU F 1 297 ? 175.018 193.603 213.069 1.00 38.59 297 GLU F C 1
ATOM 10903 O O . GLU F 1 297 ? 175.712 193.295 214.042 1.00 38.59 297 GLU F O 1
ATOM 10909 N N . ASP F 1 298 ? 173.739 193.952 213.179 1.00 31.46 298 ASP F N 1
ATOM 10910 C CA . ASP F 1 298 ? 173.043 193.931 214.456 1.00 31.46 298 ASP F CA 1
ATOM 10911 C C . ASP F 1 298 ? 172.770 192.495 214.880 1.00 31.46 298 ASP F C 1
ATOM 10912 O O . ASP F 1 298 ? 172.393 191.652 214.063 1.00 31.46 298 ASP F O 1
ATOM 10917 N N . THR F 1 299 ? 172.963 192.223 216.168 1.00 18.89 299 THR F N 1
ATOM 10918 C CA . THR F 1 299 ? 172.757 190.893 216.718 1.00 18.89 299 THR F CA 1
ATOM 10919 C C . THR F 1 299 ? 171.911 190.990 217.978 1.00 18.89 299 THR F C 1
ATOM 10920 O O . THR F 1 299 ? 171.885 192.018 218.660 1.00 18.89 299 THR F O 1
ATOM 10924 N N . ASN F 1 300 ? 171.219 189.897 218.280 1.00 10.06 300 ASN F N 1
ATOM 10925 C CA . ASN F 1 300 ? 170.344 189.824 219.437 1.00 10.06 300 ASN F CA 1
ATOM 10926 C C . ASN F 1 300 ? 171.163 189.611 220.708 1.00 10.06 300 ASN F C 1
ATOM 10927 O O . ASN F 1 300 ? 172.395 189.681 220.709 1.00 10.06 300 ASN F O 1
ATOM 10932 N N . LEU F 1 301 ? 170.465 189.351 221.809 1.00 7.39 301 LEU F N 1
ATOM 10933 C CA . LEU F 1 301 ? 171.136 189.007 223.052 1.00 7.39 301 LEU F CA 1
ATOM 10934 C C . LEU F 1 301 ? 171.866 187.678 222.904 1.00 7.39 301 LEU F C 1
ATOM 10935 O O . LEU F 1 301 ? 171.463 186.806 222.131 1.00 7.39 301 LEU F O 1
ATOM 10940 N N . ALA F 1 302 ? 172.959 187.534 223.650 1.00 8.09 302 ALA F N 1
ATOM 10941 C CA . ALA F 1 302 ? 173.770 186.328 223.554 1.00 8.09 302 ALA F CA 1
ATOM 10942 C C . ALA F 1 302 ? 172.968 185.107 223.980 1.00 8.09 302 ALA F C 1
ATOM 10943 O O . ALA F 1 302 ? 172.309 185.111 225.024 1.00 8.09 302 ALA F O 1
ATOM 10945 N N . SER F 1 303 ? 173.023 184.060 223.162 1.00 9.11 303 SER F N 1
ATOM 10946 C CA . SER F 1 303 ? 172.336 182.820 223.484 1.00 9.11 303 SER F CA 1
ATOM 10947 C C . SER F 1 303 ? 173.021 182.123 224.653 1.00 9.11 303 SER F C 1
ATOM 10948 O O . SER F 1 303 ? 174.221 182.288 224.888 1.00 9.11 303 SER F O 1
ATOM 10951 N N . SER F 1 304 ? 172.241 181.339 225.393 1.00 9.29 304 SER F N 1
ATOM 10952 C CA . SER F 1 304 ? 172.789 180.604 226.521 1.00 9.29 304 SER F CA 1
ATOM 10953 C C . SER F 1 304 ? 173.821 179.589 226.042 1.00 9.29 304 SER F C 1
ATOM 10954 O O . SER F 1 304 ? 173.738 179.049 224.936 1.00 9.29 304 SER F O 1
ATOM 10957 N N . THR F 1 305 ? 174.812 179.339 226.890 1.00 17.28 305 THR F N 1
ATOM 10958 C CA . THR F 1 305 ? 175.877 178.384 226.604 1.00 17.28 305 THR F CA 1
ATOM 10959 C C . THR F 1 305 ? 175.578 177.101 227.368 1.00 17.28 305 THR F C 1
ATOM 10960 O O . THR F 1 305 ? 175.603 177.087 228.603 1.00 17.28 305 THR F O 1
ATOM 10964 N N . ILE F 1 306 ? 175.294 176.030 226.633 1.00 32.23 306 ILE F N 1
ATOM 10965 C CA . ILE F 1 306 ? 174.973 174.733 227.215 1.00 32.23 306 ILE F CA 1
ATOM 10966 C C . ILE F 1 306 ? 176.148 173.793 226.994 1.00 32.23 306 ILE F C 1
ATOM 10967 O O . ILE F 1 306 ? 176.763 173.785 225.920 1.00 32.23 306 ILE F O 1
ATOM 10972 N N . VAL F 1 307 ? 176.477 173.016 228.024 1.00 65.77 307 VAL F N 1
ATOM 10973 C CA . VAL F 1 307 ? 177.616 172.108 227.973 1.00 65.77 307 VAL F CA 1
ATOM 10974 C C . VAL F 1 307 ? 177.125 170.669 228.056 1.00 65.77 307 VAL F C 1
ATOM 10975 O O . VAL F 1 307 ? 175.924 170.417 228.207 1.00 65.77 307 VAL F O 1
ATOM 10979 N N . LYS F 1 308 ? 178.051 169.720 227.958 1.00 94.52 308 LYS F N 1
ATOM 10980 C CA . LYS F 1 308 ? 177.701 168.311 228.024 1.00 94.52 308 LYS F CA 1
ATOM 10981 C C . LYS F 1 308 ? 177.317 167.920 229.450 1.00 94.52 308 LYS F C 1
ATOM 10982 O O . LYS F 1 308 ? 177.497 168.680 230.406 1.00 94.52 308 LYS F O 1
ATOM 10988 N N . GLU F 1 309 ? 176.770 166.708 229.580 1.00 116.56 309 GLU F N 1
ATOM 10989 C CA . GLU F 1 309 ? 176.324 166.231 230.885 1.00 116.56 309 GLU F CA 1
ATOM 10990 C C . GLU F 1 309 ? 177.489 166.106 231.860 1.00 116.56 309 GLU F C 1
ATOM 10991 O O . GLU F 1 309 ? 177.370 166.482 233.032 1.00 116.56 309 GLU F O 1
ATOM 10997 N N . GLY F 1 310 ? 178.620 165.581 231.398 1.00 123.15 310 GLY F N 1
ATOM 10998 C CA . GLY F 1 310 ? 179.794 165.474 232.240 1.00 123.15 310 GLY F CA 1
ATOM 10999 C C . GLY F 1 310 ? 180.686 166.693 232.141 1.00 123.15 310 GLY F C 1
ATOM 11000 O O . GLY F 1 310 ? 181.483 166.814 231.206 1.00 123.15 310 GLY F O 1
ATOM 11001 N N . ALA F 1 311 ? 180.568 167.601 233.107 1.00 135.93 311 ALA F N 1
ATOM 11002 C CA . ALA F 1 311 ? 181.298 168.862 233.080 1.00 135.93 311 ALA F CA 1
ATOM 11003 C C . ALA F 1 311 ? 182.721 168.642 233.577 1.00 135.93 311 ALA F C 1
ATOM 11004 O O . ALA F 1 311 ? 182.941 168.424 234.774 1.00 135.93 311 ALA F O 1
ATOM 11006 N N . ASN F 1 312 ? 183.681 168.701 232.660 1.00 127.05 312 ASN F N 1
ATOM 11007 C CA . ASN F 1 312 ? 185.099 168.572 232.973 1.00 127.05 312 ASN F CA 1
ATOM 11008 C C . ASN F 1 312 ? 185.919 169.765 232.515 1.00 127.05 312 ASN F C 1
ATOM 11009 O O . ASN F 1 312 ? 186.952 170.068 233.119 1.00 127.05 312 ASN F O 1
ATOM 11014 N N . LYS F 1 313 ? 185.484 170.452 231.460 1.00 97.50 313 LYS F N 1
ATOM 11015 C CA . LYS F 1 313 ? 186.251 171.540 230.867 1.00 97.50 313 LYS F CA 1
ATOM 11016 C C . LYS F 1 313 ? 185.317 172.577 230.253 1.00 97.50 313 LYS F C 1
ATOM 11017 O O . LYS F 1 313 ? 184.155 172.685 230.659 1.00 97.50 313 LYS F O 1
ATOM 11023 N N . GLU F 1 314 ? 185.844 173.367 229.312 1.00 75.40 314 GLU F N 1
ATOM 11024 C CA . GLU F 1 314 ? 185.191 174.513 228.675 1.00 75.40 314 GLU F CA 1
ATOM 11025 C C . GLU F 1 314 ? 185.156 175.735 229.579 1.00 75.40 314 GLU F C 1
ATOM 11026 O O . GLU F 1 314 ? 184.297 176.606 229.406 1.00 75.40 314 GLU F O 1
ATOM 11032 N N . VAL F 1 315 ? 186.069 175.830 230.541 1.00 52.29 315 VAL F N 1
ATOM 11033 C CA . VAL F 1 315 ? 186.202 177.051 231.352 1.00 52.29 315 VAL F CA 1
ATOM 11034 C C . VAL F 1 315 ? 187.177 177.949 230.597 1.00 52.29 315 VAL F C 1
ATOM 11035 O O . VAL F 1 315 ? 188.366 178.057 230.908 1.00 52.29 315 VAL F O 1
ATOM 11039 N N . LEU F 1 316 ? 186.645 178.638 229.590 1.00 34.65 316 LEU F N 1
ATOM 11040 C CA . LEU F 1 316 ? 187.423 179.518 228.731 1.00 34.65 316 LEU F CA 1
ATOM 11041 C C . LEU F 1 316 ? 186.483 180.532 228.101 1.00 34.65 316 LEU F C 1
ATOM 11042 O O . LEU F 1 316 ? 185.270 180.315 228.034 1.00 34.65 316 LEU F O 1
ATOM 11047 N N . GLY F 1 317 ? 187.056 181.638 227.636 1.00 21.72 317 GLY F N 1
ATOM 11048 C CA . GLY F 1 317 ? 186.272 182.635 226.940 1.00 21.72 317 GLY F CA 1
ATOM 11049 C C . GLY F 1 317 ? 185.191 183.238 227.816 1.00 21.72 317 GLY F C 1
ATOM 11050 O O . GLY F 1 317 ? 185.396 183.546 228.995 1.00 21.72 317 GLY F O 1
ATOM 11051 N N . ILE F 1 318 ? 184.011 183.405 227.224 1.00 16.27 318 ILE F N 1
ATOM 11052 C CA . ILE F 1 318 ? 182.878 184.059 227.867 1.00 16.27 318 ILE F CA 1
ATOM 11053 C C . ILE F 1 318 ? 181.707 183.088 227.883 1.00 16.27 318 ILE F C 1
ATOM 11054 O O . ILE F 1 318 ? 181.376 182.488 226.853 1.00 16.27 318 ILE F O 1
ATOM 11059 N N . LEU F 1 319 ? 181.081 182.933 229.047 1.00 19.25 319 LEU F N 1
ATOM 11060 C CA . LEU F 1 319 ? 179.940 182.043 229.222 1.00 19.25 319 LEU F CA 1
ATOM 11061 C C . LEU F 1 319 ? 178.731 182.863 229.646 1.00 19.25 319 LEU F C 1
ATOM 11062 O O . LEU F 1 319 ? 178.828 183.693 230.556 1.00 19.25 319 LEU F O 1
ATOM 11067 N N . VAL F 1 320 ? 177.597 182.627 228.991 1.00 3.50 320 VAL F N 1
ATOM 11068 C CA . VAL F 1 320 ? 176.374 183.383 229.232 1.00 3.50 320 VAL F CA 1
ATOM 11069 C C . VAL F 1 320 ? 175.311 182.451 229.793 1.00 3.50 320 VAL F C 1
ATOM 11070 O O . VAL F 1 320 ? 175.171 181.301 229.365 1.00 3.50 320 VAL F O 1
ATOM 11074 N N . SER F 1 321 ? 174.558 182.954 230.770 1.00 23.99 321 SER F N 1
ATOM 11075 C CA . SER F 1 321 ? 173.471 182.197 231.374 1.00 23.99 321 SER F CA 1
ATOM 11076 C C . SER F 1 321 ? 172.413 183.172 231.869 1.00 23.99 321 SER F C 1
ATOM 11077 O O . SER F 1 321 ? 172.735 184.302 232.243 1.00 23.99 321 SER F O 1
ATOM 11080 N N . TYR F 1 322 ? 171.159 182.728 231.872 1.00 5.87 322 TYR F N 1
ATOM 11081 C CA . TYR F 1 322 ? 170.034 183.562 232.264 1.00 5.87 322 TYR F CA 1
ATOM 11082 C C . TYR F 1 322 ? 169.304 182.948 233.451 1.00 5.87 322 TYR F C 1
ATOM 11083 O O . TYR F 1 322 ? 169.215 181.725 233.586 1.00 5.87 322 TYR F O 1
ATOM 11092 N N . ARG F 1 323 ? 168.779 183.818 234.312 1.00 14.86 323 ARG F N 1
ATOM 11093 C CA . ARG F 1 323 ? 167.983 183.392 235.454 1.00 14.86 323 ARG F CA 1
ATOM 11094 C C . ARG F 1 323 ? 166.910 184.436 235.722 1.00 14.86 323 ARG F C 1
ATOM 11095 O O . ARG F 1 323 ? 167.174 185.638 235.646 1.00 14.86 323 ARG F O 1
ATOM 11103 N N . VAL F 1 324 ? 165.705 183.969 236.036 1.00 18.11 324 VAL F N 1
ATOM 11104 C CA . VAL F 1 324 ? 164.576 184.840 236.345 1.00 18.11 324 VAL F CA 1
ATOM 11105 C C . VAL F 1 324 ? 164.478 184.993 237.855 1.00 18.11 324 VAL F C 1
ATOM 11106 O O . VAL F 1 324 ? 164.425 183.997 238.586 1.00 18.11 324 VAL F O 1
ATOM 11110 N N . LYS F 1 325 ? 164.445 186.237 238.323 1.00 28.19 325 LYS F N 1
ATOM 11111 C CA . LYS F 1 325 ? 164.372 186.542 239.744 1.00 28.19 325 LYS F CA 1
ATOM 11112 C C . LYS F 1 325 ? 163.010 187.134 240.075 1.00 28.19 325 LYS F C 1
ATOM 11113 O O . LYS F 1 325 ? 162.566 188.085 239.423 1.00 28.19 325 LYS F O 1
ATOM 11119 N N . VAL F 1 326 ? 162.355 186.571 241.086 1.00 38.51 326 VAL F N 1
ATOM 11120 C CA . VAL F 1 326 ? 161.095 187.084 241.608 1.00 38.51 326 VAL F CA 1
ATOM 11121 C C . VAL F 1 326 ? 161.336 187.514 243.047 1.00 38.51 326 VAL F C 1
ATOM 11122 O O . VAL F 1 326 ? 161.764 186.703 243.876 1.00 38.51 326 VAL F O 1
ATOM 11126 N N . LYS F 1 327 ? 161.059 188.780 243.342 1.00 55.30 327 LYS F N 1
ATOM 11127 C CA . LYS F 1 327 ? 161.356 189.359 244.643 1.00 55.30 327 LYS F CA 1
ATOM 11128 C C . LYS F 1 327 ? 160.084 189.897 245.281 1.00 55.30 327 LYS F C 1
ATOM 11129 O O . LYS F 1 327 ? 159.247 190.509 244.611 1.00 55.30 327 LYS F O 1
ATOM 11135 N N . LEU F 1 328 ? 159.949 189.661 246.582 1.00 77.42 328 LEU F N 1
ATOM 11136 C CA . LEU F 1 328 ? 158.828 190.154 247.370 1.00 77.42 328 LEU F CA 1
ATOM 11137 C C . LEU F 1 328 ? 159.325 191.262 248.287 1.00 77.42 328 LEU F C 1
ATOM 11138 O O . LEU F 1 328 ? 160.319 191.082 249.000 1.00 77.42 328 LEU F O 1
ATOM 11143 N N . VAL F 1 329 ? 158.639 192.399 248.268 1.00 94.34 329 VAL F N 1
ATOM 11144 C CA . VAL F 1 329 ? 158.999 193.541 249.100 1.00 94.34 329 VAL F CA 1
ATOM 11145 C C . VAL F 1 329 ? 158.261 193.420 250.425 1.00 94.34 329 VAL F C 1
ATOM 11146 O O . VAL F 1 329 ? 157.025 193.418 250.462 1.00 94.34 329 VAL F O 1
ATOM 11150 N N . VAL F 1 330 ? 159.018 193.324 251.514 1.00 109.36 330 VAL F N 1
ATOM 11151 C CA . VAL F 1 330 ? 158.470 193.128 252.850 1.00 109.36 330 VAL F CA 1
ATOM 11152 C C . VAL F 1 330 ? 158.893 194.300 253.723 1.00 109.36 330 VAL F C 1
ATOM 11153 O O . VAL F 1 330 ? 160.042 194.750 253.659 1.00 109.36 330 VAL F O 1
ATOM 11157 N N . SER F 1 331 ? 157.957 194.798 254.530 1.00 117.77 331 SER F N 1
ATOM 11158 C CA . SER F 1 331 ? 158.234 195.941 255.390 1.00 117.77 331 SER F CA 1
ATOM 11159 C C . SER F 1 331 ? 159.316 195.602 256.408 1.00 117.77 331 SER F C 1
ATOM 11160 O O . SER F 1 331 ? 159.315 194.517 256.997 1.00 117.77 331 SER F O 1
ATOM 11163 N N . ARG F 1 332 ? 160.240 196.545 256.610 1.00 118.35 332 ARG F N 1
ATOM 11164 C CA . ARG F 1 332 ? 161.340 196.398 257.564 1.00 118.35 332 ARG F CA 1
ATOM 11165 C C . ARG F 1 332 ? 162.181 195.159 257.257 1.00 118.35 332 ARG F C 1
ATOM 11166 O O . ARG F 1 332 ? 162.294 194.237 258.067 1.00 118.35 332 ARG F O 1
ATOM 11174 N N . GLY F 1 333 ? 162.777 195.148 256.067 1.00 118.64 333 GLY F N 1
ATOM 11175 C CA . GLY F 1 333 ? 163.631 194.042 255.676 1.00 118.64 333 GLY F CA 1
ATOM 11176 C C . GLY F 1 333 ? 162.846 192.765 255.421 1.00 118.64 333 GLY F C 1
ATOM 11177 O O . GLY F 1 333 ? 161.673 192.786 255.044 1.00 118.64 333 GLY F O 1
ATOM 11178 N N . GLY F 1 334 ? 163.515 191.637 255.637 1.00 111.26 334 GLY F N 1
ATOM 11179 C CA . GLY F 1 334 ? 162.892 190.342 255.419 1.00 111.26 334 GLY F CA 1
ATOM 11180 C C . GLY F 1 334 ? 162.545 190.062 253.973 1.00 111.26 334 GLY F C 1
ATOM 11181 O O . GLY F 1 334 ? 161.501 189.458 253.695 1.00 111.26 334 GLY F O 1
ATOM 11182 N N . ASP F 1 335 ? 163.394 190.490 253.043 1.00 93.85 335 ASP F N 1
ATOM 11183 C CA . ASP F 1 335 ? 163.144 190.241 251.631 1.00 93.85 335 ASP F CA 1
ATOM 11184 C C . ASP F 1 335 ? 163.335 188.765 251.305 1.00 93.85 335 ASP F C 1
ATOM 11185 O O . ASP F 1 335 ? 164.269 188.119 251.786 1.00 93.85 335 ASP F O 1
ATOM 11190 N N . VAL F 1 336 ? 162.437 188.235 250.479 1.00 74.11 336 VAL F N 1
ATOM 11191 C CA . VAL F 1 336 ? 162.481 186.847 250.034 1.00 74.11 336 VAL F CA 1
ATOM 11192 C C . VAL F 1 336 ? 162.459 186.825 248.512 1.00 74.11 336 VAL F C 1
ATOM 11193 O O . VAL F 1 336 ? 161.673 187.542 247.883 1.00 74.11 336 VAL F O 1
ATOM 11197 N N . SER F 1 337 ? 163.340 186.019 247.923 1.00 56.26 337 SER F N 1
ATOM 11198 C CA . SER F 1 337 ? 163.484 185.965 246.477 1.00 56.26 337 SER F CA 1
ATOM 11199 C C . SER F 1 337 ? 163.828 184.548 246.042 1.00 56.26 337 SER F C 1
ATOM 11200 O O . SER F 1 337 ? 164.374 183.757 246.815 1.00 56.26 337 SER F O 1
ATOM 11203 N N . VAL F 1 338 ? 163.501 184.239 244.787 1.00 41.35 338 VAL F N 1
ATOM 11204 C CA . VAL F 1 338 ? 163.831 182.961 244.172 1.00 41.35 338 VAL F CA 1
ATOM 11205 C C . VAL F 1 338 ? 164.413 183.222 242.792 1.00 41.35 338 VAL F C 1
ATOM 11206 O O . VAL F 1 338 ? 164.175 184.266 242.179 1.00 41.35 338 VAL F O 1
ATOM 11210 N N . GLU F 1 339 ? 165.184 182.255 242.302 1.00 29.87 339 GLU F N 1
ATOM 11211 C CA . GLU F 1 339 ? 165.783 182.331 240.978 1.00 29.87 339 GLU F CA 1
ATOM 11212 C C . GLU F 1 339 ? 165.394 181.100 240.174 1.00 29.87 339 GLU F C 1
ATOM 11213 O O . GLU F 1 339 ? 165.471 179.973 240.670 1.00 29.87 339 GLU F O 1
ATOM 11219 N N . LEU F 1 340 ? 164.977 181.325 238.931 1.00 20.43 340 LEU F N 1
ATOM 11220 C CA . LEU F 1 340 ? 164.491 180.260 238.055 1.00 20.43 340 LEU F CA 1
ATOM 11221 C C . LEU F 1 340 ? 165.381 180.179 236.822 1.00 20.43 340 LEU F C 1
ATOM 11222 O O . LEU F 1 340 ? 165.219 180.978 235.883 1.00 20.43 340 LEU F O 1
ATOM 11227 N N . PRO F 1 341 ? 166.329 179.246 236.787 1.00 12.65 341 PRO F N 1
ATOM 11228 C CA . PRO F 1 341 ? 167.207 179.133 235.618 1.00 12.65 341 PRO F CA 1
ATOM 11229 C C . PRO F 1 341 ? 166.445 178.699 234.376 1.00 12.65 341 PRO F C 1
ATOM 11230 O O . PRO F 1 341 ? 165.474 177.941 234.443 1.00 12.65 341 PRO F O 1
ATOM 11234 N N . PHE F 1 342 ? 166.904 179.195 233.230 1.00 11.30 342 PHE F N 1
ATOM 11235 C CA . PHE F 1 342 ? 166.338 178.826 231.940 1.00 11.30 342 PHE F CA 1
ATOM 11236 C C . PHE F 1 342 ? 167.356 179.161 230.862 1.00 11.30 342 PHE F C 1
ATOM 11237 O O . PHE F 1 342 ? 168.261 179.972 231.071 1.00 11.30 342 PHE F O 1
ATOM 11245 N N . VAL F 1 343 ? 167.198 178.529 229.706 1.00 8.71 343 VAL F N 1
ATOM 11246 C CA . VAL F 1 343 ? 168.082 178.755 228.582 1.00 8.71 343 VAL F CA 1
ATOM 11247 C C . VAL F 1 343 ? 167.353 179.580 227.527 1.00 8.71 343 VAL F C 1
ATOM 11248 O O . VAL F 1 343 ? 166.129 179.681 227.519 1.00 8.71 343 VAL F O 1
ATOM 11252 N N . LEU F 1 344 ? 168.120 180.179 226.619 1.00 9.53 344 LEU F N 1
ATOM 11253 C CA . LEU F 1 344 ? 167.568 181.056 225.590 1.00 9.53 344 LEU F CA 1
ATOM 11254 C C . LEU F 1 344 ? 168.342 180.799 224.306 1.00 9.53 344 LEU F C 1
ATOM 11255 O O . LEU F 1 344 ? 169.498 181.215 224.189 1.00 9.53 344 LEU F O 1
ATOM 11260 N N . MET F 1 345 ? 167.715 180.118 223.349 1.00 11.50 345 MET F N 1
ATOM 11261 C CA . MET F 1 345 ? 168.423 179.681 222.157 1.00 11.50 345 MET F CA 1
ATOM 11262 C C . MET F 1 345 ? 167.519 179.810 220.940 1.00 11.50 345 MET F C 1
ATOM 11263 O O . MET F 1 345 ? 166.291 179.806 221.048 1.00 11.50 345 MET F O 1
ATOM 11268 N N . HIS F 1 346 ? 168.151 179.927 219.775 1.00 10.62 346 HIS F N 1
ATOM 11269 C CA . HIS F 1 346 ? 167.435 179.936 218.512 1.00 10.62 346 HIS F CA 1
ATOM 11270 C C . HIS F 1 346 ? 166.991 178.525 218.139 1.00 10.62 346 HIS F C 1
ATOM 11271 O O . HIS F 1 346 ? 167.646 177.542 218.493 1.00 10.62 346 HIS F O 1
ATOM 11278 N N . PRO F 1 347 ? 165.881 178.397 217.420 1.00 14.07 347 PRO F N 1
ATOM 11279 C CA . PRO F 1 347 ? 165.467 177.082 216.926 1.00 14.07 347 PRO F CA 1
ATOM 11280 C C . PRO F 1 347 ? 166.370 176.601 215.801 1.00 14.07 347 PRO F C 1
ATOM 11281 O O . PRO F 1 347 ? 167.031 177.381 215.113 1.00 14.07 347 PRO F O 1
ATOM 11285 N N . LYS F 1 348 ? 166.389 175.287 215.625 1.00 30.41 348 LYS F N 1
ATOM 11286 C CA . LYS F 1 348 ? 167.232 174.677 214.604 1.00 30.41 348 LYS F CA 1
ATOM 11287 C C . LYS F 1 348 ? 166.710 175.023 213.215 1.00 30.41 348 LYS F C 1
ATOM 11288 O O . LYS F 1 348 ? 165.539 174.746 212.916 1.00 30.41 348 LYS F O 1
ATOM 11294 N N . PRO F 1 349 ? 167.521 175.626 212.349 1.00 42.33 349 PRO F N 1
ATOM 11295 C CA . PRO F 1 349 ? 167.050 175.946 210.997 1.00 42.33 349 PRO F CA 1
ATOM 11296 C C . PRO F 1 349 ? 166.760 174.690 210.192 1.00 42.33 349 PRO F C 1
ATOM 11297 O O . PRO F 1 349 ? 167.381 173.641 210.381 1.00 42.33 349 PRO F O 1
ATOM 11301 N N . HIS F 1 350 ? 165.799 174.810 209.283 1.00 65.07 350 HIS F N 1
ATOM 11302 C CA . HIS F 1 350 ? 165.412 173.694 208.428 1.00 65.07 350 HIS F CA 1
ATOM 11303 C C . HIS F 1 350 ? 166.304 173.619 207.194 1.00 65.07 350 HIS F C 1
ATOM 11304 O O . HIS F 1 350 ? 166.126 174.378 206.241 1.00 65.07 350 HIS F O 1
ATOM 11311 N N . ALA F 1 392 ? 200.215 182.050 233.991 1.00 56.04 392 ALA F N 1
ATOM 11312 C CA . ALA F 1 392 ? 200.209 183.150 234.948 1.00 56.04 392 ALA F CA 1
ATOM 11313 C C . ALA F 1 392 ? 201.047 184.316 234.438 1.00 56.04 392 ALA F C 1
ATOM 11314 O O . ALA F 1 392 ? 201.921 184.821 235.143 1.00 56.04 392 ALA F O 1
ATOM 11316 N N . THR F 1 393 ? 200.777 184.737 233.205 1.00 53.85 393 THR F N 1
ATOM 11317 C CA . THR F 1 393 ? 201.518 185.839 232.612 1.00 53.85 393 THR F CA 1
ATOM 11318 C C . THR F 1 393 ? 201.168 187.147 233.321 1.00 53.85 393 THR F C 1
ATOM 11319 O O . THR F 1 393 ? 200.036 187.359 233.763 1.00 53.85 393 THR F O 1
ATOM 11323 N N . ASP F 1 394 ? 202.168 188.024 233.434 1.00 54.15 394 ASP F N 1
ATOM 11324 C CA . ASP F 1 394 ? 202.023 189.245 234.221 1.00 54.15 394 ASP F CA 1
ATOM 11325 C C . ASP F 1 394 ? 200.933 190.151 233.656 1.00 54.15 394 ASP F C 1
ATOM 11326 O O . ASP F 1 394 ? 200.017 190.575 234.375 1.00 54.15 394 ASP F O 1
ATOM 11331 N N . ASP F 1 395 ? 201.011 190.457 232.359 1.00 42.98 395 ASP F N 1
ATOM 11332 C CA . ASP F 1 395 ? 200.036 191.364 231.771 1.00 42.98 395 ASP F CA 1
ATOM 11333 C C . ASP F 1 395 ? 198.647 190.746 231.694 1.00 42.98 395 ASP F C 1
ATOM 11334 O O . ASP F 1 395 ? 197.660 191.483 231.674 1.00 42.98 395 ASP F O 1
ATOM 11339 N N . ASP F 1 396 ? 198.546 189.415 231.664 1.00 44.50 396 ASP F N 1
ATOM 11340 C CA . ASP F 1 396 ? 197.233 188.784 231.752 1.00 44.50 396 ASP F CA 1
ATOM 11341 C C . ASP F 1 396 ? 196.583 189.059 233.103 1.00 44.50 396 ASP F C 1
ATOM 11342 O O . ASP F 1 396 ? 195.389 189.375 233.171 1.00 44.50 396 ASP F O 1
ATOM 11347 N N . ILE F 1 397 ? 197.354 188.955 234.188 1.00 43.94 397 ILE F N 1
ATOM 11348 C CA . ILE F 1 397 ? 196.835 189.299 235.509 1.00 43.94 397 ILE F CA 1
ATOM 11349 C C . ILE F 1 397 ? 196.475 190.778 235.567 1.00 43.94 397 ILE F C 1
ATOM 11350 O O . ILE F 1 397 ? 195.451 191.166 236.148 1.00 43.94 397 ILE F O 1
ATOM 11355 N N . VAL F 1 398 ? 197.314 191.627 234.966 1.00 41.30 398 VAL F N 1
ATOM 11356 C CA . VAL F 1 398 ? 197.031 193.060 234.946 1.00 41.30 398 VAL F CA 1
ATOM 11357 C C . VAL F 1 398 ? 195.714 193.337 234.229 1.00 41.30 398 VAL F C 1
ATOM 11358 O O . VAL F 1 398 ? 194.879 194.112 234.711 1.00 41.30 398 VAL F O 1
ATOM 11362 N N . PHE F 1 399 ? 195.500 192.699 233.076 1.00 34.23 399 PHE F N 1
ATOM 11363 C CA . PHE F 1 399 ? 194.265 192.905 232.325 1.00 34.23 399 PHE F CA 1
ATOM 11364 C C . PHE F 1 399 ? 193.060 192.348 233.071 1.00 34.23 399 PHE F C 1
ATOM 11365 O O . PHE F 1 399 ? 191.970 192.926 233.010 1.00 34.23 399 PHE F O 1
ATOM 11373 N N . GLU F 1 400 ? 193.224 191.215 233.756 1.00 40.90 400 GLU F N 1
ATOM 11374 C CA . GLU F 1 400 ? 192.121 190.672 234.542 1.00 40.90 400 GLU F CA 1
ATOM 11375 C C . GLU F 1 400 ? 191.715 191.636 235.649 1.00 40.90 400 GLU F C 1
ATOM 11376 O O . GLU F 1 400 ? 190.522 191.897 235.852 1.00 40.90 400 GLU F O 1
ATOM 11382 N N . ASP F 1 401 ? 192.698 192.190 236.363 1.00 41.21 401 ASP F N 1
ATOM 11383 C CA . ASP F 1 401 ? 192.394 193.179 237.393 1.00 41.21 401 ASP F CA 1
ATOM 11384 C C . ASP F 1 401 ? 191.754 194.422 236.789 1.00 41.21 401 ASP F C 1
ATOM 11385 O O . ASP F 1 401 ? 190.824 194.997 237.367 1.00 41.21 401 ASP F O 1
ATOM 11390 N N . PHE F 1 402 ? 192.241 194.849 235.622 1.00 35.75 402 PHE F N 1
ATOM 11391 C CA . PHE F 1 402 ? 191.687 196.025 234.958 1.00 35.75 402 PHE F CA 1
ATOM 11392 C C . PHE F 1 402 ? 190.227 195.813 234.578 1.00 35.75 402 PHE F C 1
ATOM 11393 O O . PHE F 1 402 ? 189.386 196.691 234.802 1.00 35.75 402 PHE F O 1
ATOM 11401 N N . ALA F 1 403 ? 189.903 194.647 234.015 1.00 35.27 403 ALA F N 1
ATOM 11402 C CA . ALA F 1 403 ? 188.521 194.356 233.647 1.00 35.27 403 ALA F CA 1
ATOM 11403 C C . ALA F 1 403 ? 187.631 194.243 234.878 1.00 35.27 403 ALA F C 1
ATOM 11404 O O . ALA F 1 403 ? 186.490 194.727 234.873 1.00 35.27 403 ALA F O 1
ATOM 11406 N N . ARG F 1 404 ? 188.131 193.604 235.940 1.00 38.96 404 ARG F N 1
ATOM 11407 C CA . ARG F 1 404 ? 187.353 193.503 237.170 1.00 38.96 404 ARG F CA 1
ATOM 11408 C C . ARG F 1 404 ? 187.063 194.877 237.756 1.00 38.96 404 ARG F C 1
ATOM 11409 O O . ARG F 1 404 ? 185.950 195.133 238.228 1.00 38.96 404 ARG F O 1
ATOM 11417 N N . LEU F 1 405 ? 188.050 195.774 237.736 1.00 40.63 405 LEU F N 1
ATOM 11418 C CA . LEU F 1 405 ? 187.833 197.121 238.248 1.00 40.63 405 LEU F CA 1
ATOM 11419 C C . LEU F 1 405 ? 186.878 197.901 237.351 1.00 40.63 405 LEU F C 1
ATOM 11420 O O . LEU F 1 405 ? 186.064 198.692 237.843 1.00 40.63 405 LEU F O 1
ATOM 11425 N N . ARG F 1 406 ? 186.967 197.700 236.034 1.00 39.01 406 ARG F N 1
ATOM 11426 C CA . ARG F 1 406 ? 186.066 198.385 235.111 1.00 39.01 406 ARG F CA 1
ATOM 11427 C C . ARG F 1 406 ? 184.618 197.972 235.340 1.00 39.01 406 ARG F C 1
ATOM 11428 O O . ARG F 1 406 ? 183.774 198.795 235.713 1.00 39.01 406 ARG F O 1
ATOM 11436 N N . LEU F 1 407 ? 184.310 196.693 235.122 1.00 35.15 407 LEU F N 1
ATOM 11437 C CA . LEU F 1 407 ? 182.914 196.270 235.133 1.00 35.15 407 LEU F CA 1
ATOM 11438 C C . LEU F 1 407 ? 182.336 196.191 236.540 1.00 35.15 407 LEU F C 1
ATOM 11439 O O . LEU F 1 407 ? 181.110 196.170 236.694 1.00 35.15 407 LEU F O 1
ATOM 11444 N N . LYS F 1 408 ? 183.181 196.159 237.565 1.00 34.90 408 LYS F N 1
ATOM 11445 C CA . LYS F 1 408 ? 182.710 196.176 238.946 1.00 34.90 408 LYS F CA 1
ATOM 11446 C C . LYS F 1 408 ? 183.283 197.371 239.701 1.00 34.90 408 LYS F C 1
ATOM 11447 O O . LYS F 1 408 ? 182.832 198.502 239.524 1.00 34.90 408 LYS F O 1
ATOM 11453 N N . LEU G 4 7 ? 209.827 191.720 197.525 1.00 126.00 344 LEU G N 1
ATOM 11454 C CA . LEU G 4 7 ? 209.890 192.750 198.556 1.00 126.00 344 LEU G CA 1
ATOM 11455 C C . LEU G 4 7 ? 208.491 193.219 198.940 1.00 126.00 344 LEU G C 1
ATOM 11456 O O . LEU G 4 7 ? 207.569 192.414 199.064 1.00 126.00 344 LEU G O 1
ATOM 11481 N N . CYS G 4 10 ? 208.056 199.725 199.691 1.00 92.34 347 CYS G N 1
ATOM 11482 C CA . CYS G 4 10 ? 209.055 200.479 200.440 1.00 92.34 347 CYS G CA 1
ATOM 11483 C C . CYS G 4 10 ? 208.925 201.980 200.205 1.00 92.34 347 CYS G C 1
ATOM 11484 O O . CYS G 4 10 ? 208.004 202.437 199.529 1.00 92.34 347 CYS G O 1
ATOM 11497 N N . GLU G 4 12 ? 210.724 204.686 198.421 1.00 52.28 349 GLU G N 1
ATOM 11498 C CA . GLU G 4 12 ? 211.737 205.062 197.441 1.00 52.28 349 GLU G CA 1
ATOM 11499 C C . GLU G 4 12 ? 212.036 206.559 197.475 1.00 52.28 349 GLU G C 1
ATOM 11500 O O . GLU G 4 12 ? 211.527 207.286 198.327 1.00 52.28 349 GLU G O 1
ATOM 11526 N N . ILE G 4 15 ? 214.958 212.651 192.627 1.00 69.98 352 ILE G N 1
ATOM 11527 C CA . ILE G 4 15 ? 215.869 213.786 192.565 1.00 69.98 352 ILE G CA 1
ATOM 11528 C C . ILE G 4 15 ? 215.105 215.078 192.303 1.00 69.98 352 ILE G C 1
ATOM 11529 O O . ILE G 4 15 ? 214.294 215.155 191.381 1.00 69.98 352 ILE G O 1
ATOM 11534 N N . LEU G 4 16 ? 215.370 216.090 193.122 1.00 84.98 353 LEU G N 1
ATOM 11535 C CA . LEU G 4 16 ? 214.747 217.397 192.956 1.00 84.98 353 LEU G CA 1
ATOM 11536 C C . LEU G 4 16 ? 215.762 218.406 192.430 1.00 84.98 353 LEU G C 1
ATOM 11537 O O . LEU G 4 16 ? 216.889 218.477 192.919 1.00 84.98 353 LEU G O 1
ATOM 11553 N N . ALA G 4 18 ? 216.258 222.475 190.084 1.00 133.35 355 ALA G N 1
ATOM 11554 C CA . ALA G 4 18 ? 215.722 223.819 189.907 1.00 133.35 355 ALA G CA 1
ATOM 11555 C C . ALA G 4 18 ? 214.904 223.918 188.624 1.00 133.35 355 ALA G C 1
ATOM 11556 O O . ALA G 4 18 ? 214.962 223.034 187.769 1.00 133.35 355 ALA G O 1
ATOM 11558 N N . LEU H 4 7 ? 184.401 201.595 197.637 1.00 112.75 344 LEU H N 1
ATOM 11559 C CA . LEU H 4 7 ? 184.252 200.583 198.678 1.00 112.75 344 LEU H CA 1
ATOM 11560 C C . LEU H 4 7 ? 185.614 200.067 199.129 1.00 112.75 344 LEU H C 1
ATOM 11561 O O . LEU H 4 7 ? 186.560 200.838 199.284 1.00 112.75 344 LEU H O 1
ATOM 11586 N N . CYS H 4 10 ? 185.762 193.560 199.984 1.00 84.46 347 CYS H N 1
ATOM 11587 C CA . CYS H 4 10 ? 184.703 192.857 200.698 1.00 84.46 347 CYS H CA 1
ATOM 11588 C C . CYS H 4 10 ? 184.785 191.349 200.489 1.00 84.46 347 CYS H C 1
ATOM 11589 O O . CYS H 4 10 ? 185.715 190.846 199.860 1.00 84.46 347 CYS H O 1
ATOM 11602 N N . GLU H 4 12 ? 182.961 188.687 198.662 1.00 47.85 349 GLU H N 1
ATOM 11603 C CA . GLU H 4 12 ? 181.978 188.335 197.643 1.00 47.85 349 GLU H CA 1
ATOM 11604 C C . GLU H 4 12 ? 181.620 186.852 197.683 1.00 47.85 349 GLU H C 1
ATOM 11605 O O . GLU H 4 12 ? 182.062 186.118 198.566 1.00 47.85 349 GLU H O 1
ATOM 11631 N N . ILE H 4 15 ? 178.678 180.805 192.791 1.00 64.53 352 ILE H N 1
ATOM 11632 C CA . ILE H 4 15 ? 177.727 179.705 192.703 1.00 64.53 352 ILE H CA 1
ATOM 11633 C C . ILE H 4 15 ? 178.451 178.381 192.492 1.00 64.53 352 ILE H C 1
ATOM 11634 O O . ILE H 4 15 ? 179.298 178.260 191.608 1.00 64.53 352 ILE H O 1
ATOM 11639 N N . LEU H 4 16 ? 178.112 177.392 193.312 1.00 83.58 353 LEU H N 1
ATOM 11640 C CA . LEU H 4 16 ? 178.690 176.060 193.190 1.00 83.58 353 LEU H CA 1
ATOM 11641 C C . LEU H 4 16 ? 177.660 175.083 192.633 1.00 83.58 353 LEU H C 1
ATOM 11642 O O . LEU H 4 16 ? 176.511 175.063 193.073 1.00 83.58 353 LEU H O 1
ATOM 11658 N N . ALA H 4 18 ? 177.110 171.002 190.322 1.00 131.52 355 ALA H N 1
ATOM 11659 C CA . ALA H 4 18 ? 177.600 169.635 190.186 1.00 131.52 355 ALA H CA 1
ATOM 11660 C C . ALA H 4 18 ? 178.469 169.486 188.942 1.00 131.52 355 ALA H C 1
ATOM 11661 O O . ALA H 4 18 ? 178.483 170.359 188.074 1.00 131.52 355 ALA H O 1
#

Organism: Bos taurus (NCBI:txid9913)

Sequence (1512 aa):
PGTRVFKKSSPNGKLTVYLGKRDFVDHLDKVDPVDGVVLVDPDYLKDRKVFVTLTVAFRYGREDCDVLGLSFRKDLFIANYQAFPPTPNPPRPPTRLQERLLRKLGQHAHPFFFTIPQNLPSSVTLQPGPEDTGKALGVDFEIRAFVAKSLEEKSHKRNSVRLVIRKVQFAPEKPGPQPSAETTRHFLMSDRSLHLEASLDKELYYHGEPLNVNVHVTNNSTKTVKKIKVSVRQYADIVLFSTAQYKVPVAQVEQDDQVSPSSTFSKVYTITPFLANNREKRGLALDGKLKHEDTNLASSTIVKEGANKEVLGILVSYRVKVKLVVSRGGDVSVELPFVLMHPKPHATDDDIVFEDFARLRLKVQLVESGGGLVQPGGSLRLSCAASGFNVYSSSIHWVRQAPGKGLEWVASISSYYGYTYYADSVKGRFTISADTSKNTAYLQMNSLRAEDTAVYYCARSRQFWYSGLDYWGQGTLVTVSSASTKGPSVFPLAPAALGCLVKDYFPEPVTVSWNSGALTSGVHTFPAVLQSSGLYSLSSVVTVPSSCNVNHKPSNTKVDKKVEPSDIQMTQSPSSLSASVGDRVTITCRASQSVSSAVAWYQQKPGKAPKLLIYSASSLYSGVPSRFSGSRSGTDFTLTISSLQPEDFATYYCQQYKYVPVTFGQGTKVEIKRTVAAPSVFIFPPSDSQLKSGTASVVCLLNNFYPREAKVQWKVSGNSQESVTEQDSKDSTYSLSSTLTLSKADYEKHVQLVESGGGLVQPGGSLRLSCAASGFNVYSSSIHWVRQAPGKGLEWVASISSYYGYTYYADSVKGRFTISADTSKNTAYLQMNSLRAEDTAVYYCARSRQFWYSGLDYWGQGTLVTVSSASTKGPSVFPLAPAALGCLVKDYFPEPVTVSWNSGALTSGVHTFPAVLQSSGLYSLSSVVTVPSSCNVNHKPSNTKVDKKVEPSDIQMTQSPSSLSASVGDRVTITCRASQSVSSAVAWYQQKPGKAPKLLIYSASSLYSGVPSRFSGSRSGTDFTLTISSLQPEDFATYYCQQYKYVPVTFGQGTKVEIKRTVAAPSVFIFPPSDSQLKSGTASVVCLLNNFYPREAKVQWKVSGNSQESVTEQDSKDSTYSLSSTLTLSKADYEKHPGTRVFKKSSPNGKLTVYLGKRDFVDHLDKVDPVDGVVLVDPDYLKDRKVFVTLTVAFRYGREDCDVLGLSFRKDLFIANYQAFPPTPNPPRPPTRLQERLLRKLGQHAHPFFFTIPQNLPSSVTLQPGPEDTGKALGVDFEIRAFVAKSLEEKSHKRNSVRLVIRKVQFAPEKPGPQPSAETTRHFLMSDRSLHLEASLDKELYYHGEPLNVNVHVTNNSTKTVKKIKVSVRQYADIVLFSTAQYKVPVAQVEQDDQVSPSSTFSKVYTITPFLANNREKRGLALDGKLKHEDTNLASSTIVKEGANKEVLGILVSYRVKVKLVVSRGGDVSVELPFVLMHPKPHATDDDIVFEDFARLRLKLCEILALCEILA

Foldseek 3Di:
DDQDWDKDAFLLRFKMKIWRDFEWEDPLAFIRKTKIKIFHDCVVVVQWWKKKKKWKWFWFAADDDDPDPHIPTHTDDIDMDTFPVHDDQDPVHHDPVLVVVCVVPDPRMTMDIGTDDSLADWWKFFADAPVDDHGGTTMFMKMKMFIGRDPPDDDDRRGMDIFGGTYAYFDDPDWDDWWKDKDKAADDPDRFIKIKIKTWDGQEDEAFRKTKMKMKIQQQDQWKWFKKKKWKWKWKFAFDPDTDTAIDIFKMDMDGDIDHHRDMDIDIDIIHGWCPVVNRDGGFMFHHDRPDDDTIGDWADDHDPDDDHSRHTIGMWMWMKMWIHTPPDPIDMDITTHTYGHHDPCVDDVVVVVVVVVVVVSD/DAWEWEFADEDAAQAKTKIKTQDDDDALQQKKKFKWWAAVVGDIDGAKIAHPNVGDIDGDPVCPPFKDKDDDRVRRMIMIMGGRHDQVNWTWMKIFMAGVVPGDDRPDIHDTDGHGYAPDDADDWDWDWDECVKTWIWIWFGDDDDKDKDDPNPPDPPQKDWDDWDADPVRGIITMMMHDDDPDIWIADVVVRDIDDDDYYD/DDKAKEKDDQEDEDAFFAKDKIKIAIPDWDPQQKWKWWDAPPGDIDTADGSQADGDPPHDPQWGWDDDGRMIMIMGRGHHPPRFTWMKMWGDPDPPIDIYNIYGYAYDDDFDAWPKDKDFFDPVCLVVFKTKIKIKTPFGDDQDDDDDDDCPDQKDKDKDDQDPVRRYIMMMMMRMDGNVVVVVD/DAWEWEFADEDAAQAKTKIKTQDDDDALQQKKKFKWWAAVVGDIDGAKIAHPNVGDIDGDPVCPPFKDKDDDRVRRMIMIMGGRHDQVNWTWMKIFMAGVVPGDDRPDIHDTDGHGYAPDDADDWDWDWDECVKTWIWIWFGDDDDKDKDDPNPPDPPQKDWDDWDADPVRGIITMMMHDDDPDIWIADVVVRDIDDDDYYD/DDKAKEKDDQEDEDAFFAKDKIKIAIPDWDPQQKWKWWDAPPGDIDTADGSQADGDPPHDPQWGWDDDGRMIMIMGRGHHPPRFTWMKMWGDPDPPIDIYNIYGYAYDDDFDAWPKDKDFFDPVCLVVFKTKIKIKTPFGDDQDDDDDDDCPDQKDKDKDDQDPVRRYIMMMMMRMDGNVVVVVD/DDQDWDKDAFLLRFKMKIWRDFEWEDPLAFIRKTKIKIFHDCVVVVQWWKKKKKWKWFWFAADDDDPDPHIPTHTDDIDMDTFPVHDDQDPVHHDPVLVVVCVVPDPRMTMDIGTDDSLADWWKFFADAPVDDHGGTTMFMKMKMFIGRDPPDDDDRRGMDIFGGTYAYFDDPDWDDWWKDKDKAADDPDRFIKIKIKTWDGQEDEAFRKTKMKMKIQQQDQWKWFKKKKWKWKWKFAFDPDTDTAIDIFKMDMDGDIDHHRDMDIDIDIIHGWCPVVNRDGGFMFHHDRPDDDTIGDWADDHDPDDDHSRHTIGMWMWMKMWIHTPPDPIDMDITTHTYGHHDPCVDDVVVVVVVVVVVVSD/DAPDDD/DAPDDD

B-factor: mean 58.53, std 46.96, range [1.54, 154.61]